Protein AF-A0A5C5GBJ8-F1 (afdb_monomer)

Solvent-accessible surface area (backbone atoms only — not comparable to full-atom values): 43135 Å² total; per-residue (Å²): 110,48,82,48,74,50,81,70,46,85,74,58,91,94,58,69,38,31,27,35,38,38,58,43,51,66,42,59,86,35,39,66,58,29,47,62,39,46,41,76,53,36,25,31,40,40,38,38,42,44,70,79,54,89,59,98,73,74,57,47,41,65,56,45,45,56,48,51,50,54,40,53,79,69,61,34,42,27,38,40,51,58,49,42,57,38,46,48,29,58,62,46,46,80,43,39,69,74,65,59,34,92,92,51,78,43,34,32,24,29,36,44,36,46,16,56,44,78,56,28,25,41,45,43,58,69,43,55,65,36,65,45,77,31,38,38,66,57,51,95,58,54,39,59,28,88,44,59,55,90,44,60,75,62,40,47,84,70,81,61,55,75,41,77,68,88,46,47,32,38,34,50,60,45,36,44,72,64,31,21,48,50,52,27,31,53,49,23,60,76,35,72,84,32,76,68,36,61,53,42,43,64,68,63,63,60,61,91,67,72,37,77,41,72,63,51,79,91,58,41,49,50,69,72,70,75,90,80,88,71,63,65,55,80,56,71,86,77,49,62,90,46,66,77,66,52,62,46,18,52,26,42,39,57,67,73,46,45,42,54,82,15,27,68,59,34,37,53,51,17,51,55,37,28,53,54,17,65,74,69,63,36,79,57,28,37,51,34,17,18,41,32,19,43,72,35,67,40,51,66,63,17,47,55,37,40,71,73,35,74,93,48,34,40,50,24,44,47,46,14,54,53,32,42,70,72,66,40,47,69,63,13,31,52,25,18,48,52,15,20,72,59,30,72,85,40,64,65,38,52,52,49,30,47,68,56,67,60,52,89,77,47,64,75,44,91,80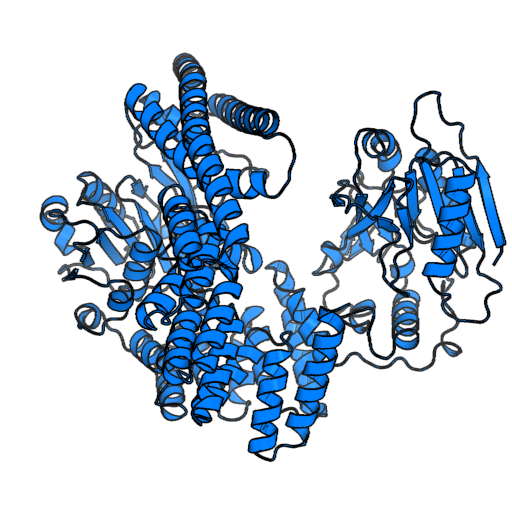,23,68,31,50,80,69,56,92,71,68,67,51,76,45,78,23,92,59,47,40,83,84,24,65,29,28,38,31,34,45,35,62,42,36,46,73,47,38,36,51,23,52,51,31,51,74,69,35,88,42,76,48,19,37,28,36,32,31,18,42,39,70,56,48,62,70,51,34,46,85,54,41,35,45,18,36,39,35,43,25,52,57,76,67,30,63,20,29,45,50,46,28,34,56,51,62,52,82,34,55,28,41,31,63,41,49,24,61,26,32,45,41,80,43,35,55,50,52,45,58,64,45,54,76,80,24,62,24,38,20,31,15,42,45,44,64,48,70,85,40,55,31,13,38,38,44,36,42,72,75,36,48,45,21,33,61,86,50,57,78,95,58,53,52,81,38,71,48,28,33,39,48,65,49,40,70,52,62,16,58,47,28,51,59,22,82,66,63,25,64,58,59,45,48,52,62,42,60,49,43,37,62,66,44,69,39,55,73,24,34,30,30,37,66,54,41,77,38,64,70,52,34,26,51,52,36,17,56,48,20,32,54,49,27,49,64,53,46,57,61,52,64,75,65,82,59,80,64,65,66,54,51,53,49,52,50,48,51,54,49,50,51,34,51,59,49,52,76,68,48,78,98,56,56,70,69,57,39,51,52,28,56,55,49,48,56,54,34,52,48,27,23,49,53,14,26,54,63,28,48,55,40,53,50,54,20,50,52,29,40,53,53,15,66,77,32,38,92,84,37,30,70,60,16,36,57,31,16,50,49,18,19,68,64,37,76,83,33,45,69,40,39,45,49,33,36,57,35,46,71,62,31,86,75,69,62,59,64,68,60,51,52,52,41,31,52,48,28,24,27,55,38,78,89,50,61,64,47,50,53,54,47,37,52,53,27,44,77,70,72,35,25,71,59,24,22,55,53,17,46,53,48,21,66,44,31,45,64,45,36,64,26,25,44,42,20,18,51,21,21,51,75,73,65,39,55,51,52,16,49,29,22,28,50,47,14,34,37,67,36,60,54,41,28,66,34,26,48,52,43,16,55,52,24,54,71,73,67,38,59,66,45,15,50,55,22,45,51,34,16,48,65,38,45,64,53,73,79,107

Structure (mmCIF, N/CA/C/O backbone):
data_AF-A0A5C5GBJ8-F1
#
_entry.id   AF-A0A5C5GBJ8-F1
#
loop_
_atom_site.group_PDB
_atom_site.id
_atom_site.type_symbol
_atom_site.label_atom_id
_atom_site.label_alt_id
_atom_site.label_comp_id
_atom_site.label_asym_id
_atom_site.label_entity_id
_atom_site.label_seq_id
_atom_site.pdbx_PDB_ins_code
_atom_site.Cartn_x
_atom_site.Cartn_y
_atom_site.Cartn_z
_atom_site.occupancy
_atom_site.B_iso_or_equiv
_atom_site.auth_seq_id
_atom_site.auth_comp_id
_atom_site.auth_asym_id
_atom_site.auth_atom_id
_atom_site.pdbx_PDB_model_num
ATOM 1 N N . MET A 1 1 ? 35.674 -2.356 -31.340 1.00 81.00 1 MET A N 1
ATOM 2 C CA . MET A 1 1 ? 34.236 -2.118 -31.560 1.00 81.00 1 MET A CA 1
ATOM 3 C C . MET A 1 1 ? 34.052 -1.397 -32.882 1.00 81.00 1 MET A C 1
ATOM 5 O O . MET A 1 1 ? 34.655 -0.337 -33.044 1.00 81.00 1 MET A O 1
ATOM 9 N N . GLU A 1 2 ? 33.264 -1.953 -33.795 1.00 90.12 2 GLU A N 1
ATOM 10 C CA . GLU A 1 2 ? 33.052 -1.432 -35.156 1.00 90.12 2 GLU A CA 1
ATOM 11 C C . GLU A 1 2 ? 31.565 -1.112 -35.383 1.00 90.12 2 GLU A C 1
ATOM 13 O O . GLU A 1 2 ? 30.703 -1.880 -34.962 1.00 90.12 2 GLU A O 1
ATOM 18 N N . LEU A 1 3 ? 31.255 0.038 -35.994 1.00 93.62 3 LEU A N 1
ATOM 19 C CA . LEU A 1 3 ? 29.877 0.424 -36.323 1.00 93.62 3 LEU A CA 1
ATOM 20 C C . LEU A 1 3 ? 29.486 -0.134 -37.690 1.00 93.62 3 LEU A C 1
ATOM 22 O O . LEU A 1 3 ? 30.199 0.055 -38.670 1.00 93.62 3 LEU A O 1
ATOM 26 N N . GLN A 1 4 ? 28.315 -0.754 -37.753 1.00 95.62 4 GLN A N 1
ATOM 27 C CA . GLN A 1 4 ? 27.710 -1.287 -38.967 1.00 95.62 4 GLN A CA 1
ATOM 28 C C . GLN A 1 4 ? 26.316 -0.683 -39.142 1.00 95.62 4 GLN A C 1
ATOM 30 O O . GLN A 1 4 ? 25.659 -0.318 -38.167 1.00 95.62 4 GLN A O 1
ATOM 35 N N . HIS A 1 5 ? 25.849 -0.556 -40.381 1.00 95.88 5 HIS A N 1
ATOM 36 C CA . HIS A 1 5 ? 24.510 -0.045 -40.660 1.00 95.88 5 HIS A CA 1
ATOM 37 C C . HIS A 1 5 ? 23.944 -0.622 -41.955 1.00 95.88 5 HIS A C 1
ATOM 39 O O . HIS A 1 5 ? 24.688 -0.973 -42.872 1.00 95.88 5 HIS A O 1
ATOM 45 N N . GLY A 1 6 ? 22.621 -0.616 -42.084 1.00 95.38 6 GLY A N 1
ATOM 46 C CA . GLY A 1 6 ? 21.938 -1.033 -43.305 1.00 95.38 6 GLY A CA 1
ATOM 47 C C . GLY A 1 6 ? 20.578 -0.370 -43.470 1.00 95.38 6 GLY A C 1
ATOM 48 O O . GLY A 1 6 ? 19.926 0.009 -42.497 1.00 95.38 6 GLY A O 1
ATOM 49 N N . ILE A 1 7 ? 20.160 -0.216 -44.726 1.00 95.31 7 ILE A N 1
ATOM 50 C CA . ILE A 1 7 ? 18.844 0.313 -45.097 1.00 95.31 7 ILE A CA 1
ATOM 51 C C . ILE A 1 7 ? 17.925 -0.874 -45.379 1.00 95.31 7 ILE A C 1
ATOM 53 O O . ILE A 1 7 ? 18.306 -1.790 -46.103 1.00 95.31 7 ILE A O 1
ATOM 57 N N . LEU A 1 8 ? 16.727 -0.856 -44.797 1.00 93.31 8 LEU A N 1
ATOM 58 C CA . LEU A 1 8 ? 15.715 -1.904 -44.958 1.00 93.31 8 LEU A CA 1
ATOM 59 C C . LEU A 1 8 ? 14.565 -1.435 -45.850 1.00 93.31 8 LEU A C 1
ATOM 61 O O . LEU A 1 8 ? 14.055 -2.204 -46.659 1.00 93.31 8 LEU A O 1
ATOM 65 N N . ARG A 1 9 ? 14.167 -0.165 -45.714 1.00 88.31 9 ARG A N 1
ATOM 66 C CA . ARG A 1 9 ? 13.181 0.502 -46.573 1.00 88.31 9 ARG A CA 1
ATOM 67 C C . ARG A 1 9 ? 13.352 2.016 -46.520 1.00 88.31 9 ARG A C 1
ATOM 69 O O . ARG A 1 9 ? 13.814 2.559 -45.517 1.00 88.31 9 ARG A O 1
ATOM 76 N N . GLU A 1 10 ? 12.927 2.699 -47.573 1.00 84.00 10 GLU A N 1
ATOM 77 C CA . GLU A 1 10 ? 12.910 4.161 -47.596 1.00 84.00 10 GLU A CA 1
ATOM 78 C C . GLU A 1 10 ? 11.783 4.720 -46.717 1.00 84.00 10 GLU A C 1
ATOM 80 O O . GLU A 1 10 ? 10.717 4.115 -46.577 1.00 84.00 10 GLU A O 1
ATOM 85 N N . ALA A 1 11 ? 12.028 5.876 -46.098 1.00 78.38 11 ALA A N 1
ATOM 86 C CA . ALA A 1 11 ? 11.001 6.605 -45.365 1.00 78.38 11 ALA A CA 1
ATOM 87 C C . ALA A 1 11 ? 10.141 7.404 -46.352 1.00 78.38 11 ALA A C 1
ATOM 89 O O . ALA A 1 11 ? 10.665 8.196 -47.137 1.00 78.38 11 ALA A O 1
ATOM 90 N N . GLU A 1 12 ? 8.820 7.224 -46.302 1.00 80.56 12 GLU A N 1
ATOM 91 C CA . GLU A 1 12 ? 7.910 8.025 -47.119 1.00 80.56 12 GLU A CA 1
ATOM 92 C C . GLU A 1 12 ? 7.974 9.507 -46.697 1.00 80.56 12 GLU A C 1
ATOM 94 O O . GLU A 1 12 ? 8.060 9.800 -45.495 1.00 80.56 12 GLU A O 1
ATOM 99 N N . PRO A 1 13 ? 7.886 10.462 -47.642 1.00 75.62 13 PRO A N 1
ATOM 100 C CA . PRO A 1 13 ? 7.884 11.885 -47.321 1.00 75.62 13 PRO A CA 1
ATOM 101 C C . PRO A 1 13 ? 6.818 12.245 -46.275 1.00 75.62 13 PRO A C 1
ATOM 103 O O . PRO A 1 13 ? 5.633 11.967 -46.448 1.00 75.62 13 PRO A O 1
ATOM 106 N N . GLY A 1 14 ? 7.238 12.884 -45.179 1.00 75.44 14 GLY A N 1
ATOM 107 C CA . GLY A 1 14 ? 6.349 13.283 -44.080 1.00 75.44 14 GLY A CA 1
ATOM 108 C C . GLY A 1 14 ? 6.096 12.204 -43.018 1.00 75.44 14 GLY A C 1
ATOM 109 O O . GLY A 1 14 ? 5.360 12.462 -42.064 1.00 75.44 14 GLY A O 1
ATOM 110 N N . THR A 1 15 ? 6.710 11.023 -43.139 1.00 83.06 15 THR A N 1
ATOM 111 C CA . THR A 1 15 ? 6.737 10.013 -42.070 1.00 83.06 15 THR A CA 1
ATOM 112 C C . THR A 1 15 ? 7.966 10.176 -41.176 1.00 83.06 15 THR A C 1
ATOM 114 O O . THR A 1 15 ? 8.962 10.779 -41.564 1.00 83.06 15 THR A O 1
ATOM 117 N N . GLN A 1 16 ? 7.873 9.682 -39.941 1.00 92.19 16 GLN A N 1
ATOM 118 C CA . GLN A 1 16 ? 8.961 9.751 -38.966 1.00 92.19 16 GLN A CA 1
ATOM 119 C C . GLN A 1 16 ? 9.951 8.608 -39.198 1.00 92.19 16 GLN A C 1
ATOM 121 O O . GLN A 1 16 ? 9.558 7.438 -39.233 1.00 92.19 16 GLN A O 1
ATOM 126 N N . LYS A 1 17 ? 11.239 8.933 -39.312 1.00 95.19 17 LYS A N 1
ATOM 127 C CA . LYS A 1 17 ? 12.316 7.973 -39.529 1.00 95.19 17 LYS A CA 1
ATOM 128 C C . LYS A 1 17 ? 12.659 7.244 -38.232 1.00 95.19 17 LYS A C 1
ATOM 130 O O . LYS A 1 17 ? 13.286 7.779 -37.325 1.00 95.19 17 LYS A O 1
ATOM 135 N N . ILE A 1 18 ? 12.255 5.983 -38.167 1.00 96.88 18 ILE A N 1
ATOM 136 C CA . ILE A 1 18 ? 12.584 5.054 -37.079 1.00 96.88 18 ILE A CA 1
ATOM 137 C C . ILE A 1 18 ? 13.814 4.222 -37.460 1.00 96.88 18 ILE A C 1
ATOM 139 O O . ILE A 1 18 ? 13.777 3.536 -38.488 1.00 96.88 18 ILE A O 1
ATOM 143 N N . ILE A 1 19 ? 14.856 4.251 -36.627 1.00 97.88 19 ILE A N 1
ATOM 144 C CA . ILE A 1 19 ? 16.065 3.426 -36.763 1.00 97.88 19 ILE A CA 1
ATOM 145 C C . ILE A 1 19 ? 16.121 2.387 -35.637 1.00 97.88 19 ILE A C 1
ATOM 147 O O . ILE A 1 19 ? 15.882 2.703 -34.472 1.00 97.88 19 ILE A O 1
ATOM 151 N N . LEU A 1 20 ? 16.430 1.140 -35.989 1.00 98.19 20 LEU A N 1
ATOM 152 C CA . LEU A 1 20 ? 16.738 0.070 -35.040 1.00 98.19 20 LEU A CA 1
ATOM 153 C C . LEU A 1 20 ? 18.189 0.203 -34.563 1.00 98.19 20 LEU A C 1
ATOM 155 O O . LEU A 1 20 ? 19.097 0.229 -35.389 1.00 98.19 20 LEU A O 1
ATOM 159 N N . ALA A 1 21 ? 18.415 0.265 -33.254 1.00 97.81 21 ALA A N 1
ATOM 160 C CA . ALA A 1 21 ? 19.748 0.353 -32.666 1.00 97.81 21 ALA A CA 1
ATOM 161 C C . ALA A 1 21 ? 20.016 -0.845 -31.752 1.00 97.81 21 ALA A C 1
ATOM 163 O O . ALA A 1 21 ? 19.222 -1.118 -30.851 1.00 97.81 21 ALA A O 1
ATOM 164 N N . PHE A 1 22 ? 21.140 -1.528 -31.964 1.00 96.56 22 PHE A N 1
ATOM 165 C CA . PHE A 1 22 ? 21.531 -2.699 -31.177 1.00 96.56 22 PHE A CA 1
ATOM 166 C C . PHE A 1 22 ? 23.051 -2.876 -31.126 1.00 96.56 22 PHE A C 1
ATOM 168 O O . PHE A 1 22 ? 23.806 -2.264 -31.878 1.00 96.56 22 PHE A O 1
ATOM 175 N N . SER A 1 23 ? 23.528 -3.726 -30.227 1.00 94.50 23 SER A N 1
ATOM 176 C CA . SER A 1 23 ? 24.924 -4.174 -30.200 1.00 94.50 23 SER A CA 1
ATOM 177 C C . SER A 1 23 ? 24.947 -5.683 -30.067 1.00 94.50 23 SER A C 1
ATOM 179 O O . SER A 1 23 ? 24.020 -6.235 -29.485 1.00 94.50 23 SER A O 1
ATOM 181 N N . PHE A 1 24 ? 25.990 -6.331 -30.564 1.00 93.31 24 PHE A N 1
ATOM 182 C CA . PHE A 1 24 ? 26.074 -7.787 -30.540 1.00 93.31 24 PHE A CA 1
ATOM 183 C C . PHE A 1 24 ? 27.493 -8.257 -30.247 1.00 93.31 24 PHE A C 1
ATOM 185 O O . PHE A 1 24 ? 28.477 -7.556 -30.509 1.00 93.31 24 PHE A O 1
ATOM 192 N N . ARG A 1 25 ? 27.588 -9.476 -29.717 1.00 90.38 25 ARG A N 1
ATOM 193 C CA . ARG A 1 25 ? 28.861 -10.149 -29.461 1.00 90.38 25 ARG A CA 1
ATOM 194 C C . ARG A 1 25 ? 28.738 -11.658 -29.588 1.00 90.38 25 ARG A C 1
ATOM 196 O O . ARG A 1 25 ? 29.204 -12.229 -30.570 1.00 90.38 25 ARG A O 1
ATOM 203 N N . TYR A 1 26 ? 28.114 -12.288 -28.596 1.00 90.12 26 TYR A N 1
ATOM 204 C CA . TYR A 1 26 ? 27.966 -13.746 -28.508 1.00 90.12 26 TYR A CA 1
ATOM 205 C C . TYR A 1 26 ? 26.749 -14.267 -29.293 1.00 90.12 26 TYR A C 1
ATOM 207 O O . TYR A 1 26 ? 26.573 -15.469 -29.446 1.00 90.12 26 TYR A O 1
ATOM 215 N N . ASP A 1 27 ? 25.936 -13.349 -29.802 1.00 92.62 27 ASP A N 1
ATOM 216 C CA . ASP A 1 27 ? 24.602 -13.497 -30.384 1.00 92.62 27 ASP A CA 1
ATOM 217 C C . ASP A 1 27 ? 24.542 -13.006 -31.845 1.00 92.62 27 ASP A C 1
ATOM 219 O O . ASP A 1 27 ? 23.472 -12.821 -32.418 1.00 92.62 27 ASP A O 1
ATOM 223 N N . ALA A 1 28 ? 25.701 -12.816 -32.491 1.00 94.06 28 ALA A N 1
ATOM 224 C CA . ALA A 1 28 ? 25.796 -12.301 -33.862 1.00 94.06 28 ALA A CA 1
ATOM 225 C C . ALA A 1 28 ? 25.023 -13.146 -34.898 1.00 94.06 28 ALA A C 1
ATOM 227 O O . ALA A 1 28 ? 24.507 -12.620 -35.882 1.00 94.06 28 ALA A O 1
ATOM 228 N N . HIS A 1 29 ? 24.928 -14.458 -34.675 1.00 94.19 29 HIS A N 1
ATOM 229 C CA . HIS A 1 29 ? 24.197 -15.393 -35.537 1.00 94.19 29 HIS A CA 1
ATOM 230 C C . HIS A 1 29 ? 22.671 -15.202 -35.469 1.00 94.19 29 HIS A C 1
ATOM 232 O O . HIS A 1 29 ? 21.972 -15.644 -36.376 1.00 94.19 29 HIS A O 1
ATOM 238 N N . LEU A 1 30 ? 22.150 -14.496 -34.456 1.00 95.88 30 LEU A N 1
ATOM 239 C CA . LEU A 1 30 ? 20.722 -14.192 -34.316 1.00 95.88 30 LEU A CA 1
ATOM 240 C C . LEU A 1 30 ? 20.289 -12.948 -35.101 1.00 95.88 30 LEU A C 1
ATOM 242 O O . LEU A 1 30 ? 19.091 -12.697 -35.225 1.00 95.88 30 LEU A O 1
ATOM 246 N N . ILE A 1 31 ? 21.234 -12.178 -35.653 1.00 96.81 31 ILE A N 1
ATOM 247 C CA . ILE A 1 31 ? 20.944 -10.924 -36.364 1.00 96.81 31 ILE A CA 1
ATOM 248 C C . ILE A 1 31 ? 20.044 -11.137 -37.593 1.00 96.81 31 ILE A C 1
ATOM 250 O O . ILE A 1 31 ? 19.099 -10.364 -37.743 1.00 96.81 31 ILE A O 1
ATOM 254 N N . PRO A 1 32 ? 20.258 -12.140 -38.472 1.00 96.62 32 PRO A N 1
ATOM 255 C CA . PRO A 1 32 ? 19.381 -12.328 -39.628 1.00 96.62 32 PRO A CA 1
ATOM 256 C C . PRO A 1 32 ? 17.894 -12.537 -39.264 1.00 96.62 32 PRO A C 1
ATOM 258 O O . PRO A 1 32 ? 17.082 -11.724 -39.711 1.00 96.62 32 PRO A O 1
ATOM 261 N N . PRO A 1 33 ? 17.503 -13.512 -38.410 1.00 96.81 33 PRO A N 1
ATOM 262 C CA . PRO A 1 33 ? 16.099 -13.663 -38.005 1.00 96.81 33 PRO A CA 1
ATOM 263 C C . PRO A 1 33 ? 15.577 -12.482 -37.166 1.00 96.81 33 PRO A C 1
ATOM 265 O O . PRO A 1 33 ? 14.389 -12.164 -37.207 1.00 96.81 33 PRO A O 1
ATOM 268 N N . PHE A 1 34 ? 16.446 -11.788 -36.426 1.00 97.50 34 PHE A N 1
ATOM 269 C CA . PHE A 1 34 ? 16.098 -10.550 -35.720 1.00 97.50 34 PHE A CA 1
ATOM 270 C C . PHE A 1 34 ? 15.707 -9.412 -36.680 1.00 97.50 34 PHE A C 1
ATOM 272 O O . PHE A 1 34 ? 14.689 -8.743 -36.481 1.00 97.50 34 PHE A O 1
ATOM 279 N N . LEU A 1 35 ? 16.479 -9.213 -37.754 1.00 97.62 35 LEU A N 1
ATOM 280 C CA . LEU A 1 35 ? 16.183 -8.217 -38.786 1.00 97.62 35 LEU A CA 1
ATOM 281 C C . LEU A 1 35 ? 14.964 -8.603 -39.631 1.00 97.62 35 LEU A C 1
ATOM 283 O O . LEU A 1 35 ? 14.232 -7.710 -40.052 1.00 97.62 35 LEU A O 1
ATOM 287 N N . GLU A 1 36 ? 14.702 -9.894 -39.840 1.00 97.44 36 GLU A N 1
ATOM 288 C CA . GLU A 1 36 ? 13.462 -10.361 -40.473 1.00 97.44 36 GLU A CA 1
ATOM 289 C C . GLU A 1 36 ? 12.223 -9.963 -39.648 1.00 97.44 36 GLU A C 1
ATOM 291 O O . GLU A 1 36 ? 11.260 -9.424 -40.197 1.00 97.44 36 GLU A O 1
ATOM 296 N N . ASN A 1 37 ? 12.280 -10.130 -38.322 1.00 97.50 37 ASN A N 1
ATOM 297 C CA . ASN A 1 37 ? 11.192 -9.770 -37.411 1.00 97.50 37 ASN A CA 1
ATOM 298 C C . ASN A 1 37 ? 10.936 -8.252 -37.344 1.00 97.50 37 ASN A C 1
ATOM 300 O O . ASN A 1 37 ? 9.794 -7.788 -37.438 1.00 97.50 37 ASN A O 1
ATOM 304 N N . LEU A 1 38 ? 11.995 -7.452 -37.184 1.00 97.38 38 LEU A N 1
ATOM 305 C CA . LEU A 1 38 ? 11.866 -6.007 -36.969 1.00 97.38 38 LEU A CA 1
ATOM 306 C C . LEU A 1 38 ? 11.887 -5.173 -38.246 1.00 97.38 38 LEU A C 1
ATOM 308 O O . LEU A 1 38 ? 11.378 -4.047 -38.235 1.00 97.38 38 LEU A O 1
ATOM 312 N N . GLY A 1 39 ? 12.413 -5.707 -39.346 1.00 95.75 39 GLY A N 1
ATOM 313 C CA . GLY A 1 39 ? 12.548 -5.009 -40.622 1.00 95.75 39 GLY A CA 1
ATOM 314 C C . GLY A 1 39 ? 11.262 -4.338 -41.117 1.00 95.75 39 GLY A C 1
ATOM 315 O O . GLY A 1 39 ? 11.299 -3.156 -41.462 1.00 95.75 39 GLY A O 1
ATOM 316 N N . PRO A 1 40 ? 10.090 -4.999 -41.047 1.00 95.31 40 PRO A N 1
ATOM 317 C CA . PRO A 1 40 ? 8.807 -4.389 -41.406 1.00 95.31 40 PRO A CA 1
ATOM 318 C C . PRO A 1 40 ? 8.389 -3.180 -40.548 1.00 95.31 40 PRO A C 1
ATOM 320 O O . PRO A 1 40 ? 7.457 -2.457 -40.917 1.00 95.31 40 PRO A O 1
ATOM 323 N N . SER A 1 41 ? 9.032 -2.956 -39.399 1.00 95.56 41 SER A N 1
ATOM 324 C CA . SER A 1 41 ? 8.686 -1.911 -38.427 1.00 95.56 41 SER A CA 1
ATOM 325 C C . SER A 1 41 ? 9.636 -0.708 -38.444 1.00 95.56 41 SER A C 1
ATOM 327 O O . SER A 1 41 ? 9.273 0.351 -37.932 1.00 95.56 41 SER A O 1
ATOM 329 N N . VAL A 1 42 ? 10.818 -0.817 -39.054 1.00 96.38 42 VAL A N 1
ATOM 330 C CA . VAL A 1 42 ? 11.868 0.223 -39.039 1.00 96.38 42 VAL A CA 1
ATOM 331 C C . VAL A 1 42 ? 12.321 0.584 -40.457 1.00 96.38 42 VAL A C 1
ATOM 333 O O . VAL A 1 42 ? 11.896 -0.050 -41.415 1.00 96.38 42 VAL A O 1
ATOM 336 N N . HIS A 1 43 ? 13.113 1.643 -40.625 1.00 96.88 43 HIS A N 1
ATOM 337 C CA . HIS A 1 43 ? 13.609 2.071 -41.948 1.00 96.88 43 HIS A CA 1
ATOM 338 C C . HIS A 1 43 ? 15.057 1.647 -42.174 1.00 96.88 43 HIS A C 1
ATOM 340 O O . HIS A 1 43 ? 15.430 1.181 -43.248 1.00 96.88 43 HIS A O 1
ATOM 346 N N . GLU A 1 44 ? 15.867 1.777 -41.130 1.00 97.12 44 GLU A N 1
ATOM 347 C CA . GLU A 1 44 ? 17.285 1.448 -41.135 1.00 97.12 44 GLU A CA 1
ATOM 348 C C . GLU A 1 44 ? 17.657 0.782 -39.817 1.00 97.12 44 GLU A C 1
ATOM 350 O O . GLU A 1 44 ? 16.910 0.853 -38.834 1.00 97.12 44 GLU A O 1
ATOM 355 N N . TRP A 1 45 ? 18.836 0.177 -39.789 1.00 97.94 45 TRP A N 1
ATOM 356 C CA . TRP A 1 45 ? 19.448 -0.312 -38.568 1.00 97.94 45 TRP A CA 1
ATOM 357 C C . TRP A 1 45 ? 20.879 0.197 -38.423 1.00 97.94 45 TRP A C 1
ATOM 359 O O . TRP A 1 45 ? 21.584 0.425 -39.409 1.00 97.94 45 TRP A O 1
ATOM 369 N N . VAL A 1 46 ? 21.294 0.360 -37.172 1.00 97.81 46 VAL A N 1
ATOM 370 C CA . VAL A 1 46 ? 22.657 0.673 -36.753 1.00 97.81 46 VAL A CA 1
ATOM 371 C C . VAL A 1 46 ? 23.048 -0.339 -35.683 1.00 97.81 46 VAL A C 1
ATOM 373 O O . VAL A 1 46 ? 22.345 -0.501 -34.684 1.00 97.81 46 VAL A O 1
ATOM 376 N N . ALA A 1 47 ? 24.171 -1.014 -35.894 1.00 97.25 47 ALA A N 1
ATOM 377 C CA . ALA A 1 47 ? 24.691 -2.031 -35.000 1.00 97.25 47 ALA A CA 1
ATOM 378 C C . ALA A 1 47 ? 26.120 -1.708 -34.564 1.00 97.25 47 ALA A C 1
ATOM 380 O O . ALA A 1 47 ? 26.902 -1.137 -35.325 1.00 97.25 47 ALA A O 1
ATOM 381 N N . LEU A 1 48 ? 26.474 -2.106 -33.347 1.00 95.06 48 LEU A N 1
ATOM 382 C CA . LEU A 1 48 ? 27.842 -2.032 -32.844 1.00 95.06 48 LEU A CA 1
ATOM 383 C C . LEU A 1 48 ? 28.380 -3.445 -32.593 1.00 95.06 48 LEU A C 1
ATOM 385 O O . LEU A 1 48 ? 27.878 -4.148 -31.715 1.00 95.06 48 LEU A O 1
ATOM 389 N N . ASP A 1 49 ? 29.403 -3.832 -33.355 1.00 93.94 49 ASP A N 1
ATOM 390 C CA . ASP A 1 49 ? 30.106 -5.109 -33.218 1.00 93.94 49 ASP A CA 1
ATOM 391 C C . ASP A 1 49 ? 31.114 -5.031 -32.066 1.00 93.94 49 ASP A C 1
ATOM 393 O O . ASP A 1 49 ? 32.099 -4.281 -32.125 1.00 93.94 49 ASP A O 1
ATOM 397 N N . ASP A 1 50 ? 30.855 -5.798 -31.009 1.00 90.88 50 ASP A N 1
ATOM 398 C CA . ASP A 1 50 ? 31.648 -5.834 -29.781 1.00 90.88 50 ASP A CA 1
ATOM 399 C C . ASP A 1 50 ? 32.490 -7.119 -29.634 1.00 90.88 50 ASP A C 1
ATOM 401 O O . ASP A 1 50 ? 33.038 -7.412 -28.572 1.00 90.88 50 ASP A O 1
ATOM 405 N N . ARG A 1 51 ? 32.649 -7.913 -30.703 1.00 89.94 51 ARG A N 1
ATOM 406 C CA . ARG A 1 51 ? 33.366 -9.206 -30.644 1.00 89.94 51 ARG A CA 1
ATOM 407 C C . ARG A 1 51 ? 34.845 -9.104 -30.280 1.00 89.94 51 ARG A C 1
ATOM 409 O O . ARG A 1 51 ? 35.402 -10.059 -29.752 1.00 89.94 51 ARG A O 1
ATOM 416 N N . VAL A 1 52 ? 35.464 -7.953 -30.530 1.00 85.00 52 VAL A N 1
ATOM 417 C CA . VAL A 1 52 ? 36.894 -7.701 -30.270 1.00 85.00 52 VAL A CA 1
ATOM 418 C C . VAL A 1 52 ? 37.186 -7.130 -28.876 1.00 85.00 52 VAL A C 1
ATOM 420 O O . VAL A 1 52 ? 38.326 -6.764 -28.602 1.00 85.00 52 VAL A O 1
ATOM 423 N N . ALA A 1 53 ? 36.183 -6.973 -28.008 1.00 82.31 53 ALA A N 1
ATOM 424 C CA . ALA A 1 53 ? 36.408 -6.473 -26.654 1.00 82.31 53 ALA A CA 1
ATOM 425 C C . ALA A 1 53 ? 37.122 -7.506 -25.765 1.00 82.31 53 ALA A C 1
ATOM 427 O O . ALA A 1 53 ? 36.827 -8.698 -25.816 1.00 82.31 53 ALA A O 1
ATOM 428 N N . ASN A 1 54 ? 38.033 -7.033 -24.909 1.00 76.38 54 ASN A N 1
ATOM 429 C CA . ASN A 1 54 ? 38.782 -7.885 -23.976 1.00 76.38 54 ASN A CA 1
ATOM 430 C C . ASN A 1 54 ? 37.996 -8.196 -22.689 1.00 76.38 54 ASN A C 1
ATOM 432 O O . ASN A 1 54 ? 38.181 -9.249 -22.091 1.00 76.38 54 ASN A O 1
ATOM 436 N N . GLU A 1 55 ? 37.116 -7.291 -22.259 1.00 79.62 55 GLU A N 1
ATOM 437 C CA . GLU A 1 55 ? 36.258 -7.473 -21.080 1.00 79.62 55 GLU A CA 1
ATOM 438 C C . GLU A 1 55 ? 35.118 -8.455 -21.383 1.00 79.62 55 GLU A C 1
ATOM 440 O O . GLU A 1 55 ? 34.707 -8.569 -22.535 1.00 79.62 55 GLU A O 1
ATOM 445 N N . HIS A 1 56 ? 34.555 -9.142 -20.382 1.00 78.19 56 HIS A N 1
ATOM 446 C CA . HIS A 1 56 ? 33.396 -10.030 -20.589 1.00 78.19 56 HIS A CA 1
ATOM 447 C C . HIS A 1 56 ? 32.088 -9.270 -20.841 1.00 78.19 56 HIS A C 1
ATOM 449 O O . HIS A 1 56 ? 31.217 -9.775 -21.554 1.00 78.19 56 HIS A O 1
ATOM 455 N N . LEU A 1 57 ? 31.974 -8.061 -20.282 1.00 79.31 57 LEU A N 1
ATOM 456 C CA . LEU A 1 57 ? 30.842 -7.158 -20.441 1.00 79.31 57 LEU A CA 1
ATOM 457 C C . LEU A 1 57 ? 31.361 -5.728 -20.606 1.00 79.31 57 LEU A C 1
ATOM 459 O O . LEU A 1 57 ? 31.894 -5.154 -19.664 1.00 79.31 57 LEU A O 1
ATOM 463 N N . THR A 1 58 ? 31.189 -5.160 -21.795 1.00 82.19 58 THR A N 1
ATOM 464 C CA . THR A 1 58 ? 31.602 -3.783 -22.079 1.00 82.19 58 THR A CA 1
ATOM 465 C C . THR A 1 58 ? 30.546 -2.783 -21.616 1.00 82.19 58 THR A C 1
ATOM 467 O O . THR A 1 58 ? 29.341 -2.997 -21.816 1.00 82.19 58 THR A O 1
ATOM 470 N N . ASP A 1 59 ? 31.019 -1.671 -21.045 1.00 83.62 59 ASP A N 1
ATOM 471 C CA . ASP A 1 59 ? 30.214 -0.560 -20.527 1.00 83.62 59 ASP A CA 1
ATOM 472 C C . ASP A 1 59 ? 29.077 -0.173 -21.492 1.00 83.62 59 ASP A C 1
ATOM 474 O O . ASP A 1 59 ? 29.298 0.211 -22.651 1.00 83.62 59 ASP A O 1
ATOM 478 N N . GLU A 1 60 ? 27.834 -0.278 -21.010 1.00 86.06 60 GLU A N 1
ATOM 479 C CA . GLU A 1 60 ? 26.634 -0.006 -21.804 1.00 86.06 60 GLU A CA 1
ATOM 480 C C . GLU A 1 60 ? 26.611 1.438 -22.323 1.00 86.06 60 GLU A C 1
ATOM 482 O O . GLU A 1 60 ? 26.086 1.697 -23.409 1.00 86.06 60 GLU A O 1
ATOM 487 N N . ARG A 1 61 ? 27.225 2.378 -21.596 1.00 88.12 61 ARG A N 1
ATOM 488 C CA . ARG A 1 61 ? 27.246 3.808 -21.931 1.00 88.12 61 ARG A CA 1
ATOM 489 C C . ARG A 1 61 ? 28.087 4.082 -23.162 1.00 88.12 61 ARG A C 1
ATOM 491 O O . ARG A 1 61 ? 27.683 4.875 -24.013 1.00 88.12 61 ARG A O 1
ATOM 498 N N . ILE A 1 62 ? 29.221 3.391 -23.294 1.00 87.38 62 ILE A N 1
ATOM 499 C CA . ILE A 1 62 ? 30.100 3.498 -24.466 1.00 87.38 62 ILE A CA 1
ATOM 500 C C . ILE A 1 62 ? 29.350 2.994 -25.700 1.00 87.38 62 ILE A C 1
ATOM 502 O O . ILE A 1 62 ? 29.333 3.664 -26.737 1.00 87.38 62 ILE A O 1
ATOM 506 N N . ARG A 1 63 ? 28.675 1.844 -25.569 1.00 89.56 63 ARG A N 1
ATOM 507 C CA . ARG A 1 63 ? 27.899 1.236 -26.657 1.00 89.56 63 ARG A CA 1
ATOM 508 C C . ARG A 1 63 ? 26.755 2.138 -27.104 1.00 89.56 63 ARG A C 1
ATOM 510 O O . ARG A 1 63 ? 26.674 2.511 -28.275 1.00 89.56 63 ARG A O 1
ATOM 517 N N . ARG A 1 64 ? 25.914 2.553 -26.157 1.00 92.88 64 ARG A N 1
ATOM 518 C CA . ARG A 1 64 ? 24.740 3.399 -26.409 1.00 92.88 64 ARG A CA 1
ATOM 519 C C . ARG A 1 64 ? 25.119 4.775 -26.952 1.00 92.88 64 ARG A C 1
ATOM 521 O O . ARG A 1 64 ? 24.421 5.269 -27.829 1.00 92.88 64 ARG A O 1
ATOM 528 N N . SER A 1 65 ? 26.230 5.367 -26.505 1.00 91.88 65 SER A N 1
ATOM 529 C CA . SER A 1 65 ? 26.671 6.692 -26.983 1.00 91.88 65 SER A CA 1
ATOM 530 C C . SER A 1 65 ? 27.031 6.662 -28.461 1.00 91.88 65 SER A C 1
ATOM 532 O O . SER A 1 65 ? 26.614 7.534 -29.222 1.00 91.88 65 SER A O 1
ATOM 534 N N . ARG A 1 66 ? 27.747 5.617 -28.890 1.00 93.62 66 ARG A N 1
ATOM 535 C CA . ARG A 1 66 ? 28.093 5.421 -30.302 1.00 93.62 66 ARG A CA 1
ATOM 536 C C . ARG A 1 66 ? 26.859 5.156 -31.160 1.00 93.62 66 ARG A C 1
ATOM 538 O O . ARG A 1 66 ? 26.745 5.727 -32.240 1.00 93.62 66 ARG A O 1
ATOM 545 N N . LEU A 1 67 ? 25.925 4.339 -30.668 1.00 95.25 67 LEU A N 1
ATOM 546 C CA . LEU A 1 67 ? 24.664 4.063 -31.361 1.00 95.25 67 LEU A CA 1
ATOM 547 C C . LEU A 1 67 ? 23.797 5.322 -31.499 1.00 95.25 67 LEU A C 1
ATOM 549 O O . LEU A 1 67 ? 23.278 5.581 -32.582 1.00 95.25 67 LEU A O 1
ATOM 553 N N . LEU A 1 68 ? 23.674 6.128 -30.439 1.00 95.06 68 LEU A N 1
ATOM 554 C CA . LEU A 1 68 ? 22.905 7.374 -30.459 1.00 95.06 68 LEU A CA 1
ATOM 555 C C . LEU A 1 68 ? 23.489 8.383 -31.454 1.00 95.06 68 LEU A C 1
ATOM 557 O O . LEU A 1 68 ? 22.737 8.947 -32.248 1.00 95.06 68 LEU A O 1
ATOM 561 N N . ALA A 1 69 ? 24.810 8.587 -31.435 1.00 94.69 69 ALA A N 1
ATOM 562 C CA . ALA A 1 69 ? 25.491 9.475 -32.377 1.00 94.69 69 ALA A CA 1
ATOM 563 C C . ALA A 1 69 ? 25.262 9.025 -33.828 1.00 94.69 69 ALA A C 1
ATOM 565 O O . ALA A 1 69 ? 24.781 9.802 -34.647 1.00 94.69 69 ALA A O 1
ATOM 566 N N . ALA A 1 70 ? 25.468 7.738 -34.113 1.00 96.19 70 ALA A N 1
ATOM 567 C CA . ALA A 1 70 ? 25.243 7.190 -35.446 1.00 96.19 70 ALA A CA 1
ATOM 568 C C . ALA A 1 70 ? 23.772 7.290 -35.896 1.00 96.19 70 ALA A C 1
ATOM 570 O O . ALA A 1 70 ? 23.503 7.574 -37.059 1.00 96.19 70 ALA A O 1
ATOM 571 N N . CYS A 1 71 ? 22.797 7.108 -34.999 1.00 96.25 71 CYS A N 1
ATOM 572 C CA . CYS A 1 71 ? 21.384 7.307 -35.339 1.00 96.25 71 CYS A CA 1
ATOM 573 C C . CYS A 1 71 ? 21.062 8.780 -35.645 1.00 96.25 71 CYS A C 1
ATOM 575 O O . CYS A 1 71 ? 20.288 9.054 -36.565 1.00 96.25 71 CYS A O 1
ATOM 577 N N . ARG A 1 72 ? 21.667 9.727 -34.910 1.00 95.12 72 ARG A N 1
ATOM 578 C CA . ARG A 1 72 ? 21.527 11.174 -35.152 1.00 95.12 72 ARG A CA 1
ATOM 579 C C . ARG A 1 72 ? 22.103 11.586 -36.498 1.00 95.12 72 ARG A C 1
ATOM 581 O O . ARG A 1 72 ? 21.410 12.253 -37.261 1.00 95.12 72 ARG A O 1
ATOM 588 N N . ASP A 1 73 ? 23.310 11.131 -36.816 1.00 95.19 73 ASP A N 1
ATOM 589 C CA . ASP A 1 73 ? 23.978 11.432 -38.089 1.00 95.19 73 ASP A CA 1
ATOM 590 C C . ASP A 1 73 ? 23.174 10.921 -39.291 1.00 95.19 73 ASP A C 1
ATOM 592 O O . ASP A 1 73 ? 23.206 11.493 -40.380 1.00 95.19 73 ASP A O 1
ATOM 596 N N . ARG A 1 74 ? 22.390 9.858 -39.080 1.00 94.38 74 ARG A N 1
ATOM 597 C CA . ARG A 1 74 ? 21.490 9.275 -40.081 1.00 94.38 74 ARG A CA 1
ATOM 598 C C . ARG A 1 74 ? 20.086 9.881 -40.069 1.00 94.38 74 ARG A C 1
ATOM 600 O O . ARG A 1 74 ? 19.224 9.406 -40.810 1.00 94.38 74 ARG A O 1
ATOM 607 N N . GLY A 1 75 ? 19.841 10.915 -39.268 1.00 93.88 75 GLY A N 1
ATOM 608 C CA . GLY A 1 75 ? 18.579 11.653 -39.234 1.00 93.88 75 GLY A CA 1
ATOM 609 C C . GLY A 1 75 ? 17.403 10.864 -38.659 1.00 93.88 75 GLY A C 1
ATOM 610 O O . GLY A 1 75 ? 16.287 11.003 -39.150 1.00 93.88 75 GLY A O 1
ATOM 611 N N . ALA A 1 76 ? 17.634 9.992 -37.675 1.00 95.00 76 ALA A N 1
ATOM 612 C CA . ALA A 1 76 ? 16.545 9.303 -36.988 1.00 95.00 76 ALA A CA 1
ATOM 613 C C . ALA A 1 76 ? 15.681 10.279 -36.173 1.00 95.00 76 ALA A C 1
ATOM 615 O O . ALA A 1 76 ? 16.196 11.053 -35.369 1.00 95.00 76 ALA A O 1
ATOM 616 N N . ASP A 1 77 ? 14.363 10.172 -36.320 1.00 95.19 77 ASP A N 1
ATOM 617 C CA . ASP A 1 77 ? 13.388 10.807 -35.429 1.00 95.19 77 ASP A CA 1
ATOM 618 C C . ASP A 1 77 ? 13.133 9.939 -34.184 1.00 95.19 77 ASP A C 1
ATOM 620 O O . ASP A 1 77 ? 12.828 10.439 -33.101 1.00 95.19 77 ASP A O 1
ATOM 624 N N . TRP A 1 78 ? 13.246 8.614 -34.335 1.00 96.44 78 TRP A N 1
ATOM 625 C CA . TRP A 1 78 ? 12.987 7.630 -33.284 1.00 96.44 78 TRP A CA 1
ATOM 626 C C . TRP A 1 78 ? 14.012 6.496 -33.308 1.00 96.44 78 TRP A C 1
ATOM 628 O O . TR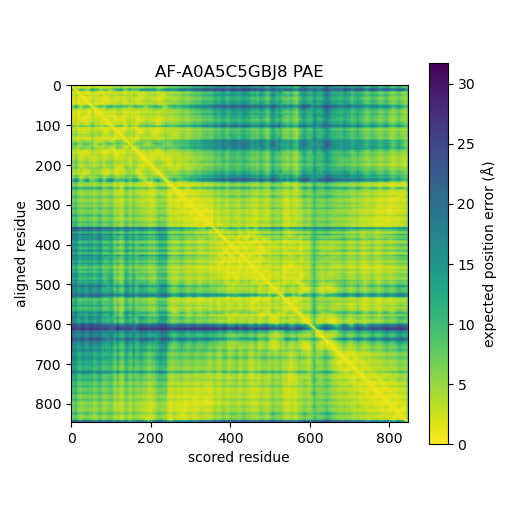P A 1 78 ? 14.411 6.032 -34.376 1.00 96.44 78 TRP A O 1
ATOM 638 N N . ILE A 1 79 ? 14.365 5.992 -32.125 1.00 97.06 79 ILE A N 1
ATOM 639 C CA . ILE A 1 79 ? 15.176 4.784 -31.946 1.00 97.06 79 ILE A CA 1
ATOM 640 C C . ILE A 1 79 ? 14.305 3.670 -31.379 1.00 97.06 79 ILE A C 1
ATOM 642 O O . ILE A 1 79 ? 13.696 3.837 -30.320 1.00 97.06 79 ILE A O 1
ATOM 646 N N . LEU A 1 80 ? 14.289 2.524 -32.060 1.00 97.62 80 LEU A N 1
ATOM 647 C CA . LEU A 1 80 ? 13.870 1.251 -31.483 1.00 97.62 80 LEU A CA 1
ATOM 648 C C . LEU A 1 80 ? 15.119 0.534 -30.952 1.00 97.62 80 LEU A C 1
ATOM 650 O O . LEU A 1 80 ? 15.964 0.112 -31.731 1.00 97.62 80 LEU A O 1
ATOM 654 N N . ALA A 1 81 ? 15.242 0.435 -29.633 1.00 96.19 81 ALA A N 1
ATOM 655 C CA . ALA A 1 81 ? 16.308 -0.264 -28.929 1.00 96.19 81 ALA A CA 1
ATOM 656 C C . ALA A 1 81 ? 15.886 -1.707 -28.618 1.00 96.19 81 ALA A C 1
ATOM 658 O O . ALA A 1 81 ? 14.892 -1.931 -27.910 1.00 96.19 81 ALA A O 1
ATOM 659 N N . ALA A 1 82 ? 16.647 -2.661 -29.142 1.00 95.88 82 ALA A N 1
ATOM 660 C CA . ALA A 1 82 ? 16.420 -4.093 -28.989 1.00 95.88 82 ALA A CA 1
ATOM 661 C C . ALA A 1 82 ? 17.746 -4.858 -29.081 1.00 95.88 82 ALA A C 1
ATOM 663 O O . ALA A 1 82 ? 18.721 -4.327 -29.609 1.00 95.88 82 ALA A O 1
ATOM 664 N N . ASP A 1 83 ? 17.767 -6.087 -28.583 1.00 95.19 83 ASP A N 1
ATOM 665 C CA . ASP A 1 83 ? 18.935 -6.966 -28.588 1.00 95.19 83 ASP A CA 1
ATOM 666 C C . ASP A 1 83 ? 18.725 -8.140 -29.579 1.00 95.19 83 ASP A C 1
ATOM 668 O O . ASP A 1 83 ? 17.579 -8.526 -29.833 1.00 95.19 83 ASP A O 1
ATOM 672 N N . PRO A 1 84 ? 19.788 -8.703 -30.195 1.00 96.56 84 PRO A N 1
ATOM 673 C CA . PRO A 1 84 ? 19.657 -9.759 -31.212 1.00 96.56 84 PRO A CA 1
ATOM 674 C C . PRO A 1 84 ? 18.905 -11.017 -30.753 1.00 96.56 84 PRO A C 1
ATOM 676 O O . PRO A 1 84 ? 18.294 -11.714 -31.569 1.00 96.56 84 PRO A O 1
ATOM 679 N N . ASP A 1 85 ? 18.924 -11.307 -29.454 1.00 96.44 85 ASP A N 1
ATOM 680 C CA . ASP A 1 85 ? 18.211 -12.411 -28.812 1.00 96.44 85 ASP A CA 1
ATOM 681 C C . ASP A 1 85 ? 16.746 -12.086 -28.473 1.00 96.44 85 ASP A C 1
ATOM 683 O O . ASP A 1 85 ? 16.103 -12.811 -27.712 1.00 96.44 85 ASP A O 1
ATOM 687 N N . GLU A 1 86 ? 16.180 -11.028 -29.056 1.00 97.69 86 GLU A N 1
ATOM 688 C CA . GLU A 1 86 ? 14.804 -10.606 -28.807 1.00 97.69 86 GLU A CA 1
ATOM 689 C C . GLU A 1 86 ? 13.928 -10.646 -30.055 1.00 97.69 86 GLU A C 1
ATOM 691 O O . GLU A 1 86 ? 14.377 -10.412 -31.177 1.00 97.69 86 GLU A O 1
ATOM 696 N N . ARG A 1 87 ? 12.635 -10.914 -29.872 1.00 97.94 87 ARG A N 1
ATOM 697 C CA . ARG A 1 87 ? 11.633 -10.897 -30.948 1.00 97.94 87 ARG A CA 1
ATOM 698 C C . ARG A 1 87 ? 10.419 -10.096 -30.527 1.00 97.94 87 ARG A C 1
ATOM 700 O O . ARG A 1 87 ? 9.913 -10.274 -29.430 1.00 97.94 87 ARG A O 1
ATOM 707 N N . PHE A 1 88 ? 9.935 -9.209 -31.378 1.00 98.25 88 PHE A N 1
ATOM 708 C CA . PHE A 1 88 ? 8.743 -8.410 -31.119 1.00 98.25 88 PHE A CA 1
ATOM 709 C C . PHE A 1 88 ? 7.530 -9.048 -31.787 1.00 98.25 88 PHE A C 1
ATOM 711 O O . PHE A 1 88 ? 7.647 -9.703 -32.821 1.00 98.25 88 PHE A O 1
ATOM 718 N N . GLU A 1 89 ? 6.353 -8.823 -31.205 1.00 98.31 89 GLU A N 1
ATOM 719 C CA . GLU A 1 89 ? 5.090 -9.261 -31.802 1.00 98.31 89 GLU A CA 1
ATOM 720 C C . GLU A 1 89 ? 4.947 -8.746 -33.246 1.00 98.31 89 GLU A C 1
ATOM 722 O O . GLU A 1 89 ? 5.158 -7.557 -33.518 1.00 98.31 89 GLU A O 1
ATOM 727 N N . ASP A 1 90 ? 4.466 -9.593 -34.157 1.00 97.88 90 ASP A N 1
ATOM 728 C CA . ASP A 1 90 ? 4.345 -9.275 -35.589 1.00 97.88 90 ASP A CA 1
ATOM 729 C C . ASP A 1 90 ? 3.451 -8.059 -35.860 1.00 97.88 90 ASP A C 1
ATOM 731 O O . ASP A 1 90 ? 3.607 -7.331 -36.848 1.00 97.88 90 ASP A O 1
ATOM 735 N N . ARG A 1 91 ? 2.502 -7.793 -34.957 1.00 96.88 91 ARG A N 1
ATOM 736 C CA . ARG A 1 91 ? 1.606 -6.634 -35.034 1.00 96.88 91 ARG A CA 1
ATOM 737 C C . ARG A 1 91 ? 2.311 -5.299 -34.780 1.00 96.88 91 ARG A C 1
ATOM 739 O O . ARG A 1 91 ? 1.701 -4.258 -35.050 1.00 96.88 91 ARG A O 1
ATOM 746 N N . LEU A 1 92 ? 3.570 -5.281 -34.323 1.00 97.38 92 LEU A N 1
ATOM 747 C CA . LEU A 1 92 ? 4.360 -4.054 -34.169 1.00 97.38 92 LEU A CA 1
ATOM 748 C C . LEU A 1 92 ? 4.379 -3.234 -35.463 1.00 97.38 92 LEU A C 1
ATOM 750 O O . LEU A 1 92 ? 4.138 -2.026 -35.408 1.00 97.38 92 LEU A O 1
ATOM 754 N N . LYS A 1 93 ? 4.533 -3.889 -36.622 1.00 94.94 93 LYS A N 1
ATOM 755 C CA . LYS A 1 93 ? 4.576 -3.228 -37.938 1.00 94.94 93 LYS A CA 1
ATOM 756 C C . LYS A 1 93 ? 3.353 -2.349 -38.209 1.00 94.94 93 LYS A C 1
ATOM 758 O O . LYS A 1 93 ? 3.470 -1.272 -38.780 1.00 94.94 93 LYS A O 1
ATOM 763 N N . SER A 1 94 ? 2.178 -2.773 -37.736 1.00 93.19 94 SER A N 1
ATOM 764 C CA . SER A 1 94 ? 0.915 -2.038 -37.902 1.00 93.19 94 SER A CA 1
ATOM 765 C C . SER A 1 94 ? 0.720 -0.914 -36.875 1.00 93.19 94 SER A C 1
ATOM 767 O O . SER A 1 94 ? -0.085 -0.002 -37.069 1.00 93.19 94 SER A O 1
ATOM 769 N N . HIS A 1 95 ? 1.461 -0.954 -35.766 1.00 94.31 95 HIS A N 1
ATOM 770 C CA . HIS A 1 95 ? 1.326 -0.009 -34.663 1.00 94.31 95 HIS A CA 1
ATOM 771 C C . HIS A 1 95 ? 2.420 1.054 -34.625 1.00 94.31 95 HIS A C 1
ATOM 773 O O . HIS A 1 95 ? 2.158 2.148 -34.116 1.00 94.31 95 HIS A O 1
ATOM 779 N N . ILE A 1 96 ? 3.610 0.764 -35.150 1.00 94.06 96 ILE A N 1
ATOM 780 C CA . ILE A 1 96 ? 4.807 1.585 -34.960 1.00 94.06 96 ILE A CA 1
ATOM 781 C C . ILE A 1 96 ? 4.609 3.030 -35.441 1.00 94.06 96 ILE A C 1
ATOM 783 O O . ILE A 1 96 ? 4.865 3.957 -34.677 1.00 94.06 96 ILE A O 1
ATOM 787 N N . THR A 1 97 ? 3.990 3.250 -36.605 1.00 90.19 97 THR A N 1
ATOM 788 C CA . THR A 1 97 ? 3.694 4.593 -37.143 1.00 90.19 97 THR A CA 1
ATOM 789 C C . THR A 1 97 ? 2.750 5.395 -36.243 1.00 90.19 97 THR A C 1
ATOM 791 O O . THR A 1 97 ? 2.836 6.616 -36.137 1.00 90.19 97 THR A O 1
ATOM 794 N N . ARG A 1 98 ? 1.822 4.724 -35.545 1.00 91.06 98 ARG A N 1
ATOM 795 C CA . ARG A 1 98 ? 0.935 5.371 -34.564 1.00 91.06 98 ARG A CA 1
ATOM 796 C C . ARG A 1 98 ? 1.679 5.695 -33.269 1.00 91.06 98 ARG A C 1
ATOM 798 O O . ARG A 1 98 ? 1.299 6.657 -32.592 1.00 91.06 98 ARG A O 1
ATOM 805 N N . LEU A 1 99 ? 2.646 4.871 -32.868 1.00 93.31 99 LEU A N 1
ATOM 806 C CA . LEU A 1 99 ? 3.454 5.089 -31.667 1.00 93.31 99 LEU A CA 1
ATOM 807 C C . LEU A 1 99 ? 4.433 6.252 -31.878 1.00 93.31 99 LEU A C 1
ATOM 809 O O . LEU A 1 99 ? 4.458 7.152 -31.040 1.00 93.31 99 LEU A O 1
ATOM 813 N N . ALA A 1 100 ? 5.117 6.277 -33.021 1.00 92.56 100 ALA A N 1
ATOM 814 C CA . ALA A 1 100 ? 6.147 7.240 -33.406 1.00 92.56 100 ALA A CA 1
ATOM 815 C C . ALA A 1 100 ? 5.587 8.471 -34.151 1.00 92.56 100 ALA A C 1
ATOM 817 O O . ALA A 1 100 ? 6.116 8.878 -35.177 1.00 92.56 100 ALA A O 1
ATOM 818 N N . ARG A 1 101 ? 4.468 9.046 -33.690 1.00 88.81 101 ARG A N 1
ATOM 819 C CA . ARG A 1 101 ? 3.918 10.273 -34.303 1.00 88.81 101 ARG A CA 1
ATOM 820 C C . ARG A 1 101 ? 4.648 11.525 -33.796 1.00 88.81 101 ARG A C 1
ATOM 822 O O . ARG A 1 101 ? 4.946 11.556 -32.602 1.00 88.81 101 ARG A O 1
ATOM 829 N N . PRO A 1 102 ? 4.804 12.583 -34.616 1.00 81.62 102 PRO A N 1
ATOM 830 C CA . PRO A 1 102 ? 5.508 13.804 -34.212 1.00 81.62 102 PRO A CA 1
ATOM 831 C C . PRO A 1 102 ? 4.940 14.475 -32.953 1.00 81.62 102 PRO A C 1
ATOM 833 O O . PRO A 1 102 ? 5.682 15.018 -32.144 1.00 81.62 102 PRO A O 1
ATOM 836 N N . GLU A 1 103 ? 3.619 14.424 -32.730 1.00 77.69 103 GLU A N 1
ATOM 837 C CA . GLU A 1 103 ? 2.998 15.087 -31.571 1.00 77.69 103 GLU A CA 1
ATOM 838 C C . GLU A 1 103 ? 3.193 14.318 -30.254 1.00 77.69 103 GLU A C 1
ATOM 840 O O . GLU A 1 103 ? 2.732 14.755 -29.192 1.00 77.69 103 GLU A O 1
ATOM 845 N N . LYS A 1 104 ? 3.805 13.131 -30.310 1.00 76.19 104 LYS A N 1
ATOM 846 C CA . LYS A 1 104 ? 3.965 12.243 -29.165 1.00 76.19 104 LYS A CA 1
ATOM 847 C C . LYS A 1 104 ? 5.381 12.305 -28.624 1.00 76.19 104 LYS A C 1
ATOM 849 O O . LYS A 1 104 ? 6.209 11.461 -28.924 1.00 76.19 104 LYS A O 1
ATOM 854 N N . ASP A 1 105 ? 5.594 13.239 -27.715 1.00 83.19 105 ASP A N 1
ATOM 855 C CA . ASP A 1 105 ? 6.832 13.318 -26.949 1.00 83.19 105 ASP A CA 1
ATOM 856 C C . ASP A 1 105 ? 6.791 12.360 -25.740 1.00 83.19 105 ASP A C 1
ATOM 858 O O . ASP A 1 105 ? 6.501 12.757 -24.609 1.00 83.19 105 ASP A O 1
ATOM 862 N N . VAL A 1 106 ? 6.917 11.053 -26.002 1.00 90.62 106 VAL A N 1
ATOM 863 C CA . VAL A 1 106 ? 6.735 9.971 -25.014 1.00 90.62 106 VAL A CA 1
ATOM 864 C C . VAL A 1 106 ? 7.776 8.869 -25.212 1.00 90.62 106 VAL A C 1
ATOM 866 O O . VAL A 1 106 ? 8.146 8.567 -26.340 1.00 90.62 106 VAL A O 1
ATOM 869 N N . ILE A 1 107 ? 8.164 8.198 -24.130 1.00 94.00 107 ILE A N 1
ATOM 870 C CA . ILE A 1 107 ? 8.943 6.952 -24.193 1.00 94.00 107 ILE A CA 1
ATOM 871 C C . ILE A 1 107 ? 7.962 5.776 -24.172 1.00 94.00 107 ILE A C 1
ATOM 873 O O . ILE A 1 107 ? 7.051 5.748 -23.340 1.00 94.00 107 ILE A O 1
ATOM 877 N N . TRP A 1 108 ? 8.122 4.795 -25.059 1.00 95.88 108 TRP A N 1
ATOM 878 C CA . TRP A 1 108 ? 7.237 3.629 -25.117 1.00 95.88 108 TRP A CA 1
ATOM 879 C C . TRP A 1 108 ? 7.878 2.383 -24.501 1.00 95.88 108 TRP A C 1
ATOM 881 O O . TRP A 1 108 ? 8.932 1.916 -24.938 1.00 95.88 108 TRP A O 1
ATOM 891 N N . SER A 1 109 ? 7.183 1.816 -23.515 1.00 96.25 109 SER A N 1
ATOM 892 C CA . SER A 1 109 ? 7.530 0.564 -22.845 1.00 96.25 109 SER A CA 1
ATOM 893 C C . SER A 1 109 ? 6.714 -0.607 -23.357 1.00 96.25 109 SER A C 1
ATOM 895 O O . SER A 1 109 ? 5.498 -0.501 -23.537 1.00 96.25 109 SER A O 1
ATOM 897 N N . PHE A 1 110 ? 7.395 -1.733 -23.522 1.00 97.38 110 PHE A N 1
ATOM 898 C CA . PHE A 1 110 ? 6.859 -3.007 -23.977 1.00 97.38 110 PHE A CA 1
ATOM 899 C C . PHE A 1 110 ? 6.871 -4.011 -22.828 1.00 97.38 110 PHE A C 1
ATOM 901 O O . PHE A 1 110 ? 7.666 -3.884 -21.894 1.00 97.38 110 PHE A O 1
ATOM 908 N N . HIS A 1 111 ? 5.981 -4.997 -22.883 1.00 97.44 111 HIS A N 1
ATOM 909 C CA . HIS A 1 111 ? 6.063 -6.156 -22.002 1.00 97.44 111 HIS A CA 1
ATOM 910 C C . HIS A 1 111 ? 7.281 -7.000 -22.379 1.00 97.44 111 HIS A C 1
ATOM 912 O O . HIS A 1 111 ? 7.428 -7.372 -23.536 1.00 97.44 111 HIS A O 1
ATOM 918 N N . LEU A 1 112 ? 8.138 -7.291 -21.404 1.00 97.25 112 LEU A N 1
ATOM 919 C CA . LEU A 1 112 ? 9.257 -8.214 -21.572 1.00 97.25 112 LEU A CA 1
ATOM 920 C C . LEU A 1 112 ? 8.770 -9.608 -21.171 1.00 97.25 112 LEU A C 1
ATOM 922 O O . LEU A 1 112 ? 8.342 -9.809 -20.032 1.00 97.25 112 LEU A O 1
ATOM 926 N N . ARG A 1 113 ? 8.803 -10.547 -22.114 1.00 97.81 113 ARG A N 1
ATOM 927 C CA . ARG A 1 113 ? 8.394 -11.941 -21.933 1.00 97.81 113 ARG A CA 1
ATOM 928 C C . ARG A 1 113 ? 9.629 -12.819 -22.008 1.00 97.81 113 ARG A C 1
ATOM 930 O O . ARG A 1 113 ? 10.279 -12.911 -23.040 1.00 97.81 113 ARG A O 1
ATOM 937 N N . GLU A 1 114 ? 9.992 -13.398 -20.876 1.00 97.38 114 GLU A N 1
ATOM 938 C CA . GLU A 1 114 ? 11.205 -14.203 -20.749 1.00 97.38 114 GLU A CA 1
ATOM 939 C C . GLU A 1 114 ? 10.834 -15.635 -21.142 1.00 97.38 114 GLU A C 1
ATOM 941 O O . GLU A 1 114 ? 10.013 -16.269 -20.472 1.00 97.38 114 GLU A O 1
ATOM 946 N N . MET A 1 115 ? 11.356 -16.085 -22.282 1.00 97.19 115 MET A N 1
ATOM 947 C CA . MET A 1 115 ? 10.933 -17.325 -22.936 1.00 97.19 115 MET A CA 1
ATOM 948 C C . MET A 1 115 ? 11.549 -18.547 -22.258 1.00 97.19 115 MET A C 1
ATOM 950 O O . MET A 1 115 ? 12.689 -18.486 -21.822 1.00 97.19 115 MET A O 1
ATOM 954 N N . TYR A 1 116 ? 10.801 -19.647 -22.175 1.00 96.06 116 TYR A N 1
ATOM 955 C CA . TYR A 1 116 ? 11.267 -20.956 -21.678 1.00 96.06 116 TYR A CA 1
ATOM 956 C C . TYR A 1 116 ? 11.071 -22.070 -22.720 1.00 96.06 116 TYR A C 1
ATOM 958 O O . TYR A 1 116 ? 11.608 -23.162 -22.579 1.00 96.06 116 TYR A O 1
ATOM 966 N N . SER A 1 117 ? 10.338 -21.776 -23.791 1.00 95.31 117 SER A N 1
ATOM 967 C CA . SER A 1 117 ? 10.330 -22.505 -25.059 1.00 95.31 117 SER A CA 1
ATOM 968 C C . SER A 1 117 ? 10.189 -21.480 -26.196 1.00 95.31 117 SER A C 1
ATOM 970 O O . SER A 1 117 ? 10.015 -20.296 -25.911 1.00 95.31 117 SER A O 1
ATOM 972 N N . PRO A 1 118 ? 10.222 -21.867 -27.480 1.00 95.62 118 PRO A N 1
ATOM 973 C CA . PRO A 1 118 ? 9.927 -20.933 -28.570 1.00 95.62 118 PRO A CA 1
ATOM 974 C C . PRO A 1 118 ? 8.507 -20.337 -28.527 1.00 95.62 118 PRO A C 1
ATOM 976 O O . PRO A 1 118 ? 8.266 -19.291 -29.121 1.00 95.62 118 PRO A O 1
ATOM 979 N N . THR A 1 119 ? 7.558 -20.968 -27.826 1.00 96.44 119 THR A N 1
ATOM 980 C CA . THR A 1 119 ? 6.148 -20.536 -27.790 1.00 96.44 119 THR A CA 1
ATOM 981 C C . THR A 1 119 ? 5.630 -20.207 -26.396 1.00 96.44 119 THR A C 1
ATOM 983 O O . THR A 1 119 ? 4.571 -19.600 -26.287 1.00 96.44 119 THR A O 1
ATOM 986 N N . ALA A 1 120 ? 6.372 -20.531 -25.335 1.00 97.44 120 ALA A N 1
ATOM 987 C CA . ALA A 1 120 ? 5.942 -20.347 -23.956 1.00 97.44 120 ALA A CA 1
ATOM 988 C C . ALA A 1 120 ? 6.912 -19.478 -23.152 1.00 97.44 120 ALA A C 1
ATOM 990 O O . ALA A 1 120 ? 8.138 -19.573 -23.274 1.00 97.44 120 ALA A O 1
ATOM 991 N N . TRP A 1 121 ? 6.355 -18.647 -22.279 1.00 97.25 121 TRP A N 1
ATOM 992 C CA . TRP A 1 121 ? 7.090 -17.674 -21.478 1.00 97.25 121 TRP A CA 1
ATOM 993 C C . TRP A 1 121 ? 6.707 -17.767 -20.001 1.00 97.25 121 TRP A C 1
ATOM 995 O O . TRP A 1 121 ? 5.624 -18.235 -19.654 1.00 97.25 121 TRP A O 1
ATOM 1005 N N . ARG A 1 122 ? 7.601 -17.314 -19.118 1.00 96.12 122 ARG A N 1
ATOM 1006 C CA . ARG A 1 122 ? 7.396 -17.386 -17.667 1.00 96.12 122 ARG A CA 1
ATOM 1007 C C . ARG A 1 122 ? 6.498 -16.268 -17.144 1.00 96.12 122 ARG A C 1
ATOM 1009 O O . ARG A 1 122 ? 6.887 -15.097 -17.193 1.00 96.12 122 ARG A O 1
ATOM 1016 N N . SER A 1 123 ? 5.343 -16.621 -16.582 1.00 93.06 123 SER A N 1
ATOM 1017 C CA . SER A 1 123 ? 4.313 -15.660 -16.172 1.00 93.06 123 SER A CA 1
ATOM 1018 C C . SER A 1 123 ? 4.196 -15.416 -14.666 1.00 93.06 123 SER A C 1
ATOM 1020 O O . SER A 1 123 ? 3.591 -14.417 -14.266 1.00 93.06 123 SER A O 1
ATOM 1022 N N . ASP A 1 124 ? 4.825 -16.230 -13.814 1.00 90.56 124 ASP A N 1
ATOM 1023 C CA . ASP A 1 124 ? 4.723 -16.075 -12.361 1.00 90.56 124 ASP A CA 1
ATOM 1024 C C . ASP A 1 124 ? 5.386 -14.792 -11.833 1.00 90.56 124 ASP A C 1
ATOM 1026 O O . ASP A 1 124 ? 6.422 -14.319 -12.313 1.00 90.56 124 ASP A O 1
ATOM 1030 N N . GLY A 1 125 ? 4.787 -14.220 -10.788 1.00 86.69 125 GLY A N 1
ATOM 1031 C CA . GLY A 1 125 ? 5.407 -13.178 -9.980 1.00 86.69 125 GLY A CA 1
ATOM 1032 C C . GLY A 1 125 ? 5.915 -11.964 -10.772 1.00 86.69 125 GLY A C 1
ATOM 1033 O O . GLY A 1 125 ? 5.177 -11.309 -11.512 1.00 86.69 125 GLY A O 1
ATOM 1034 N N . LEU A 1 126 ? 7.195 -11.610 -10.590 1.00 88.31 126 LEU A N 1
ATOM 1035 C CA . LEU A 1 126 ? 7.795 -10.454 -11.265 1.00 88.31 126 LEU A CA 1
ATOM 1036 C C . LEU A 1 126 ? 7.934 -10.664 -12.778 1.00 88.31 126 LEU A C 1
ATOM 1038 O O . LEU A 1 126 ? 7.940 -9.675 -13.511 1.00 88.31 126 LEU A O 1
ATOM 1042 N N . TRP A 1 127 ? 8.011 -11.916 -13.240 1.00 91.44 127 TRP A N 1
ATOM 1043 C CA . TRP A 1 127 ? 8.247 -12.278 -14.640 1.00 91.44 127 TRP A CA 1
ATOM 1044 C C . TRP A 1 127 ? 7.056 -11.892 -15.518 1.00 91.44 127 TRP A C 1
ATOM 1046 O O . TRP A 1 127 ? 7.227 -11.176 -16.506 1.00 91.44 127 TRP A O 1
ATOM 1056 N N . GLY A 1 128 ? 5.837 -12.181 -15.045 1.00 90.00 128 GLY A N 1
ATOM 1057 C CA . GLY A 1 128 ? 4.562 -11.717 -15.608 1.00 90.00 128 GLY A CA 1
ATOM 1058 C C . GLY A 1 128 ? 4.458 -10.209 -15.837 1.00 90.00 128 GLY A C 1
ATOM 1059 O O . GLY A 1 128 ? 3.722 -9.736 -16.712 1.00 90.00 128 GLY A O 1
ATOM 1060 N N . ARG A 1 129 ? 5.202 -9.427 -15.052 1.00 89.75 129 ARG A N 1
ATOM 1061 C CA . ARG A 1 129 ? 5.036 -7.974 -14.928 1.00 89.75 129 ARG A CA 1
ATOM 1062 C C . ARG A 1 129 ? 6.195 -7.171 -15.508 1.00 89.75 129 ARG A C 1
ATOM 1064 O O . ARG A 1 129 ? 6.106 -5.940 -15.509 1.00 89.75 129 ARG A O 1
ATOM 1071 N N . LYS A 1 130 ? 7.257 -7.824 -15.999 1.00 92.38 130 LYS A N 1
ATOM 1072 C CA . LYS A 1 130 ? 8.422 -7.124 -16.549 1.00 92.38 130 LYS A CA 1
ATOM 1073 C C . LYS A 1 130 ? 8.018 -6.246 -17.733 1.00 92.38 130 LYS A C 1
ATOM 1075 O O . LYS A 1 130 ? 7.260 -6.643 -18.621 1.00 92.38 130 LYS A O 1
ATOM 1080 N N . GLN A 1 131 ? 8.541 -5.026 -17.734 1.00 93.56 131 GLN A N 1
ATOM 1081 C CA . GLN A 1 131 ? 8.407 -4.084 -18.836 1.00 93.56 131 GLN A CA 1
ATOM 1082 C C . GLN A 1 131 ? 9.746 -3.408 -19.080 1.00 93.56 131 GLN A C 1
ATOM 1084 O O . GLN A 1 131 ? 10.439 -3.060 -18.124 1.00 93.56 131 GLN A O 1
ATOM 1089 N N . ARG A 1 132 ? 10.071 -3.171 -20.351 1.00 94.12 132 ARG A N 1
ATOM 1090 C CA . ARG A 1 132 ? 11.270 -2.432 -20.750 1.00 94.12 132 ARG A CA 1
ATOM 1091 C C . ARG A 1 132 ? 10.895 -1.307 -21.718 1.00 94.12 132 ARG A C 1
ATOM 1093 O O . ARG A 1 132 ? 10.154 -1.556 -22.673 1.00 94.12 132 ARG A O 1
ATOM 1100 N N . PRO A 1 133 ? 11.340 -0.063 -21.478 1.00 94.62 133 PRO A N 1
ATOM 1101 C CA . PRO A 1 133 ? 11.294 0.981 -22.492 1.00 94.62 133 PRO A CA 1
ATOM 1102 C C . PRO A 1 133 ? 12.195 0.598 -23.672 1.00 94.62 133 PRO A C 1
ATOM 1104 O O . PRO A 1 133 ? 13.348 0.240 -23.464 1.00 94.62 133 PRO A O 1
ATOM 1107 N N . SER A 1 134 ? 11.650 0.636 -24.888 1.00 95.75 134 SER A N 1
ATOM 1108 C CA . SER A 1 134 ? 12.369 0.201 -26.098 1.00 95.75 134 SER A CA 1
ATOM 1109 C C . SER A 1 134 ? 12.185 1.136 -27.287 1.00 95.75 134 SER A C 1
ATOM 1111 O O . SER A 1 134 ? 12.959 1.049 -28.224 1.00 95.75 134 SER A O 1
ATOM 1113 N N . LEU A 1 135 ? 11.212 2.050 -27.284 1.00 96.81 135 LEU A N 1
ATOM 1114 C CA . LEU A 1 135 ? 11.043 3.014 -28.374 1.00 96.81 135 LEU A CA 1
ATOM 1115 C C . LEU A 1 135 ? 11.119 4.440 -27.827 1.00 96.81 135 LEU A C 1
ATOM 1117 O O . LEU A 1 135 ? 10.327 4.832 -26.963 1.00 96.81 135 LEU A O 1
ATOM 1121 N N . TYR A 1 136 ? 12.080 5.194 -28.350 1.00 96.12 136 TYR A N 1
ATOM 1122 C CA . TYR A 1 136 ? 12.525 6.472 -27.813 1.00 96.12 136 TYR A CA 1
ATOM 1123 C C . TYR A 1 136 ? 12.511 7.558 -28.891 1.00 96.12 136 TYR A C 1
ATOM 1125 O O . TYR A 1 136 ? 13.004 7.304 -29.992 1.00 96.12 136 TYR A O 1
ATOM 1133 N N . PRO A 1 137 ? 11.998 8.763 -28.599 1.00 94.81 137 PRO A N 1
ATOM 1134 C CA . PRO A 1 137 ? 12.151 9.896 -29.499 1.00 94.81 137 PRO A CA 1
ATOM 1135 C C . PRO A 1 137 ? 13.596 10.402 -29.441 1.00 94.81 137 PRO A C 1
ATOM 1137 O O . PRO A 1 137 ? 14.179 10.496 -28.352 1.00 94.81 137 PRO A O 1
ATOM 1140 N N . ILE A 1 138 ? 14.160 10.757 -30.595 1.00 92.56 138 ILE A N 1
ATOM 1141 C CA . ILE A 1 138 ? 15.399 11.529 -30.655 1.00 92.56 138 ILE A CA 1
ATOM 1142 C C . ILE A 1 138 ? 15.032 13.006 -30.629 1.00 92.56 138 ILE A C 1
ATOM 1144 O O . ILE A 1 138 ? 14.486 13.558 -31.579 1.00 92.56 138 ILE A O 1
ATOM 1148 N N . THR A 1 139 ? 15.388 13.662 -29.534 1.00 88.56 139 THR A N 1
ATOM 1149 C CA . THR A 1 139 ? 15.338 15.116 -29.407 1.00 88.56 139 THR A CA 1
ATOM 1150 C C . THR A 1 139 ? 16.753 15.669 -29.196 1.00 88.56 139 THR A C 1
ATOM 1152 O O . THR A 1 139 ? 17.676 14.903 -28.882 1.00 88.56 139 THR A O 1
ATOM 1155 N N . PRO A 1 140 ? 16.981 16.981 -29.403 1.00 85.06 140 PRO A N 1
ATOM 1156 C CA . PRO A 1 140 ? 18.300 17.583 -29.194 1.00 85.06 140 PRO A CA 1
ATOM 1157 C C . PRO A 1 140 ? 18.865 17.355 -27.783 1.00 85.06 140 PRO A C 1
ATOM 1159 O O . PRO A 1 140 ? 20.067 17.178 -27.642 1.00 85.06 140 PRO A O 1
ATOM 1162 N N . ASP A 1 141 ? 17.994 17.271 -26.775 1.00 87.06 141 ASP A N 1
ATOM 1163 C CA . ASP A 1 141 ? 18.308 17.025 -25.359 1.00 87.06 141 ASP A CA 1
ATOM 1164 C C . ASP A 1 141 ? 18.410 15.534 -24.978 1.00 87.06 141 ASP A C 1
ATOM 1166 O O . ASP A 1 141 ? 18.509 15.206 -23.800 1.00 87.06 141 ASP A O 1
ATOM 1170 N N . ALA A 1 142 ? 18.328 14.605 -25.940 1.00 89.19 142 ALA A N 1
ATOM 1171 C CA . ALA A 1 142 ? 18.479 13.178 -25.657 1.00 89.19 142 ALA A CA 1
ATOM 1172 C C . ALA A 1 142 ? 19.952 12.825 -25.380 1.00 89.19 142 ALA A C 1
ATOM 1174 O O . ALA A 1 142 ? 20.820 13.033 -26.230 1.00 89.19 142 ALA A O 1
ATOM 1175 N N . GLU A 1 143 ? 20.240 12.230 -24.232 1.00 90.31 143 GLU A N 1
ATOM 1176 C CA . GLU A 1 143 ? 21.585 11.781 -23.860 1.00 90.31 143 GLU A CA 1
ATOM 1177 C C . GLU A 1 143 ? 21.558 10.338 -23.368 1.00 90.31 143 GLU A C 1
ATOM 1179 O O . GLU A 1 143 ? 20.500 9.799 -23.064 1.00 90.31 143 GLU A O 1
ATOM 1184 N N . VAL A 1 144 ? 22.712 9.678 -23.308 1.00 88.94 144 VAL A N 1
ATOM 1185 C CA . VAL A 1 144 ? 22.805 8.323 -22.751 1.00 88.94 144 VAL A CA 1
ATOM 1186 C C . VAL A 1 144 ? 22.780 8.389 -21.231 1.00 88.94 144 VAL A C 1
ATOM 1188 O O . VAL A 1 144 ? 23.422 9.248 -20.634 1.00 88.94 144 VAL A O 1
ATOM 1191 N N . SER A 1 145 ? 22.060 7.457 -20.602 1.00 83.25 145 SER A N 1
ATOM 1192 C CA . SER A 1 145 ? 22.016 7.367 -19.140 1.00 83.25 145 SER A CA 1
ATOM 1193 C C . SER A 1 145 ? 23.416 7.202 -18.540 1.00 83.25 145 SER A C 1
ATOM 1195 O O . SER A 1 145 ? 24.269 6.498 -19.080 1.00 83.25 145 SER A O 1
ATOM 1197 N N . THR A 1 146 ? 23.640 7.823 -17.385 1.00 80.62 146 THR A N 1
ATOM 1198 C CA . THR A 1 146 ? 24.922 7.800 -16.673 1.00 80.62 146 THR A CA 1
ATOM 1199 C C . THR A 1 146 ? 25.212 6.475 -15.964 1.00 80.62 146 THR A C 1
ATOM 1201 O O . THR A 1 146 ? 26.360 6.243 -15.574 1.00 80.62 146 THR A O 1
ATOM 1204 N N . THR A 1 147 ? 24.213 5.597 -15.822 1.00 78.31 147 THR A N 1
ATOM 1205 C CA . THR A 1 147 ? 24.337 4.289 -15.168 1.00 78.31 147 THR A CA 1
ATOM 1206 C C . THR A 1 147 ? 25.087 3.293 -16.058 1.00 78.31 147 THR A C 1
ATOM 1208 O O . THR A 1 147 ? 24.704 3.055 -17.202 1.00 78.31 147 THR A O 1
ATOM 1211 N N . THR A 1 148 ? 26.145 2.685 -15.519 1.00 79.25 148 THR A N 1
ATOM 1212 C CA . THR A 1 148 ? 27.052 1.774 -16.244 1.00 79.25 148 THR A CA 1
ATOM 1213 C C . THR A 1 148 ? 26.402 0.449 -16.663 1.00 79.25 148 THR A C 1
ATOM 1215 O O . THR A 1 148 ? 26.745 -0.098 -17.710 1.00 79.25 148 THR A O 1
ATOM 1218 N N . LEU A 1 149 ? 25.465 -0.066 -15.859 1.00 81.44 149 LEU A N 1
ATOM 1219 C CA . LEU A 1 149 ? 24.770 -1.336 -16.083 1.00 81.44 149 LEU A CA 1
ATOM 1220 C C . LEU A 1 149 ? 23.295 -1.218 -15.681 1.00 81.44 149 LEU A C 1
ATOM 1222 O O . LEU A 1 149 ? 22.980 -0.561 -14.693 1.00 81.44 149 LEU A O 1
ATOM 1226 N N . HIS A 1 150 ? 22.392 -1.846 -16.441 1.00 80.44 150 HIS A N 1
ATOM 1227 C CA . HIS A 1 150 ? 20.937 -1.838 -16.199 1.00 80.44 150 HIS A CA 1
ATOM 1228 C C . HIS A 1 150 ? 20.280 -0.445 -16.219 1.00 80.44 150 HIS A C 1
ATOM 1230 O O . HIS A 1 150 ? 19.117 -0.292 -15.840 1.00 80.44 150 HIS A O 1
ATOM 1236 N N . GLY A 1 151 ? 20.995 0.566 -16.718 1.00 77.25 151 GLY A N 1
ATOM 1237 C CA . GLY A 1 151 ? 20.462 1.908 -16.923 1.00 77.25 151 GLY A CA 1
ATOM 1238 C C . GLY A 1 151 ? 19.422 1.962 -18.038 1.00 77.25 151 GLY A C 1
ATOM 1239 O O . GLY A 1 151 ? 19.389 1.118 -18.937 1.00 77.25 151 GLY A O 1
ATOM 1240 N N . HIS A 1 152 ? 18.604 3.014 -18.033 1.00 82.56 152 HIS A N 1
ATOM 1241 C CA . HIS A 1 152 ? 17.807 3.362 -19.207 1.00 82.56 152 HIS A CA 1
ATOM 1242 C C . HIS A 1 152 ? 18.717 3.626 -20.415 1.00 82.56 152 HIS A C 1
ATOM 1244 O O . HIS A 1 152 ? 19.863 4.040 -20.259 1.00 82.56 152 HIS A O 1
ATOM 1250 N N . TRP A 1 153 ? 18.221 3.418 -21.638 1.00 86.75 153 TRP A N 1
ATOM 1251 C CA . TRP A 1 153 ? 19.027 3.747 -22.816 1.00 86.75 153 TRP A CA 1
ATOM 1252 C C . TRP A 1 153 ? 19.338 5.244 -22.891 1.00 86.75 153 TRP A C 1
ATOM 1254 O O . TRP A 1 153 ? 20.499 5.605 -23.082 1.00 86.75 153 TRP A O 1
ATOM 1264 N N . PHE A 1 154 ? 18.325 6.092 -22.666 1.00 87.69 154 PHE A N 1
ATOM 1265 C CA . PHE A 1 154 ? 18.450 7.548 -22.749 1.00 87.69 154 PHE A CA 1
ATOM 1266 C C . PHE A 1 154 ? 17.852 8.290 -21.546 1.00 87.69 154 PHE A C 1
ATOM 1268 O O . PHE A 1 154 ? 16.868 7.842 -20.949 1.00 87.69 154 PHE A O 1
ATOM 1275 N N . SER A 1 155 ? 18.433 9.448 -21.244 1.00 85.00 155 SER A N 1
ATOM 1276 C CA . SER A 1 155 ? 17.938 10.513 -20.370 1.00 85.00 155 SER A CA 1
ATOM 1277 C C . SER A 1 155 ? 17.629 11.772 -21.188 1.00 85.00 155 SER A C 1
ATOM 1279 O O . SER A 1 155 ? 18.078 11.910 -22.323 1.00 85.00 155 SER A O 1
ATOM 1281 N N . TYR A 1 156 ? 16.834 12.674 -20.614 1.00 85.88 156 TYR A N 1
ATOM 1282 C CA . TYR A 1 156 ? 16.393 13.907 -21.266 1.00 85.88 156 TYR A CA 1
ATOM 1283 C C . TYR A 1 156 ? 16.400 15.052 -20.255 1.00 85.88 156 TYR A C 1
ATOM 1285 O O . TYR A 1 156 ? 15.945 14.844 -19.125 1.00 85.88 156 TYR A O 1
ATOM 1293 N N . ASP A 1 157 ? 16.831 16.246 -20.669 1.00 82.44 157 ASP A N 1
ATOM 1294 C CA . ASP A 1 157 ? 16.796 17.454 -19.828 1.00 82.44 157 ASP A CA 1
ATOM 1295 C C . ASP A 1 157 ? 15.382 17.739 -19.324 1.00 82.44 157 ASP A C 1
ATOM 1297 O O . ASP A 1 157 ? 15.158 18.054 -18.154 1.00 82.44 157 ASP A O 1
ATOM 1301 N N . THR A 1 158 ? 14.400 17.601 -20.222 1.00 79.69 158 THR A N 1
ATOM 1302 C CA . THR A 1 158 ? 12.985 17.635 -19.855 1.00 79.69 158 THR A CA 1
ATOM 1303 C C . THR A 1 158 ? 12.454 16.204 -19.757 1.00 79.69 158 THR A C 1
ATOM 1305 O O . THR A 1 158 ? 12.299 15.547 -20.790 1.00 79.69 158 THR A O 1
ATOM 1308 N N . PRO A 1 159 ? 12.101 15.710 -18.551 1.00 81.56 159 PRO A N 1
ATOM 1309 C CA . PRO A 1 159 ? 11.629 14.343 -18.376 1.00 81.56 159 PRO A CA 1
ATOM 1310 C C . PRO A 1 159 ? 10.430 14.024 -19.270 1.00 81.56 159 PRO A C 1
ATOM 1312 O O . PRO A 1 159 ? 9.367 14.649 -19.176 1.00 81.56 159 PRO A O 1
ATOM 1315 N N . LYS A 1 160 ? 10.589 13.011 -20.124 1.00 82.75 160 LYS A N 1
ATOM 1316 C CA . LYS A 1 160 ? 9.529 12.555 -21.024 1.00 82.75 160 LYS A CA 1
ATOM 1317 C C . LYS A 1 160 ? 8.649 11.506 -20.336 1.00 82.75 160 LYS A C 1
ATOM 1319 O O . LYS A 1 160 ? 9.158 10.610 -19.662 1.00 82.75 160 LYS A O 1
ATOM 1324 N N . PRO A 1 161 ? 7.316 11.562 -20.498 1.00 86.12 161 PRO A N 1
ATOM 1325 C CA . PRO A 1 161 ? 6.422 10.562 -19.925 1.00 86.12 161 PRO A CA 1
ATOM 1326 C C . PRO A 1 161 ? 6.611 9.186 -20.584 1.00 86.12 161 PRO A C 1
ATOM 1328 O O . PRO A 1 161 ? 6.464 9.046 -21.799 1.00 86.12 161 PRO A O 1
ATOM 1331 N N . ALA A 1 162 ? 6.835 8.153 -19.769 1.00 87.44 162 ALA A N 1
ATOM 1332 C CA . ALA A 1 162 ? 6.821 6.761 -20.212 1.00 87.44 162 ALA A CA 1
ATOM 1333 C C . ALA A 1 162 ? 5.384 6.216 -20.315 1.00 87.44 162 ALA A C 1
ATOM 1335 O O . ALA A 1 162 ? 4.543 6.456 -19.441 1.00 87.44 162 ALA A O 1
ATOM 1336 N N . ARG A 1 163 ? 5.072 5.477 -21.384 1.00 92.31 163 ARG A N 1
ATOM 1337 C CA . ARG A 1 163 ? 3.749 4.886 -21.638 1.00 92.31 163 ARG A CA 1
ATOM 1338 C C . ARG A 1 163 ? 3.861 3.442 -22.102 1.00 92.31 163 ARG A C 1
ATOM 1340 O O . ARG A 1 163 ? 4.769 3.085 -22.838 1.00 92.31 163 ARG A O 1
ATOM 1347 N N . ARG A 1 164 ? 2.878 2.622 -21.732 1.00 93.88 164 ARG A N 1
ATOM 1348 C CA . ARG A 1 164 ? 2.762 1.239 -22.215 1.00 93.88 164 ARG A CA 1
ATOM 1349 C C . ARG A 1 164 ? 2.306 1.228 -23.672 1.00 93.88 164 ARG A C 1
ATOM 1351 O O . ARG A 1 164 ? 1.289 1.848 -23.988 1.00 93.88 164 ARG A O 1
ATOM 1358 N N . SER A 1 165 ? 3.032 0.520 -24.533 1.00 94.88 165 SER A N 1
ATOM 1359 C CA . SER A 1 165 ? 2.672 0.321 -25.943 1.00 94.88 165 SER A CA 1
ATOM 1360 C C . SER A 1 165 ? 1.451 -0.594 -26.103 1.00 94.88 165 SER A C 1
ATOM 1362 O O . SER A 1 165 ? 0.696 -0.443 -27.064 1.00 94.88 165 SER A O 1
ATOM 1364 N N . GLY A 1 166 ? 1.242 -1.498 -25.137 1.00 94.62 166 GLY A N 1
ATOM 1365 C CA . GLY A 1 166 ? 0.283 -2.603 -25.227 1.00 94.62 166 GLY A CA 1
ATOM 1366 C C . GLY A 1 166 ? 0.819 -3.805 -26.009 1.00 94.62 166 GLY A C 1
ATOM 1367 O O . GLY A 1 166 ? 0.044 -4.699 -26.311 1.00 94.62 166 GLY A O 1
ATOM 1368 N N . LEU A 1 167 ? 2.114 -3.804 -26.340 1.00 97.25 167 LEU A N 1
ATOM 1369 C CA . LEU A 1 167 ? 2.810 -4.847 -27.091 1.00 97.25 167 LEU A CA 1
ATOM 1370 C C . LEU A 1 167 ? 3.892 -5.490 -26.226 1.00 97.25 167 LEU A C 1
ATOM 1372 O O . LEU A 1 167 ? 4.393 -4.861 -25.283 1.00 97.25 167 LEU A O 1
ATOM 1376 N N . ALA A 1 168 ? 4.274 -6.710 -26.578 1.00 97.88 168 ALA A N 1
ATOM 1377 C CA . ALA A 1 168 ? 5.373 -7.446 -25.981 1.00 97.88 168 ALA A CA 1
ATOM 1378 C C . ALA A 1 168 ? 6.583 -7.595 -26.916 1.00 97.88 168 ALA A C 1
ATOM 1380 O O . ALA A 1 168 ? 6.500 -7.401 -28.132 1.00 97.88 168 ALA A O 1
ATOM 1381 N N . PHE A 1 169 ? 7.707 -7.958 -26.309 1.00 97.75 169 PHE A N 1
ATOM 1382 C CA . PHE A 1 169 ? 8.799 -8.654 -26.967 1.00 97.75 169 PHE A CA 1
ATOM 1383 C C . PHE A 1 169 ? 9.241 -9.842 -26.105 1.00 97.75 169 PHE A C 1
ATOM 1385 O O . PHE A 1 169 ? 9.020 -9.879 -24.890 1.00 97.75 169 PHE A O 1
ATOM 1392 N N . TYR A 1 170 ? 9.851 -10.809 -26.769 1.00 98.19 170 TYR A N 1
ATOM 1393 C CA . TYR A 1 170 ? 10.178 -12.142 -26.305 1.00 98.19 170 TYR A CA 1
ATOM 1394 C C . TYR A 1 170 ? 11.693 -12.270 -26.251 1.00 98.19 170 TYR A C 1
ATOM 1396 O O . TYR A 1 170 ? 12.353 -12.107 -27.272 1.00 98.19 170 TYR A O 1
ATOM 1404 N N . HIS A 1 171 ? 12.243 -12.510 -25.066 1.00 97.31 171 HIS A N 1
ATOM 1405 C CA . HIS A 1 171 ? 13.682 -12.622 -24.846 1.00 97.31 171 HIS A CA 1
ATOM 1406 C C . HIS A 1 171 ? 14.083 -14.102 -24.826 1.00 97.31 171 HIS A C 1
ATOM 1408 O O . HIS A 1 171 ? 13.714 -14.852 -23.916 1.00 97.31 171 HIS A O 1
ATOM 1414 N N . LEU A 1 172 ? 14.801 -14.512 -25.874 1.00 97.06 172 LEU A N 1
ATOM 1415 C CA . LEU A 1 172 ? 15.050 -15.903 -26.258 1.00 97.06 172 LEU A CA 1
ATOM 1416 C C . LEU A 1 172 ? 16.168 -16.557 -25.451 1.00 97.06 172 LEU A C 1
ATOM 1418 O O . LEU A 1 172 ? 16.158 -17.768 -25.249 1.00 97.06 172 LEU A O 1
ATOM 1422 N N . ARG A 1 173 ? 17.115 -15.771 -24.928 1.00 94.62 173 ARG A N 1
ATOM 1423 C CA . ARG A 1 173 ? 18.249 -16.303 -24.158 1.00 94.62 173 ARG A CA 1
ATOM 1424 C C . ARG A 1 173 ? 17.815 -17.071 -22.916 1.00 94.62 173 ARG A C 1
ATOM 1426 O O . ARG A 1 173 ? 18.568 -17.896 -22.413 1.00 94.62 173 ARG A O 1
ATOM 1433 N N . MET A 1 174 ? 16.607 -16.812 -22.425 1.00 94.88 174 MET A N 1
ATOM 1434 C CA . MET A 1 174 ? 16.060 -17.533 -21.287 1.00 94.88 174 MET A CA 1
ATOM 1435 C C . MET A 1 174 ? 15.525 -18.918 -21.627 1.00 94.88 174 MET A C 1
ATOM 1437 O O . MET A 1 174 ? 15.171 -19.595 -20.678 1.00 94.88 174 MET A O 1
ATOM 1441 N N . ILE A 1 175 ? 15.460 -19.357 -22.891 1.00 95.69 175 ILE A N 1
ATOM 1442 C CA . ILE A 1 175 ? 14.899 -20.672 -23.256 1.00 95.69 175 ILE A CA 1
ATOM 1443 C C . ILE A 1 175 ? 15.733 -21.810 -22.659 1.00 95.69 175 ILE A C 1
ATOM 1445 O O . ILE A 1 175 ? 15.193 -22.737 -22.053 1.00 95.69 175 ILE A O 1
ATOM 1449 N N . ASP A 1 176 ? 17.054 -21.699 -22.763 1.00 94.56 176 ASP A N 1
ATOM 1450 C CA . ASP A 1 176 ? 17.980 -22.745 -22.350 1.00 94.56 176 ASP A CA 1
ATOM 1451 C C . ASP A 1 176 ? 18.428 -22.582 -20.873 1.00 94.56 176 ASP A C 1
ATOM 1453 O O . ASP A 1 176 ? 18.865 -21.495 -20.473 1.00 94.56 176 ASP A O 1
ATOM 1457 N N . PRO A 1 177 ? 18.355 -23.641 -20.040 1.00 93.56 177 PRO A N 1
ATOM 1458 C CA . PRO A 1 177 ? 18.753 -23.578 -18.631 1.00 93.56 177 PRO A CA 1
ATOM 1459 C C . PRO A 1 177 ? 20.228 -23.223 -18.387 1.00 93.56 177 PRO A C 1
ATOM 1461 O O . PRO A 1 177 ? 20.567 -22.603 -17.377 1.00 93.56 177 PRO A O 1
ATOM 1464 N N . GLU A 1 178 ? 21.144 -23.626 -19.265 1.00 92.12 178 GLU A N 1
ATOM 1465 C CA . GLU A 1 178 ? 22.559 -23.268 -19.169 1.00 92.12 178 GLU A CA 1
ATOM 1466 C C . GLU A 1 178 ? 22.780 -21.788 -19.483 1.00 92.12 178 GLU A C 1
ATOM 1468 O O . GLU A 1 178 ? 23.472 -21.103 -18.725 1.00 92.12 178 GLU A O 1
ATOM 1473 N N . ARG A 1 179 ? 22.091 -21.243 -20.492 1.00 93.56 179 ARG A N 1
ATOM 1474 C CA . ARG A 1 179 ? 22.103 -19.795 -20.768 1.00 93.56 179 ARG A CA 1
ATOM 1475 C C . ARG A 1 179 ? 21.582 -18.974 -19.587 1.00 93.56 179 ARG A C 1
ATOM 1477 O O . ARG A 1 179 ? 22.158 -17.925 -19.285 1.00 93.56 179 ARG A O 1
ATOM 1484 N N . ARG A 1 180 ? 20.539 -19.443 -18.885 1.00 93.50 180 ARG A N 1
ATOM 1485 C CA . ARG A 1 180 ? 20.022 -18.801 -17.656 1.00 93.50 180 ARG A CA 1
ATOM 1486 C C . ARG A 1 180 ? 21.091 -18.746 -16.558 1.00 93.50 180 ARG A C 1
ATOM 1488 O O . ARG A 1 180 ? 21.364 -17.667 -16.025 1.00 93.50 180 ARG A O 1
ATOM 1495 N N . ARG A 1 181 ? 21.755 -19.876 -16.285 1.00 92.44 181 ARG A N 1
ATOM 1496 C CA . ARG A 1 181 ? 22.858 -19.974 -15.308 1.00 92.44 181 ARG A CA 1
ATOM 1497 C C . ARG A 1 181 ? 24.035 -19.067 -15.672 1.00 92.44 181 ARG A C 1
ATOM 1499 O O . ARG A 1 181 ? 24.534 -18.339 -14.816 1.00 92.44 181 ARG A O 1
ATOM 1506 N N . LEU A 1 182 ? 24.438 -19.037 -16.943 1.00 92.25 182 LEU A N 1
ATOM 1507 C CA . LEU A 1 182 ? 25.528 -18.172 -17.409 1.00 92.25 182 LEU A CA 1
ATOM 1508 C C . LEU A 1 182 ? 25.159 -16.691 -17.372 1.00 92.25 182 LEU A C 1
ATOM 1510 O O . LEU A 1 182 ? 26.006 -15.861 -17.057 1.00 92.25 182 LEU A O 1
ATOM 1514 N N . ARG A 1 183 ? 23.896 -16.340 -17.639 1.00 92.31 183 ARG A N 1
ATOM 1515 C CA . ARG A 1 183 ? 23.398 -14.966 -17.492 1.00 92.31 183 ARG A CA 1
ATOM 1516 C C . ARG A 1 183 ? 23.466 -14.508 -16.035 1.00 92.31 183 ARG A C 1
ATOM 1518 O O . ARG A 1 183 ? 23.934 -13.400 -15.781 1.00 92.31 183 ARG A O 1
ATOM 1525 N N . ARG A 1 184 ? 23.049 -15.356 -15.086 1.00 93.19 184 ARG A N 1
ATOM 1526 C CA . ARG A 1 184 ? 23.222 -15.094 -13.648 1.00 93.19 184 ARG A CA 1
ATOM 1527 C C . ARG A 1 184 ? 24.693 -14.899 -13.299 1.00 93.19 184 ARG A C 1
ATOM 1529 O O . ARG A 1 184 ? 25.023 -13.890 -12.685 1.00 93.19 184 ARG A O 1
ATOM 1536 N N . ALA A 1 185 ? 25.557 -15.835 -13.694 1.00 92.06 185 ALA A N 1
ATOM 1537 C CA . ALA A 1 185 ? 26.983 -15.780 -13.386 1.00 92.06 185 ALA A CA 1
ATOM 1538 C C . ALA A 1 185 ? 27.634 -14.509 -13.950 1.00 92.06 185 ALA A C 1
ATOM 1540 O O . ALA A 1 185 ? 28.271 -13.771 -13.208 1.00 92.06 185 ALA A O 1
ATOM 1541 N N . LEU A 1 186 ? 27.382 -14.194 -15.225 1.00 91.44 186 LEU A N 1
ATOM 1542 C CA . LEU A 1 186 ? 27.892 -12.998 -15.894 1.00 91.44 186 LEU A CA 1
ATOM 1543 C C . LEU A 1 186 ? 27.562 -11.718 -15.120 1.00 91.44 186 LEU A C 1
ATOM 1545 O O . LEU A 1 186 ? 28.460 -10.920 -14.853 1.00 91.44 186 LEU A O 1
ATOM 1549 N N . TYR A 1 187 ? 26.296 -11.520 -14.744 1.00 91.94 187 TYR A N 1
ATOM 1550 C CA . TYR A 1 187 ? 25.909 -10.316 -14.013 1.00 91.94 187 TYR A CA 1
ATOM 1551 C C . TYR A 1 187 ? 26.405 -10.316 -12.567 1.00 91.94 187 TYR A C 1
ATOM 1553 O O . TYR A 1 187 ? 26.883 -9.289 -12.099 1.00 91.94 187 TYR A O 1
ATOM 1561 N N . ALA A 1 188 ? 26.358 -11.452 -11.870 1.00 91.31 188 ALA A N 1
ATOM 1562 C CA . ALA A 1 188 ? 26.857 -11.548 -10.501 1.00 91.31 188 ALA A CA 1
ATOM 1563 C C . ALA A 1 188 ? 28.375 -11.307 -10.403 1.00 91.31 188 ALA A C 1
ATOM 1565 O O . ALA A 1 188 ? 28.834 -10.777 -9.394 1.00 91.31 188 ALA A O 1
ATOM 1566 N N . THR A 1 189 ? 29.142 -11.655 -11.440 1.00 90.12 189 THR A N 1
ATOM 1567 C CA . THR A 1 189 ? 30.578 -11.355 -11.540 1.00 90.12 189 THR A CA 1
ATOM 1568 C C . THR A 1 189 ? 30.838 -9.902 -11.945 1.00 90.12 189 THR A C 1
ATOM 1570 O O . THR A 1 189 ? 31.761 -9.289 -11.417 1.00 90.12 189 THR A O 1
ATOM 1573 N N . ALA A 1 190 ? 30.037 -9.335 -12.856 1.00 88.69 190 ALA A N 1
ATOM 1574 C CA . ALA A 1 190 ? 30.169 -7.936 -13.280 1.00 88.69 190 ALA A CA 1
ATOM 1575 C C . ALA A 1 190 ? 29.710 -6.930 -12.206 1.00 88.69 190 ALA A C 1
ATOM 1577 O O . ALA A 1 190 ? 30.152 -5.784 -12.197 1.00 88.69 190 ALA A O 1
ATOM 1578 N N . ASP A 1 191 ? 28.828 -7.361 -11.307 1.00 89.56 191 ASP A N 1
ATOM 1579 C CA . ASP A 1 191 ? 28.253 -6.566 -10.227 1.00 89.56 191 ASP A CA 1
ATOM 1580 C C . ASP A 1 191 ? 28.301 -7.357 -8.898 1.00 89.56 191 ASP A C 1
ATOM 1582 O O . ASP A 1 191 ? 27.268 -7.821 -8.390 1.00 89.56 191 ASP A O 1
ATOM 1586 N N . PRO A 1 192 ? 29.509 -7.564 -8.329 1.00 87.88 192 PRO A N 1
ATOM 1587 C CA . PRO A 1 192 ? 29.710 -8.410 -7.148 1.00 87.88 192 PRO A CA 1
ATOM 1588 C C . PRO A 1 192 ? 28.994 -7.874 -5.902 1.00 87.88 192 PRO A C 1
ATOM 1590 O O . PRO A 1 192 ? 28.518 -8.669 -5.091 1.00 87.88 192 PRO A O 1
ATOM 1593 N N . ASP A 1 193 ? 28.847 -6.549 -5.803 1.00 85.56 193 ASP A N 1
ATOM 1594 C CA . ASP A 1 193 ? 28.192 -5.846 -4.692 1.00 85.56 193 ASP A CA 1
ATOM 1595 C C . ASP A 1 193 ? 26.704 -5.543 -4.955 1.00 85.56 193 ASP A C 1
ATOM 1597 O O . ASP A 1 193 ? 26.001 -4.983 -4.106 1.00 85.56 193 ASP A O 1
ATOM 1601 N N . ARG A 1 194 ? 26.182 -5.951 -6.121 1.00 89.81 194 ARG A N 1
ATOM 1602 C CA . ARG A 1 194 ? 24.776 -5.781 -6.523 1.00 89.81 194 ARG A CA 1
ATOM 1603 C C . ARG A 1 194 ? 24.330 -4.319 -6.597 1.00 89.81 194 ARG A C 1
ATOM 1605 O O . ARG A 1 194 ? 23.165 -4.025 -6.316 1.00 89.81 194 ARG A O 1
ATOM 1612 N N . VAL A 1 195 ? 25.235 -3.405 -6.929 1.00 85.88 195 VAL A N 1
ATOM 1613 C CA . VAL A 1 195 ? 24.989 -1.961 -7.025 1.00 85.88 195 VAL A CA 1
ATOM 1614 C C . VAL A 1 195 ? 23.921 -1.655 -8.074 1.00 85.88 195 VAL A C 1
ATOM 1616 O O . VAL A 1 195 ? 23.092 -0.777 -7.856 1.00 85.88 195 VAL A O 1
ATOM 1619 N N . PHE A 1 196 ? 23.883 -2.415 -9.172 1.00 86.25 196 PHE A N 1
ATOM 1620 C CA . PHE A 1 196 ? 22.993 -2.148 -10.307 1.00 86.25 196 PHE A CA 1
ATOM 1621 C C . PHE A 1 196 ? 21.705 -2.980 -10.292 1.00 86.25 196 PHE A C 1
ATOM 1623 O O . PHE A 1 196 ? 20.771 -2.693 -11.041 1.00 86.25 196 PHE A O 1
ATOM 1630 N N . GLN A 1 197 ? 21.625 -4.002 -9.435 1.00 89.38 197 GLN A N 1
ATOM 1631 C CA . GLN A 1 197 ? 20.440 -4.843 -9.281 1.00 89.38 197 GLN A CA 1
ATOM 1632 C C . GLN A 1 197 ? 20.107 -5.052 -7.802 1.00 89.38 197 GLN A C 1
ATOM 1634 O O . GLN A 1 197 ? 20.636 -5.926 -7.113 1.00 89.38 197 GLN A O 1
ATOM 1639 N N . GLU A 1 198 ? 19.163 -4.255 -7.306 1.00 89.25 198 GLU A N 1
ATOM 1640 C CA . GLU A 1 198 ? 18.770 -4.244 -5.895 1.00 89.25 198 GLU A CA 1
ATOM 1641 C C . GLU A 1 198 ? 18.350 -5.619 -5.370 1.00 89.25 198 GLU A C 1
ATOM 1643 O O . GLU A 1 198 ? 18.836 -6.054 -4.324 1.00 89.25 198 GLU A O 1
ATOM 1648 N N . ILE A 1 199 ? 17.521 -6.324 -6.139 1.00 91.38 199 ILE A N 1
ATOM 1649 C CA . ILE A 1 199 ? 16.999 -7.651 -5.793 1.00 91.38 199 ILE A CA 1
ATOM 1650 C C . ILE A 1 199 ? 18.020 -8.783 -5.977 1.00 91.38 199 ILE A C 1
ATOM 1652 O O . ILE A 1 199 ? 17.692 -9.921 -5.668 1.00 91.38 199 ILE A O 1
ATOM 1656 N N . GLY A 1 200 ? 19.235 -8.473 -6.446 1.00 92.81 200 GLY A N 1
ATOM 1657 C CA . GLY A 1 200 ? 20.270 -9.461 -6.749 1.00 92.81 200 GLY A CA 1
ATOM 1658 C C . GLY A 1 200 ? 20.039 -10.208 -8.070 1.00 92.81 200 GLY A C 1
ATOM 1659 O O . GLY A 1 200 ? 19.189 -9.807 -8.862 1.00 92.81 200 GLY A O 1
ATOM 1660 N N . TYR A 1 201 ? 20.812 -11.264 -8.332 1.00 94.31 201 TYR A N 1
ATOM 1661 C CA . TYR A 1 201 ? 20.777 -12.034 -9.588 1.00 94.31 201 TYR A CA 1
ATOM 1662 C C . TYR A 1 201 ? 20.379 -13.505 -9.415 1.00 94.31 201 TYR A C 1
ATOM 1664 O O . TYR A 1 201 ? 20.102 -14.165 -10.415 1.00 94.31 201 TYR A O 1
ATOM 1672 N N . ASP A 1 202 ? 20.293 -14.016 -8.185 1.00 92.94 202 ASP A N 1
ATOM 1673 C CA . ASP A 1 202 ? 19.971 -15.418 -7.890 1.00 92.94 202 ASP A CA 1
ATOM 1674 C C . ASP A 1 202 ? 18.573 -15.807 -8.372 1.00 92.94 202 ASP A C 1
ATOM 1676 O O . ASP A 1 202 ? 18.314 -16.965 -8.670 1.00 92.94 202 ASP A O 1
ATOM 1680 N N . TYR A 1 203 ? 17.672 -14.835 -8.516 1.00 91.75 203 TYR A N 1
ATOM 1681 C CA . TYR A 1 203 ? 16.339 -15.089 -9.048 1.00 91.75 203 TYR A CA 1
ATOM 1682 C C . TYR A 1 203 ? 16.343 -15.508 -10.529 1.00 91.75 203 TYR A C 1
ATOM 1684 O O . TYR A 1 203 ? 15.345 -16.055 -10.988 1.00 91.75 203 TYR A O 1
ATOM 1692 N N . LEU A 1 204 ? 17.408 -15.219 -11.294 1.00 92.50 204 LEU A N 1
ATOM 1693 C CA . LEU A 1 204 ? 17.436 -15.415 -12.750 1.00 92.50 204 LEU A CA 1
ATOM 1694 C C . LEU A 1 204 ? 17.361 -16.887 -13.173 1.00 92.50 204 LEU A C 1
ATOM 1696 O O . LEU A 1 204 ? 16.842 -17.168 -14.252 1.00 92.50 204 LEU A O 1
ATOM 1700 N N . ASP A 1 205 ? 17.855 -17.801 -12.343 1.00 90.75 205 ASP A N 1
ATOM 1701 C CA . ASP A 1 205 ? 17.827 -19.250 -12.564 1.00 90.75 205 ASP A CA 1
ATOM 1702 C C . ASP A 1 205 ? 17.011 -20.000 -11.491 1.00 90.75 205 ASP A C 1
ATOM 1704 O O . ASP A 1 205 ? 17.076 -21.224 -11.402 1.00 90.75 205 ASP A O 1
ATOM 1708 N N . ASP A 1 206 ? 16.204 -19.285 -10.697 1.00 91.62 206 ASP A N 1
ATOM 1709 C CA . ASP A 1 206 ? 15.285 -19.886 -9.726 1.00 91.62 206 ASP A CA 1
ATOM 1710 C C . ASP A 1 206 ? 13.972 -20.317 -10.391 1.00 91.62 206 ASP A C 1
ATOM 1712 O O . ASP A 1 206 ? 13.114 -19.491 -10.717 1.00 91.62 206 ASP A O 1
ATOM 1716 N N . GLU A 1 207 ? 13.787 -21.623 -10.553 1.00 93.00 207 GLU A N 1
ATOM 1717 C CA . GLU A 1 207 ? 12.632 -22.230 -11.225 1.00 93.00 207 GLU A CA 1
ATOM 1718 C C . GLU A 1 207 ? 11.585 -22.806 -10.258 1.00 93.00 207 GLU A C 1
ATOM 1720 O O . GLU A 1 207 ? 10.600 -23.396 -10.699 1.00 93.00 207 GLU A O 1
ATOM 1725 N N . ARG A 1 208 ? 11.730 -22.610 -8.939 1.00 92.75 208 ARG A N 1
ATOM 1726 C CA . ARG A 1 208 ? 10.850 -23.240 -7.932 1.00 92.75 208 ARG A CA 1
ATOM 1727 C C . ARG A 1 208 ? 9.369 -22.852 -8.059 1.00 92.75 208 ARG A C 1
ATOM 1729 O O . ARG A 1 208 ? 8.508 -23.612 -7.630 1.00 92.75 208 ARG A O 1
ATOM 1736 N N . THR A 1 209 ? 9.068 -21.685 -8.635 1.00 89.94 209 THR A N 1
ATOM 1737 C CA . THR A 1 209 ? 7.696 -21.187 -8.877 1.00 89.94 209 THR A CA 1
ATOM 1738 C C . THR A 1 209 ? 7.326 -21.094 -10.353 1.00 89.94 209 THR A C 1
ATOM 1740 O O . THR A 1 209 ? 6.338 -20.439 -10.689 1.00 89.94 209 THR A O 1
ATOM 1743 N N . LEU A 1 210 ? 8.128 -21.701 -11.231 1.00 93.06 210 LEU A N 1
ATOM 1744 C CA . LEU A 1 210 ? 8.004 -21.573 -12.677 1.00 93.06 210 LEU A CA 1
ATOM 1745 C C . LEU A 1 210 ? 6.581 -21.896 -13.145 1.00 93.06 210 LEU A C 1
ATOM 1747 O O . LEU A 1 210 ? 6.127 -23.034 -13.059 1.00 93.06 210 LEU A O 1
ATOM 1751 N N . THR A 1 211 ? 5.897 -20.883 -13.674 1.00 94.19 211 THR A N 1
ATOM 1752 C CA . THR A 1 211 ? 4.621 -21.047 -14.377 1.00 94.19 211 THR A CA 1
ATOM 1753 C C . THR A 1 211 ? 4.783 -20.548 -15.803 1.00 94.19 211 THR A C 1
ATOM 1755 O O . THR A 1 211 ? 5.308 -19.453 -16.015 1.00 94.19 211 THR A O 1
ATOM 1758 N N . LEU A 1 212 ? 4.359 -21.357 -16.774 1.00 96.88 212 LEU A N 1
ATOM 1759 C CA . LEU A 1 212 ? 4.482 -21.052 -18.196 1.00 96.88 212 LEU A CA 1
ATOM 1760 C C . LEU A 1 212 ? 3.120 -20.736 -18.811 1.00 96.88 212 LEU A C 1
ATOM 1762 O O . LEU A 1 212 ? 2.138 -21.429 -18.554 1.00 96.88 212 LEU A O 1
ATOM 1766 N N . GLU A 1 213 ? 3.092 -19.715 -19.661 1.00 97.25 213 GLU A N 1
ATOM 1767 C CA . GLU A 1 213 ? 1.957 -19.374 -20.515 1.00 97.25 213 GLU A CA 1
ATOM 1768 C C . GLU A 1 213 ? 2.369 -19.451 -21.985 1.00 97.25 213 GLU A C 1
ATOM 1770 O O . GLU A 1 213 ? 3.438 -18.968 -22.364 1.00 97.25 213 GLU A O 1
ATOM 1775 N N . GLU A 1 214 ? 1.505 -20.025 -22.821 1.00 97.88 214 GLU A N 1
ATOM 1776 C CA . GLU A 1 214 ? 1.684 -20.030 -24.275 1.00 97.88 214 GLU A CA 1
ATOM 1777 C C . GLU A 1 214 ? 1.413 -18.640 -24.866 1.00 97.88 214 GLU A C 1
ATOM 1779 O O . GLU A 1 214 ? 0.546 -17.886 -24.408 1.00 97.88 214 GLU A O 1
ATOM 1784 N N . ILE A 1 215 ? 2.145 -18.294 -25.922 1.00 97.00 215 ILE A N 1
ATOM 1785 C CA . ILE A 1 215 ? 1.900 -17.084 -26.699 1.00 97.00 215 ILE A CA 1
ATOM 1786 C C . ILE A 1 215 ? 0.580 -17.249 -27.452 1.00 97.00 215 ILE A C 1
ATOM 1788 O O . ILE A 1 215 ? 0.430 -18.114 -28.314 1.00 97.00 215 ILE A O 1
ATOM 1792 N N . ALA A 1 216 ? -0.379 -16.373 -27.154 1.00 95.56 216 ALA A N 1
ATOM 1793 C CA . ALA A 1 216 ? -1.624 -16.318 -27.907 1.00 95.56 216 ALA A CA 1
ATOM 1794 C C . ALA A 1 216 ? -1.352 -15.968 -29.390 1.00 95.56 216 ALA A C 1
ATOM 1796 O O . ALA A 1 216 ? -0.499 -15.112 -29.650 1.00 95.56 216 ALA A O 1
ATOM 1797 N N . PRO A 1 217 ? -2.075 -16.559 -30.362 1.00 95.06 217 PRO A N 1
ATOM 1798 C CA . PRO A 1 217 ? -1.814 -16.368 -31.793 1.00 95.06 217 PRO A CA 1
ATOM 1799 C C . PRO A 1 217 ? -1.757 -14.901 -32.248 1.00 95.06 217 PRO A C 1
ATOM 1801 O O . PRO A 1 217 ? -0.944 -14.535 -33.092 1.00 95.06 217 PRO A O 1
ATOM 1804 N N . GLU A 1 218 ? -2.580 -14.027 -31.669 1.00 93.81 218 GLU A N 1
ATOM 1805 C CA . GLU A 1 218 ? -2.608 -12.590 -31.961 1.00 93.81 218 GLU A CA 1
ATOM 1806 C C . GLU A 1 218 ? -1.379 -11.810 -31.459 1.00 93.81 218 GLU A C 1
ATOM 1808 O O . GLU A 1 218 ? -1.196 -10.643 -31.822 1.00 93.81 218 GLU A O 1
ATOM 1813 N N . ASN A 1 219 ? -0.555 -12.444 -30.623 1.00 96.00 219 ASN A N 1
ATOM 1814 C CA . ASN A 1 219 ? 0.697 -11.919 -30.089 1.00 96.00 219 ASN A CA 1
ATOM 1815 C C . ASN A 1 219 ? 1.915 -12.688 -30.646 1.00 96.00 219 ASN A C 1
ATOM 1817 O O . ASN A 1 219 ? 3.019 -12.512 -30.151 1.00 96.00 219 ASN A O 1
ATOM 1821 N N . ALA A 1 220 ? 1.754 -13.539 -31.662 1.00 96.75 220 ALA A N 1
ATOM 1822 C CA . ALA A 1 220 ? 2.872 -14.288 -32.234 1.00 96.75 220 ALA A CA 1
ATOM 1823 C C . ALA A 1 220 ? 3.996 -13.380 -32.781 1.00 96.75 220 ALA A C 1
ATOM 1825 O O . ALA A 1 220 ? 3.786 -12.200 -33.095 1.00 96.75 220 ALA A O 1
ATOM 1826 N N . TYR A 1 221 ? 5.192 -13.957 -32.898 1.00 97.44 221 TYR A N 1
ATOM 1827 C CA . TYR A 1 221 ? 6.349 -13.355 -33.553 1.00 97.44 221 TYR A CA 1
ATOM 1828 C C . TYR A 1 221 ? 6.883 -14.290 -34.644 1.00 97.44 221 TYR A C 1
ATOM 1830 O O . TYR A 1 221 ? 6.850 -15.512 -34.495 1.00 97.44 221 TYR A O 1
ATOM 1838 N N . THR A 1 222 ? 7.406 -13.704 -35.717 1.00 96.50 222 THR A N 1
ATOM 1839 C CA . THR A 1 222 ? 7.981 -14.416 -36.862 1.00 96.50 222 THR A CA 1
ATOM 1840 C C . THR A 1 222 ? 9.373 -13.853 -37.190 1.00 96.50 222 THR A C 1
ATOM 1842 O O . THR A 1 222 ? 9.529 -12.626 -37.167 1.00 96.50 222 THR A O 1
ATOM 1845 N N . PRO A 1 223 ? 10.375 -14.696 -37.516 1.00 96.75 223 PRO A N 1
ATOM 1846 C CA . PRO A 1 223 ? 10.337 -16.164 -37.499 1.00 96.75 223 PRO A CA 1
ATOM 1847 C C . PRO A 1 223 ? 10.377 -16.738 -36.074 1.00 96.75 223 PRO A C 1
ATOM 1849 O O . PRO A 1 223 ? 10.877 -16.092 -35.148 1.00 96.75 223 PRO A O 1
ATOM 1852 N N . LEU A 1 224 ? 9.850 -17.958 -35.907 1.00 95.00 224 LEU A N 1
ATOM 1853 C CA . LEU A 1 224 ? 9.952 -18.700 -34.649 1.00 95.00 224 LEU A CA 1
ATOM 1854 C C . LEU A 1 224 ? 11.427 -19.006 -34.348 1.00 95.00 224 LEU A C 1
ATOM 1856 O O . LEU A 1 224 ? 12.230 -19.177 -35.263 1.00 95.00 224 LEU A O 1
ATOM 1860 N N . HIS A 1 225 ? 11.787 -19.054 -33.065 1.00 95.06 225 HIS A N 1
ATOM 1861 C CA . HIS A 1 225 ? 13.158 -19.379 -32.669 1.00 95.06 225 HIS A CA 1
ATOM 1862 C C . HIS A 1 225 ? 13.451 -20.863 -32.899 1.00 95.06 225 HIS A C 1
ATOM 1864 O O . HIS A 1 225 ? 12.711 -21.721 -32.415 1.00 95.06 225 HIS A O 1
ATOM 1870 N N . GLU A 1 226 ? 14.546 -21.140 -33.601 1.00 92.75 226 GLU A N 1
ATOM 1871 C CA . GLU A 1 226 ? 15.110 -22.476 -33.768 1.00 92.75 226 GLU A CA 1
ATOM 1872 C C . GLU A 1 226 ? 16.363 -22.588 -32.905 1.00 92.75 226 GLU A C 1
ATOM 1874 O O . GLU A 1 226 ? 17.226 -21.711 -32.916 1.00 92.75 226 GLU A O 1
ATOM 1879 N N . GLU A 1 227 ? 16.442 -23.659 -32.123 1.00 91.75 227 GLU A N 1
ATOM 1880 C CA . GLU A 1 227 ? 17.505 -23.816 -31.143 1.00 91.75 227 GLU A CA 1
ATOM 1881 C C . GLU A 1 227 ? 18.839 -24.173 -31.816 1.00 91.75 227 GLU A C 1
ATOM 1883 O O . GLU A 1 227 ? 18.916 -25.130 -32.585 1.00 91.75 227 GLU A O 1
ATOM 1888 N N . ASP A 1 228 ? 19.890 -23.406 -31.517 1.00 89.81 228 ASP A N 1
ATOM 1889 C CA . ASP A 1 228 ? 21.211 -23.526 -32.155 1.00 89.81 228 ASP A CA 1
ATOM 1890 C C . ASP A 1 228 ? 22.256 -24.255 -31.290 1.00 89.81 228 ASP A C 1
ATOM 1892 O O . ASP A 1 228 ? 23.348 -24.568 -31.767 1.00 89.81 228 ASP A O 1
ATOM 1896 N N . GLY A 1 229 ? 21.933 -24.529 -30.020 1.00 88.44 229 GLY A N 1
ATOM 1897 C CA . GLY A 1 229 ? 22.823 -25.182 -29.055 1.00 88.44 229 GLY A CA 1
ATOM 1898 C C . GLY A 1 229 ? 23.993 -24.322 -28.548 1.00 88.44 229 GLY A C 1
ATOM 1899 O O . GLY A 1 229 ? 24.852 -24.827 -27.829 1.00 88.44 229 GLY A O 1
ATOM 1900 N N . GLY A 1 230 ? 24.066 -23.038 -28.908 1.00 89.81 230 GLY A N 1
ATOM 1901 C CA . GLY A 1 230 ? 25.110 -22.105 -28.474 1.00 89.81 230 GLY A CA 1
ATOM 1902 C C . GLY A 1 230 ? 24.818 -21.453 -27.117 1.00 89.81 230 GLY A C 1
ATOM 1903 O O . GLY A 1 230 ? 23.674 -21.294 -26.725 1.00 89.81 230 GLY A O 1
ATOM 1904 N N . LEU A 1 231 ? 25.837 -20.998 -26.381 1.00 89.44 231 LEU A N 1
ATOM 1905 C CA . LEU A 1 231 ? 25.645 -20.461 -25.016 1.00 89.44 231 LEU A CA 1
ATOM 1906 C C . LEU A 1 231 ? 25.306 -18.960 -24.942 1.00 89.44 231 LEU A C 1
ATOM 1908 O O . LEU A 1 231 ? 24.847 -18.474 -23.908 1.00 89.44 231 LEU A O 1
ATOM 1912 N N . TRP A 1 232 ? 25.567 -18.205 -26.013 1.00 90.38 232 TRP A N 1
ATOM 1913 C CA . TRP A 1 232 ? 25.318 -16.753 -26.116 1.00 90.38 232 TRP A CA 1
ATOM 1914 C C . TRP A 1 232 ? 25.895 -15.939 -24.934 1.00 90.38 232 TRP A C 1
ATOM 1916 O O . TRP A 1 232 ? 25.355 -14.916 -24.505 1.00 90.38 232 TRP A O 1
ATOM 1926 N N . ALA A 1 233 ? 26.998 -16.420 -24.366 1.00 87.75 233 ALA A N 1
ATOM 1927 C CA . ALA A 1 233 ? 27.671 -15.883 -23.191 1.00 87.75 233 ALA A CA 1
ATOM 1928 C C . ALA A 1 233 ? 29.169 -16.245 -23.252 1.00 87.75 233 ALA A C 1
ATOM 1930 O O . ALA A 1 233 ? 29.543 -17.119 -24.041 1.00 87.75 233 ALA A O 1
ATOM 1931 N N . PRO A 1 234 ? 30.031 -15.627 -22.420 1.00 85.25 234 PRO A N 1
ATOM 1932 C CA . PRO A 1 234 ? 31.372 -16.160 -22.176 1.00 85.25 234 PRO A CA 1
ATOM 1933 C C . PRO A 1 234 ? 31.311 -17.614 -21.678 1.00 85.25 234 PRO A C 1
ATOM 1935 O O . PRO A 1 234 ? 30.299 -18.025 -21.105 1.00 85.25 234 PRO A O 1
ATOM 1938 N N . SER A 1 235 ? 32.392 -18.379 -21.871 1.00 81.12 235 SER A N 1
ATOM 1939 C CA . SER A 1 235 ? 32.431 -19.772 -21.409 1.00 81.12 235 SER A CA 1
ATOM 1940 C C . SER A 1 235 ? 32.314 -19.861 -19.877 1.00 81.12 235 SER A C 1
ATOM 1942 O O . SER A 1 235 ? 32.743 -18.932 -19.179 1.00 81.12 235 SER A O 1
ATOM 1944 N N . PRO A 1 236 ? 31.757 -20.961 -19.334 1.00 79.81 236 PRO A N 1
ATOM 1945 C CA . PRO A 1 236 ? 31.630 -21.144 -17.890 1.00 79.81 236 PRO A CA 1
ATOM 1946 C C . PRO A 1 236 ? 32.961 -21.007 -17.140 1.00 79.81 236 PRO A C 1
ATOM 1948 O O . PRO A 1 236 ? 32.992 -20.441 -16.057 1.00 79.81 236 PRO A O 1
ATOM 1951 N N . GLU A 1 237 ? 34.075 -21.463 -17.719 1.00 79.62 237 GLU A N 1
ATOM 1952 C CA . GLU A 1 237 ? 35.407 -21.390 -17.101 1.00 79.62 237 GLU A CA 1
ATOM 1953 C C . GLU A 1 237 ? 35.937 -19.954 -17.009 1.00 79.62 237 GLU A C 1
ATOM 1955 O O . GLU A 1 237 ? 36.731 -19.642 -16.123 1.00 79.62 237 GLU A O 1
ATOM 1960 N N . ALA A 1 238 ? 35.503 -19.077 -17.919 1.00 78.38 238 ALA A N 1
ATOM 1961 C CA . ALA A 1 238 ? 35.871 -17.665 -17.914 1.00 78.38 238 ALA A CA 1
ATOM 1962 C C . ALA A 1 238 ? 35.098 -16.869 -16.845 1.00 78.38 238 ALA A C 1
ATOM 1964 O O . ALA A 1 238 ? 35.569 -15.839 -16.366 1.00 78.38 238 ALA A O 1
ATOM 1965 N N . LEU A 1 239 ? 33.916 -17.351 -16.455 1.00 75.38 239 LEU A N 1
ATOM 1966 C CA . LEU A 1 239 ? 33.067 -16.762 -15.428 1.00 75.38 239 LEU A CA 1
ATOM 1967 C C . LEU A 1 239 ? 33.339 -17.483 -14.104 1.00 75.38 239 LEU A C 1
ATOM 1969 O O . LEU A 1 239 ? 32.761 -18.527 -13.824 1.00 75.38 239 LEU A O 1
ATOM 1973 N N . GLY A 1 240 ? 34.251 -16.945 -13.287 1.00 72.56 240 GLY A N 1
ATOM 1974 C CA . GLY A 1 240 ? 34.538 -17.490 -11.952 1.00 72.56 240 GLY A CA 1
ATOM 1975 C C . GLY A 1 240 ? 33.273 -17.682 -11.093 1.00 72.56 240 GLY A C 1
ATOM 1976 O O . GLY A 1 240 ? 32.189 -17.220 -11.439 1.00 72.56 240 GLY A O 1
ATOM 1977 N N . THR A 1 241 ? 33.385 -18.349 -9.940 1.00 78.69 241 THR A N 1
ATOM 1978 C CA . THR A 1 241 ? 32.206 -18.662 -9.114 1.00 78.69 241 THR A CA 1
ATOM 1979 C C . THR A 1 241 ? 31.474 -17.388 -8.663 1.00 78.69 241 THR A C 1
ATOM 1981 O O . THR A 1 241 ? 32.058 -16.590 -7.923 1.00 78.69 241 THR A O 1
ATOM 1984 N N . PRO A 1 242 ? 30.205 -17.180 -9.065 1.00 80.38 242 PRO A N 1
ATOM 1985 C CA . PRO A 1 242 ? 29.479 -15.971 -8.711 1.00 80.38 242 PRO A CA 1
ATOM 1986 C C . PRO A 1 242 ? 29.186 -15.936 -7.209 1.00 80.38 242 PRO A C 1
ATOM 1988 O O . PRO A 1 242 ? 28.837 -16.952 -6.600 1.00 80.38 242 PRO A O 1
ATOM 1991 N N . THR A 1 243 ? 29.294 -14.751 -6.605 1.00 83.25 243 THR A N 1
ATOM 1992 C CA . THR A 1 243 ? 28.828 -14.531 -5.231 1.00 83.25 243 THR A CA 1
ATOM 1993 C C . THR A 1 243 ? 27.323 -14.775 -5.164 1.00 83.25 243 THR A C 1
ATOM 1995 O O . THR A 1 243 ? 26.606 -14.452 -6.110 1.00 83.25 243 THR A O 1
ATOM 1998 N N . ARG A 1 244 ? 26.825 -15.352 -4.065 1.00 88.62 244 ARG A N 1
ATOM 1999 C CA . ARG A 1 244 ? 25.378 -15.485 -3.836 1.00 88.62 244 ARG A CA 1
ATOM 2000 C C . ARG A 1 244 ? 24.788 -14.172 -3.348 1.00 88.62 244 ARG A C 1
ATOM 2002 O O . ARG A 1 244 ? 25.479 -13.372 -2.716 1.00 88.62 244 ARG A O 1
ATOM 2009 N N . ASP A 1 245 ? 23.506 -13.982 -3.622 1.00 92.69 245 ASP A N 1
ATOM 2010 C CA . ASP A 1 245 ? 22.764 -12.863 -3.066 1.00 92.69 245 ASP A CA 1
ATOM 2011 C C . ASP A 1 245 ? 22.621 -13.011 -1.553 1.00 92.69 245 ASP A C 1
ATOM 2013 O O . ASP A 1 245 ? 22.460 -14.115 -1.025 1.00 92.69 245 ASP A O 1
ATOM 2017 N N . ARG A 1 246 ? 22.656 -11.871 -0.869 1.00 93.00 246 ARG A N 1
ATOM 2018 C CA . ARG A 1 246 ? 22.551 -11.782 0.586 1.00 93.00 246 ARG A CA 1
ATOM 2019 C C . ARG A 1 246 ? 21.129 -11.452 1.007 1.00 93.00 246 ARG A C 1
ATOM 2021 O O . ARG A 1 246 ? 20.291 -11.023 0.208 1.00 93.00 246 ARG A O 1
ATOM 2028 N N . ASN A 1 247 ? 20.851 -11.559 2.296 1.00 94.19 247 ASN A N 1
ATOM 2029 C CA . ASN A 1 247 ? 19.524 -11.330 2.842 1.00 94.19 247 ASN A CA 1
ATOM 2030 C C . ASN A 1 247 ? 18.981 -9.923 2.571 1.00 94.19 247 ASN A C 1
ATOM 2032 O O . ASN A 1 247 ? 17.782 -9.780 2.348 1.00 94.19 247 ASN A O 1
ATOM 2036 N N . TRP A 1 248 ? 19.820 -8.888 2.466 1.00 92.94 248 TRP A N 1
ATOM 2037 C CA . TRP A 1 248 ? 19.335 -7.562 2.063 1.00 92.94 248 TRP A CA 1
ATOM 2038 C C . TRP A 1 248 ? 18.813 -7.512 0.619 1.00 92.94 248 TRP A C 1
ATOM 2040 O O . TRP A 1 248 ? 17.837 -6.805 0.359 1.00 92.94 248 TRP A O 1
ATOM 2050 N N . ASN A 1 249 ? 19.369 -8.307 -0.304 1.00 93.88 249 ASN A N 1
ATOM 2051 C CA . ASN A 1 249 ? 18.801 -8.479 -1.644 1.00 93.88 249 ASN A CA 1
ATOM 2052 C C . ASN A 1 249 ? 17.431 -9.168 -1.564 1.00 93.88 249 ASN A C 1
ATOM 2054 O O . ASN A 1 249 ? 16.469 -8.709 -2.181 1.00 93.88 249 ASN A O 1
ATOM 2058 N N . ARG A 1 250 ? 17.305 -10.211 -0.730 1.00 94.31 250 ARG A N 1
ATOM 2059 C CA . ARG A 1 250 ? 16.028 -10.906 -0.485 1.00 94.31 250 ARG A CA 1
ATOM 2060 C C . ARG A 1 250 ? 14.986 -9.997 0.163 1.00 94.31 250 ARG A C 1
ATOM 2062 O O . ARG A 1 250 ? 13.810 -10.047 -0.192 1.00 94.31 250 ARG A O 1
ATOM 2069 N N . PHE A 1 251 ? 15.392 -9.097 1.054 1.00 94.81 251 PHE A N 1
ATOM 2070 C CA . PHE A 1 251 ? 14.501 -8.093 1.630 1.00 94.81 251 PHE A CA 1
ATOM 2071 C C . PHE A 1 251 ? 13.980 -7.127 0.561 1.00 94.81 251 PHE A C 1
ATOM 2073 O O . PHE A 1 251 ? 12.772 -6.884 0.492 1.00 94.81 251 PHE A O 1
ATOM 2080 N N . ALA A 1 252 ? 14.854 -6.625 -0.315 1.00 92.94 252 ALA A N 1
ATOM 2081 C CA . ALA A 1 252 ? 14.449 -5.814 -1.461 1.00 92.94 252 ALA A CA 1
ATOM 2082 C C . ALA A 1 252 ? 13.528 -6.585 -2.424 1.00 92.94 252 ALA A C 1
ATOM 2084 O O . ALA A 1 252 ? 12.542 -6.040 -2.925 1.00 92.94 252 ALA A O 1
ATOM 2085 N N . MET A 1 253 ? 13.784 -7.876 -2.635 1.00 91.38 253 MET A N 1
ATOM 2086 C CA . MET A 1 253 ? 12.933 -8.763 -3.427 1.00 91.38 253 MET A CA 1
ATOM 2087 C C . MET A 1 253 ? 11.541 -8.926 -2.790 1.00 91.38 253 MET A C 1
ATOM 2089 O O . MET A 1 253 ? 10.527 -8.797 -3.479 1.00 91.38 253 MET A O 1
ATOM 2093 N N . ALA A 1 254 ? 11.451 -9.062 -1.462 1.00 91.38 254 ALA A N 1
ATOM 2094 C CA . ALA A 1 254 ? 10.183 -9.158 -0.730 1.00 91.38 254 ALA A CA 1
ATOM 2095 C C . ALA A 1 254 ? 9.290 -7.913 -0.905 1.00 91.38 254 ALA A C 1
ATOM 2097 O O . ALA A 1 254 ? 8.058 -8.022 -0.835 1.00 91.38 254 ALA A O 1
ATOM 2098 N N . ARG A 1 255 ? 9.891 -6.741 -1.169 1.00 90.38 255 ARG A N 1
ATOM 2099 C CA . ARG A 1 255 ? 9.184 -5.494 -1.517 1.00 90.38 255 ARG A CA 1
ATOM 2100 C C . ARG A 1 255 ? 8.463 -5.597 -2.863 1.00 90.38 255 ARG A C 1
ATOM 2102 O O . ARG A 1 255 ? 7.396 -5.008 -3.026 1.00 90.38 255 ARG A O 1
ATOM 2109 N N . ARG A 1 256 ? 9.036 -6.329 -3.827 1.00 87.94 256 ARG A N 1
ATOM 2110 C CA . ARG A 1 256 ? 8.497 -6.493 -5.191 1.00 87.94 256 ARG A CA 1
ATOM 2111 C C . ARG A 1 256 ? 7.344 -7.500 -5.255 1.00 87.94 256 ARG A C 1
ATOM 2113 O O . ARG A 1 256 ? 6.469 -7.338 -6.100 1.00 87.94 256 ARG A O 1
ATOM 2120 N N . TYR A 1 257 ? 7.315 -8.478 -4.349 1.00 87.25 257 TYR A N 1
ATOM 2121 C CA . TYR A 1 257 ? 6.347 -9.587 -4.340 1.00 87.25 257 TYR A CA 1
ATOM 2122 C C . TYR A 1 257 ? 5.083 -9.339 -3.515 1.00 87.25 257 TYR A C 1
ATOM 2124 O O . TYR A 1 257 ? 4.638 -10.193 -2.751 1.00 87.25 257 TYR A O 1
ATOM 2132 N N . ASN A 1 258 ? 4.545 -8.124 -3.551 1.00 78.50 258 ASN A N 1
ATOM 2133 C CA . ASN A 1 258 ? 3.467 -7.706 -2.653 1.00 78.50 258 ASN A CA 1
ATOM 2134 C C . ASN A 1 258 ? 2.056 -7.882 -3.233 1.00 78.50 258 ASN A C 1
ATOM 2136 O O . ASN A 1 258 ? 1.135 -7.415 -2.583 1.00 78.50 258 ASN A O 1
ATOM 2140 N N . GLN A 1 259 ? 1.886 -8.509 -4.403 1.00 80.69 259 GLN A N 1
ATOM 2141 C CA . GLN A 1 259 ? 0.589 -8.690 -5.073 1.00 80.69 259 GLN A CA 1
ATOM 2142 C C . GLN A 1 259 ? -0.077 -10.034 -4.713 1.00 80.69 259 GLN A C 1
ATOM 2144 O O . GLN A 1 259 ? 0.623 -10.947 -4.276 1.00 80.69 259 GLN A O 1
ATOM 2149 N N . PRO A 1 260 ? -1.400 -10.193 -4.932 1.00 76.12 260 PRO A N 1
ATOM 2150 C CA . PRO A 1 260 ? -2.134 -11.414 -4.567 1.00 76.12 260 PRO A CA 1
ATOM 2151 C C . PRO A 1 260 ? -1.528 -12.708 -5.136 1.00 76.12 260 PRO A C 1
ATOM 2153 O O . PRO A 1 260 ? -1.370 -13.689 -4.414 1.00 76.12 260 PRO A O 1
ATOM 2156 N N . GLY A 1 261 ? -1.086 -12.686 -6.399 1.00 82.94 261 GLY A N 1
ATOM 2157 C CA . GLY A 1 261 ? -0.471 -13.839 -7.071 1.00 82.94 261 GLY A CA 1
ATOM 2158 C C . GLY A 1 261 ? 0.961 -14.184 -6.633 1.00 82.94 261 GLY A C 1
ATOM 2159 O O . GLY A 1 261 ? 1.551 -15.114 -7.171 1.00 82.94 261 GLY A O 1
ATOM 2160 N N . ASP A 1 262 ? 1.547 -13.456 -5.680 1.00 88.62 262 ASP A N 1
ATOM 2161 C CA . ASP A 1 262 ? 2.952 -13.627 -5.285 1.00 88.62 262 ASP A CA 1
ATOM 2162 C C . ASP A 1 262 ? 3.149 -14.565 -4.075 1.00 88.62 262 ASP A C 1
ATOM 2164 O O . ASP A 1 262 ? 4.274 -14.724 -3.593 1.00 88.62 262 ASP A O 1
ATOM 2168 N N . ALA A 1 263 ? 2.075 -15.172 -3.555 1.00 88.81 263 ALA A N 1
ATOM 2169 C CA . ALA A 1 263 ? 2.086 -15.940 -2.306 1.00 88.81 263 ALA A CA 1
ATOM 2170 C C . ALA A 1 263 ? 3.143 -17.060 -2.285 1.00 88.81 263 ALA A C 1
ATOM 2172 O O . ALA A 1 263 ? 3.943 -17.132 -1.351 1.00 88.81 263 ALA A O 1
ATOM 2173 N N . ALA A 1 264 ? 3.206 -17.883 -3.336 1.00 90.50 264 ALA A N 1
ATOM 2174 C CA . ALA A 1 264 ? 4.166 -18.985 -3.429 1.00 90.50 264 ALA A CA 1
ATOM 2175 C C . ALA A 1 264 ? 5.622 -18.490 -3.400 1.00 90.50 264 ALA A C 1
ATOM 2177 O O . ALA A 1 264 ? 6.429 -18.969 -2.603 1.00 90.50 264 ALA A O 1
ATOM 2178 N N . VAL A 1 265 ? 5.940 -17.465 -4.201 1.00 90.94 265 VAL A N 1
ATOM 2179 C CA . VAL A 1 265 ? 7.290 -16.878 -4.257 1.00 90.94 265 VAL A CA 1
ATOM 2180 C C . VAL A 1 265 ? 7.677 -16.277 -2.911 1.00 90.94 265 VAL A C 1
ATOM 2182 O O . VAL A 1 265 ? 8.790 -16.471 -2.431 1.00 90.94 265 VAL A O 1
ATOM 2185 N N . ARG A 1 266 ? 6.748 -15.569 -2.259 1.00 91.81 266 ARG A N 1
ATOM 2186 C CA . ARG A 1 266 ? 6.979 -14.988 -0.934 1.00 91.81 266 ARG A CA 1
ATOM 2187 C C . ARG A 1 266 ? 7.230 -16.060 0.126 1.00 91.81 266 ARG A C 1
ATOM 2189 O O . ARG A 1 266 ? 8.038 -15.828 1.022 1.00 91.81 266 ARG A O 1
ATOM 2196 N N . SER A 1 267 ? 6.546 -17.199 0.030 1.00 93.50 267 SER A N 1
ATOM 2197 C CA . SER A 1 267 ? 6.739 -18.322 0.944 1.00 93.50 267 SER A CA 1
ATOM 2198 C C . SER A 1 267 ? 8.152 -18.897 0.831 1.00 93.50 267 SER A C 1
ATOM 2200 O O . SER A 1 267 ? 8.821 -19.033 1.850 1.00 93.50 267 SER A O 1
ATOM 2202 N N . LEU A 1 268 ? 8.640 -19.139 -0.388 1.00 93.94 268 LEU A N 1
ATOM 2203 C CA . LEU A 1 268 ? 10.005 -19.630 -0.621 1.00 93.94 268 LEU A CA 1
ATOM 2204 C C . LEU A 1 268 ? 11.070 -18.601 -0.236 1.00 93.94 268 LEU A C 1
ATOM 2206 O O . LEU A 1 268 ? 12.071 -18.939 0.384 1.00 93.94 268 LEU A O 1
ATOM 2210 N N . LEU A 1 269 ? 10.823 -17.323 -0.527 1.00 93.88 269 LEU A N 1
ATOM 2211 C CA . LEU A 1 269 ? 11.716 -16.239 -0.125 1.00 93.88 269 LEU A CA 1
ATOM 2212 C C . LEU A 1 269 ? 11.876 -16.160 1.402 1.00 93.88 269 LEU A C 1
ATOM 2214 O O . LEU A 1 269 ? 12.939 -15.791 1.892 1.00 93.88 269 LEU A O 1
ATOM 2218 N N . ALA A 1 270 ? 10.827 -16.494 2.159 1.00 96.31 270 ALA A N 1
ATOM 2219 C CA . ALA A 1 270 ? 10.902 -16.579 3.613 1.00 96.31 270 ALA A CA 1
ATOM 2220 C C . ALA A 1 270 ? 11.834 -17.711 4.072 1.00 96.31 270 ALA A C 1
ATOM 2222 O O . ALA A 1 270 ? 12.607 -17.509 5.007 1.00 96.31 270 ALA A O 1
ATOM 2223 N N . ASP A 1 271 ? 11.791 -18.861 3.394 1.00 96.62 271 ASP A N 1
ATOM 2224 C CA . ASP A 1 271 ? 12.675 -19.995 3.675 1.00 96.62 271 ASP A CA 1
ATOM 2225 C C . ASP A 1 271 ? 14.133 -19.647 3.353 1.00 96.62 271 ASP A C 1
ATOM 2227 O O . ASP A 1 271 ? 15.020 -19.924 4.155 1.00 96.62 271 ASP A O 1
ATOM 2231 N N . ASP A 1 272 ? 14.379 -18.946 2.241 1.00 95.81 272 ASP A N 1
ATOM 2232 C CA . ASP A 1 272 ? 15.723 -18.490 1.870 1.00 95.81 272 ASP A CA 1
ATOM 2233 C C . ASP A 1 272 ? 16.289 -17.470 2.874 1.00 95.81 272 ASP A C 1
ATOM 2235 O O . ASP A 1 272 ? 17.467 -17.533 3.229 1.00 95.81 272 ASP A O 1
ATOM 2239 N N . ILE A 1 273 ? 15.450 -16.540 3.357 1.00 96.81 273 ILE A N 1
ATOM 2240 C CA . ILE A 1 273 ? 15.830 -15.580 4.408 1.00 96.81 273 ILE A CA 1
ATOM 2241 C C . ILE A 1 273 ? 16.246 -16.316 5.682 1.00 96.81 273 ILE A C 1
ATOM 2243 O O . ILE A 1 273 ? 17.256 -15.967 6.297 1.00 96.81 273 ILE A O 1
ATOM 2247 N N . LEU A 1 274 ? 15.457 -17.318 6.080 1.00 97.31 274 LEU A N 1
ATOM 2248 C CA . LEU A 1 274 ? 15.721 -18.106 7.276 1.00 97.31 274 LEU A CA 1
ATOM 2249 C C . LEU A 1 274 ? 16.991 -18.945 7.129 1.00 97.31 274 LEU A C 1
ATOM 2251 O O . LEU A 1 274 ? 17.802 -18.956 8.045 1.00 97.31 274 LEU A O 1
ATOM 2255 N N . ALA A 1 275 ? 17.190 -19.597 5.983 1.00 96.56 275 ALA A N 1
ATOM 2256 C CA . ALA A 1 275 ? 18.344 -20.454 5.740 1.00 96.56 275 ALA A CA 1
ATOM 2257 C C . ALA A 1 275 ? 19.674 -19.685 5.819 1.00 96.56 275 ALA A C 1
ATOM 2259 O O . ALA A 1 275 ? 20.606 -20.147 6.475 1.00 96.56 275 ALA A O 1
ATOM 2260 N N . GLU A 1 276 ? 19.767 -18.503 5.196 1.00 95.00 276 GLU A N 1
ATOM 2261 C CA . GLU A 1 276 ? 20.960 -17.655 5.344 1.00 95.00 276 GLU A CA 1
ATOM 2262 C C . GLU A 1 276 ? 21.087 -17.116 6.771 1.00 95.00 276 GLU A C 1
ATOM 2264 O O . GLU A 1 276 ? 22.180 -17.115 7.330 1.00 95.00 276 GLU A O 1
ATOM 2269 N N . GLY A 1 277 ? 19.971 -16.724 7.392 1.00 94.25 277 GLY A N 1
ATOM 2270 C CA . GLY A 1 277 ? 19.976 -16.241 8.769 1.00 94.25 277 GLY A CA 1
ATOM 2271 C C . GLY A 1 277 ? 20.495 -17.278 9.766 1.00 94.25 277 GLY A C 1
ATOM 2272 O O . GLY A 1 277 ? 21.349 -16.960 10.586 1.00 94.25 277 GLY A O 1
ATOM 2273 N N . ASP A 1 278 ? 20.041 -18.526 9.671 1.00 94.69 278 ASP A N 1
ATOM 2274 C CA . ASP A 1 278 ? 20.505 -19.622 10.526 1.00 94.69 278 ASP A CA 1
ATOM 2275 C C . ASP A 1 278 ? 21.994 -19.931 10.276 1.00 94.69 278 ASP A C 1
ATOM 2277 O O . ASP A 1 278 ? 22.735 -20.188 11.225 1.00 94.69 278 ASP A O 1
ATOM 2281 N N . ALA A 1 279 ? 22.458 -19.845 9.023 1.00 94.12 279 ALA A N 1
ATOM 2282 C CA . ALA A 1 279 ? 23.869 -20.030 8.680 1.00 94.12 279 ALA A CA 1
ATOM 2283 C C . ALA A 1 279 ? 24.776 -18.911 9.230 1.00 94.12 279 ALA A C 1
ATOM 2285 O O . ALA A 1 279 ? 25.922 -19.173 9.596 1.00 94.12 279 ALA A O 1
ATOM 2286 N N . GLU A 1 280 ? 24.275 -17.675 9.299 1.00 92.94 280 GLU A N 1
ATOM 2287 C CA . GLU A 1 280 ? 25.010 -16.503 9.794 1.00 92.94 280 GLU A CA 1
ATOM 2288 C C . GLU A 1 280 ? 24.809 -16.239 11.299 1.00 92.94 280 GLU A C 1
ATOM 2290 O O . GLU A 1 280 ? 25.463 -15.361 11.864 1.00 92.94 280 GLU A O 1
ATOM 2295 N N . GLY A 1 281 ? 23.933 -17.001 11.965 1.00 92.94 281 GLY A N 1
ATOM 2296 C CA . GLY A 1 281 ? 23.586 -16.797 13.373 1.00 92.94 281 GLY A CA 1
ATOM 2297 C C . GLY A 1 281 ? 22.750 -15.536 13.620 1.00 92.94 281 GLY A C 1
ATOM 2298 O O . GLY A 1 281 ? 22.899 -14.893 14.656 1.00 92.94 281 GLY A O 1
ATOM 2299 N N . ASP A 1 282 ? 21.892 -15.160 12.672 1.00 95.12 282 ASP A N 1
ATOM 2300 C CA . ASP A 1 282 ? 21.047 -13.968 12.710 1.00 95.12 282 ASP A CA 1
ATOM 2301 C C . ASP A 1 282 ? 19.789 -14.165 13.587 1.00 95.12 282 ASP A C 1
ATOM 2303 O O . ASP A 1 282 ? 18.847 -14.864 13.188 1.00 95.12 282 ASP A O 1
ATOM 2307 N N . PRO A 1 283 ? 19.685 -13.498 14.753 1.00 91.88 283 PRO A N 1
ATOM 2308 C CA . PRO A 1 283 ? 18.561 -13.684 15.667 1.00 91.88 283 PRO A CA 1
ATOM 2309 C C . PRO A 1 283 ? 17.248 -13.039 15.191 1.00 91.88 283 PRO A C 1
ATOM 2311 O O . PRO A 1 283 ? 16.197 -13.295 15.793 1.00 91.88 283 PRO A O 1
ATOM 2314 N N . ASP A 1 284 ? 17.263 -12.192 14.154 1.00 95.81 284 ASP A N 1
ATOM 2315 C CA . ASP A 1 284 ? 16.056 -11.522 13.646 1.00 95.81 284 ASP A CA 1
ATOM 2316 C C . ASP A 1 284 ? 15.475 -12.200 12.399 1.00 95.81 284 ASP A C 1
ATOM 2318 O O . ASP A 1 284 ? 14.274 -12.057 12.138 1.00 95.81 284 ASP A O 1
ATOM 2322 N N . ALA A 1 285 ? 16.289 -12.957 11.650 1.00 96.75 285 ALA A N 1
ATOM 2323 C CA . ALA A 1 285 ? 15.899 -13.578 10.382 1.00 96.75 285 ALA A CA 1
ATOM 2324 C C . ALA A 1 285 ? 14.615 -14.405 10.507 1.00 96.75 285 ALA A C 1
ATOM 2326 O O . ALA A 1 285 ? 13.704 -14.264 9.692 1.00 96.75 285 ALA A O 1
ATOM 2327 N N . ARG A 1 286 ? 14.481 -15.184 11.586 1.00 97.56 286 ARG A N 1
ATOM 2328 C CA . ARG A 1 286 ? 13.297 -16.016 11.842 1.00 97.56 286 ARG A CA 1
ATOM 2329 C C . ARG A 1 286 ? 12.011 -15.210 12.018 1.00 97.56 286 ARG A C 1
ATOM 2331 O O . ARG A 1 286 ? 10.977 -15.589 11.474 1.00 97.56 286 ARG A O 1
ATOM 2338 N N . ARG A 1 287 ? 12.058 -14.061 12.707 1.00 97.62 287 ARG A N 1
ATOM 2339 C CA . ARG A 1 287 ? 10.884 -13.173 12.841 1.00 97.62 287 ARG A CA 1
ATOM 2340 C C . ARG A 1 287 ? 10.534 -12.520 11.501 1.00 97.62 287 ARG A C 1
ATOM 2342 O O . ARG A 1 287 ? 9.356 -12.407 11.165 1.00 97.62 287 ARG A O 1
ATOM 2349 N N . ILE A 1 288 ? 11.543 -12.114 10.727 1.00 97.50 288 ILE A N 1
ATOM 2350 C CA . ILE A 1 288 ? 11.353 -11.527 9.391 1.00 97.50 288 ILE A CA 1
ATOM 2351 C C . ILE A 1 288 ? 10.722 -12.551 8.436 1.00 97.50 288 ILE A C 1
ATOM 2353 O O . ILE A 1 288 ? 9.737 -12.223 7.766 1.00 97.50 288 ILE A O 1
ATOM 2357 N N . ALA A 1 289 ? 11.248 -13.779 8.409 1.00 97.88 289 ALA A N 1
ATOM 2358 C CA . ALA A 1 289 ? 10.746 -14.896 7.614 1.00 97.88 289 ALA A CA 1
ATOM 2359 C C . ALA A 1 289 ? 9.304 -15.259 7.996 1.00 97.88 289 ALA A C 1
ATOM 2361 O O . ALA A 1 289 ? 8.433 -15.298 7.126 1.00 97.88 289 ALA A O 1
ATOM 2362 N N . ALA A 1 290 ? 9.006 -15.391 9.293 1.00 97.88 290 ALA A N 1
ATOM 2363 C CA . ALA A 1 290 ? 7.650 -15.662 9.767 1.00 97.88 290 ALA A CA 1
ATOM 2364 C C . ALA A 1 290 ? 6.639 -14.600 9.302 1.00 97.88 290 ALA A C 1
ATOM 2366 O O . ALA A 1 290 ? 5.537 -14.922 8.857 1.00 97.88 290 ALA A O 1
ATOM 2367 N N . ALA A 1 291 ? 7.021 -13.318 9.334 1.00 95.38 291 ALA A N 1
ATOM 2368 C CA . ALA A 1 291 ? 6.174 -12.246 8.821 1.00 95.38 291 ALA A CA 1
ATOM 2369 C C . ALA A 1 291 ? 5.937 -12.358 7.301 1.00 95.38 291 ALA A C 1
ATOM 2371 O O . ALA A 1 291 ? 4.852 -12.009 6.825 1.00 95.38 291 ALA A O 1
ATOM 2372 N N . GLN A 1 292 ? 6.912 -12.863 6.534 1.00 95.25 292 GLN A N 1
ATOM 2373 C CA . GLN A 1 292 ? 6.734 -13.135 5.105 1.00 95.25 292 GLN A CA 1
ATOM 2374 C C . GLN A 1 292 ? 5.827 -14.351 4.856 1.00 95.25 292 GLN A C 1
ATOM 2376 O O . GLN A 1 292 ? 4.940 -14.244 4.008 1.00 95.25 292 GLN A O 1
ATOM 2381 N N . LYS A 1 293 ? 5.955 -15.442 5.629 1.00 95.62 293 LYS A N 1
ATOM 2382 C CA . LYS A 1 293 ? 5.039 -16.604 5.582 1.00 95.62 293 LYS A CA 1
ATOM 2383 C C . LYS A 1 293 ? 3.594 -16.203 5.876 1.00 95.62 293 LYS A C 1
ATOM 2385 O O . LYS A 1 293 ? 2.700 -16.473 5.078 1.00 95.62 293 LYS A O 1
ATOM 2390 N N . ALA A 1 294 ? 3.372 -15.424 6.936 1.00 93.94 294 ALA A N 1
ATOM 2391 C CA . ALA A 1 294 ? 2.039 -14.938 7.290 1.00 93.94 294 ALA A CA 1
ATOM 2392 C C . ALA A 1 294 ? 1.404 -14.082 6.178 1.00 93.94 294 ALA A C 1
ATOM 2394 O O . ALA A 1 294 ? 0.193 -14.133 5.950 1.00 93.94 294 ALA A O 1
ATOM 2395 N N . ARG A 1 295 ? 2.217 -13.290 5.467 1.00 90.19 295 ARG A N 1
ATOM 2396 C CA . ARG A 1 295 ? 1.785 -12.497 4.302 1.00 90.19 295 ARG A CA 1
ATOM 2397 C C . ARG A 1 295 ? 1.499 -13.345 3.070 1.00 90.19 295 ARG A C 1
ATOM 2399 O O . ARG A 1 295 ? 0.640 -12.959 2.289 1.00 90.19 295 ARG A O 1
ATOM 2406 N N . ALA A 1 296 ? 2.194 -14.468 2.911 1.00 91.00 296 ALA A N 1
ATOM 2407 C CA . ALA A 1 296 ? 1.897 -15.469 1.891 1.00 91.00 296 ALA A CA 1
ATOM 2408 C C . ALA A 1 296 ? 0.620 -16.277 2.201 1.00 91.00 296 ALA A C 1
ATOM 2410 O O . ALA A 1 296 ? 0.176 -17.047 1.360 1.00 91.00 296 ALA A O 1
ATOM 2411 N N . GLY A 1 297 ? 0.018 -16.096 3.384 1.00 90.75 297 GLY A N 1
ATOM 2412 C CA . GLY A 1 297 ? -1.182 -16.819 3.814 1.00 90.75 297 GLY A CA 1
ATOM 2413 C C . GLY A 1 297 ? -0.895 -18.090 4.615 1.00 90.75 297 GLY A C 1
ATOM 2414 O O . GLY A 1 297 ? -1.831 -18.677 5.149 1.00 90.75 297 GLY A O 1
ATOM 2415 N N . ASP A 1 298 ? 0.374 -18.471 4.774 1.00 94.12 298 ASP A N 1
ATOM 2416 C CA . ASP A 1 298 ? 0.789 -19.638 5.553 1.00 94.12 298 ASP A CA 1
ATOM 2417 C C . ASP A 1 298 ? 0.931 -19.269 7.038 1.00 94.12 298 ASP A C 1
ATOM 2419 O O . ASP A 1 298 ? 2.002 -18.904 7.534 1.00 94.12 298 ASP A O 1
ATOM 2423 N N . LEU A 1 299 ? -0.208 -19.262 7.738 1.00 95.62 299 LEU A N 1
ATOM 2424 C CA . LEU A 1 299 ? -0.275 -18.879 9.151 1.00 95.62 299 LEU A CA 1
ATOM 2425 C C . LEU A 1 299 ? 0.368 -19.925 10.059 1.00 95.62 299 LEU A C 1
ATOM 2427 O O . LEU A 1 299 ? 0.996 -19.548 11.045 1.00 95.62 299 LEU A O 1
ATOM 2431 N N . THR A 1 300 ? 0.232 -21.205 9.716 1.00 97.19 300 THR A N 1
ATOM 2432 C CA . THR A 1 300 ? 0.777 -22.318 10.496 1.00 97.19 300 THR A CA 1
ATOM 2433 C C . THR A 1 300 ? 2.299 -22.255 10.515 1.00 97.19 300 THR A C 1
ATOM 2435 O O . THR A 1 300 ? 2.877 -22.133 11.595 1.00 97.19 300 THR A O 1
ATOM 2438 N N . ALA A 1 301 ? 2.950 -22.188 9.346 1.00 97.50 301 ALA A N 1
ATOM 2439 C CA . ALA A 1 301 ? 4.408 -22.077 9.286 1.00 97.50 301 ALA A CA 1
ATOM 2440 C C . ALA A 1 301 ? 4.912 -20.789 9.956 1.00 97.50 301 ALA A C 1
ATOM 2442 O O . ALA A 1 301 ? 5.943 -20.784 10.627 1.00 97.50 301 ALA A O 1
ATOM 2443 N N . ALA A 1 302 ? 4.174 -19.680 9.825 1.00 98.06 302 ALA A N 1
ATOM 2444 C CA . ALA A 1 302 ? 4.524 -18.435 10.503 1.00 98.06 302 ALA A CA 1
ATOM 2445 C C . ALA A 1 302 ? 4.480 -18.559 12.038 1.00 98.06 302 ALA A C 1
ATOM 2447 O O . ALA A 1 302 ? 5.357 -18.018 12.715 1.00 98.06 302 ALA A O 1
ATOM 2448 N N . ILE A 1 303 ? 3.478 -19.251 12.592 1.00 98.44 303 ILE A N 1
ATOM 2449 C CA . ILE A 1 303 ? 3.369 -19.507 14.034 1.00 98.44 303 ILE A CA 1
ATOM 2450 C C . ILE A 1 303 ? 4.520 -20.401 14.500 1.00 98.44 303 ILE A C 1
ATOM 2452 O O . ILE A 1 303 ? 5.210 -20.021 15.443 1.00 98.44 303 ILE A O 1
ATOM 2456 N N . GLU A 1 304 ? 4.792 -21.507 13.806 1.00 97.94 304 GLU A N 1
ATOM 2457 C CA . GLU A 1 304 ? 5.894 -22.425 14.135 1.00 97.94 304 GLU A CA 1
ATOM 2458 C C . GLU A 1 304 ? 7.254 -21.705 14.148 1.00 97.94 304 GLU A C 1
ATOM 2460 O O . GLU A 1 304 ? 8.030 -21.822 15.102 1.00 97.94 304 GLU A O 1
ATOM 2465 N N . MET A 1 305 ? 7.526 -20.880 13.130 1.00 98.00 305 MET A N 1
ATOM 2466 C CA . MET A 1 305 ? 8.742 -20.064 13.075 1.00 98.00 305 MET A CA 1
ATOM 2467 C C . MET A 1 305 ? 8.825 -19.076 14.247 1.00 98.00 305 MET A C 1
ATOM 2469 O O . MET A 1 305 ? 9.893 -18.902 14.837 1.00 98.00 305 MET A O 1
ATOM 2473 N N . LEU A 1 306 ? 7.718 -18.419 14.610 1.00 98.06 306 LEU A N 1
ATOM 2474 C CA . LEU A 1 306 ? 7.695 -17.495 15.746 1.00 98.06 306 LEU A CA 1
ATOM 2475 C C . LEU A 1 306 ? 7.893 -18.216 17.076 1.00 98.06 306 LEU A C 1
ATOM 2477 O O . LEU A 1 306 ? 8.615 -17.700 17.926 1.00 98.06 306 LEU A O 1
ATOM 2481 N N . GLU A 1 307 ? 7.295 -19.389 17.273 1.00 97.31 307 GLU A N 1
ATOM 2482 C CA . GLU A 1 307 ? 7.459 -20.196 18.486 1.00 97.31 307 GLU A CA 1
ATOM 2483 C C . GLU A 1 307 ? 8.927 -20.553 18.730 1.00 97.31 307 GLU A C 1
ATOM 2485 O O . GLU A 1 307 ? 9.398 -20.414 19.862 1.00 97.31 307 GLU A O 1
ATOM 2490 N N . GLN A 1 308 ? 9.662 -20.866 17.660 1.00 96.31 308 GLN A N 1
ATOM 2491 C CA . GLN A 1 308 ? 11.098 -21.158 17.678 1.00 96.31 308 GLN A CA 1
ATOM 2492 C C . GLN A 1 308 ? 11.994 -19.907 17.775 1.00 96.31 308 GLN A C 1
ATOM 2494 O O . GLN A 1 308 ? 13.173 -20.019 18.103 1.00 96.31 308 GLN A O 1
ATOM 2499 N N . ALA A 1 309 ? 11.478 -18.705 17.496 1.00 95.62 309 ALA A N 1
ATOM 2500 C CA . ALA A 1 309 ? 12.250 -17.469 17.628 1.00 95.62 309 ALA A CA 1
ATOM 2501 C C . ALA A 1 309 ? 12.480 -17.091 19.103 1.00 95.62 309 ALA A C 1
ATOM 2503 O O . ALA A 1 309 ? 11.650 -17.375 19.969 1.00 95.62 309 ALA A O 1
ATOM 2504 N N . GLY A 1 310 ? 13.574 -16.379 19.396 1.00 93.44 310 GLY A N 1
ATOM 2505 C CA . GLY A 1 310 ? 13.859 -15.892 20.752 1.00 93.44 310 GLY A CA 1
ATOM 2506 C C . GLY A 1 310 ? 12.741 -15.003 21.317 1.00 93.44 310 GLY A C 1
ATOM 2507 O O . GLY A 1 310 ? 12.084 -14.269 20.570 1.00 93.44 310 GLY A O 1
ATOM 2508 N N . GLU A 1 311 ? 12.528 -15.055 22.634 1.00 95.88 311 GLU A N 1
ATOM 2509 C CA . GLU A 1 311 ? 11.449 -14.324 23.314 1.00 95.88 311 GLU A CA 1
ATOM 2510 C C . GLU A 1 311 ? 11.576 -12.803 23.117 1.00 95.88 311 GLU A C 1
ATOM 2512 O O . GLU A 1 311 ? 12.638 -12.212 23.331 1.00 95.88 311 GLU A O 1
ATOM 2517 N N . SER A 1 312 ? 10.480 -12.165 22.701 1.00 96.94 312 SER A N 1
ATOM 2518 C CA . SER A 1 312 ? 10.370 -10.710 22.587 1.00 96.94 312 SER A CA 1
ATOM 2519 C C . SER A 1 312 ? 8.906 -10.260 22.577 1.00 96.94 312 SER A C 1
ATOM 2521 O O . SER A 1 312 ? 8.000 -11.036 22.252 1.00 96.94 312 SER A O 1
ATOM 2523 N N . ALA A 1 313 ? 8.665 -8.984 22.896 1.00 98.31 313 ALA A N 1
ATOM 2524 C CA . ALA A 1 313 ? 7.326 -8.402 22.838 1.00 98.31 313 ALA A CA 1
ATOM 2525 C C . ALA A 1 313 ? 6.745 -8.445 21.410 1.00 98.31 313 ALA A C 1
ATOM 2527 O O . ALA A 1 313 ? 5.558 -8.725 21.242 1.00 98.31 313 ALA A O 1
ATOM 2528 N N . ALA A 1 314 ? 7.569 -8.242 20.371 1.00 97.81 314 ALA A N 1
ATOM 2529 C CA . ALA A 1 314 ? 7.102 -8.290 18.985 1.00 97.81 314 ALA A CA 1
ATOM 2530 C C . ALA A 1 314 ? 6.713 -9.711 18.550 1.00 97.81 314 ALA A C 1
ATOM 2532 O O . ALA A 1 314 ? 5.677 -9.868 17.903 1.00 97.81 314 ALA A O 1
ATOM 2533 N N . LYS A 1 315 ? 7.478 -10.743 18.954 1.00 97.62 315 LYS A N 1
ATOM 2534 C CA . LYS A 1 315 ? 7.115 -12.159 18.740 1.00 97.62 315 LYS A CA 1
ATOM 2535 C C . LYS A 1 315 ? 5.715 -12.438 19.285 1.00 97.62 315 LYS A C 1
ATOM 2537 O O . LYS A 1 315 ? 4.848 -12.912 18.555 1.00 97.62 315 LYS A O 1
ATOM 2542 N N . ARG A 1 316 ? 5.491 -12.108 20.559 1.00 98.56 316 ARG A N 1
ATOM 2543 C CA . ARG A 1 316 ? 4.220 -12.350 21.256 1.00 98.56 316 ARG A CA 1
ATOM 2544 C C . ARG A 1 316 ? 3.072 -11.546 20.652 1.00 98.56 316 ARG A C 1
ATOM 2546 O O . ARG A 1 316 ? 2.002 -12.088 20.396 1.00 98.56 316 ARG A O 1
ATOM 2553 N N . PHE A 1 317 ? 3.307 -10.282 20.313 1.00 98.00 317 PHE A N 1
ATOM 2554 C CA . PHE A 1 317 ? 2.309 -9.458 19.632 1.00 98.00 317 PHE A CA 1
ATOM 2555 C C . PHE A 1 317 ? 1.887 -10.037 18.271 1.00 98.00 317 PHE A C 1
ATOM 2557 O O . PHE A 1 317 ? 0.703 -10.020 17.929 1.00 98.00 317 PHE A O 1
ATOM 2564 N N . TRP A 1 318 ? 2.831 -10.572 17.493 1.00 96.75 318 TRP A N 1
ATOM 2565 C CA . TRP A 1 318 ? 2.516 -11.217 16.220 1.00 96.75 318 TRP A CA 1
ATOM 2566 C C . TRP A 1 318 ? 1.795 -12.553 16.396 1.00 96.75 318 TRP A C 1
ATOM 2568 O O . TRP A 1 318 ? 0.772 -12.746 15.742 1.00 96.75 318 TRP A O 1
ATOM 2578 N N . LEU A 1 319 ? 2.246 -13.424 17.306 1.00 98.31 319 LEU A N 1
ATOM 2579 C CA . LEU A 1 319 ? 1.537 -14.668 17.642 1.00 98.31 319 LEU A CA 1
ATOM 2580 C C . LEU A 1 319 ? 0.087 -14.392 18.048 1.00 98.31 319 LEU A C 1
ATOM 2582 O O . LEU A 1 319 ? -0.828 -15.001 17.496 1.00 98.31 319 LEU A O 1
ATOM 2586 N N . SER A 1 320 ? -0.130 -13.382 18.898 1.00 98.06 320 SER A N 1
ATOM 2587 C CA . SER A 1 320 ? -1.465 -12.919 19.281 1.00 98.06 320 SER A CA 1
ATOM 2588 C C . SER A 1 320 ? -2.345 -12.609 18.065 1.00 98.06 320 SER A C 1
ATOM 2590 O O . SER A 1 320 ? -3.493 -13.042 17.983 1.00 98.06 320 SER A O 1
ATOM 2592 N N . ARG A 1 321 ? -1.811 -11.892 17.071 1.00 95.75 321 ARG A N 1
ATOM 2593 C CA . ARG A 1 321 ? -2.560 -11.536 15.858 1.00 95.75 321 ARG A CA 1
ATOM 2594 C C . ARG A 1 321 ? -2.845 -12.731 14.954 1.00 95.75 321 ARG A C 1
ATOM 2596 O O . ARG A 1 321 ? -3.950 -12.820 14.421 1.00 95.75 321 ARG A O 1
ATOM 2603 N N . LEU A 1 322 ? -1.875 -13.625 14.771 1.00 96.88 322 LEU A N 1
ATOM 2604 C CA . LEU A 1 322 ? -2.030 -14.807 13.918 1.00 96.88 322 LEU A CA 1
ATOM 2605 C C . LEU A 1 322 ? -3.021 -15.803 14.529 1.00 96.88 322 LEU A C 1
ATOM 2607 O O . LEU A 1 322 ? -3.955 -16.224 13.852 1.00 96.88 322 LEU A O 1
ATOM 2611 N N . ARG A 1 323 ? -2.898 -16.091 15.828 1.00 97.00 323 ARG A N 1
ATOM 2612 C CA . ARG A 1 323 ? -3.823 -16.969 16.557 1.00 97.00 323 ARG A CA 1
ATOM 2613 C C . ARG A 1 323 ? -5.235 -16.388 16.612 1.00 97.00 323 ARG A C 1
ATOM 2615 O O . ARG A 1 323 ? -6.197 -17.116 16.390 1.00 97.00 323 ARG A O 1
ATOM 2622 N N . ALA A 1 324 ? -5.378 -15.068 16.778 1.00 94.00 324 ALA A N 1
ATOM 2623 C CA . ALA A 1 324 ? -6.682 -14.408 16.684 1.00 94.00 324 ALA A CA 1
ATOM 2624 C C . ALA A 1 324 ? -7.309 -14.563 15.289 1.00 94.00 324 ALA A C 1
ATOM 2626 O O . ALA A 1 324 ? -8.510 -14.800 15.184 1.00 94.00 324 ALA A O 1
ATOM 2627 N N . ARG A 1 325 ? -6.502 -14.464 14.222 1.00 92.88 325 ARG A N 1
ATOM 2628 C CA . ARG A 1 325 ? -6.952 -14.696 12.841 1.00 92.88 325 ARG A CA 1
ATOM 2629 C C . ARG A 1 325 ? -7.397 -16.145 12.611 1.00 92.88 325 ARG A C 1
ATOM 2631 O O . ARG A 1 325 ? -8.325 -16.356 11.843 1.00 92.88 325 ARG A O 1
ATOM 2638 N N . MET A 1 326 ? -6.783 -17.112 13.290 1.00 92.75 326 MET A N 1
ATOM 2639 C CA . MET A 1 326 ? -7.171 -18.530 13.249 1.00 92.75 326 MET A CA 1
ATOM 2640 C C . MET A 1 326 ? -8.336 -18.886 14.191 1.00 92.75 326 MET A C 1
ATOM 2642 O O . MET A 1 326 ? -8.713 -20.049 14.282 1.00 92.75 326 MET A O 1
ATOM 2646 N N . GLY A 1 327 ? -8.907 -17.915 14.913 1.00 91.00 327 GLY A N 1
ATOM 2647 C CA . GLY A 1 327 ? -10.001 -18.151 15.862 1.00 91.00 327 GLY A CA 1
ATOM 2648 C C . GLY A 1 327 ? -9.566 -18.651 17.247 1.00 91.00 327 GLY A C 1
ATOM 2649 O O . GLY A 1 327 ? -10.411 -18.804 18.128 1.00 91.00 327 GLY A O 1
ATOM 2650 N N . ALA A 1 328 ? -8.265 -18.824 17.502 1.00 94.44 328 ALA A N 1
ATOM 2651 C CA . ALA A 1 328 ? -7.708 -19.239 18.793 1.00 94.44 328 ALA A CA 1
ATOM 2652 C C . ALA A 1 328 ? -7.627 -18.057 19.785 1.00 94.44 328 ALA A C 1
ATOM 2654 O O . ALA A 1 328 ? -6.549 -17.601 20.176 1.00 94.44 328 ALA A O 1
ATOM 2655 N N . ARG A 1 329 ? -8.788 -17.508 20.175 1.00 92.06 329 ARG A N 1
ATOM 2656 C CA . ARG A 1 329 ? -8.891 -16.256 20.958 1.00 92.06 329 ARG A CA 1
ATOM 2657 C C . ARG A 1 329 ? -8.195 -16.326 22.322 1.00 92.06 329 ARG A C 1
ATOM 2659 O O . ARG A 1 329 ? -7.552 -15.354 22.707 1.00 92.06 329 ARG A O 1
ATOM 2666 N N . SER A 1 330 ? -8.309 -17.443 23.039 1.00 95.50 330 SER A N 1
ATOM 2667 C CA . SER A 1 330 ? -7.713 -17.600 24.376 1.00 95.50 330 SER A CA 1
ATOM 2668 C C . SER A 1 330 ? -6.184 -17.579 24.329 1.00 95.50 330 SER A C 1
ATOM 2670 O O . SER A 1 330 ? -5.554 -16.852 25.093 1.00 95.50 330 SER A O 1
ATOM 2672 N N . GLU A 1 331 ? -5.584 -18.305 23.383 1.00 97.81 331 GLU A N 1
ATOM 2673 C CA . GLU A 1 331 ? -4.133 -18.290 23.166 1.00 97.81 331 GLU A CA 1
ATOM 2674 C C . GLU A 1 331 ? -3.662 -16.916 22.683 1.00 97.81 331 GLU A C 1
ATOM 2676 O O . GLU A 1 331 ? -2.661 -16.387 23.163 1.00 97.81 331 GLU A O 1
ATOM 2681 N N . ALA A 1 332 ? -4.432 -16.291 21.787 1.00 97.31 332 ALA A N 1
ATOM 2682 C CA . ALA A 1 332 ? -4.142 -14.948 21.312 1.00 97.31 332 ALA A CA 1
ATOM 2683 C C . ALA A 1 332 ? -4.121 -13.908 22.441 1.00 97.31 332 ALA A C 1
ATOM 2685 O O . ALA A 1 332 ? -3.293 -12.991 22.420 1.00 97.31 332 ALA A O 1
ATOM 2686 N N . LEU A 1 333 ? -5.040 -14.023 23.407 1.00 97.88 333 LEU A N 1
ATOM 2687 C CA . LEU A 1 333 ? -5.094 -13.154 24.581 1.00 97.88 333 LEU A CA 1
ATOM 2688 C C . LEU A 1 333 ? -3.892 -13.397 25.499 1.00 97.88 333 LEU A C 1
ATOM 2690 O O . LEU A 1 333 ? -3.270 -12.426 25.925 1.00 97.88 333 LEU A O 1
ATOM 2694 N N . ALA A 1 334 ? -3.529 -14.659 25.741 1.00 98.38 334 ALA A N 1
ATOM 2695 C CA . ALA A 1 334 ? -2.357 -15.010 26.540 1.00 98.38 334 ALA A CA 1
ATOM 2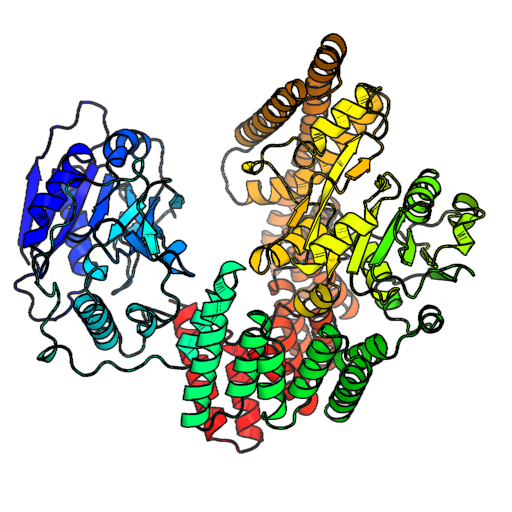696 C C . ALA A 1 334 ? -1.064 -14.428 25.941 1.00 98.38 334 ALA A C 1
ATOM 2698 O O . ALA A 1 334 ? -0.266 -13.817 26.653 1.00 98.38 334 ALA A O 1
ATOM 2699 N N . ASP A 1 335 ? -0.879 -14.518 24.620 1.00 98.62 335 ASP A N 1
ATOM 2700 C CA . ASP A 1 335 ? 0.262 -13.881 23.958 1.00 98.62 335 ASP A CA 1
ATOM 2701 C C . ASP A 1 335 ? 0.214 -12.350 24.033 1.00 98.62 335 ASP A C 1
ATOM 2703 O O . ASP A 1 335 ? 1.251 -11.717 24.212 1.00 98.62 335 ASP A O 1
ATOM 2707 N N . ALA A 1 336 ? -0.965 -11.727 23.917 1.00 98.38 336 ALA A N 1
ATOM 2708 C CA . ALA A 1 336 ? -1.088 -10.274 24.051 1.00 98.38 336 ALA A CA 1
ATOM 2709 C C . ALA A 1 336 ? -0.712 -9.799 25.461 1.00 98.38 336 ALA A C 1
ATOM 2711 O O . ALA A 1 336 ? -0.006 -8.801 25.606 1.00 98.38 336 ALA A O 1
ATOM 2712 N N . GLN A 1 337 ? -1.160 -10.523 26.490 1.00 98.62 337 GLN A N 1
ATOM 2713 C CA . GLN A 1 337 ? -0.806 -10.259 27.884 1.00 98.62 337 GLN A CA 1
ATOM 2714 C C . GLN A 1 337 ? 0.698 -10.421 28.088 1.00 98.62 337 GLN A C 1
ATOM 2716 O O . GLN A 1 337 ? 1.344 -9.515 28.612 1.00 98.62 337 GLN A O 1
ATOM 2721 N N . ARG A 1 338 ? 1.281 -11.503 27.562 1.00 98.56 338 ARG A N 1
ATOM 2722 C CA . ARG A 1 338 ? 2.723 -11.730 27.641 1.00 98.56 338 ARG A CA 1
ATOM 2723 C C . ARG A 1 338 ? 3.534 -10.660 26.907 1.00 98.56 338 ARG A C 1
ATOM 2725 O O . ARG A 1 338 ? 4.576 -10.236 27.395 1.00 98.56 338 ARG A O 1
ATOM 2732 N N . ALA A 1 339 ? 3.066 -10.193 25.749 1.00 98.62 339 ALA A N 1
ATOM 2733 C CA . ALA A 1 339 ? 3.692 -9.075 25.049 1.00 98.62 339 ALA A CA 1
ATOM 2734 C C . ALA A 1 339 ? 3.689 -7.814 25.924 1.00 98.62 339 ALA A C 1
ATOM 2736 O O . ALA A 1 339 ? 4.718 -7.150 26.035 1.00 98.62 339 ALA A O 1
ATOM 2737 N N . LEU A 1 340 ? 2.549 -7.500 26.551 1.00 98.50 340 LEU A N 1
ATOM 2738 C CA . LEU A 1 340 ? 2.408 -6.343 27.431 1.00 98.50 340 LEU A CA 1
ATOM 2739 C C . LEU A 1 340 ? 3.313 -6.457 28.666 1.00 98.50 340 LEU A C 1
ATOM 2741 O O . LEU A 1 340 ? 3.922 -5.470 29.042 1.00 98.50 340 LEU A O 1
ATOM 2745 N N . GLU A 1 341 ? 3.481 -7.639 29.257 1.00 98.38 341 GLU A N 1
ATOM 2746 C CA . GLU A 1 341 ? 4.441 -7.848 30.354 1.00 98.38 341 GLU A CA 1
ATOM 2747 C C . GLU A 1 341 ? 5.887 -7.524 29.950 1.00 98.38 341 GLU A C 1
ATOM 2749 O O . GLU A 1 341 ? 6.645 -6.977 30.748 1.00 98.38 341 GLU A O 1
ATOM 2754 N N . LEU A 1 342 ? 6.272 -7.847 28.711 1.00 98.25 342 LEU A N 1
ATOM 2755 C CA . LEU A 1 342 ? 7.616 -7.591 28.181 1.00 98.25 342 LEU A CA 1
ATOM 2756 C C . LEU A 1 342 ? 7.856 -6.115 27.817 1.00 98.25 342 LEU A C 1
ATOM 2758 O O . LEU A 1 342 ? 9.011 -5.712 27.694 1.00 98.25 342 LEU A O 1
ATOM 2762 N N . ALA A 1 343 ? 6.794 -5.334 27.609 1.00 97.69 343 ALA A N 1
ATOM 2763 C CA . ALA A 1 343 ? 6.851 -3.921 27.231 1.00 97.69 343 ALA A CA 1
ATOM 2764 C C . ALA A 1 343 ? 5.626 -3.153 27.798 1.00 97.69 343 ALA A C 1
ATOM 2766 O O . ALA A 1 343 ? 4.736 -2.734 27.044 1.00 97.69 343 ALA A O 1
ATOM 2767 N N . PRO A 1 344 ? 5.547 -2.973 29.134 1.00 96.94 344 PRO A N 1
ATOM 2768 C CA . PRO A 1 344 ? 4.322 -2.590 29.864 1.00 96.94 344 PRO A CA 1
ATOM 2769 C C . PRO A 1 344 ? 3.800 -1.186 29.557 1.00 96.94 344 PRO A C 1
ATOM 2771 O O . PRO A 1 344 ? 2.611 -0.893 29.737 1.00 96.94 344 PRO A O 1
ATOM 2774 N N . SER A 1 345 ? 4.680 -0.318 29.069 1.00 95.31 345 SER A N 1
ATOM 2775 C CA . SER A 1 345 ? 4.351 1.063 28.726 1.00 95.31 345 SER A CA 1
ATOM 2776 C C . SER A 1 345 ? 3.758 1.217 27.323 1.00 95.31 345 SER A C 1
ATOM 2778 O O . SER A 1 345 ? 3.318 2.313 26.994 1.00 95.31 345 SER A O 1
ATOM 2780 N N . SER A 1 346 ? 3.706 0.159 26.499 1.00 96.31 346 SER A N 1
ATOM 2781 C CA . SER A 1 346 ? 3.175 0.273 25.136 1.00 96.31 346 SER A CA 1
ATOM 2782 C C . SER A 1 346 ? 1.649 0.365 25.122 1.00 96.31 346 SER A C 1
ATOM 2784 O O . SER A 1 346 ? 0.936 -0.578 25.490 1.00 96.31 346 SER A O 1
ATOM 2786 N N . ASP A 1 347 ? 1.133 1.474 24.594 1.00 93.75 347 ASP A N 1
ATOM 2787 C CA . ASP A 1 347 ? -0.303 1.652 24.356 1.00 93.75 347 ASP A CA 1
ATOM 2788 C C . ASP A 1 347 ? -0.831 0.658 23.305 1.00 93.75 347 ASP A C 1
ATOM 2790 O O . ASP A 1 347 ? -1.932 0.117 23.432 1.00 93.75 347 ASP A O 1
ATOM 2794 N N . THR A 1 348 ? -0.015 0.336 22.296 1.00 95.00 348 THR A N 1
ATOM 2795 C CA . THR A 1 348 ? -0.372 -0.628 21.242 1.00 95.00 348 THR A CA 1
ATOM 2796 C C . THR A 1 348 ? -0.644 -2.020 21.807 1.00 95.00 348 THR A C 1
ATOM 2798 O O . THR A 1 348 ? -1.636 -2.655 21.436 1.00 95.00 348 THR A O 1
ATOM 2801 N N . LEU A 1 349 ? 0.207 -2.494 22.720 1.00 97.25 349 LEU A N 1
ATOM 2802 C CA . LEU A 1 349 ? 0.039 -3.806 23.348 1.00 97.25 349 LEU A CA 1
ATOM 2803 C C . LEU A 1 349 ? -1.164 -3.821 24.292 1.00 97.25 349 LEU A C 1
ATOM 2805 O O . LEU A 1 349 ? -1.970 -4.751 24.247 1.00 97.25 349 LEU A O 1
ATOM 2809 N N . ARG A 1 350 ? -1.354 -2.749 25.070 1.00 95.62 350 ARG A N 1
ATOM 2810 C CA . ARG A 1 350 ? -2.521 -2.589 25.946 1.00 95.62 350 ARG A CA 1
ATOM 2811 C C . ARG A 1 350 ? -3.828 -2.665 25.162 1.00 95.62 350 ARG A C 1
ATOM 2813 O O . ARG A 1 350 ? -4.730 -3.410 25.535 1.00 95.62 350 ARG A O 1
ATOM 2820 N N . LYS A 1 351 ? -3.918 -1.959 24.035 1.00 93.25 351 LYS A N 1
ATOM 2821 C CA . LYS A 1 351 ? -5.097 -1.994 23.157 1.00 93.25 351 LYS A CA 1
ATOM 2822 C C . LYS A 1 351 ? -5.316 -3.353 22.503 1.00 93.25 351 LYS A C 1
ATOM 2824 O O . LYS A 1 351 ? -6.461 -3.726 22.263 1.00 93.25 351 LYS A O 1
ATOM 2829 N N . GLN A 1 352 ? -4.251 -4.102 22.221 1.00 94.62 352 GLN A N 1
ATOM 2830 C CA . GLN A 1 352 ? -4.379 -5.466 21.711 1.00 94.62 352 GLN A CA 1
ATOM 2831 C C . GLN A 1 352 ? -4.974 -6.411 22.760 1.00 94.62 352 GLN A C 1
ATOM 2833 O O . GLN A 1 352 ? -5.862 -7.189 22.414 1.00 94.62 352 GLN A O 1
ATOM 2838 N N . VAL A 1 353 ? -4.559 -6.295 24.027 1.00 95.69 353 VAL A N 1
ATOM 2839 C CA . VAL A 1 353 ? -5.190 -7.018 25.145 1.00 95.69 353 VAL A CA 1
ATOM 2840 C C . VAL A 1 353 ? -6.668 -6.647 25.241 1.00 95.69 353 VAL A C 1
ATOM 2842 O O . VAL A 1 353 ? -7.505 -7.542 25.188 1.00 95.69 353 VAL A O 1
ATOM 2845 N N . VAL A 1 354 ? -6.997 -5.347 25.267 1.00 92.50 354 VAL A N 1
ATOM 2846 C CA . VAL A 1 354 ? -8.393 -4.872 25.325 1.00 92.50 354 VAL A CA 1
ATOM 2847 C C . VAL A 1 354 ? -9.219 -5.462 24.182 1.00 92.50 354 VAL A C 1
ATOM 2849 O O . VAL A 1 354 ? -10.275 -6.038 24.419 1.00 92.50 354 VAL A O 1
ATOM 2852 N N . ARG A 1 355 ? -8.728 -5.410 22.938 1.00 90.69 355 ARG A N 1
ATOM 2853 C CA . ARG A 1 355 ? -9.441 -5.941 21.761 1.00 90.69 355 ARG A CA 1
ATOM 2854 C C . ARG A 1 355 ? -9.775 -7.436 21.889 1.00 90.69 355 ARG A C 1
ATOM 2856 O O . ARG A 1 355 ? -10.806 -7.887 21.385 1.00 90.69 355 ARG A O 1
ATOM 2863 N N . LEU A 1 356 ? -8.909 -8.204 22.546 1.00 91.50 356 LEU A N 1
ATOM 2864 C CA . LEU A 1 356 ? -9.070 -9.646 22.743 1.00 91.50 356 LEU A CA 1
ATOM 2865 C C . LEU A 1 356 ? -9.822 -10.011 24.028 1.00 91.50 356 LEU A C 1
ATOM 2867 O O . LEU A 1 356 ? -10.396 -11.095 24.095 1.00 91.50 356 LEU A O 1
ATOM 2871 N N . SER A 1 357 ? -9.875 -9.118 25.016 1.00 88.94 357 SER A N 1
ATOM 2872 C CA . SER A 1 357 ? -10.675 -9.304 26.228 1.00 88.94 357 SER A CA 1
ATOM 2873 C C . SER A 1 357 ? -12.114 -8.807 26.079 1.00 88.94 357 SER A C 1
ATOM 2875 O O . SER A 1 357 ? -12.977 -9.303 26.789 1.00 88.94 357 SER A O 1
ATOM 2877 N N . THR A 1 358 ? -12.371 -7.872 25.152 1.00 80.12 358 THR A N 1
ATOM 2878 C CA . THR A 1 358 ? -13.669 -7.186 24.994 1.00 80.12 358 THR A CA 1
ATOM 2879 C C . THR A 1 358 ? -14.817 -8.185 24.812 1.00 80.12 358 THR A C 1
ATOM 2881 O O . THR A 1 358 ? -14.840 -8.926 23.820 1.00 80.12 358 THR A O 1
ATOM 2884 N N . GLY A 1 359 ? -15.772 -8.169 25.741 1.00 75.50 359 GLY A N 1
ATOM 2885 C CA . GLY A 1 359 ? -17.118 -8.724 25.604 1.00 75.50 359 GLY A CA 1
ATOM 2886 C C . GLY A 1 359 ? -18.164 -7.641 25.281 1.00 75.50 359 GLY A C 1
ATOM 2887 O O . GLY A 1 359 ? -17.858 -6.450 25.333 1.00 75.50 359 GLY A O 1
ATOM 2888 N N . PRO A 1 360 ? -19.419 -8.012 24.958 1.00 64.88 360 PRO A N 1
ATOM 2889 C CA . PRO A 1 360 ? -20.455 -7.050 24.559 1.00 64.88 360 PRO A CA 1
ATOM 2890 C C . PRO A 1 360 ? -20.748 -5.928 25.570 1.00 64.88 360 PRO A C 1
ATOM 2892 O O . PRO A 1 360 ? -21.106 -4.822 25.176 1.00 64.88 360 PRO A O 1
ATOM 2895 N N . THR A 1 361 ? -20.576 -6.183 26.869 1.00 69.94 361 THR A N 1
ATOM 2896 C CA . THR A 1 361 ? -20.784 -5.193 27.941 1.00 69.94 361 THR A CA 1
ATOM 2897 C C . THR A 1 361 ? -19.690 -4.129 28.010 1.00 69.94 361 THR A C 1
ATOM 2899 O O . THR A 1 361 ? -19.926 -3.039 28.527 1.00 69.94 361 THR A O 1
ATOM 2902 N N . ASP A 1 362 ? -18.513 -4.408 27.452 1.00 83.44 362 ASP A N 1
ATOM 2903 C CA . ASP A 1 362 ? -17.324 -3.564 27.607 1.00 83.44 362 ASP A CA 1
ATOM 2904 C C . ASP A 1 362 ? -17.353 -2.350 26.670 1.00 83.44 362 ASP A C 1
ATOM 2906 O O . ASP A 1 362 ? -16.598 -1.395 26.846 1.00 83.44 362 ASP A O 1
ATOM 2910 N N . PHE A 1 363 ? -18.256 -2.333 25.684 1.00 88.12 363 PHE A N 1
ATOM 2911 C CA . PHE A 1 363 ? -18.417 -1.190 24.786 1.00 88.12 363 PHE A CA 1
ATOM 2912 C C . PHE A 1 363 ? -18.981 0.052 25.488 1.00 88.12 363 PHE A C 1
ATOM 2914 O O . PHE A 1 363 ? -18.842 1.152 24.955 1.00 88.12 363 PHE A O 1
ATOM 2921 N N . ALA A 1 364 ? -19.607 -0.100 26.657 1.00 85.75 364 ALA A N 1
ATOM 2922 C CA . ALA A 1 364 ? -20.102 1.023 27.447 1.00 85.75 364 ALA A CA 1
ATOM 2923 C C . ALA A 1 364 ? -19.024 1.689 28.321 1.00 85.75 364 ALA A C 1
ATOM 2925 O O . ALA A 1 364 ? -19.273 2.777 28.835 1.00 85.75 364 ALA A O 1
ATOM 2926 N N . ASP A 1 365 ? -17.845 1.072 28.467 1.00 86.56 365 ASP A N 1
ATOM 2927 C CA . ASP A 1 365 ? -16.740 1.617 29.258 1.00 86.56 365 ASP A CA 1
ATOM 2928 C C . ASP A 1 365 ? -16.214 2.934 28.654 1.00 86.56 365 ASP A C 1
ATOM 2930 O O . ASP A 1 365 ? -16.111 3.093 27.432 1.00 86.56 365 ASP A O 1
ATOM 2934 N N . ASP A 1 366 ? -15.833 3.887 29.505 1.00 82.00 366 ASP A N 1
ATOM 2935 C CA . ASP A 1 366 ? -15.264 5.170 29.074 1.00 82.00 366 ASP A CA 1
ATOM 2936 C C . ASP A 1 366 ? -13.939 5.009 28.305 1.00 82.00 366 ASP A C 1
ATOM 2938 O O . ASP A 1 366 ? -13.563 5.869 27.505 1.00 82.00 366 ASP A O 1
ATOM 2942 N N . ARG A 1 367 ? -13.236 3.892 28.512 1.00 83.56 367 ARG A N 1
ATOM 2943 C CA . ARG A 1 367 ? -11.995 3.497 27.836 1.00 83.56 367 ARG A CA 1
ATOM 2944 C C . ARG A 1 367 ? -12.228 2.535 26.670 1.00 83.56 367 ARG A C 1
ATOM 2946 O O . ARG A 1 367 ? -11.252 2.023 26.115 1.00 83.56 367 ARG A O 1
ATOM 2953 N N . ALA A 1 368 ? -13.480 2.281 26.280 1.00 90.81 368 ALA A N 1
ATOM 2954 C CA . ALA A 1 368 ? -13.791 1.440 25.131 1.00 90.81 368 ALA A CA 1
ATOM 2955 C C . ALA A 1 368 ? -13.077 1.954 23.870 1.00 90.81 368 ALA A C 1
ATOM 2957 O O . ALA A 1 368 ? -13.034 3.156 23.603 1.00 90.81 368 ALA A O 1
ATOM 2958 N N . LEU A 1 369 ? -12.532 1.039 23.060 1.00 92.38 369 LEU A N 1
ATOM 2959 C CA . LEU A 1 369 ? -11.654 1.396 21.937 1.00 92.38 369 LEU A CA 1
ATOM 2960 C C . LEU A 1 369 ? -12.298 2.389 20.963 1.00 92.38 369 LEU A C 1
ATOM 2962 O O . LEU A 1 369 ? -11.621 3.291 20.479 1.00 92.38 369 LEU A O 1
ATOM 2966 N N . TRP A 1 370 ? -13.608 2.287 20.724 1.00 94.06 370 TRP A N 1
ATOM 2967 C CA . TRP A 1 370 ? -14.318 3.171 19.798 1.00 94.06 370 TRP A CA 1
ATOM 2968 C C . TRP A 1 370 ? -14.303 4.650 20.223 1.00 94.06 370 TRP A C 1
ATOM 2970 O O . TRP A 1 370 ? -14.410 5.526 19.360 1.00 94.06 370 TRP A O 1
ATOM 2980 N N . ARG A 1 371 ? -14.111 4.955 21.517 1.00 92.94 371 ARG A N 1
ATOM 2981 C CA . ARG A 1 371 ? -13.999 6.332 22.032 1.00 92.94 371 ARG A CA 1
ATOM 2982 C C . ARG A 1 371 ? -12.785 7.069 21.470 1.00 92.94 371 ARG A C 1
ATOM 2984 O O . ARG A 1 371 ? -12.829 8.288 21.355 1.00 92.94 371 ARG A O 1
ATOM 2991 N N . GLN A 1 372 ? -11.738 6.363 21.029 1.00 91.38 372 GLN A N 1
ATOM 2992 C CA . GLN A 1 372 ? -10.520 6.986 20.484 1.00 91.38 372 GLN A CA 1
ATOM 2993 C C . GLN A 1 372 ? -10.747 7.809 19.202 1.00 91.38 372 GLN A C 1
ATOM 2995 O O . GLN A 1 372 ? -9.875 8.578 18.785 1.00 91.38 372 GLN A O 1
ATOM 3000 N N . TRP A 1 373 ? -11.902 7.621 18.559 1.00 93.25 373 TRP A N 1
ATOM 3001 C CA . TRP A 1 373 ? -12.308 8.302 17.331 1.00 93.25 373 TRP A CA 1
ATOM 3002 C C . TRP A 1 373 ? -13.139 9.562 17.577 1.00 93.25 373 TRP A C 1
ATOM 3004 O O . TRP A 1 373 ? -13.571 10.196 16.612 1.00 93.25 373 TRP A O 1
ATOM 3014 N N . ILE A 1 374 ? -13.400 9.902 18.840 1.00 91.88 374 ILE A N 1
ATOM 3015 C CA . ILE A 1 374 ? -14.333 10.954 19.232 1.00 91.88 374 ILE A CA 1
ATOM 3016 C C . ILE A 1 374 ? -13.646 11.884 20.232 1.00 91.88 374 ILE A C 1
ATOM 3018 O O . ILE A 1 374 ? -13.035 11.436 21.196 1.00 91.88 374 ILE A O 1
ATOM 3022 N N . SER A 1 375 ? -13.764 13.188 19.996 1.00 83.81 375 SER A N 1
ATOM 3023 C CA . SER A 1 375 ? -13.320 14.247 20.910 1.00 83.81 375 SER A CA 1
ATOM 3024 C C . SER A 1 375 ? -14.424 14.733 21.851 1.00 83.81 375 SER A C 1
ATOM 3026 O O . SER A 1 375 ? -14.129 15.186 22.952 1.00 83.81 375 SER A O 1
ATOM 3028 N N . GLY A 1 376 ? -15.684 14.670 21.410 1.00 84.25 376 GLY A N 1
ATOM 3029 C CA . GLY A 1 376 ? -16.837 15.222 22.120 1.00 84.25 376 GLY A CA 1
ATOM 3030 C C . GLY A 1 376 ? -17.716 14.195 22.840 1.00 84.25 376 GLY A C 1
ATOM 3031 O O . GLY A 1 376 ? -17.380 13.020 23.003 1.00 84.25 376 GLY A O 1
ATOM 3032 N N . ALA A 1 377 ? -18.897 14.654 23.257 1.00 89.56 377 ALA A N 1
ATOM 3033 C CA . ALA A 1 377 ? -19.891 13.813 23.908 1.00 89.56 377 ALA A CA 1
ATOM 3034 C C . ALA A 1 377 ? -20.443 12.742 22.952 1.00 89.56 377 ALA A C 1
ATOM 3036 O O . ALA A 1 377 ? -20.812 13.019 21.804 1.00 89.56 377 ALA A O 1
ATOM 3037 N N . ALA A 1 378 ? -20.539 11.519 23.466 1.00 93.56 378 ALA A N 1
ATOM 3038 C CA . ALA A 1 378 ? -21.165 10.399 22.786 1.00 93.56 378 ALA A CA 1
ATOM 3039 C C . ALA A 1 378 ? -21.891 9.503 23.787 1.00 93.56 378 ALA A C 1
ATOM 3041 O O . ALA A 1 378 ? -21.423 9.309 24.916 1.00 93.56 378 ALA A O 1
ATOM 3042 N N . THR A 1 379 ? -23.015 8.950 23.349 1.00 94.25 379 THR A N 1
ATOM 3043 C CA . THR A 1 379 ? -23.804 7.969 24.091 1.00 94.25 379 THR A CA 1
ATOM 3044 C C . THR A 1 379 ? -23.803 6.643 23.350 1.00 94.25 379 THR A C 1
ATOM 3046 O O . THR A 1 379 ? -23.694 6.592 22.123 1.00 94.25 379 THR A O 1
ATOM 3049 N N . ILE A 1 380 ? -23.928 5.566 24.114 1.00 94.56 380 ILE A N 1
ATOM 3050 C CA . ILE A 1 380 ? -24.102 4.216 23.599 1.00 94.56 380 ILE A CA 1
ATOM 3051 C C . ILE A 1 380 ? -25.344 3.609 24.242 1.00 94.56 380 ILE A C 1
ATOM 3053 O O . ILE A 1 380 ? -25.584 3.778 25.437 1.00 94.56 380 ILE A O 1
ATOM 3057 N N . ARG A 1 381 ? -26.149 2.927 23.433 1.00 94.38 381 ARG A N 1
ATOM 3058 C CA . ARG A 1 381 ? -27.298 2.142 23.871 1.00 94.38 381 ARG A CA 1
ATOM 3059 C C . ARG A 1 381 ? -27.203 0.757 23.252 1.00 94.38 381 ARG A C 1
ATOM 3061 O O . ARG A 1 381 ? -27.237 0.628 22.030 1.00 94.38 381 ARG A O 1
ATOM 3068 N N . GLU A 1 382 ? -27.119 -0.251 24.107 1.00 94.12 382 GLU A N 1
ATOM 3069 C CA . GLU A 1 382 ? -27.196 -1.653 23.707 1.00 94.12 382 GLU A CA 1
ATOM 3070 C C . GLU A 1 382 ? -28.668 -2.082 23.670 1.00 94.12 382 GLU A C 1
ATOM 3072 O O . GLU A 1 382 ? -29.386 -1.952 24.665 1.00 94.12 382 GLU A O 1
ATOM 3077 N N . GLY A 1 383 ? -29.139 -2.550 22.515 1.00 94.50 383 GLY A N 1
ATOM 3078 C CA . GLY A 1 383 ? -30.459 -3.159 22.392 1.00 94.50 383 GLY A CA 1
ATOM 3079 C C . GLY A 1 383 ? -30.517 -4.544 23.048 1.00 94.50 383 GLY A C 1
ATOM 3080 O O . GLY A 1 383 ? -29.543 -5.291 23.040 1.00 94.50 383 GLY A O 1
ATOM 3081 N N . SER A 1 384 ? -31.676 -4.928 23.587 1.00 93.81 384 SER A N 1
ATOM 3082 C CA . SER A 1 384 ? -31.856 -6.225 24.267 1.00 93.81 384 SER A CA 1
ATOM 3083 C C . SER A 1 384 ? -31.804 -7.448 23.339 1.00 93.81 384 SER A C 1
ATOM 3085 O O . SER A 1 384 ? -31.718 -8.577 23.816 1.00 93.81 384 SER A O 1
ATOM 3087 N N . ARG A 1 385 ? -31.871 -7.242 22.020 1.00 94.38 385 ARG A N 1
ATOM 3088 C CA . ARG A 1 385 ? -31.916 -8.273 20.969 1.00 94.38 385 ARG A CA 1
ATOM 3089 C C . ARG A 1 385 ? -30.758 -8.153 19.970 1.00 94.38 385 ARG A C 1
ATOM 3091 O O . ARG A 1 385 ? -30.882 -8.608 18.834 1.00 94.38 385 ARG A O 1
ATOM 3098 N N . VAL A 1 386 ? -29.643 -7.529 20.357 1.00 93.00 386 VAL A N 1
ATOM 3099 C CA . VAL A 1 386 ? -28.433 -7.464 19.518 1.00 93.00 386 VAL A CA 1
ATOM 3100 C C . VAL A 1 386 ? -27.839 -8.867 19.340 1.00 93.00 386 VAL A C 1
ATOM 3102 O O . VAL A 1 386 ? -27.653 -9.606 20.304 1.00 93.00 386 VAL A O 1
ATOM 3105 N N . ARG A 1 387 ? -27.520 -9.233 18.094 1.00 92.44 387 ARG A N 1
ATOM 3106 C CA . ARG A 1 387 ? -26.925 -10.527 17.716 1.00 92.44 387 ARG A CA 1
ATOM 3107 C C . ARG A 1 387 ? -25.398 -10.485 17.793 1.00 92.44 387 ARG A C 1
ATOM 3109 O O . ARG A 1 387 ? -24.725 -10.359 16.777 1.00 92.44 387 ARG A O 1
ATOM 3116 N N . THR A 1 388 ? -24.850 -10.534 19.002 1.00 88.75 388 THR A N 1
ATOM 3117 C CA . THR A 1 388 ? -23.400 -10.400 19.265 1.00 88.75 388 THR A CA 1
ATOM 3118 C C . THR A 1 388 ? -22.568 -11.620 18.850 1.00 88.75 388 THR A C 1
ATOM 3120 O O . THR A 1 388 ? -21.345 -11.534 18.782 1.00 88.75 388 THR A O 1
ATOM 3123 N N . ASP A 1 389 ? -23.226 -12.741 18.560 1.00 89.69 389 ASP A N 1
ATOM 3124 C CA . ASP A 1 389 ? -22.656 -14.010 18.103 1.00 89.69 389 ASP A CA 1
ATOM 3125 C C . ASP A 1 389 ? -22.550 -14.123 16.572 1.00 89.69 389 ASP A C 1
ATOM 3127 O O . ASP A 1 389 ? -22.014 -15.104 16.056 1.00 89.69 389 ASP A O 1
ATOM 3131 N N . ALA A 1 390 ? -23.059 -13.134 15.831 1.00 93.94 390 ALA A N 1
ATOM 3132 C CA . ALA A 1 390 ? -23.086 -13.176 14.377 1.00 93.94 390 ALA A CA 1
ATOM 3133 C C . ALA A 1 390 ? -21.665 -13.162 13.764 1.00 93.94 390 ALA A C 1
ATOM 3135 O O . ALA A 1 390 ? -20.801 -12.393 14.199 1.00 93.94 390 ALA A O 1
ATOM 3136 N N . PRO A 1 391 ? -21.416 -13.934 12.686 1.00 94.50 391 PRO A N 1
ATOM 3137 C CA . PRO A 1 391 ? -20.108 -13.986 12.021 1.00 94.50 391 PRO A CA 1
ATOM 3138 C C . PRO A 1 391 ? -19.759 -12.690 11.267 1.00 94.50 391 PRO A C 1
ATOM 3140 O O . PRO A 1 391 ? -18.618 -12.485 10.844 1.00 94.50 391 PRO A O 1
ATOM 3143 N N . ILE A 1 392 ? -20.737 -11.799 11.105 1.00 97.56 392 ILE A N 1
ATOM 3144 C CA . ILE A 1 392 ? -20.615 -10.529 10.402 1.00 97.56 392 ILE A CA 1
ATOM 3145 C C . ILE A 1 392 ? -21.313 -9.411 11.168 1.00 97.56 392 ILE A C 1
ATOM 3147 O O . ILE A 1 392 ? -22.409 -9.581 11.701 1.00 97.56 392 ILE A O 1
ATOM 3151 N N . THR A 1 393 ? -20.677 -8.244 11.171 1.00 98.19 393 THR A N 1
ATOM 3152 C CA . THR A 1 393 ? -21.249 -7.000 11.679 1.00 98.19 393 THR A CA 1
ATOM 3153 C C . THR A 1 393 ? -21.512 -6.033 10.529 1.00 98.19 393 THR A C 1
ATOM 3155 O O . THR A 1 393 ? -20.675 -5.857 9.638 1.00 98.19 393 THR A O 1
ATOM 3158 N N . ALA A 1 394 ? -22.680 -5.402 10.529 1.00 98.44 394 ALA A N 1
ATOM 3159 C CA . ALA A 1 394 ? -23.074 -4.365 9.592 1.00 98.44 394 ALA A CA 1
ATOM 3160 C C . ALA A 1 394 ? -23.097 -3.010 10.310 1.00 98.44 394 ALA A C 1
ATOM 3162 O O . ALA A 1 394 ? -23.975 -2.716 11.124 1.00 98.44 394 ALA A O 1
ATOM 3163 N N . VAL A 1 395 ? -22.129 -2.159 9.975 1.00 98.62 395 VAL A N 1
ATOM 3164 C CA . VAL A 1 395 ? -22.025 -0.798 10.504 1.00 98.62 395 VAL A CA 1
ATOM 3165 C C . VAL A 1 395 ? -22.890 0.139 9.661 1.00 98.62 395 VAL A C 1
ATOM 3167 O O . VAL A 1 395 ? -22.581 0.422 8.497 1.00 98.62 395 VAL A O 1
ATOM 3170 N N . VAL A 1 396 ? -23.973 0.639 10.255 1.00 98.62 396 VAL A N 1
ATOM 3171 C CA . VAL A 1 396 ? -24.918 1.566 9.623 1.00 98.62 396 VAL A CA 1
ATOM 3172 C C . VAL A 1 396 ? -24.550 3.007 9.963 1.00 98.62 396 VAL A C 1
ATOM 3174 O O . VAL A 1 396 ? -24.498 3.388 11.131 1.00 98.62 396 VAL A O 1
ATOM 3177 N N . ILE A 1 397 ? -24.319 3.832 8.940 1.00 98.12 397 ILE A N 1
ATOM 3178 C CA . ILE A 1 397 ? -23.795 5.195 9.109 1.00 98.12 397 ILE A CA 1
ATOM 3179 C C . ILE A 1 397 ? -24.912 6.237 8.946 1.00 98.12 397 ILE A C 1
ATOM 3181 O O . ILE A 1 397 ? -25.496 6.395 7.865 1.00 98.12 397 ILE A O 1
ATOM 3185 N N . GLY A 1 398 ? -25.177 6.987 10.019 1.00 96.94 398 GLY A N 1
ATOM 3186 C CA . GLY A 1 398 ? -26.184 8.048 10.099 1.00 96.94 398 GLY A CA 1
ATOM 3187 C C . GLY A 1 398 ? -25.593 9.452 10.286 1.00 96.94 398 GLY A C 1
ATOM 3188 O O . GLY A 1 398 ? -24.559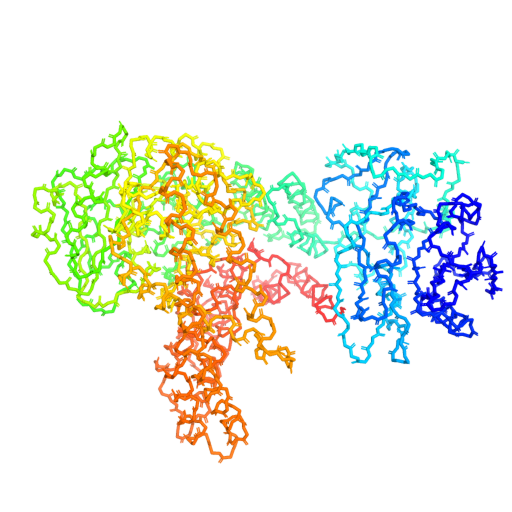 9.642 10.932 1.00 96.94 398 GLY A O 1
ATOM 3189 N N . TYR A 1 399 ? -26.275 10.462 9.738 1.00 96.81 399 TYR A N 1
ATOM 3190 C CA . TYR A 1 399 ? -25.978 11.875 9.994 1.00 96.81 399 TYR A CA 1
ATOM 3191 C C . TYR A 1 399 ? -27.264 12.652 10.273 1.00 96.81 399 TYR A C 1
ATOM 3193 O O . TYR A 1 399 ? -28.109 12.759 9.384 1.00 96.81 399 TYR A O 1
ATOM 3201 N N . ARG A 1 400 ? -27.382 13.234 11.474 1.00 97.00 400 ARG A N 1
ATOM 3202 C CA . ARG A 1 400 ? -28.578 13.952 11.955 1.00 97.00 400 ARG A CA 1
ATOM 3203 C C . ARG A 1 400 ? -29.848 13.097 12.007 1.00 97.00 400 ARG A C 1
ATOM 3205 O O . ARG A 1 400 ? -30.936 13.633 11.817 1.00 97.00 400 ARG A O 1
ATOM 3212 N N . ALA A 1 401 ? -29.714 11.790 12.239 1.00 94.50 401 ALA A N 1
ATOM 3213 C CA . ALA A 1 401 ? -30.828 10.845 12.333 1.00 94.50 401 ALA A CA 1
ATOM 3214 C C . ALA A 1 401 ? -31.828 10.968 11.159 1.00 94.50 401 ALA A C 1
ATOM 3216 O O . ALA A 1 401 ? -32.982 11.350 11.360 1.00 94.50 401 ALA A O 1
ATOM 3217 N N . PRO A 1 402 ? -31.406 10.694 9.909 1.00 94.44 402 PRO A N 1
ATOM 3218 C CA . PRO A 1 402 ? -32.306 10.805 8.769 1.00 94.44 402 PRO A CA 1
ATOM 3219 C C . PRO A 1 402 ? -33.403 9.731 8.868 1.00 94.44 402 PRO A C 1
ATOM 3221 O O . PRO A 1 402 ? -33.097 8.616 9.288 1.00 94.44 402 PRO A O 1
ATOM 3224 N N . PRO A 1 403 ? -34.648 9.994 8.424 1.00 92.75 403 PRO A N 1
ATOM 3225 C CA . PRO A 1 403 ? -35.727 8.999 8.473 1.00 92.75 403 PRO A CA 1
ATOM 3226 C C . PRO A 1 403 ? -35.383 7.675 7.774 1.00 92.75 403 PRO A C 1
ATOM 3228 O O . PRO A 1 403 ? -35.819 6.605 8.194 1.00 92.75 403 PRO A O 1
ATOM 3231 N N . ASP A 1 404 ? -34.553 7.738 6.728 1.00 95.12 404 ASP A N 1
ATOM 3232 C CA . ASP A 1 404 ? -34.093 6.569 5.974 1.00 95.12 404 ASP A CA 1
ATOM 3233 C C . ASP A 1 404 ? -33.255 5.591 6.821 1.00 95.12 404 ASP A C 1
ATOM 3235 O O . ASP A 1 404 ? -33.206 4.403 6.504 1.00 95.12 404 ASP A O 1
ATOM 3239 N N . LEU A 1 405 ? -32.691 6.038 7.953 1.00 97.19 405 LEU A N 1
ATOM 3240 C CA . LEU A 1 405 ? -31.923 5.199 8.879 1.00 97.19 405 LEU A CA 1
ATOM 3241 C C . LEU A 1 405 ? -32.708 3.955 9.325 1.00 97.19 405 LEU A C 1
ATOM 3243 O O . LEU A 1 405 ? -32.157 2.856 9.356 1.00 97.19 405 LEU A O 1
ATOM 3247 N N . ALA A 1 406 ? -34.005 4.107 9.605 1.00 97.56 406 ALA A N 1
ATOM 3248 C CA . ALA A 1 406 ? -34.868 2.989 9.979 1.00 97.56 406 ALA A CA 1
ATOM 3249 C C . ALA A 1 406 ? -35.074 1.991 8.830 1.00 97.56 406 ALA A C 1
ATOM 3251 O O . ALA A 1 406 ? -35.234 0.798 9.072 1.00 97.56 406 ALA A O 1
ATOM 3252 N N . THR A 1 407 ? -35.056 2.461 7.577 1.00 96.94 407 THR A N 1
ATOM 3253 C CA . THR A 1 407 ? -35.143 1.579 6.402 1.00 96.94 407 THR A CA 1
ATOM 3254 C C . THR A 1 407 ? -33.873 0.743 6.278 1.00 96.94 407 THR A C 1
ATOM 3256 O O . THR A 1 407 ? -33.966 -0.474 6.127 1.00 96.94 407 THR A O 1
ATOM 3259 N N . ALA A 1 408 ? -32.701 1.374 6.401 1.00 98.00 408 ALA A N 1
ATOM 3260 C CA . ALA A 1 408 ? -31.413 0.688 6.336 1.00 98.00 408 ALA A CA 1
ATOM 3261 C C . ALA A 1 408 ? -31.312 -0.415 7.404 1.00 98.00 408 ALA A C 1
ATOM 3263 O O . ALA A 1 408 ? -31.030 -1.567 7.080 1.00 98.00 408 ALA A O 1
ATOM 3264 N N . VAL A 1 409 ? -31.642 -0.099 8.662 1.00 98.38 409 VAL A N 1
ATOM 3265 C CA . VAL A 1 409 ? -31.625 -1.083 9.759 1.00 98.38 409 VAL A CA 1
ATOM 3266 C C . VAL A 1 409 ? -32.635 -2.207 9.529 1.00 98.38 409 VAL A C 1
ATOM 3268 O O . VAL A 1 409 ? -32.283 -3.376 9.658 1.00 98.38 409 VAL A O 1
ATOM 3271 N N . ARG A 1 410 ? -33.871 -1.892 9.122 1.00 98.06 410 ARG A N 1
ATOM 3272 C CA . ARG A 1 410 ? -34.895 -2.914 8.848 1.00 98.06 410 ARG A CA 1
ATOM 3273 C C . ARG A 1 410 ? -34.467 -3.885 7.746 1.00 98.06 410 ARG A C 1
ATOM 3275 O O . ARG A 1 410 ? -34.740 -5.076 7.853 1.00 98.06 410 ARG A O 1
ATOM 3282 N N . SER A 1 411 ? -33.779 -3.389 6.717 1.00 98.19 411 SER A N 1
ATOM 3283 C CA . SER A 1 411 ? -33.270 -4.228 5.626 1.00 98.19 411 SER A CA 1
ATOM 3284 C C . SER A 1 411 ? -32.201 -5.229 6.076 1.00 98.19 411 SER A C 1
ATOM 3286 O O . SER A 1 411 ? -32.090 -6.291 5.482 1.00 98.19 411 SER A O 1
ATOM 3288 N N . LEU A 1 412 ? -31.460 -4.923 7.148 1.00 98.25 412 LEU A N 1
ATOM 3289 C CA . LEU A 1 412 ? -30.473 -5.826 7.750 1.00 98.25 412 LEU A CA 1
ATOM 3290 C C . LEU A 1 412 ? -31.115 -6.809 8.735 1.00 98.25 412 LEU A C 1
ATOM 3292 O O . LEU A 1 412 ? -30.756 -7.977 8.755 1.00 98.25 412 LEU A O 1
ATOM 3296 N N . VAL A 1 413 ? -32.101 -6.354 9.514 1.00 97.38 413 VAL A N 1
ATOM 3297 C CA . VAL A 1 413 ? -32.865 -7.202 10.449 1.00 97.38 413 VAL A CA 1
ATOM 3298 C C . VAL A 1 413 ? -33.618 -8.331 9.734 1.00 97.38 413 VAL A C 1
ATOM 3300 O O . VAL A 1 413 ? -33.845 -9.387 10.310 1.00 97.38 413 VAL A O 1
ATOM 3303 N N . THR A 1 414 ? -34.030 -8.099 8.487 1.00 96.12 414 THR A N 1
ATOM 3304 C CA . THR A 1 414 ? -34.851 -9.031 7.693 1.00 96.12 414 THR A CA 1
ATOM 3305 C C . THR A 1 414 ? -34.032 -9.952 6.785 1.00 96.12 414 THR A C 1
ATOM 3307 O O . THR A 1 414 ? -34.603 -10.609 5.916 1.00 96.12 414 THR A O 1
ATOM 3310 N N . GLN A 1 415 ? -32.708 -9.986 6.958 1.00 97.44 415 GLN A N 1
ATOM 3311 C CA . GLN A 1 415 ? -31.824 -10.858 6.187 1.00 97.44 415 GLN A CA 1
ATOM 3312 C C . GLN A 1 415 ? -32.028 -12.330 6.560 1.00 97.44 415 GLN A C 1
ATOM 3314 O O . GLN A 1 415 ? -32.510 -12.662 7.641 1.00 97.44 415 GLN A O 1
ATOM 3319 N N . ASP A 1 416 ? -31.662 -13.198 5.626 1.00 94.06 416 ASP A N 1
ATOM 3320 C CA . ASP A 1 416 ? -31.704 -14.654 5.747 1.00 94.06 416 ASP A CA 1
ATOM 3321 C C . ASP A 1 416 ? -30.711 -15.191 6.786 1.00 94.06 416 ASP A C 1
ATOM 3323 O O . ASP A 1 416 ? -31.016 -16.149 7.490 1.00 94.06 416 ASP A O 1
ATOM 3327 N N . GLU A 1 417 ? -29.565 -14.526 6.927 1.00 95.44 417 GLU A N 1
ATOM 3328 C CA . GLU A 1 417 ? -28.562 -14.796 7.958 1.00 95.44 417 GLU A CA 1
ATOM 3329 C C . GLU A 1 417 ? -28.460 -13.619 8.944 1.00 95.44 417 GLU A C 1
ATOM 3331 O O . GLU A 1 417 ? -28.537 -12.453 8.529 1.00 95.44 417 GLU A O 1
ATOM 3336 N N . PRO A 1 418 ? -28.267 -13.873 10.254 1.00 94.38 418 PRO A N 1
ATOM 3337 C CA . PRO A 1 418 ? -28.178 -12.811 11.242 1.00 94.38 418 PRO A CA 1
ATOM 3338 C C . PRO A 1 418 ? -26.867 -12.030 11.110 1.00 94.38 418 PRO A C 1
ATOM 3340 O O . PRO A 1 418 ? -25.788 -12.595 10.934 1.00 94.38 418 PRO A O 1
ATOM 3343 N N . ALA A 1 419 ? -26.962 -10.714 11.284 1.00 96.81 419 ALA A N 1
ATOM 3344 C CA . ALA A 1 419 ? -25.818 -9.823 11.414 1.00 96.81 419 ALA A CA 1
ATOM 3345 C C . ALA A 1 419 ? -25.876 -9.081 12.753 1.00 96.81 419 ALA A C 1
ATOM 3347 O O . ALA A 1 419 ? -26.950 -8.687 13.215 1.00 96.81 419 ALA A O 1
ATOM 3348 N N . GLU A 1 420 ? -24.713 -8.832 13.350 1.00 97.56 420 GLU A N 1
ATOM 3349 C CA . GLU A 1 420 ? -24.588 -7.819 14.392 1.00 97.56 420 GLU A CA 1
ATOM 3350 C C . GLU A 1 420 ? -24.810 -6.449 13.733 1.00 97.56 420 GLU A C 1
ATOM 3352 O O . GLU A 1 420 ? -24.225 -6.163 12.691 1.00 97.56 420 GLU A O 1
ATOM 3357 N N . ILE A 1 421 ? -25.656 -5.587 14.297 1.00 98.38 421 ILE A N 1
ATOM 3358 C CA . ILE A 1 421 ? -25.938 -4.272 13.707 1.00 98.38 421 ILE A CA 1
ATOM 3359 C C . ILE A 1 421 ? -25.445 -3.184 14.653 1.00 98.38 421 ILE A C 1
ATOM 3361 O O . ILE A 1 421 ? -25.970 -3.013 15.755 1.00 98.38 421 ILE A O 1
ATOM 3365 N N . VAL A 1 422 ? -24.470 -2.407 14.184 1.00 98.31 422 VAL A N 1
ATOM 3366 C CA . VAL A 1 422 ? -23.943 -1.243 14.903 1.00 98.31 422 VAL A CA 1
ATOM 3367 C C . VAL A 1 422 ? -24.351 0.017 14.155 1.00 98.31 422 VAL A C 1
ATOM 3369 O O . VAL A 1 422 ? -23.911 0.263 13.034 1.00 98.31 422 VAL A O 1
ATOM 3372 N N . VAL A 1 423 ? -25.197 0.838 14.767 1.00 98.62 423 VAL A N 1
ATOM 3373 C CA . VAL A 1 423 ? -25.624 2.122 14.209 1.00 98.62 423 VAL A CA 1
ATOM 3374 C C . VAL A 1 423 ? -24.742 3.224 14.775 1.00 98.62 423 VAL A C 1
ATOM 3376 O O . VAL A 1 423 ? -24.774 3.490 15.972 1.00 98.62 423 VAL A O 1
ATOM 3379 N N . VAL A 1 424 ? -24.002 3.915 13.910 1.00 98.38 424 VAL A N 1
ATOM 3380 C CA . VAL A 1 424 ? -23.203 5.089 14.280 1.00 98.38 424 VAL A CA 1
ATOM 3381 C C . VAL A 1 424 ? -23.854 6.333 13.685 1.00 98.38 424 VAL A C 1
ATOM 3383 O O . VAL A 1 424 ? -23.754 6.589 12.482 1.00 98.38 424 VAL A O 1
ATOM 3386 N N . ASN A 1 425 ? -24.537 7.116 14.521 1.00 98.06 425 ASN A N 1
ATOM 3387 C CA . ASN A 1 425 ? -25.173 8.371 14.124 1.00 98.06 425 ASN A CA 1
ATOM 3388 C C . ASN A 1 425 ? -24.375 9.572 14.641 1.00 98.06 425 ASN A C 1
ATOM 3390 O O . ASN A 1 425 ? -24.140 9.688 15.838 1.00 98.06 425 ASN A O 1
ATOM 3394 N N . SER A 1 426 ? -24.013 10.497 13.751 1.00 97.00 426 SER A N 1
ATOM 3395 C CA . SER A 1 426 ? -23.274 11.718 14.110 1.00 97.00 426 SER A CA 1
ATOM 3396 C C . SER A 1 426 ? -24.053 13.002 13.811 1.00 97.00 426 SER A C 1
ATOM 3398 O O . SER A 1 426 ? -24.944 13.018 12.957 1.00 97.00 426 SER A O 1
ATOM 3400 N N . GLY A 1 427 ? -23.676 14.110 14.450 1.00 95.50 427 GLY A N 1
ATOM 3401 C CA . GLY A 1 427 ? -24.265 15.430 14.216 1.00 95.50 427 GLY A CA 1
ATOM 3402 C C . GLY A 1 427 ? -25.604 15.667 14.921 1.00 95.50 427 GLY A C 1
ATOM 3403 O O . GLY A 1 427 ? -26.383 16.482 14.418 1.00 95.50 427 GLY A O 1
ATOM 3404 N N . GLY A 1 428 ? -25.882 14.934 16.001 1.00 92.38 428 GLY A N 1
ATOM 3405 C CA . GLY A 1 428 ? -27.107 15.045 16.797 1.00 92.38 428 GLY A CA 1
ATOM 3406 C C . GLY A 1 428 ? -28.345 14.398 16.155 1.00 92.38 428 GLY A C 1
ATOM 3407 O O . GLY A 1 428 ? -28.250 13.472 15.337 1.00 92.38 428 GLY A O 1
ATOM 3408 N N . GLY A 1 429 ? -29.526 14.901 16.528 1.00 93.62 429 GLY A N 1
ATOM 3409 C CA . GLY A 1 429 ? -30.837 14.348 16.160 1.00 93.62 429 GLY A CA 1
ATOM 3410 C C . GLY A 1 429 ? -31.389 13.374 17.209 1.00 93.62 429 GLY A C 1
ATOM 3411 O O . GLY A 1 429 ? -30.874 13.293 18.318 1.00 93.62 429 GLY A O 1
ATOM 3412 N N . SER A 1 430 ? -32.444 12.632 16.862 1.00 95.25 430 SER A N 1
ATOM 3413 C CA . SER A 1 430 ? -33.049 11.611 17.741 1.00 95.25 430 SER A CA 1
ATOM 3414 C C . SER A 1 430 ? -33.076 10.247 17.041 1.00 95.25 430 SER A C 1
ATOM 3416 O O . SER A 1 430 ? -34.142 9.807 16.597 1.00 95.25 430 SER A O 1
ATOM 3418 N N . PRO A 1 431 ? -31.908 9.599 16.844 1.00 96.25 431 PRO A N 1
ATOM 3419 C CA . PRO A 1 431 ? -31.824 8.321 16.134 1.00 96.25 431 PRO A CA 1
ATOM 3420 C C . PRO A 1 431 ? -32.630 7.214 16.821 1.00 96.25 431 PRO A C 1
ATOM 3422 O O . PRO A 1 431 ? -33.230 6.396 16.137 1.00 96.25 431 PRO A O 1
ATOM 3425 N N . ASP A 1 432 ? -32.724 7.236 18.147 1.00 95.88 432 ASP A N 1
ATOM 3426 C CA . ASP A 1 432 ? -33.592 6.383 18.961 1.00 95.88 432 ASP A CA 1
ATOM 3427 C C . ASP A 1 432 ? -35.068 6.478 18.534 1.00 95.88 432 ASP A C 1
ATOM 3429 O O . ASP A 1 432 ? -35.699 5.458 18.257 1.00 95.88 432 ASP A O 1
ATOM 3433 N N . ARG A 1 433 ? -35.601 7.698 18.373 1.00 96.31 433 ARG A N 1
ATOM 3434 C CA . ARG A 1 433 ? -36.977 7.918 17.894 1.00 96.31 433 ARG A CA 1
ATOM 3435 C C . ARG A 1 433 ? -37.173 7.469 16.453 1.00 96.31 433 ARG A C 1
ATOM 3437 O O . ARG A 1 433 ? -38.226 6.935 16.125 1.00 96.31 433 ARG A O 1
ATOM 3444 N N . VAL A 1 434 ? -36.180 7.699 15.592 1.00 97.38 434 VAL A N 1
ATOM 3445 C CA . VAL A 1 434 ? -36.237 7.280 14.183 1.00 97.38 434 VAL A CA 1
ATOM 3446 C C . VAL A 1 434 ? -36.249 5.758 14.066 1.00 97.38 434 VAL A C 1
ATOM 3448 O O . VAL A 1 434 ? -37.003 5.218 13.262 1.00 97.38 434 VAL A O 1
ATOM 3451 N N . LEU A 1 435 ? -35.438 5.066 14.867 1.00 97.81 435 LEU A N 1
ATOM 3452 C CA . LEU A 1 435 ? -35.373 3.607 14.880 1.00 97.81 435 LEU A CA 1
ATOM 3453 C C . LEU A 1 435 ? -36.629 2.975 15.497 1.00 97.81 435 LEU A C 1
ATOM 3455 O O . LEU A 1 435 ? -37.044 1.905 15.047 1.00 97.81 435 LEU A O 1
ATOM 3459 N N . GLY A 1 436 ? -37.249 3.623 16.488 1.00 96.62 436 GLY A N 1
ATOM 3460 C CA . GLY A 1 436 ? -38.422 3.088 17.179 1.00 96.62 436 GLY A CA 1
ATOM 3461 C C . GLY A 1 436 ? -38.120 1.710 17.772 1.00 96.62 436 GLY A C 1
ATOM 3462 O O . GLY A 1 436 ? -37.089 1.521 18.409 1.00 96.62 436 GLY A O 1
ATOM 3463 N N . GLU A 1 437 ? -38.968 0.719 17.500 1.00 95.69 437 GLU A N 1
ATOM 3464 C CA . GLU A 1 437 ? -38.797 -0.670 17.966 1.00 95.69 437 GLU A CA 1
ATOM 3465 C C . GLU A 1 437 ? -37.519 -1.360 17.452 1.00 95.69 437 GLU A C 1
ATOM 3467 O O . GLU A 1 437 ? -37.078 -2.364 18.015 1.00 95.69 437 GLU A O 1
ATOM 3472 N N . LEU A 1 438 ? -36.898 -0.841 16.383 1.00 97.19 438 LEU A N 1
ATOM 3473 C CA . LEU A 1 438 ? -35.634 -1.376 15.869 1.00 97.19 438 LEU A CA 1
ATOM 3474 C C . LEU A 1 438 ? -34.455 -1.070 16.800 1.00 97.19 438 LEU A C 1
ATOM 3476 O O . LEU A 1 438 ? -33.425 -1.727 16.682 1.00 97.19 438 LEU A O 1
ATOM 3480 N N . VAL A 1 439 ? -34.588 -0.104 17.720 1.00 97.00 439 VAL A N 1
ATOM 3481 C CA . VAL A 1 439 ? -33.507 0.261 18.651 1.00 97.00 439 VAL A CA 1
ATOM 3482 C C . VAL A 1 439 ? -33.082 -0.918 19.529 1.00 97.00 439 VAL A C 1
ATOM 3484 O O . VAL A 1 439 ? -31.915 -1.024 19.882 1.00 97.00 439 VAL A O 1
ATOM 3487 N N . ASP A 1 440 ? -33.999 -1.843 19.822 1.00 96.56 440 ASP A N 1
ATOM 3488 C CA . ASP A 1 440 ? -33.699 -3.026 20.629 1.00 96.56 440 ASP A CA 1
ATOM 3489 C C . ASP A 1 440 ? -32.883 -4.077 19.868 1.00 96.56 440 ASP A C 1
ATOM 3491 O O . ASP A 1 440 ? -32.386 -5.010 20.482 1.00 96.56 440 ASP A O 1
ATOM 3495 N N . GLN A 1 441 ? -32.735 -3.951 18.549 1.00 97.06 441 GLN A N 1
ATOM 3496 C CA . GLN A 1 441 ? -32.011 -4.910 17.704 1.00 97.06 441 GLN A CA 1
ATOM 3497 C C . GLN A 1 441 ? -30.614 -4.424 17.307 1.00 97.06 441 GLN A C 1
ATOM 3499 O O . GLN A 1 441 ? -29.915 -5.103 16.557 1.00 97.06 441 GLN A O 1
ATOM 3504 N N . VAL A 1 442 ? -30.209 -3.239 17.770 1.00 97.12 442 VAL A N 1
ATOM 3505 C CA . VAL A 1 442 ? -28.955 -2.605 17.355 1.00 97.12 442 VAL A CA 1
ATOM 3506 C C . VAL A 1 442 ? -28.162 -2.100 18.550 1.00 97.12 442 VAL A C 1
ATOM 3508 O O . VAL A 1 442 ? -28.722 -1.725 19.580 1.00 97.12 442 VAL A O 1
ATOM 3511 N N . ARG A 1 443 ? -26.846 -2.012 18.376 1.00 97.12 443 ARG A N 1
ATOM 3512 C CA . ARG A 1 443 ? -25.990 -1.167 19.207 1.00 97.12 443 ARG A CA 1
ATOM 3513 C C . ARG A 1 443 ? -25.988 0.234 18.616 1.00 97.12 443 ARG A C 1
ATOM 3515 O O . ARG A 1 443 ? -25.459 0.442 17.526 1.00 97.12 443 ARG A O 1
ATOM 3522 N N . LEU A 1 444 ? -26.602 1.193 19.299 1.00 97.81 444 LEU A N 1
ATOM 3523 C CA . LEU A 1 444 ? -26.688 2.578 18.843 1.00 97.81 444 LEU A CA 1
ATOM 3524 C C . LEU A 1 444 ? -25.617 3.427 19.525 1.00 97.81 444 LEU A C 1
ATOM 3526 O O . LEU A 1 444 ? -25.670 3.631 20.733 1.00 97.81 444 LEU A O 1
ATOM 3530 N N . ILE A 1 445 ? -24.699 3.978 18.737 1.00 97.50 445 ILE A N 1
ATOM 3531 C CA . ILE A 1 445 ? -23.734 4.990 19.164 1.00 97.50 445 ILE A CA 1
ATOM 3532 C C . ILE A 1 445 ? -24.148 6.328 18.553 1.00 97.50 445 ILE A C 1
ATOM 3534 O O . ILE A 1 445 ? -24.174 6.486 17.328 1.00 97.50 445 ILE A O 1
ATOM 3538 N N . ALA A 1 446 ? -24.477 7.297 19.405 1.00 97.19 446 ALA A N 1
ATOM 3539 C CA . ALA A 1 446 ? -24.846 8.645 18.995 1.00 97.19 446 ALA A CA 1
ATOM 3540 C C . ALA A 1 446 ? -23.763 9.643 19.411 1.00 97.19 446 ALA A C 1
ATOM 3542 O O . ALA A 1 446 ? -23.386 9.722 20.578 1.00 97.19 446 ALA A O 1
ATOM 3543 N N . VAL A 1 447 ? -23.273 10.413 18.442 1.00 96.69 447 VAL A N 1
ATOM 3544 C CA . VAL A 1 447 ? -22.241 11.438 18.619 1.00 96.69 447 VAL A CA 1
ATOM 3545 C C . VAL A 1 447 ? -22.843 12.796 18.282 1.00 96.69 447 VAL A C 1
ATOM 3547 O O . VAL A 1 447 ? -23.424 12.974 17.206 1.00 96.69 447 VAL A O 1
ATOM 3550 N N . GLU A 1 448 ? -22.712 13.760 19.192 1.00 94.62 448 GLU A N 1
ATOM 3551 C CA . GLU A 1 448 ? -23.302 15.091 18.995 1.00 94.62 448 GLU A CA 1
ATOM 3552 C C . GLU A 1 448 ? -22.598 15.846 17.859 1.00 94.62 448 GLU A C 1
ATOM 3554 O O . GLU A 1 448 ? -23.221 16.458 16.990 1.00 94.62 448 GLU A O 1
ATOM 3559 N N . GLU A 1 449 ? -21.276 15.727 17.800 1.00 94.50 449 GLU A N 1
ATOM 3560 C CA . GLU A 1 449 ? -20.459 16.356 16.773 1.00 94.50 449 GLU A CA 1
ATOM 3561 C C . GLU A 1 449 ? -20.587 15.656 15.417 1.00 94.50 449 GLU A C 1
ATOM 3563 O O . GLU A 1 449 ? -20.891 14.466 15.291 1.00 94.50 449 GLU A O 1
ATOM 3568 N N . ARG A 1 450 ? -20.327 16.413 14.349 1.00 94.00 450 ARG A N 1
ATOM 3569 C CA . ARG A 1 450 ? -20.293 15.864 12.994 1.00 94.00 450 ARG A CA 1
ATOM 3570 C C . ARG A 1 450 ? -19.021 15.045 12.790 1.00 94.00 450 ARG A C 1
ATOM 3572 O O . ARG A 1 450 ? -17.929 15.602 12.813 1.00 94.00 450 ARG A O 1
ATOM 3579 N N . LEU A 1 451 ? -19.188 13.791 12.380 1.00 95.00 451 LEU A N 1
ATOM 3580 C CA . LEU A 1 451 ? -18.089 12.944 11.924 1.00 95.00 451 LEU A CA 1
ATOM 3581 C C . LEU A 1 451 ? -17.991 12.910 10.393 1.00 95.00 451 LEU A C 1
ATOM 3583 O O . LEU A 1 451 ? -18.965 13.138 9.664 1.00 95.00 451 LEU A O 1
ATOM 3587 N N . PHE A 1 452 ? -16.794 12.614 9.889 1.00 94.38 452 PHE A N 1
ATOM 3588 C CA . PHE A 1 452 ? -16.630 12.102 8.530 1.00 94.38 452 PHE A CA 1
ATOM 3589 C C . PHE A 1 452 ? -16.814 10.584 8.505 1.00 94.38 452 PHE A C 1
ATOM 3591 O O . PHE A 1 452 ? -16.712 9.909 9.529 1.00 94.38 452 PHE A O 1
ATOM 3598 N N . VAL A 1 453 ? -17.110 10.052 7.317 1.00 94.62 453 VAL A N 1
ATOM 3599 C CA . VAL A 1 453 ? -17.530 8.653 7.138 1.00 94.62 453 VAL A CA 1
ATOM 3600 C C . VAL A 1 453 ? -16.465 7.679 7.644 1.00 94.62 453 VAL A C 1
ATOM 3602 O O . VAL A 1 453 ? -16.817 6.698 8.287 1.00 94.62 453 VAL A O 1
ATOM 3605 N N . GLY A 1 454 ? -15.177 7.973 7.433 1.00 96.06 454 GLY A N 1
ATOM 3606 C CA . GLY A 1 454 ? -14.084 7.129 7.923 1.00 96.06 454 GLY A CA 1
ATOM 3607 C C . GLY A 1 454 ? -14.085 6.970 9.444 1.00 96.06 454 GLY A C 1
ATOM 3608 O O . GLY A 1 454 ? -14.007 5.848 9.930 1.00 96.06 454 GLY A O 1
ATOM 3609 N N . ALA A 1 455 ? -14.286 8.060 10.192 1.00 96.50 455 ALA A N 1
ATOM 3610 C CA . ALA A 1 455 ? -14.392 8.002 11.652 1.00 96.50 455 ALA A CA 1
ATOM 3611 C C . ALA A 1 455 ? -15.611 7.178 12.100 1.00 96.50 455 ALA A C 1
ATOM 3613 O O . ALA A 1 455 ? -15.483 6.321 12.968 1.00 96.50 455 ALA A O 1
ATOM 3614 N N . ALA A 1 456 ? -16.771 7.370 11.460 1.00 97.31 456 ALA A N 1
ATOM 3615 C CA . ALA A 1 456 ? -17.973 6.594 11.770 1.00 97.31 456 ALA A CA 1
ATOM 3616 C C . ALA A 1 456 ? -17.791 5.087 11.506 1.00 97.31 456 ALA A C 1
ATOM 3618 O O . ALA A 1 456 ? -18.239 4.264 12.302 1.00 97.31 456 ALA A O 1
ATOM 3619 N N . ARG A 1 457 ? -17.085 4.715 10.427 1.00 98.12 457 ARG A N 1
ATOM 3620 C CA . ARG A 1 457 ? -16.717 3.315 10.162 1.00 98.12 457 ARG A CA 1
ATOM 3621 C C . ARG A 1 457 ? -15.820 2.749 11.250 1.00 98.12 457 ARG A C 1
ATOM 3623 O O . ARG A 1 457 ? -16.084 1.652 11.728 1.00 98.12 457 ARG A O 1
ATOM 3630 N N . ASN A 1 458 ? -14.787 3.490 11.641 1.00 97.88 458 ASN A N 1
ATOM 3631 C CA . ASN A 1 458 ? -13.828 3.023 12.636 1.00 97.88 458 ASN A CA 1
ATOM 3632 C C . ASN A 1 458 ? -14.461 2.843 14.022 1.00 97.88 458 ASN A C 1
ATOM 3634 O O . ASN A 1 458 ? -14.158 1.861 14.691 1.00 97.88 458 ASN A O 1
ATOM 3638 N N . ILE A 1 459 ? -15.393 3.724 14.409 1.00 97.62 459 ILE A N 1
ATOM 3639 C CA . ILE A 1 459 ? -16.213 3.552 15.619 1.00 97.62 459 ILE A CA 1
ATOM 3640 C C . ILE A 1 459 ? -16.953 2.215 15.566 1.00 97.62 459 ILE A C 1
ATOM 3642 O O . ILE A 1 459 ? -16.861 1.441 16.508 1.00 97.62 459 ILE A O 1
ATOM 3646 N N . GLY A 1 460 ? -17.639 1.913 14.458 1.00 97.06 460 GLY A N 1
ATOM 3647 C CA . GLY A 1 460 ? -18.355 0.644 14.308 1.00 97.06 460 GLY A CA 1
ATOM 3648 C C . GLY A 1 460 ? -17.437 -0.585 14.291 1.00 97.06 460 GLY A C 1
ATOM 3649 O O . GLY A 1 460 ? -17.778 -1.611 14.872 1.00 97.06 460 GLY A O 1
ATOM 3650 N N . ILE A 1 461 ? -16.250 -0.478 13.681 1.00 96.62 461 ILE A N 1
ATOM 3651 C CA . ILE A 1 461 ? -15.227 -1.539 13.702 1.00 96.62 461 ILE A CA 1
ATOM 3652 C C . ILE A 1 461 ? -14.792 -1.848 15.135 1.00 96.62 461 ILE A C 1
ATOM 3654 O O . ILE A 1 461 ? -14.696 -3.022 15.485 1.00 96.62 461 ILE A O 1
ATOM 3658 N N . ASP A 1 462 ? -14.511 -0.820 15.937 1.00 95.38 462 ASP A N 1
ATOM 3659 C CA . ASP A 1 462 ? -14.039 -0.984 17.316 1.00 95.38 462 ASP A CA 1
ATOM 3660 C C . ASP A 1 462 ? -15.171 -1.300 18.302 1.00 95.38 462 ASP A C 1
ATOM 3662 O O . ASP A 1 462 ? -14.915 -1.848 19.369 1.00 95.38 462 ASP A O 1
ATOM 3666 N N . ALA A 1 463 ? -16.415 -0.985 17.943 1.00 95.69 463 ALA A N 1
ATOM 3667 C CA . ALA A 1 463 ? -17.620 -1.332 18.686 1.00 95.69 463 ALA A CA 1
ATOM 3668 C C . ALA A 1 463 ? -18.259 -2.639 18.186 1.00 95.69 463 ALA A C 1
ATOM 3670 O O . ALA A 1 463 ? -19.480 -2.760 18.196 1.00 95.69 463 ALA A O 1
ATOM 3671 N N . SER A 1 464 ? -17.460 -3.587 17.690 1.00 93.75 464 SER A N 1
ATOM 3672 C CA . SER A 1 464 ? -17.896 -4.917 17.244 1.00 93.75 464 SER A CA 1
ATOM 3673 C C . SER A 1 464 ? -16.760 -5.931 17.362 1.00 93.75 464 SER A C 1
ATOM 3675 O O . SER A 1 464 ? -15.580 -5.579 17.278 1.00 93.75 464 SER A O 1
ATOM 3677 N N . THR A 1 465 ? -17.101 -7.210 17.510 1.00 90.75 465 THR A N 1
ATOM 3678 C CA . THR A 1 465 ? -16.119 -8.312 17.556 1.00 90.75 465 THR A CA 1
ATOM 3679 C C . THR A 1 465 ? -16.225 -9.270 16.372 1.00 90.75 465 THR A C 1
ATOM 3681 O O . THR A 1 465 ? -15.291 -10.042 16.156 1.00 90.75 465 THR A O 1
ATOM 3684 N N . ALA A 1 466 ? -17.292 -9.185 15.566 1.00 93.25 466 ALA A N 1
ATOM 3685 C CA . ALA A 1 466 ? -17.560 -10.108 14.461 1.00 93.25 466 ALA A CA 1
ATOM 3686 C C . ALA A 1 466 ? -16.369 -10.242 13.486 1.00 93.25 466 ALA A C 1
ATOM 3688 O O . ALA A 1 466 ? -15.778 -9.216 13.136 1.00 93.25 466 ALA A O 1
ATOM 3689 N N . PRO A 1 467 ? -16.003 -11.449 13.019 1.00 94.12 467 PRO A N 1
ATOM 3690 C CA . PRO A 1 467 ? -14.871 -11.656 12.109 1.00 94.12 467 PRO A CA 1
ATOM 3691 C C . PRO A 1 467 ? -14.953 -10.872 10.795 1.00 94.12 467 PRO A C 1
ATOM 3693 O O . PRO A 1 467 ? -13.923 -10.398 10.318 1.00 94.12 467 PRO A O 1
ATOM 3696 N N . VAL A 1 468 ? -16.154 -10.684 10.244 1.00 97.38 468 VAL A N 1
ATOM 3697 C CA . VAL A 1 468 ? -16.386 -9.904 9.021 1.00 97.38 468 VAL A CA 1
ATOM 3698 C C . VAL A 1 468 ? -17.048 -8.567 9.357 1.00 97.38 468 VAL A C 1
ATOM 3700 O O . VAL A 1 468 ? -17.994 -8.508 10.139 1.00 97.38 468 VAL A O 1
ATOM 3703 N N . VAL A 1 469 ? -16.590 -7.478 8.734 1.00 98.31 469 VAL A N 1
ATOM 3704 C CA . VAL A 1 469 ? -17.154 -6.128 8.889 1.00 98.31 469 VAL A CA 1
ATOM 3705 C C . VAL A 1 469 ? -17.679 -5.609 7.559 1.00 98.31 469 VAL A C 1
ATOM 3707 O O . VAL A 1 469 ? -16.933 -5.494 6.588 1.00 98.31 469 VAL A O 1
ATOM 3710 N N . ALA A 1 470 ? -18.952 -5.234 7.518 1.00 98.19 470 ALA A N 1
ATOM 3711 C CA . ALA A 1 470 ? -19.608 -4.626 6.371 1.00 98.19 470 ALA A CA 1
ATOM 3712 C C . ALA A 1 470 ? -20.186 -3.247 6.720 1.00 98.19 470 ALA A C 1
ATOM 3714 O O . ALA A 1 470 ? -20.380 -2.910 7.886 1.00 98.19 470 ALA A O 1
ATOM 3715 N N . PHE A 1 471 ? -20.466 -2.434 5.700 1.00 98.25 471 PHE A N 1
ATOM 3716 C CA . PHE A 1 471 ? -20.929 -1.056 5.878 1.00 98.25 471 PHE A CA 1
ATOM 3717 C C . PHE A 1 471 ? -22.177 -0.777 5.049 1.00 98.25 471 PHE A C 1
ATOM 3719 O O . PHE A 1 471 ? -22.226 -1.116 3.864 1.00 98.25 471 PHE A O 1
ATOM 3726 N N . LEU A 1 472 ? -23.143 -0.077 5.643 1.00 98.00 472 LEU A N 1
ATOM 3727 C CA . LEU A 1 472 ? -24.347 0.386 4.961 1.00 98.00 472 LEU A CA 1
ATOM 3728 C C . LEU A 1 472 ? -24.595 1.865 5.283 1.00 98.00 472 LEU A C 1
ATOM 3730 O O . LEU A 1 472 ? -24.561 2.291 6.435 1.00 98.00 472 LEU A O 1
ATOM 3734 N N . ALA A 1 473 ? -24.821 2.681 4.257 1.00 96.88 473 ALA A N 1
ATOM 3735 C CA . ALA A 1 473 ? -25.221 4.069 4.464 1.00 96.88 473 ALA A CA 1
ATOM 3736 C C . ALA A 1 473 ? -26.718 4.144 4.797 1.00 96.88 473 ALA A C 1
ATOM 3738 O O . ALA A 1 473 ? -27.501 3.321 4.332 1.00 96.88 473 ALA A O 1
ATOM 3739 N N . SER A 1 474 ? -27.126 5.148 5.573 1.00 96.38 474 SER A N 1
ATOM 3740 C CA . SER A 1 474 ? -28.539 5.347 5.938 1.00 96.38 474 SER A CA 1
ATOM 3741 C C . SER A 1 474 ? -29.477 5.592 4.749 1.00 96.38 474 SER A C 1
ATOM 3743 O O . SER A 1 474 ? -30.670 5.360 4.880 1.00 96.38 474 SER A O 1
ATOM 3745 N N . ASP A 1 475 ? -28.968 6.021 3.591 1.00 95.69 475 ASP A N 1
ATOM 3746 C CA . ASP A 1 475 ? -29.719 6.168 2.335 1.00 95.69 475 ASP A CA 1
ATOM 3747 C C . ASP A 1 475 ? -29.660 4.918 1.434 1.00 95.69 475 ASP A C 1
ATOM 3749 O O . ASP A 1 475 ? -30.049 4.970 0.261 1.00 95.69 475 ASP A O 1
ATOM 3753 N N . CYS A 1 476 ? -29.195 3.791 1.975 1.00 97.00 476 CYS A N 1
ATOM 3754 C CA . CYS A 1 476 ? -29.129 2.500 1.305 1.00 97.00 476 CYS A CA 1
ATOM 3755 C C . CYS A 1 476 ? -29.950 1.429 2.041 1.00 97.00 476 CYS A C 1
ATOM 3757 O O . CYS A 1 476 ? -30.233 1.553 3.230 1.00 97.00 476 CYS A O 1
ATOM 3759 N N . ALA A 1 477 ? -30.298 0.355 1.336 1.00 97.44 477 ALA A N 1
ATOM 3760 C CA . ALA A 1 477 ? -30.877 -0.855 1.909 1.00 97.44 477 ALA A CA 1
ATOM 3761 C C . ALA A 1 477 ? -30.162 -2.103 1.365 1.00 97.44 477 ALA A C 1
ATOM 3763 O O . ALA A 1 477 ? -29.672 -2.115 0.231 1.00 97.44 477 ALA A O 1
ATOM 3764 N N . ALA A 1 478 ? -30.054 -3.126 2.207 1.00 97.94 478 ALA A N 1
ATOM 3765 C CA . ALA A 1 478 ? -29.553 -4.443 1.844 1.00 97.94 478 ALA A CA 1
ATOM 3766 C C . ALA A 1 478 ? -30.697 -5.263 1.228 1.00 97.94 478 ALA A C 1
ATOM 3768 O O . ALA A 1 478 ? -31.740 -5.429 1.859 1.00 97.94 478 ALA A O 1
ATOM 3769 N N . GLU A 1 479 ? -30.524 -5.750 -0.001 1.00 97.25 479 GLU A N 1
ATOM 3770 C CA . GLU A 1 479 ? -31.486 -6.681 -0.607 1.00 97.25 479 GLU A CA 1
ATOM 3771 C C . GLU A 1 479 ? -31.385 -8.073 0.050 1.00 97.25 479 GLU A C 1
ATOM 3773 O O . GLU A 1 479 ? -30.401 -8.343 0.747 1.00 97.25 479 GLU A O 1
ATOM 3778 N N . PRO A 1 480 ? -32.375 -8.967 -0.120 1.00 97.06 480 PRO A N 1
ATOM 3779 C CA . PRO A 1 480 ? -32.275 -10.345 0.365 1.00 97.06 480 PRO A CA 1
ATOM 3780 C C . PRO A 1 480 ? -30.999 -11.049 -0.126 1.00 97.06 480 PRO A C 1
ATOM 3782 O O . PRO A 1 480 ? -30.606 -10.879 -1.280 1.00 97.06 480 PRO A O 1
ATOM 3785 N N . GLY A 1 481 ? -30.353 -11.832 0.744 1.00 97.06 481 GLY A N 1
ATOM 3786 C CA . GLY A 1 481 ? -29.095 -12.531 0.447 1.00 97.06 481 GLY A CA 1
ATOM 3787 C C . GLY A 1 481 ? -27.833 -11.663 0.553 1.00 97.06 481 GLY A C 1
ATOM 3788 O O . GLY A 1 481 ? -26.735 -12.110 0.217 1.00 97.06 481 GLY A O 1
ATOM 3789 N N . TRP A 1 482 ? -27.944 -10.412 1.018 1.00 97.75 482 TRP A N 1
ATOM 3790 C CA . TRP A 1 482 ? -26.793 -9.515 1.159 1.00 97.75 482 TRP A CA 1
ATOM 3791 C C . TRP A 1 482 ? -25.810 -9.988 2.233 1.00 97.75 482 TRP A C 1
ATOM 3793 O O . TRP A 1 482 ? -24.603 -9.798 2.074 1.00 97.75 482 TRP A O 1
ATOM 3803 N N . VAL A 1 483 ? -26.307 -10.588 3.320 1.00 97.75 483 VAL A N 1
ATOM 3804 C CA . VAL A 1 483 ? -25.473 -11.127 4.407 1.00 97.75 483 VAL A CA 1
ATOM 3805 C C . VAL A 1 483 ? -24.880 -12.479 4.014 1.00 97.75 483 VAL A C 1
ATOM 3807 O O . VAL A 1 483 ? -23.654 -12.606 3.965 1.00 97.75 483 VAL A O 1
ATOM 3810 N N . SER A 1 484 ? -25.720 -13.458 3.671 1.00 97.12 484 SER A N 1
ATOM 3811 C CA . SER A 1 484 ? -25.282 -14.807 3.288 1.00 97.12 484 SER A CA 1
ATOM 3812 C C . SER A 1 484 ? -24.317 -14.785 2.100 1.00 97.12 484 SER A C 1
ATOM 3814 O O . SER A 1 484 ? -23.244 -15.388 2.155 1.00 97.12 484 SER A O 1
ATOM 3816 N N . GLY A 1 485 ? -24.616 -13.989 1.068 1.00 96.62 485 GLY A N 1
ATOM 3817 C CA . GLY A 1 485 ? -23.769 -13.854 -0.114 1.00 96.62 485 GLY A CA 1
ATOM 3818 C C . GLY A 1 485 ? -22.363 -13.332 0.192 1.00 96.62 485 GLY A C 1
ATOM 3819 O O . GLY A 1 485 ? -21.415 -13.732 -0.489 1.00 96.62 485 GLY A O 1
ATOM 3820 N N . ARG A 1 486 ? -22.204 -12.474 1.212 1.00 97.06 486 ARG A N 1
ATOM 3821 C CA . ARG A 1 486 ? -20.889 -12.006 1.687 1.00 97.06 486 ARG A CA 1
ATOM 3822 C C . ARG A 1 486 ? -20.160 -13.082 2.475 1.00 97.06 486 ARG A C 1
ATOM 3824 O O . ARG A 1 486 ? -18.974 -13.276 2.239 1.00 97.06 486 ARG A O 1
ATOM 3831 N N . LEU A 1 487 ? -20.847 -13.769 3.388 1.00 96.12 487 LEU A N 1
ATOM 3832 C CA . LEU A 1 487 ? -20.249 -14.830 4.205 1.00 96.12 487 LEU A CA 1
ATOM 3833 C C . LEU A 1 487 ? -19.668 -15.950 3.337 1.00 96.12 487 LEU A C 1
ATOM 3835 O O . LEU A 1 487 ? -18.534 -16.362 3.560 1.00 96.12 487 LEU A O 1
ATOM 3839 N N . VAL A 1 488 ? -20.397 -16.366 2.296 1.00 95.69 488 VAL A N 1
ATOM 3840 C CA . VAL A 1 488 ? -19.926 -17.373 1.330 1.00 95.69 488 VAL A CA 1
ATOM 3841 C C . VAL A 1 488 ? -18.617 -16.948 0.659 1.00 95.69 488 VAL A C 1
ATOM 3843 O O . VAL A 1 488 ? -17.720 -17.764 0.486 1.00 95.69 488 VAL A O 1
ATOM 3846 N N . ARG A 1 489 ? -18.474 -15.669 0.304 1.00 94.88 489 ARG A N 1
ATOM 3847 C CA . ARG A 1 489 ? -17.308 -15.155 -0.438 1.00 94.88 489 ARG A CA 1
ATOM 3848 C C . ARG A 1 489 ? -16.098 -14.880 0.443 1.00 94.88 489 ARG A C 1
ATOM 3850 O O . ARG A 1 489 ? -14.964 -15.076 0.009 1.00 94.88 489 ARG A O 1
ATOM 3857 N N . HIS A 1 490 ? -16.326 -14.530 1.709 1.00 94.50 490 HIS A N 1
ATOM 3858 C CA . HIS A 1 490 ? -15.254 -14.440 2.706 1.00 94.50 490 HIS A CA 1
ATOM 3859 C C . HIS A 1 490 ? -14.604 -15.786 3.034 1.00 94.50 490 HIS A C 1
ATOM 3861 O O . HIS A 1 490 ? -13.517 -15.808 3.601 1.00 94.50 490 HIS A O 1
ATOM 3867 N N . ALA A 1 491 ? -15.192 -16.909 2.607 1.00 89.25 491 ALA A N 1
ATOM 3868 C CA . ALA A 1 491 ? -14.509 -18.199 2.659 1.00 89.25 491 ALA A CA 1
ATOM 3869 C C . ALA A 1 491 ? -13.258 -18.253 1.756 1.00 89.25 491 ALA A C 1
ATOM 3871 O O . ALA A 1 491 ? -12.357 -19.046 2.018 1.00 89.25 491 ALA A O 1
ATOM 3872 N N . THR A 1 492 ? -13.190 -17.426 0.704 1.00 87.69 492 THR A N 1
ATOM 3873 C CA . THR A 1 492 ? -12.109 -17.463 -0.298 1.00 87.69 492 THR A CA 1
ATOM 3874 C C . THR A 1 492 ? -11.404 -16.126 -0.521 1.00 87.69 492 THR A C 1
ATOM 3876 O O . THR A 1 492 ? -10.309 -16.117 -1.078 1.00 87.69 492 THR A O 1
ATOM 3879 N N . ALA A 1 493 ? -11.988 -14.998 -0.106 1.00 91.06 493 ALA A N 1
ATOM 3880 C CA . ALA A 1 493 ? -11.400 -13.672 -0.298 1.00 91.06 493 ALA A CA 1
ATOM 3881 C C . ALA A 1 493 ? -11.574 -12.783 0.943 1.00 91.06 493 ALA A C 1
ATOM 3883 O O . ALA A 1 493 ? -12.684 -12.662 1.446 1.00 91.06 493 ALA A O 1
ATOM 3884 N N . PRO A 1 494 ? -10.537 -12.055 1.397 1.00 93.62 494 PRO A N 1
ATOM 3885 C CA . PRO A 1 494 ? -10.617 -11.252 2.621 1.00 93.62 494 PRO A CA 1
ATOM 3886 C C . PRO A 1 494 ? -11.411 -9.947 2.450 1.00 93.62 494 PRO A C 1
ATOM 3888 O O . PRO A 1 494 ? -11.599 -9.183 3.401 1.00 93.62 494 PRO A O 1
ATOM 3891 N N . ALA A 1 495 ? -11.835 -9.627 1.226 1.00 95.50 495 ALA A N 1
ATOM 3892 C CA . ALA A 1 495 ? -12.691 -8.492 0.932 1.00 95.50 495 ALA A CA 1
ATOM 3893 C C . ALA A 1 495 ? -13.655 -8.833 -0.207 1.00 95.50 495 ALA A C 1
ATOM 3895 O O . ALA A 1 495 ? -13.250 -9.391 -1.222 1.00 95.50 495 ALA A O 1
ATOM 3896 N N . THR A 1 496 ? -14.919 -8.440 -0.044 1.00 94.56 496 THR A N 1
ATOM 3897 C CA . THR A 1 496 ? -15.999 -8.744 -0.997 1.00 94.56 496 THR A CA 1
ATOM 3898 C C . THR A 1 496 ? -16.843 -7.508 -1.279 1.00 94.56 496 THR A C 1
ATOM 3900 O O . THR A 1 496 ? -17.341 -6.872 -0.344 1.00 94.56 496 THR A O 1
ATOM 3903 N N . GLY A 1 497 ? -17.031 -7.165 -2.553 1.00 92.44 497 GLY A N 1
ATOM 3904 C CA . GLY A 1 497 ? -17.835 -6.033 -3.016 1.00 92.44 497 GLY A CA 1
ATOM 3905 C C . GLY A 1 497 ? -19.289 -6.354 -3.321 1.00 92.44 497 GLY A C 1
ATOM 3906 O O . GLY A 1 497 ? -19.692 -7.511 -3.364 1.00 92.44 497 GLY A O 1
ATOM 3907 N N . SER A 1 498 ? -20.082 -5.299 -3.524 1.00 91.81 498 SER A N 1
ATOM 3908 C CA . SER A 1 498 ? -21.504 -5.423 -3.847 1.00 91.81 498 SER A CA 1
ATOM 3909 C C . SER A 1 498 ? -21.918 -4.587 -5.047 1.00 91.81 498 SER A C 1
ATOM 3911 O O . SER A 1 498 ? -21.395 -3.488 -5.306 1.00 91.81 498 SER A O 1
ATOM 3913 N N . ALA A 1 499 ? -22.923 -5.095 -5.749 1.00 93.12 499 ALA A N 1
ATOM 3914 C CA . ALA A 1 499 ? -23.656 -4.336 -6.733 1.00 93.12 499 ALA A CA 1
ATOM 3915 C C . ALA A 1 499 ? -24.512 -3.242 -6.067 1.00 93.12 499 ALA A C 1
ATOM 3917 O O . ALA A 1 499 ? -24.943 -3.356 -4.918 1.00 93.12 499 ALA A O 1
ATOM 3918 N N . VAL A 1 500 ? -24.764 -2.155 -6.798 1.00 92.88 500 VAL A N 1
ATOM 3919 C CA . VAL A 1 500 ? -25.640 -1.056 -6.385 1.00 92.88 500 VAL A CA 1
ATOM 3920 C C . VAL A 1 500 ? -26.651 -0.738 -7.466 1.00 92.88 500 VAL A C 1
ATOM 3922 O O . VAL A 1 500 ? -26.281 -0.446 -8.602 1.00 92.88 500 VAL A O 1
ATOM 3925 N N . ILE A 1 501 ? -27.923 -0.694 -7.084 1.00 91.31 501 ILE A N 1
ATOM 3926 C CA . ILE A 1 501 ? -29.032 -0.324 -7.967 1.00 91.31 501 ILE A CA 1
ATOM 3927 C C . ILE A 1 501 ? -29.882 0.799 -7.358 1.00 91.31 501 ILE A C 1
ATOM 3929 O O . ILE A 1 501 ? -29.732 1.173 -6.195 1.00 91.31 501 ILE A O 1
ATOM 3933 N N . ALA A 1 502 ? -30.771 1.384 -8.160 1.00 91.94 502 ALA A N 1
ATOM 3934 C CA . ALA A 1 502 ? -31.715 2.389 -7.680 1.00 91.94 502 ALA A CA 1
ATOM 3935 C C . ALA A 1 502 ? -32.853 1.751 -6.878 1.00 91.94 502 ALA A C 1
ATOM 3937 O O . ALA A 1 502 ? -33.524 0.862 -7.388 1.00 91.94 502 ALA A O 1
ATOM 3938 N N . HIS A 1 503 ? -33.129 2.275 -5.679 1.00 89.56 503 HIS A N 1
ATOM 3939 C CA . HIS A 1 503 ? -34.277 1.854 -4.860 1.00 89.56 503 HIS A CA 1
ATOM 3940 C C . HIS A 1 503 ? -35.628 2.100 -5.558 1.00 89.56 503 HIS A C 1
ATOM 3942 O O . HIS A 1 503 ? -36.570 1.334 -5.409 1.00 89.56 503 HIS A O 1
ATOM 3948 N N . ASP A 1 504 ? -35.751 3.195 -6.316 1.00 88.06 504 ASP A N 1
ATOM 3949 C CA . ASP A 1 504 ? -36.922 3.474 -7.157 1.00 88.06 504 ASP A CA 1
ATOM 3950 C C . ASP A 1 504 ? -36.478 3.473 -8.629 1.00 88.06 504 ASP A C 1
ATOM 3952 O O . ASP A 1 504 ? -36.106 4.532 -9.153 1.00 88.06 504 ASP A O 1
ATOM 3956 N N . PRO A 1 505 ? -36.458 2.305 -9.301 1.00 82.75 505 PRO A N 1
ATOM 3957 C CA . PRO A 1 505 ? -36.097 2.205 -10.713 1.00 82.75 505 PRO A CA 1
ATOM 3958 C C . PRO A 1 505 ? -37.229 2.689 -11.635 1.00 82.75 505 PRO A C 1
ATOM 3960 O O . PRO A 1 505 ? -37.044 2.831 -12.845 1.00 82.75 505 PRO A O 1
ATOM 3963 N N . HIS A 1 506 ? -38.418 2.977 -11.095 1.00 86.81 506 HIS A N 1
ATOM 3964 C CA . HIS A 1 506 ? -39.541 3.469 -11.884 1.00 86.81 506 HIS A CA 1
ATOM 3965 C C . HIS A 1 506 ? -39.422 4.970 -12.158 1.00 86.81 506 HIS A C 1
ATOM 3967 O O . HIS A 1 506 ? -39.842 5.418 -13.232 1.00 86.81 506 HIS A O 1
ATOM 3973 N N . ASN A 1 507 ? -38.796 5.721 -11.250 1.00 91.44 507 ASN A N 1
ATOM 3974 C CA . ASN A 1 507 ? -38.570 7.156 -11.366 1.00 91.44 507 ASN A CA 1
ATOM 3975 C C . ASN A 1 507 ? -37.339 7.502 -12.250 1.00 91.44 507 ASN A C 1
ATOM 3977 O O . ASN A 1 507 ? -36.208 7.136 -11.917 1.00 91.44 507 ASN A O 1
ATOM 3981 N N . PRO A 1 508 ? -37.502 8.271 -13.350 1.00 91.88 508 PRO A N 1
ATOM 3982 C CA . PRO A 1 508 ? -36.391 8.625 -14.243 1.00 91.88 508 PRO A CA 1
ATOM 3983 C C . PRO A 1 508 ? -35.266 9.452 -13.594 1.00 91.88 508 PRO A C 1
ATOM 3985 O O . PRO A 1 508 ? -34.106 9.300 -13.979 1.00 91.88 508 PRO A O 1
ATOM 3988 N N . ALA A 1 509 ? -35.584 10.315 -12.620 1.00 92.94 509 ALA A N 1
ATOM 3989 C CA . ALA A 1 509 ? -34.587 11.122 -11.910 1.00 92.94 509 ALA A CA 1
ATOM 3990 C C . ALA A 1 509 ? -33.715 10.258 -10.977 1.00 92.94 509 ALA A C 1
ATOM 3992 O O . ALA A 1 509 ? -32.507 10.471 -10.863 1.00 92.94 509 ALA A O 1
ATOM 3993 N N . SER A 1 510 ? -34.314 9.227 -10.381 1.00 92.38 510 SER A N 1
ATOM 3994 C CA . SER A 1 510 ? -33.598 8.218 -9.604 1.00 92.38 510 SER A CA 1
ATOM 3995 C C . SER A 1 510 ? -32.674 7.374 -10.494 1.00 92.38 510 SER A C 1
ATOM 3997 O O . SER A 1 510 ? -31.478 7.253 -10.217 1.00 92.38 510 SER A O 1
ATOM 3999 N N . LEU A 1 511 ? -33.180 6.900 -11.641 1.00 91.44 511 LEU A N 1
ATOM 4000 C CA . LEU A 1 511 ? -32.382 6.154 -12.622 1.00 91.44 511 LEU A CA 1
ATOM 4001 C C . LEU A 1 511 ? -31.182 6.951 -13.149 1.00 91.44 511 LEU A C 1
ATOM 4003 O O . LEU A 1 511 ? -30.079 6.410 -13.214 1.00 91.44 511 LEU A O 1
ATOM 4007 N N . VAL A 1 512 ? -31.352 8.232 -13.509 1.00 93.19 512 VAL A N 1
ATOM 4008 C CA . VAL A 1 512 ? -30.213 9.044 -13.978 1.00 93.19 512 VAL A CA 1
ATOM 4009 C C . VAL A 1 512 ? -29.166 9.240 -12.881 1.00 93.19 512 VAL A C 1
ATOM 4011 O O . VAL A 1 512 ? -27.975 9.251 -13.188 1.00 93.19 512 VAL A O 1
ATOM 4014 N N . GLY A 1 513 ? -29.581 9.336 -11.613 1.00 92.12 513 GLY A N 1
ATOM 4015 C CA . GLY A 1 513 ? -28.670 9.353 -10.470 1.00 92.12 513 GLY A CA 1
ATOM 4016 C C . GLY A 1 513 ? -27.826 8.082 -10.391 1.00 92.12 513 GLY A C 1
ATOM 4017 O O . GLY A 1 513 ? -26.596 8.165 -10.356 1.00 92.12 513 GLY A O 1
ATOM 4018 N N . SER A 1 514 ? -28.477 6.919 -10.462 1.00 91.38 514 SER A N 1
ATOM 4019 C CA . SER A 1 514 ? -27.807 5.614 -10.468 1.00 91.38 514 SER A CA 1
ATOM 4020 C C . SER A 1 514 ? -26.838 5.460 -11.645 1.00 91.38 514 SER A C 1
ATOM 4022 O O . SER A 1 514 ? -25.662 5.172 -11.437 1.00 91.38 514 SER A O 1
ATOM 4024 N N . VAL A 1 515 ? -27.275 5.764 -12.873 1.00 89.88 515 VAL A N 1
ATOM 4025 C CA . VAL A 1 515 ? -26.430 5.694 -14.081 1.00 89.88 515 VAL A CA 1
ATOM 4026 C C . VAL A 1 515 ? -25.234 6.645 -13.994 1.00 89.88 515 VAL A C 1
ATOM 4028 O O . VAL A 1 515 ? -24.129 6.315 -14.422 1.00 89.88 515 VAL A O 1
ATOM 4031 N N . TRP A 1 516 ? -25.430 7.859 -13.475 1.00 90.69 516 TRP A N 1
ATOM 4032 C CA . TRP A 1 516 ? -24.363 8.858 -13.424 1.00 90.69 516 TRP A CA 1
ATOM 4033 C C . TRP A 1 516 ? -23.292 8.531 -12.378 1.00 90.69 516 TRP A C 1
ATOM 4035 O O . TRP A 1 516 ? -22.122 8.890 -12.559 1.00 90.69 516 TRP A O 1
ATOM 4045 N N . MET A 1 517 ? -23.688 7.899 -11.270 1.00 88.19 517 MET A N 1
ATOM 4046 C CA . MET A 1 517 ? -22.828 7.706 -10.100 1.00 88.19 517 MET A CA 1
ATOM 4047 C C . MET A 1 517 ? -22.337 6.270 -9.909 1.00 88.19 517 MET A C 1
ATOM 4049 O O . MET A 1 517 ? -21.203 6.104 -9.476 1.00 88.19 517 MET A O 1
ATOM 4053 N N . HIS A 1 518 ? -23.142 5.258 -10.237 1.00 89.75 518 HIS A N 1
ATOM 4054 C CA . HIS A 1 518 ? -22.915 3.874 -9.804 1.00 89.75 518 HIS A CA 1
ATOM 4055 C C . HIS A 1 518 ? -23.019 2.838 -10.924 1.00 89.75 518 HIS A C 1
ATOM 4057 O O . HIS A 1 518 ? -23.053 1.648 -10.638 1.00 89.75 518 HIS A O 1
ATOM 4063 N N . TRP A 1 519 ? -23.021 3.247 -12.195 1.00 86.38 519 TRP A N 1
ATOM 4064 C CA . TRP A 1 519 ? -23.107 2.288 -13.299 1.00 86.38 519 TRP A CA 1
ATOM 4065 C C . TRP A 1 519 ? -21.996 1.225 -13.291 1.00 86.38 519 TRP A C 1
ATOM 4067 O O . TRP A 1 519 ? -22.245 0.087 -13.666 1.00 86.38 519 TRP A O 1
ATOM 4077 N N . ARG A 1 520 ? -20.792 1.563 -12.805 1.00 86.75 520 ARG A N 1
ATOM 4078 C CA . ARG A 1 520 ? -19.661 0.624 -12.641 1.00 86.75 520 ARG A CA 1
ATOM 4079 C C . ARG A 1 520 ? -19.883 -0.430 -11.547 1.00 86.75 520 ARG A C 1
ATOM 4081 O O . ARG A 1 520 ? -19.025 -1.268 -11.318 1.00 86.75 520 ARG A O 1
ATOM 4088 N N . ARG A 1 521 ? -21.014 -0.357 -10.845 1.00 89.06 521 ARG A N 1
ATOM 4089 C CA . ARG A 1 521 ? -21.422 -1.256 -9.762 1.00 89.06 521 ARG A CA 1
ATOM 4090 C C . ARG A 1 521 ? -22.757 -1.932 -10.068 1.00 89.06 521 ARG A C 1
ATOM 4092 O O . ARG A 1 521 ? -23.390 -2.445 -9.160 1.00 89.06 521 ARG A O 1
ATOM 4099 N N . TRP A 1 522 ? -23.260 -1.863 -11.295 1.00 87.38 522 TRP A N 1
ATOM 4100 C CA . TRP A 1 522 ? -24.499 -2.557 -11.645 1.00 87.38 522 TRP A CA 1
ATOM 4101 C C . TRP A 1 522 ? -24.244 -4.055 -11.838 1.00 87.38 522 TRP A C 1
ATOM 4103 O O . TRP A 1 522 ? -23.176 -4.390 -12.336 1.00 87.38 522 TRP A O 1
ATOM 4113 N N . PRO A 1 523 ? -25.223 -4.934 -11.546 1.00 83.88 523 PRO A N 1
ATOM 4114 C CA . PRO A 1 523 ? -25.063 -6.381 -11.725 1.00 83.88 523 PRO A CA 1
ATOM 4115 C C . PRO A 1 523 ? -24.670 -6.807 -13.150 1.00 83.88 523 PRO A C 1
ATOM 4117 O O . PRO A 1 523 ? -23.977 -7.796 -13.328 1.00 83.88 523 PRO A O 1
ATOM 4120 N N . ASN A 1 524 ? -25.094 -6.043 -14.166 1.00 79.62 524 ASN A N 1
ATOM 4121 C CA . ASN A 1 524 ? -24.920 -6.383 -15.586 1.00 79.62 524 ASN A CA 1
ATOM 4122 C C . ASN A 1 524 ? -23.827 -5.548 -16.280 1.00 79.62 524 ASN A C 1
ATOM 4124 O O . ASN A 1 524 ? -23.891 -5.324 -17.494 1.00 79.62 524 ASN A O 1
ATOM 4128 N N . THR A 1 525 ? -22.902 -4.960 -15.523 1.00 76.12 525 THR A N 1
ATOM 4129 C CA . THR A 1 525 ? -21.758 -4.257 -16.116 1.00 76.12 525 THR A CA 1
ATOM 4130 C C . THR A 1 525 ? -20.731 -5.282 -16.615 1.00 76.12 525 THR A C 1
ATOM 4132 O O . THR A 1 525 ? -20.749 -6.431 -16.206 1.00 76.12 525 THR A O 1
ATOM 4135 N N . GLU A 1 526 ? -19.910 -4.917 -17.599 1.00 69.50 526 GLU A N 1
ATOM 4136 C CA . GLU A 1 526 ? -18.839 -5.797 -18.094 1.00 69.50 526 GLU A CA 1
ATOM 4137 C C . GLU A 1 526 ? -17.693 -5.832 -17.070 1.00 69.50 526 GLU A C 1
ATOM 4139 O O . GLU A 1 526 ? -17.362 -4.786 -16.505 1.00 69.50 526 GLU A O 1
ATOM 4144 N N . ASP A 1 527 ? -17.061 -6.993 -16.876 1.00 66.94 527 ASP A N 1
ATOM 4145 C CA . ASP A 1 527 ? -15.987 -7.227 -15.893 1.00 66.94 527 ASP A CA 1
ATOM 4146 C C . ASP A 1 527 ? -14.889 -6.161 -15.905 1.00 66.94 527 ASP A C 1
ATOM 4148 O O . ASP A 1 527 ? -14.588 -5.563 -14.872 1.00 66.94 527 ASP A O 1
ATOM 4152 N N . GLU A 1 528 ? -14.395 -5.799 -17.089 1.00 61.00 528 GLU A N 1
ATOM 4153 C CA . GLU A 1 528 ? -13.359 -4.773 -17.277 1.00 61.00 528 GLU A CA 1
ATOM 4154 C C . GLU A 1 528 ? -13.751 -3.372 -16.767 1.00 61.00 528 GLU A C 1
ATOM 4156 O O . GLU A 1 528 ? -12.896 -2.519 -16.508 1.00 61.00 528 GLU A O 1
ATOM 4161 N N . ALA A 1 529 ? -15.051 -3.092 -16.649 1.00 60.56 529 ALA A N 1
ATOM 4162 C CA . ALA A 1 529 ? -15.572 -1.799 -16.231 1.00 60.56 529 ALA A CA 1
ATOM 4163 C C . ALA A 1 529 ? -15.956 -1.747 -14.744 1.00 60.56 529 ALA A C 1
ATOM 4165 O O . ALA A 1 529 ? -16.228 -0.641 -14.255 1.00 60.56 529 ALA A O 1
ATOM 4166 N N . HIS A 1 530 ? -15.969 -2.872 -14.023 1.00 77.25 530 HIS A N 1
ATOM 4167 C CA . HIS A 1 530 ? -16.392 -2.906 -12.625 1.00 77.25 530 HIS A CA 1
ATOM 4168 C C . HIS A 1 530 ? -15.462 -2.119 -11.697 1.00 77.25 530 HIS A C 1
ATOM 4170 O O . HIS A 1 530 ? -14.257 -1.993 -11.912 1.00 77.25 530 HIS A O 1
ATOM 4176 N N . GLU A 1 531 ? -16.052 -1.552 -10.646 1.00 76.62 531 GLU A N 1
ATOM 4177 C CA . GLU A 1 531 ? -15.314 -1.039 -9.493 1.00 76.62 531 GLU A CA 1
ATOM 4178 C C . GLU A 1 531 ? -15.860 -1.700 -8.224 1.00 76.62 531 GLU A C 1
ATOM 4180 O O . GLU A 1 531 ? -16.990 -1.392 -7.820 1.00 76.62 531 GLU A O 1
ATOM 4185 N N . PRO A 1 532 ? -15.085 -2.580 -7.569 1.00 79.50 532 PRO A N 1
ATOM 4186 C CA . PRO A 1 532 ? -15.526 -3.247 -6.356 1.00 79.50 532 PRO A CA 1
ATOM 4187 C C . PRO A 1 532 ? -15.543 -2.245 -5.189 1.00 79.50 532 PRO A C 1
ATOM 4189 O O . PRO A 1 532 ? -14.539 -1.932 -4.551 1.00 79.50 532 PRO A O 1
ATOM 4192 N N . TYR A 1 533 ? -16.731 -1.702 -4.931 1.00 89.44 533 TYR A N 1
ATOM 4193 C CA . TYR A 1 533 ? -17.055 -0.811 -3.815 1.00 89.44 533 TYR A CA 1
ATOM 4194 C C . TYR A 1 533 ? -18.195 -1.404 -2.980 1.00 89.44 533 TYR A C 1
ATOM 4196 O O . TYR A 1 533 ? -18.818 -2.393 -3.363 1.00 89.44 533 TYR A O 1
ATOM 4204 N N . GLY A 1 534 ? -18.511 -0.770 -1.843 1.00 90.56 534 GLY A N 1
ATOM 4205 C CA . GLY A 1 534 ? -19.467 -1.337 -0.882 1.00 90.56 534 GLY A CA 1
ATOM 4206 C C . GLY A 1 534 ? -18.918 -2.619 -0.272 1.00 90.56 534 GLY A C 1
ATOM 4207 O O . GLY A 1 534 ? -19.639 -3.607 -0.142 1.00 90.56 534 GLY A O 1
ATOM 4208 N N . LEU A 1 535 ? -17.613 -2.609 0.004 1.00 95.25 535 LEU A N 1
ATOM 4209 C CA . LEU A 1 535 ? -16.908 -3.790 0.447 1.00 95.25 535 LEU A CA 1
ATOM 4210 C C . LEU A 1 535 ? -17.273 -4.139 1.891 1.00 95.25 535 LEU A C 1
ATOM 4212 O O . LEU A 1 535 ? -17.468 -3.263 2.737 1.00 95.25 535 LEU A O 1
ATOM 4216 N N . SER A 1 536 ? -17.305 -5.437 2.144 1.00 97.62 536 SER A N 1
ATOM 4217 C CA . SER A 1 536 ? -17.096 -6.032 3.460 1.00 97.62 536 SER A CA 1
ATOM 4218 C C . SER A 1 536 ? -15.671 -6.562 3.543 1.00 97.62 536 SER A C 1
ATOM 4220 O O . SER A 1 536 ? -15.132 -6.970 2.515 1.00 97.62 536 SER A O 1
ATOM 4222 N N . TYR A 1 537 ? -15.097 -6.593 4.740 1.00 97.94 537 TYR A N 1
ATOM 4223 C CA . TYR A 1 537 ? -13.698 -6.938 4.983 1.00 97.94 537 TYR A CA 1
ATOM 4224 C C . TYR A 1 537 ? -13.583 -7.931 6.130 1.00 97.94 537 TYR A C 1
ATOM 4226 O O . TYR A 1 537 ? -14.281 -7.789 7.136 1.00 97.94 537 TYR A O 1
ATOM 4234 N N . ASP A 1 538 ? -12.627 -8.839 6.027 1.00 96.75 538 ASP A N 1
ATOM 4235 C CA . ASP A 1 538 ? -12.104 -9.540 7.185 1.00 96.75 538 ASP A CA 1
ATOM 4236 C C . ASP A 1 538 ? -11.526 -8.545 8.196 1.00 96.75 538 ASP A C 1
ATOM 4238 O O . ASP A 1 538 ? -10.722 -7.666 7.865 1.00 96.75 538 ASP A O 1
ATOM 4242 N N . ARG A 1 539 ? -11.865 -8.719 9.473 1.00 95.44 539 ARG A N 1
ATOM 4243 C CA . ARG A 1 539 ? -11.428 -7.837 10.561 1.00 95.44 539 ARG A CA 1
ATOM 4244 C C . ARG A 1 539 ? -9.913 -7.744 10.686 1.00 95.44 539 ARG A C 1
ATOM 4246 O O . ARG A 1 539 ? -9.388 -6.678 11.016 1.00 95.44 539 ARG A O 1
ATOM 4253 N N . TRP A 1 540 ? -9.201 -8.844 10.446 1.00 93.88 540 TRP A N 1
ATOM 4254 C CA . TRP A 1 540 ? -7.746 -8.876 10.595 1.00 93.88 540 TRP A CA 1
ATOM 4255 C C . TRP A 1 540 ? -7.051 -7.879 9.647 1.00 93.88 540 TRP A C 1
ATOM 4257 O O . TRP A 1 540 ? -5.980 -7.370 9.992 1.00 93.88 540 TRP A O 1
ATOM 4267 N N . LEU A 1 541 ? -7.686 -7.499 8.525 1.00 95.44 541 LEU A N 1
ATOM 4268 C CA . LEU A 1 541 ? -7.161 -6.489 7.601 1.00 95.44 541 LEU A CA 1
ATOM 4269 C C . LEU A 1 541 ? -6.940 -5.132 8.274 1.00 95.44 541 LEU A C 1
ATOM 4271 O O . LEU A 1 541 ? -5.958 -4.470 7.951 1.00 95.44 541 LEU A O 1
ATOM 4275 N N . PHE A 1 542 ? -7.775 -4.715 9.232 1.00 94.88 542 PHE A N 1
ATOM 4276 C CA . PHE A 1 542 ? -7.570 -3.444 9.945 1.00 94.88 542 PHE A CA 1
ATOM 4277 C C . PHE A 1 542 ? -6.326 -3.487 10.837 1.00 94.88 542 PHE A C 1
ATOM 4279 O O . PHE A 1 542 ? -5.604 -2.499 10.961 1.00 94.88 542 PHE A O 1
ATOM 4286 N N . GLY A 1 543 ? -6.015 -4.660 11.398 1.00 91.25 543 GLY A N 1
ATOM 4287 C CA . GLY A 1 543 ? -4.781 -4.883 12.142 1.00 91.25 543 GLY A CA 1
ATOM 4288 C C . GLY A 1 543 ? -3.532 -4.837 11.256 1.00 91.25 543 GLY A C 1
ATOM 4289 O O . GLY A 1 543 ? -2.487 -4.373 11.707 1.00 91.25 543 GLY A O 1
ATOM 4290 N N . SER A 1 544 ? -3.621 -5.282 10.003 1.00 90.19 544 SER A N 1
ATOM 4291 C CA . SER A 1 544 ? -2.470 -5.360 9.090 1.00 90.19 544 SER A CA 1
ATOM 4292 C C . SER A 1 544 ? -2.292 -4.120 8.208 1.00 90.19 544 SER A C 1
ATOM 4294 O O . SER A 1 544 ? -1.167 -3.698 7.957 1.00 90.19 544 SER A O 1
ATOM 4296 N N . LEU A 1 545 ? -3.387 -3.531 7.727 1.00 91.81 545 LEU A N 1
ATOM 4297 C CA . LEU A 1 545 ? -3.412 -2.435 6.749 1.00 91.81 545 LEU A CA 1
ATOM 4298 C C . LEU A 1 545 ? -3.887 -1.105 7.341 1.00 91.81 545 LEU A C 1
ATOM 4300 O O . LEU A 1 545 ? -3.798 -0.077 6.666 1.00 91.81 545 LEU A O 1
ATOM 4304 N N . GLY A 1 546 ? -4.351 -1.097 8.590 1.00 93.31 546 GLY A N 1
ATOM 4305 C CA . GLY A 1 546 ? -4.833 0.099 9.273 1.00 93.31 546 GLY A CA 1
ATOM 4306 C C . GLY A 1 546 ? -6.298 0.420 9.007 1.00 93.31 546 GLY A C 1
ATOM 4307 O O . GLY A 1 546 ? -7.007 -0.314 8.325 1.00 93.31 546 GLY A O 1
ATOM 4308 N N . TYR A 1 547 ? -6.745 1.548 9.545 1.00 95.44 547 TYR A N 1
ATOM 4309 C CA . TYR A 1 547 ? -8.145 1.976 9.542 1.00 95.44 547 TYR A CA 1
ATOM 4310 C C . TYR A 1 547 ? -8.464 2.953 8.398 1.00 95.44 547 TYR A C 1
ATOM 4312 O O . TYR A 1 547 ? -7.583 3.396 7.648 1.00 95.44 547 TYR A O 1
ATOM 4320 N N . PHE A 1 548 ? -9.742 3.315 8.248 1.00 96.31 548 PHE A N 1
ATOM 4321 C CA . PHE A 1 548 ? -10.138 4.399 7.350 1.00 96.31 548 PHE A CA 1
ATOM 4322 C C . PHE A 1 548 ? -9.622 5.735 7.894 1.00 96.31 548 PHE A C 1
ATOM 4324 O O . PHE A 1 548 ? -9.636 5.966 9.102 1.00 96.31 548 PHE A O 1
ATOM 4331 N N . SER A 1 549 ? -9.200 6.651 7.021 1.00 93.81 549 SER A N 1
ATOM 4332 C CA . SER A 1 549 ? -8.837 7.993 7.489 1.00 93.81 549 SER A CA 1
ATOM 4333 C C . SER A 1 549 ? -10.067 8.731 8.020 1.00 93.81 549 SER A C 1
ATOM 4335 O O . SER A 1 549 ? -11.063 8.879 7.310 1.00 93.81 549 SER A O 1
ATOM 4337 N N . SER A 1 550 ? -9.975 9.248 9.245 1.00 93.94 550 SER A N 1
ATOM 4338 C CA . SER A 1 550 ? -10.989 10.103 9.876 1.00 93.94 550 SER A CA 1
ATOM 4339 C C . SER A 1 550 ? -11.005 11.534 9.324 1.00 93.94 550 SER A C 1
ATOM 4341 O O . SER A 1 550 ? -11.990 12.247 9.509 1.00 93.94 550 SER A O 1
ATOM 4343 N N . HIS A 1 551 ? -9.947 11.959 8.626 1.00 92.31 551 HIS A N 1
ATOM 4344 C CA . HIS A 1 551 ? -9.777 13.338 8.147 1.00 92.31 551 HIS A CA 1
ATOM 4345 C C . HIS A 1 551 ? -10.213 13.540 6.687 1.00 92.31 551 HIS A C 1
ATOM 4347 O O . HIS A 1 551 ? -10.408 14.680 6.245 1.00 92.31 551 HIS A O 1
ATOM 4353 N N . LEU A 1 552 ? -10.412 12.445 5.944 1.00 91.50 552 LEU A N 1
ATOM 4354 C CA . LEU A 1 552 ? -10.966 12.472 4.594 1.00 91.50 552 LEU A CA 1
ATOM 4355 C C . LEU A 1 552 ? -12.488 12.620 4.638 1.00 91.50 552 LEU A C 1
ATOM 4357 O O . LEU A 1 552 ? -13.210 11.813 5.220 1.00 91.50 552 LEU A O 1
ATOM 4361 N N . ARG A 1 553 ? -12.996 13.653 3.966 1.00 89.50 553 ARG A N 1
ATOM 4362 C CA . AR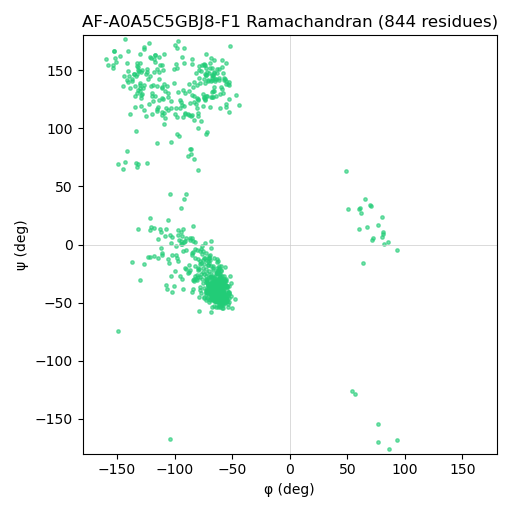G A 1 553 ? -14.435 13.885 3.807 1.00 89.50 553 ARG A CA 1
ATOM 4363 C C . ARG A 1 553 ? -15.085 12.881 2.849 1.00 89.50 553 ARG A C 1
ATOM 4365 O O . ARG A 1 553 ? -16.281 12.620 2.978 1.00 89.50 553 ARG A O 1
ATOM 4372 N N . VAL A 1 554 ? -14.339 12.445 1.836 1.00 85.62 554 VAL A N 1
ATOM 4373 C CA . VAL A 1 554 ? -14.727 11.476 0.801 1.00 85.62 554 VAL A CA 1
ATOM 4374 C C . VAL A 1 554 ? -13.494 10.671 0.383 1.00 85.62 554 VAL A C 1
ATOM 4376 O O . VAL A 1 554 ? -12.374 11.139 0.580 1.00 85.62 554 VAL A O 1
ATOM 4379 N N . ALA A 1 555 ? -13.709 9.522 -0.266 1.00 88.00 555 ALA A N 1
ATOM 4380 C CA . ALA A 1 555 ? -12.666 8.648 -0.818 1.00 88.00 555 ALA A CA 1
ATOM 4381 C C . ALA A 1 555 ? -11.763 7.974 0.234 1.00 88.00 555 ALA A C 1
ATOM 4383 O O . ALA A 1 555 ? -10.729 7.395 -0.102 1.00 88.00 555 ALA A O 1
ATOM 4384 N N . GLU A 1 556 ? -12.174 7.989 1.498 1.00 92.56 556 GLU A N 1
ATOM 4385 C CA . GLU A 1 556 ? -11.557 7.221 2.575 1.00 92.56 556 GLU A CA 1
ATOM 4386 C C . GLU A 1 556 ? -11.589 5.711 2.297 1.00 92.56 556 GLU A C 1
ATOM 4388 O O . GLU A 1 556 ? -10.608 5.017 2.559 1.00 92.56 556 GLU A O 1
ATOM 4393 N N . ASP A 1 557 ? -12.680 5.214 1.704 1.00 93.19 557 ASP A N 1
ATOM 4394 C CA . ASP A 1 557 ? -12.810 3.828 1.253 1.00 93.19 557 ASP A CA 1
ATOM 4395 C C . ASP A 1 557 ? -11.886 3.528 0.075 1.00 93.19 557 ASP A C 1
ATOM 4397 O O . ASP A 1 557 ? -11.218 2.508 0.050 1.00 93.19 557 ASP A O 1
ATOM 4401 N N . THR A 1 558 ? -11.764 4.457 -0.865 1.00 90.88 558 THR A N 1
ATOM 4402 C CA . THR A 1 558 ? -10.883 4.347 -2.027 1.00 90.88 558 THR A CA 1
ATOM 4403 C C . THR A 1 558 ? -9.420 4.274 -1.591 1.00 90.88 558 THR A C 1
ATOM 4405 O O . THR A 1 558 ? -8.643 3.496 -2.147 1.00 90.88 558 THR A O 1
ATOM 4408 N N . ALA A 1 559 ? -9.034 5.060 -0.581 1.00 90.19 559 ALA A N 1
ATOM 4409 C CA . ALA A 1 559 ? -7.697 5.015 -0.006 1.00 90.19 559 ALA A CA 1
ATOM 4410 C C . ALA A 1 559 ? -7.405 3.664 0.667 1.00 90.19 559 ALA A C 1
ATOM 4412 O O . ALA A 1 559 ? -6.324 3.114 0.453 1.00 90.19 559 ALA A O 1
ATOM 4413 N N . PHE A 1 560 ? -8.365 3.114 1.423 1.00 93.69 560 PHE A N 1
ATOM 4414 C CA . PHE A 1 560 ? -8.232 1.799 2.057 1.00 93.69 560 PHE A CA 1
ATOM 4415 C C . PHE A 1 560 ? -8.243 0.654 1.035 1.00 93.69 560 PHE A C 1
ATOM 4417 O O . PHE A 1 560 ? -7.336 -0.174 1.038 1.00 93.69 560 PHE A O 1
ATOM 4424 N N . ASN A 1 561 ? -9.186 0.654 0.091 1.00 92.75 561 ASN A N 1
ATOM 4425 C CA . ASN A 1 561 ? -9.315 -0.363 -0.957 1.00 92.75 561 ASN A CA 1
ATOM 4426 C C . ASN A 1 561 ? -8.062 -0.450 -1.817 1.00 92.75 561 ASN A C 1
ATOM 4428 O O . ASN A 1 561 ? -7.666 -1.542 -2.200 1.00 92.75 561 ASN A O 1
ATOM 4432 N N . ARG A 1 562 ? -7.383 0.676 -2.074 1.00 89.12 562 ARG A N 1
ATOM 4433 C CA . ARG A 1 562 ? -6.083 0.662 -2.754 1.00 89.12 562 ARG A CA 1
ATOM 4434 C C . ARG A 1 562 ? -5.053 -0.175 -1.993 1.00 89.12 562 ARG A C 1
ATOM 4436 O O . ARG A 1 562 ? -4.301 -0.905 -2.626 1.00 89.12 562 ARG A O 1
ATOM 4443 N N . ARG A 1 563 ? -5.017 -0.089 -0.658 1.00 90.38 563 ARG A N 1
ATOM 4444 C CA . ARG A 1 563 ? -4.098 -0.888 0.170 1.00 90.38 563 ARG A CA 1
ATOM 4445 C C . ARG A 1 563 ? -4.439 -2.374 0.144 1.00 90.38 563 ARG A C 1
ATOM 4447 O O . ARG A 1 563 ? -3.509 -3.179 0.183 1.00 90.38 563 ARG A O 1
ATOM 4454 N N . VAL A 1 564 ? -5.734 -2.703 0.097 1.00 91.88 564 VAL A N 1
ATOM 4455 C CA . VAL A 1 564 ? -6.238 -4.081 -0.008 1.00 91.88 564 VAL A CA 1
ATOM 4456 C C . VAL A 1 564 ? -5.900 -4.652 -1.382 1.00 91.88 564 VAL A C 1
ATOM 4458 O O . VAL A 1 564 ? -5.129 -5.595 -1.442 1.00 91.88 564 VAL A O 1
ATOM 4461 N N . HIS A 1 565 ? -6.342 -4.017 -2.472 1.00 87.81 565 HIS A N 1
ATOM 4462 C CA . HIS A 1 565 ? -6.083 -4.450 -3.854 1.00 87.81 565 HIS A CA 1
ATOM 4463 C C . HIS A 1 565 ? -4.604 -4.614 -4.198 1.00 87.81 565 HIS A C 1
ATOM 4465 O O . HIS A 1 565 ? -4.246 -5.396 -5.070 1.00 87.81 565 HIS A O 1
ATOM 4471 N N . GLN A 1 566 ? -3.727 -3.847 -3.549 1.00 84.69 566 GLN A N 1
ATOM 4472 C CA . GLN A 1 566 ? -2.289 -3.996 -3.744 1.00 84.69 566 GLN A CA 1
ATOM 4473 C C . GLN A 1 566 ? -1.744 -5.330 -3.228 1.00 84.69 566 GLN A C 1
ATOM 4475 O O . GLN A 1 566 ? -0.631 -5.649 -3.620 1.00 84.69 566 GLN A O 1
ATOM 4480 N N . ARG A 1 567 ? -2.471 -6.037 -2.347 1.00 85.06 567 ARG A N 1
ATOM 4481 C CA . ARG A 1 567 ? -2.006 -7.200 -1.567 1.00 85.06 567 ARG A CA 1
ATOM 4482 C C . ARG A 1 567 ? -2.920 -8.417 -1.626 1.00 85.06 567 ARG A C 1
ATOM 4484 O O . ARG A 1 567 ? -2.433 -9.530 -1.494 1.00 85.06 567 ARG A O 1
ATOM 4491 N N . PHE A 1 568 ? -4.217 -8.201 -1.789 1.00 87.50 568 PHE A N 1
ATOM 4492 C CA . PHE A 1 568 ? -5.240 -9.237 -1.781 1.00 87.50 568 PHE A CA 1
ATOM 4493 C C . PHE A 1 568 ? -6.219 -9.011 -2.923 1.00 87.50 568 PHE A C 1
ATOM 4495 O O . PHE A 1 568 ? -6.518 -7.863 -3.277 1.00 87.50 568 PHE A O 1
ATOM 4502 N N . ASP A 1 569 ? -6.725 -10.109 -3.470 1.00 84.38 569 ASP A N 1
ATOM 4503 C CA . ASP A 1 569 ? -7.838 -10.051 -4.400 1.00 84.38 569 ASP A CA 1
ATOM 4504 C C . ASP A 1 569 ? -9.094 -9.601 -3.660 1.00 84.38 569 ASP A C 1
ATOM 4506 O O . ASP A 1 569 ? -9.326 -9.935 -2.494 1.00 84.38 569 ASP A O 1
ATOM 4510 N N . ILE A 1 570 ? -9.878 -8.775 -4.344 1.00 88.75 570 ILE A N 1
ATOM 4511 C CA . ILE A 1 570 ? -11.180 -8.341 -3.859 1.00 88.75 570 ILE A CA 1
ATOM 4512 C C . ILE A 1 570 ? -12.200 -9.032 -4.733 1.00 88.75 570 ILE A C 1
ATOM 4514 O O . ILE A 1 570 ? -12.295 -8.723 -5.923 1.00 88.75 570 ILE A O 1
ATOM 4518 N N . ASP A 1 571 ? -12.953 -9.939 -4.128 1.00 89.19 571 ASP A N 1
ATOM 4519 C CA . ASP A 1 571 ? -14.047 -10.589 -4.820 1.00 89.19 571 ASP A CA 1
ATOM 4520 C C . ASP A 1 571 ? -15.178 -9.582 -5.058 1.00 89.19 571 ASP A C 1
ATOM 4522 O O . ASP A 1 571 ? -15.413 -8.651 -4.275 1.00 89.19 571 ASP A O 1
ATOM 4526 N N . TRP A 1 572 ? -15.892 -9.741 -6.161 1.00 88.38 572 TRP A N 1
ATOM 4527 C CA . TRP A 1 572 ? -17.056 -8.933 -6.479 1.00 88.38 572 TRP A CA 1
ATOM 4528 C C . TRP A 1 572 ? -18.172 -9.833 -6.963 1.00 88.38 572 TRP A C 1
ATOM 4530 O O . TRP A 1 572 ? -17.960 -10.700 -7.804 1.00 88.38 572 TRP A O 1
ATOM 4540 N N . SER A 1 573 ? -19.384 -9.574 -6.473 1.00 86.00 573 SER A N 1
ATOM 4541 C CA . SER A 1 573 ? -20.550 -10.320 -6.915 1.00 86.00 573 SER A CA 1
ATOM 4542 C C . SER A 1 573 ? -21.727 -9.447 -7.319 1.00 86.00 573 SER A C 1
ATOM 4544 O O . SER A 1 573 ? -22.109 -8.540 -6.567 1.00 86.00 573 SER A O 1
ATOM 4546 N N . PRO A 1 574 ? -22.361 -9.775 -8.463 1.00 88.06 574 PRO A N 1
ATOM 4547 C CA . PRO A 1 574 ? -23.596 -9.141 -8.895 1.00 88.06 574 PRO A CA 1
ATOM 4548 C C . PRO A 1 574 ? -24.808 -9.542 -8.038 1.00 88.06 574 PRO A C 1
ATOM 4550 O O . PRO A 1 574 ? -25.818 -8.842 -8.072 1.00 88.06 574 PRO A O 1
ATOM 4553 N N . GLU A 1 575 ? -24.719 -10.638 -7.278 1.00 89.94 575 GLU A N 1
ATOM 4554 C CA . GLU A 1 575 ? -25.806 -11.190 -6.453 1.00 89.94 575 GLU A CA 1
ATOM 4555 C C . GLU A 1 575 ? -25.924 -10.487 -5.098 1.00 89.94 575 GLU A C 1
ATOM 4557 O O . GLU A 1 575 ? -27.011 -10.398 -4.533 1.00 89.94 575 GLU A O 1
ATOM 4562 N N . ILE A 1 576 ? -24.821 -9.935 -4.580 1.00 94.88 576 ILE A N 1
ATOM 4563 C CA . ILE A 1 576 ? -24.859 -9.103 -3.376 1.00 94.88 576 ILE A CA 1
ATOM 4564 C C . ILE A 1 576 ? -25.329 -7.711 -3.796 1.00 94.88 576 ILE A C 1
ATOM 4566 O O . ILE A 1 576 ? -24.539 -6.902 -4.288 1.00 94.88 576 ILE A O 1
ATOM 4570 N N . VAL A 1 577 ? -26.609 -7.405 -3.585 1.00 95.50 577 VAL A N 1
ATOM 4571 C CA . VAL A 1 577 ? -27.217 -6.160 -4.077 1.00 95.50 577 VAL A CA 1
ATOM 4572 C C . VAL A 1 577 ? -27.510 -5.176 -2.946 1.00 95.50 577 VAL A C 1
ATOM 4574 O O . VAL A 1 577 ? -28.103 -5.495 -1.920 1.00 95.50 577 VAL A O 1
ATOM 4577 N N . THR A 1 578 ? -27.104 -3.925 -3.143 1.00 96.56 578 THR A N 1
ATOM 4578 C CA . THR A 1 578 ? -27.475 -2.791 -2.293 1.00 96.56 578 THR A CA 1
ATOM 4579 C C . THR A 1 578 ? -28.346 -1.820 -3.084 1.00 96.56 578 THR A C 1
ATOM 4581 O O . THR A 1 578 ? -27.932 -1.309 -4.126 1.00 96.56 578 THR A O 1
ATOM 4584 N N . THR A 1 579 ? -29.542 -1.503 -2.600 1.00 95.81 579 THR A N 1
ATOM 4585 C CA . THR A 1 579 ? -30.346 -0.419 -3.175 1.00 95.81 579 THR A CA 1
ATOM 4586 C C . THR A 1 579 ? -29.922 0.922 -2.588 1.00 95.81 579 THR A C 1
ATOM 4588 O O . THR A 1 579 ? -29.728 1.055 -1.387 1.00 95.81 579 THR A O 1
ATOM 4591 N N . HIS A 1 580 ? -29.784 1.943 -3.434 1.00 95.81 580 HIS A N 1
ATOM 4592 C CA . HIS A 1 580 ? -29.458 3.314 -3.031 1.00 95.81 580 HIS A CA 1
ATOM 4593 C C . HIS A 1 580 ? -30.621 4.251 -3.369 1.00 95.81 580 HIS A C 1
ATOM 4595 O O . HIS A 1 580 ? -31.194 4.201 -4.466 1.00 95.81 580 HIS A O 1
ATOM 4601 N N . ARG A 1 581 ? -30.969 5.145 -2.440 1.00 94.56 581 ARG A N 1
ATOM 4602 C CA . ARG A 1 581 ? -32.002 6.169 -2.639 1.00 94.56 581 ARG A CA 1
ATOM 4603 C C . ARG A 1 581 ? -31.423 7.401 -3.323 1.00 94.56 581 ARG A C 1
ATOM 4605 O O . ARG A 1 581 ? -30.411 7.950 -2.905 1.00 94.56 581 ARG A O 1
ATOM 4612 N N . TYR A 1 582 ? -32.066 7.849 -4.392 1.00 93.75 582 TYR A N 1
ATOM 4613 C CA . TYR A 1 582 ? -31.668 9.046 -5.131 1.00 93.75 582 TYR A CA 1
ATOM 4614 C C . TYR A 1 582 ? -32.763 10.107 -5.061 1.00 93.75 582 TYR A C 1
ATOM 4616 O O . TYR A 1 582 ? -33.925 9.816 -4.772 1.00 93.75 582 TYR A O 1
ATOM 4624 N N . ALA A 1 583 ? -32.404 11.352 -5.380 1.00 93.25 583 ALA A N 1
ATOM 4625 C CA . ALA A 1 583 ? -33.392 12.407 -5.546 1.00 93.25 583 ALA A CA 1
ATOM 4626 C C . ALA A 1 583 ? -34.416 12.018 -6.629 1.00 93.25 583 ALA A C 1
ATOM 4628 O O . ALA A 1 583 ? -34.057 11.645 -7.745 1.00 93.25 583 ALA A O 1
ATOM 4629 N N . ARG A 1 5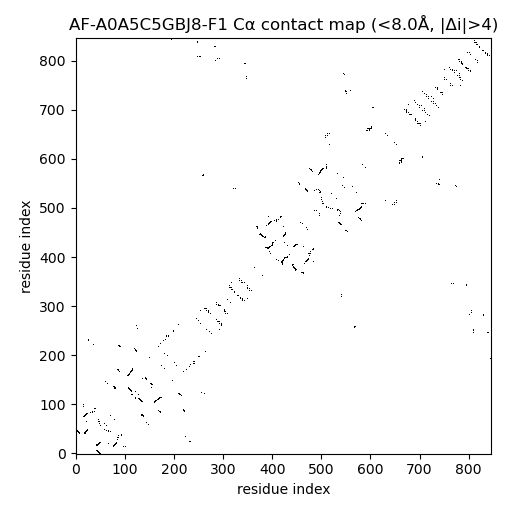84 ? -35.704 12.149 -6.300 1.00 93.88 584 ARG A N 1
ATOM 4630 C CA . ARG A 1 584 ? -36.827 11.739 -7.162 1.00 93.88 584 ARG A CA 1
ATOM 4631 C C . ARG A 1 584 ? -37.267 12.820 -8.158 1.00 93.88 584 ARG A C 1
ATOM 4633 O O . ARG A 1 584 ? -38.240 12.626 -8.883 1.00 93.88 584 ARG A O 1
ATOM 4640 N N . SER A 1 585 ? -36.562 13.954 -8.200 1.00 95.38 585 SER A N 1
ATOM 4641 C CA . SER A 1 585 ? -36.829 15.084 -9.096 1.00 95.38 585 SER A CA 1
ATOM 4642 C C . SER A 1 585 ? -35.567 15.512 -9.848 1.00 95.38 585 SER A C 1
ATOM 4644 O O . SER A 1 585 ? -34.452 15.420 -9.326 1.00 95.38 585 SER A O 1
ATOM 4646 N N . LEU A 1 586 ? -35.735 16.010 -11.079 1.00 94.31 586 LEU A N 1
ATOM 4647 C CA . LEU A 1 586 ? -34.618 16.481 -11.904 1.00 94.31 586 LEU A CA 1
ATOM 4648 C C . LEU A 1 586 ? -33.832 17.640 -11.249 1.00 94.31 586 LEU A C 1
ATOM 4650 O O . LEU A 1 586 ? -32.601 17.566 -11.234 1.00 94.31 586 LEU A O 1
ATOM 4654 N N . PRO A 1 587 ? -34.474 18.671 -10.657 1.00 96.44 587 PRO A N 1
ATOM 4655 C CA . PRO A 1 587 ? -33.743 19.714 -9.937 1.00 96.44 587 PRO A CA 1
ATOM 4656 C C . PRO A 1 587 ? -32.953 19.155 -8.749 1.00 96.44 587 PRO A C 1
ATOM 4658 O O . PRO A 1 587 ? -31.802 19.536 -8.538 1.00 96.44 587 PRO A O 1
ATOM 4661 N N . GLY A 1 588 ? -33.537 18.203 -8.012 1.00 95.88 588 GLY A N 1
ATOM 4662 C CA . GLY A 1 588 ? -32.890 17.566 -6.868 1.00 95.88 588 GLY A CA 1
ATOM 4663 C C . GLY A 1 588 ? -31.628 16.798 -7.261 1.00 95.88 588 GLY A C 1
ATOM 4664 O O . GLY A 1 588 ? -30.572 17.005 -6.660 1.00 95.88 588 GLY A O 1
ATOM 4665 N N . ILE A 1 589 ? -31.702 15.956 -8.301 1.00 95.44 589 ILE A N 1
ATOM 4666 C CA . ILE A 1 589 ? -30.541 15.168 -8.741 1.00 95.44 589 ILE A CA 1
ATOM 4667 C C . ILE A 1 589 ? -29.468 16.039 -9.406 1.00 95.44 589 ILE A C 1
ATOM 4669 O O . ILE A 1 589 ? -28.277 15.828 -9.179 1.00 95.44 589 ILE A O 1
ATOM 4673 N N . ALA A 1 590 ? -29.861 17.071 -10.162 1.00 96.00 590 ALA A N 1
ATOM 4674 C CA . ALA A 1 590 ? -28.921 18.034 -10.733 1.00 96.00 590 ALA A CA 1
ATOM 4675 C C . ALA A 1 590 ? -28.172 18.808 -9.636 1.00 96.00 590 ALA A C 1
ATOM 4677 O O . ALA A 1 590 ? -26.951 18.956 -9.714 1.00 96.00 590 ALA A O 1
ATOM 4678 N N . TRP A 1 591 ? -28.869 19.243 -8.582 1.00 96.19 591 TRP A N 1
ATOM 4679 C CA . TRP A 1 591 ? -28.245 19.902 -7.436 1.00 96.19 591 TRP A CA 1
ATOM 4680 C C . TRP A 1 591 ? -27.283 18.980 -6.680 1.00 96.19 591 TRP A C 1
ATOM 4682 O O . TRP A 1 591 ? -26.189 19.404 -6.294 1.00 96.19 591 TRP A O 1
ATOM 4692 N N . ASP A 1 592 ? -27.647 17.711 -6.480 1.00 94.25 592 ASP A N 1
ATOM 4693 C CA . ASP A 1 592 ? -26.740 16.757 -5.841 1.00 94.25 592 ASP A CA 1
ATOM 4694 C C . ASP A 1 592 ? -25.465 16.541 -6.663 1.00 94.25 592 ASP A C 1
ATOM 4696 O O . ASP A 1 592 ? -24.351 16.647 -6.140 1.00 94.25 592 ASP A O 1
ATOM 4700 N N . ILE A 1 593 ? -25.612 16.355 -7.974 1.00 93.31 593 ILE A N 1
ATOM 4701 C CA . ILE A 1 593 ? -24.485 16.178 -8.889 1.00 93.31 593 ILE A CA 1
ATOM 4702 C C . ILE A 1 593 ? -23.619 17.444 -8.965 1.00 93.31 593 ILE A C 1
ATOM 4704 O O . ILE A 1 593 ? -22.396 17.329 -8.919 1.00 93.31 593 ILE A O 1
ATOM 4708 N N . PHE A 1 594 ? -24.204 18.646 -8.946 1.00 93.19 594 PHE A N 1
ATOM 4709 C CA . PHE A 1 594 ? -23.455 19.903 -8.814 1.00 93.19 594 PHE A CA 1
ATOM 4710 C C . PHE A 1 594 ? -22.606 19.941 -7.532 1.00 93.19 594 PHE A C 1
ATOM 4712 O O . PHE A 1 594 ? -21.407 20.244 -7.574 1.00 93.19 594 PHE A O 1
ATOM 4719 N N . LYS A 1 595 ? -23.187 19.581 -6.376 1.00 91.25 595 LYS A N 1
ATOM 4720 C CA . LYS A 1 595 ? -22.450 19.509 -5.100 1.00 91.25 595 LYS A CA 1
ATOM 4721 C C . LYS A 1 595 ? -21.329 18.470 -5.144 1.00 91.25 595 LYS A C 1
ATOM 4723 O O . LYS A 1 595 ? -20.313 18.666 -4.476 1.00 91.25 595 LYS A O 1
ATOM 4728 N N . ARG A 1 596 ? -21.510 17.356 -5.859 1.00 88.19 596 ARG A N 1
ATOM 4729 C CA . ARG A 1 596 ? -20.479 16.319 -6.040 1.00 88.19 596 ARG A CA 1
ATOM 4730 C C . ARG A 1 596 ? -19.374 16.783 -6.990 1.00 88.19 596 ARG A C 1
ATOM 4732 O O . ARG A 1 596 ? -18.206 16.594 -6.664 1.00 88.19 596 ARG A O 1
ATOM 4739 N N . GLY A 1 597 ? -19.714 17.463 -8.086 1.00 85.69 597 GLY A N 1
ATOM 4740 C CA . GLY A 1 597 ? -18.752 18.104 -8.988 1.00 85.69 597 GLY A CA 1
ATOM 4741 C C . GLY A 1 597 ? -17.863 19.112 -8.257 1.00 85.69 597 GLY A C 1
ATOM 4742 O O . GLY A 1 597 ? -16.642 19.055 -8.367 1.00 85.69 597 GLY A O 1
ATOM 4743 N N . ARG A 1 598 ? -18.447 19.957 -7.392 1.00 84.44 598 ARG A N 1
ATOM 4744 C CA . ARG A 1 598 ? -17.679 20.879 -6.530 1.00 84.44 598 ARG A CA 1
ATOM 4745 C C . ARG A 1 598 ? -16.668 20.183 -5.621 1.00 84.44 598 ARG A C 1
ATOM 4747 O O . ARG A 1 598 ? -15.615 20.752 -5.358 1.00 84.44 598 ARG A O 1
ATOM 4754 N N . ARG A 1 599 ? -17.007 19.003 -5.093 1.00 81.06 599 ARG A N 1
ATOM 4755 C CA . ARG A 1 599 ? -16.118 18.234 -4.206 1.00 81.06 599 ARG A CA 1
ATOM 4756 C C . ARG A 1 599 ? -14.966 17.619 -4.995 1.00 81.06 599 ARG A C 1
ATOM 4758 O O . ARG A 1 599 ? -13.822 17.832 -4.630 1.00 81.06 599 ARG A O 1
ATOM 4765 N N . ARG A 1 600 ? -15.273 16.968 -6.120 1.00 76.06 600 ARG A N 1
ATOM 4766 C CA . ARG A 1 600 ? -14.283 16.293 -6.975 1.00 76.06 600 ARG A CA 1
ATOM 4767 C C . ARG A 1 600 ? -13.203 17.232 -7.504 1.00 76.06 600 ARG A C 1
ATOM 4769 O O . ARG A 1 600 ? -12.054 16.837 -7.633 1.00 76.06 600 ARG A O 1
ATOM 4776 N N . ALA A 1 601 ? -13.559 18.483 -7.790 1.00 65.62 601 ALA A N 1
ATOM 4777 C CA . ALA A 1 601 ? -12.592 19.471 -8.248 1.00 65.62 601 ALA A CA 1
ATOM 4778 C C . ALA A 1 601 ? -11.473 19.755 -7.229 1.00 65.62 601 ALA A C 1
ATOM 4780 O O . ALA A 1 601 ? -10.370 20.080 -7.649 1.00 65.62 601 ALA A O 1
ATOM 4781 N N . ALA A 1 602 ? -11.713 19.629 -5.921 1.00 59.59 602 ALA A N 1
ATOM 4782 C CA . ALA A 1 602 ? -10.635 19.785 -4.944 1.00 59.59 602 ALA A CA 1
ATOM 4783 C C . ALA A 1 602 ? -9.539 18.722 -5.155 1.00 59.59 602 ALA A C 1
ATOM 4785 O O . ALA A 1 602 ? -8.358 19.062 -5.165 1.00 59.59 602 ALA A O 1
ATOM 4786 N N . ASP A 1 603 ? -9.941 17.482 -5.436 1.00 56.06 603 ASP A N 1
ATOM 4787 C CA . ASP A 1 603 ? -9.036 16.346 -5.633 1.00 56.06 603 ASP A CA 1
ATOM 4788 C C . ASP A 1 603 ? -8.403 16.364 -7.039 1.00 56.06 603 ASP A C 1
ATOM 4790 O O . ASP A 1 603 ? -7.193 16.219 -7.202 1.00 56.06 603 ASP A O 1
ATOM 4794 N N . GLU A 1 604 ? -9.207 16.612 -8.080 1.00 57.47 604 GLU A N 1
ATOM 4795 C CA . GLU A 1 604 ? -8.751 16.591 -9.475 1.00 57.47 604 GLU A CA 1
ATOM 4796 C C . GLU A 1 604 ? -7.879 17.802 -9.834 1.00 57.47 604 GLU A C 1
ATOM 4798 O O . GLU A 1 604 ? -6.867 17.647 -10.519 1.00 57.47 604 GLU A O 1
ATOM 4803 N N . PHE A 1 605 ? -8.208 19.014 -9.373 1.00 54.62 605 PHE A N 1
ATOM 4804 C CA . PHE A 1 605 ? -7.429 20.197 -9.752 1.00 54.62 605 PHE A CA 1
ATOM 4805 C C . PHE A 1 605 ? -6.087 20.291 -9.032 1.00 54.62 605 PHE A C 1
ATOM 4807 O O . PHE A 1 605 ? -5.181 20.903 -9.592 1.00 54.62 605 PHE A O 1
ATOM 4814 N N . ALA A 1 606 ? -5.918 19.672 -7.860 1.00 50.31 606 ALA A N 1
ATOM 4815 C CA . ALA A 1 606 ? -4.605 19.558 -7.225 1.00 50.31 606 ALA A CA 1
ATOM 4816 C C . ALA A 1 606 ? -3.601 18.844 -8.153 1.00 50.31 606 ALA A C 1
ATOM 4818 O O . ALA A 1 606 ? -2.494 19.342 -8.345 1.00 50.31 606 ALA A O 1
ATOM 4819 N N . SER A 1 607 ? -4.032 17.766 -8.824 1.00 45.00 607 SER A N 1
ATOM 4820 C CA . SER A 1 607 ? -3.211 17.045 -9.811 1.00 45.00 607 SER A CA 1
ATOM 4821 C C . SER A 1 607 ? -2.936 17.858 -11.086 1.00 45.00 607 SER A C 1
ATOM 4823 O O . SER A 1 607 ? -1.825 17.851 -11.602 1.00 45.00 607 SER A O 1
ATOM 4825 N N . ILE A 1 608 ? -3.916 18.638 -11.557 1.00 45.97 608 ILE A N 1
ATOM 4826 C CA . ILE A 1 608 ? -3.804 19.469 -12.771 1.00 45.97 608 ILE A CA 1
ATOM 4827 C C . ILE A 1 608 ? -2.936 20.723 -12.535 1.00 45.97 608 ILE A C 1
ATOM 4829 O O . ILE A 1 608 ? -2.367 21.282 -13.474 1.00 45.97 608 ILE A O 1
ATOM 4833 N N . GLN A 1 609 ? -2.830 21.215 -11.294 1.00 48.69 609 GLN A N 1
ATOM 4834 C CA . GLN A 1 609 ? -1.917 22.318 -10.982 1.00 48.69 609 GLN A CA 1
ATOM 4835 C C . GLN A 1 609 ? -0.446 21.888 -10.983 1.00 48.69 609 GLN A C 1
ATOM 4837 O O . GLN A 1 609 ? 0.392 22.727 -11.296 1.00 48.69 609 GLN A O 1
ATOM 4842 N N . ALA A 1 610 ? -0.149 20.617 -10.702 1.00 43.12 610 ALA A N 1
ATOM 4843 C CA . ALA A 1 610 ? 1.211 20.083 -10.727 1.00 43.12 610 ALA A CA 1
ATOM 4844 C C . ALA A 1 610 ? 1.797 19.963 -12.150 1.00 43.12 610 ALA A C 1
ATOM 4846 O O . ALA A 1 610 ? 3.009 19.972 -12.308 1.00 43.12 610 ALA A O 1
ATOM 4847 N N . THR A 1 611 ? 0.963 19.880 -13.196 1.00 45.41 611 THR A N 1
ATOM 4848 C CA . THR A 1 611 ? 1.408 19.530 -14.562 1.00 45.41 611 THR A CA 1
ATOM 4849 C C . THR A 1 611 ? 1.503 20.702 -15.550 1.00 45.41 611 THR A C 1
ATOM 4851 O O . THR A 1 611 ? 1.675 20.473 -16.743 1.00 45.41 611 THR A O 1
ATOM 4854 N N . GLY A 1 612 ? 1.354 21.955 -15.104 1.00 45.66 612 GLY A N 1
ATOM 4855 C CA . GLY A 1 612 ? 1.708 23.166 -15.872 1.00 45.66 612 GLY A CA 1
ATOM 4856 C C . GLY A 1 612 ? 0.962 23.486 -17.189 1.00 45.66 612 GLY A C 1
ATOM 4857 O O . GLY A 1 612 ? 1.022 24.630 -17.626 1.00 45.66 612 GLY A O 1
ATOM 4858 N N . LYS A 1 613 ? 0.227 22.559 -17.823 1.00 48.72 613 LYS A N 1
ATOM 4859 C CA . LYS A 1 613 ? -0.391 22.740 -19.159 1.00 48.72 613 LYS A CA 1
ATOM 4860 C C . LYS A 1 613 ? -1.932 22.774 -19.127 1.00 48.72 613 LYS A C 1
ATOM 4862 O O . LYS A 1 613 ? -2.571 22.300 -18.189 1.00 48.72 613 LYS A O 1
ATOM 4867 N N . GLU A 1 614 ? -2.522 23.428 -20.130 1.00 53.81 614 GLU A N 1
ATOM 4868 C CA . GLU A 1 614 ? -3.893 23.967 -20.163 1.00 53.81 614 GLU A CA 1
ATOM 4869 C C . GLU A 1 614 ? -5.025 23.046 -19.666 1.00 53.81 614 GLU A C 1
ATOM 4871 O O . GLU A 1 614 ? -5.236 21.922 -20.117 1.00 53.81 614 GLU A O 1
ATOM 4876 N N . ARG A 1 615 ? -5.839 23.593 -18.754 1.00 60.72 615 ARG A N 1
ATOM 4877 C CA . ARG A 1 615 ? -6.766 22.838 -17.889 1.00 60.72 615 ARG A CA 1
ATOM 4878 C C . ARG A 1 615 ? -8.150 22.596 -18.498 1.00 60.72 615 ARG A C 1
ATOM 4880 O O . ARG A 1 615 ? -8.856 21.669 -18.108 1.00 60.72 615 ARG A O 1
ATOM 4887 N N . TRP A 1 616 ? -8.576 23.444 -19.431 1.00 63.31 616 TRP A N 1
ATOM 4888 C CA . TRP A 1 616 ? -9.937 23.429 -19.981 1.00 63.31 616 TRP A CA 1
ATOM 4889 C C . TRP A 1 616 ? -10.199 22.308 -21.002 1.00 63.31 616 TRP A C 1
ATOM 4891 O O . TRP A 1 616 ? -11.256 21.670 -20.908 1.00 63.31 616 TRP A O 1
ATOM 4901 N N . PRO A 1 617 ? -9.271 21.997 -21.930 1.00 67.12 617 PRO A N 1
ATOM 4902 C CA . PRO A 1 617 ? -9.426 20.862 -22.839 1.00 67.12 617 PRO A CA 1
ATOM 4903 C C . PRO A 1 617 ? -9.537 19.521 -22.099 1.00 67.12 617 PRO A C 1
ATOM 4905 O O . PRO A 1 617 ? -10.404 18.711 -22.429 1.00 67.12 617 PRO A O 1
ATOM 4908 N N . GLU A 1 618 ? -8.743 19.313 -21.044 1.00 67.75 618 GLU A N 1
ATOM 4909 C CA . GLU A 1 618 ? -8.767 18.075 -20.253 1.00 67.75 618 GLU A CA 1
ATOM 4910 C C . GLU A 1 618 ? -10.077 17.913 -19.461 1.00 67.75 618 GLU A C 1
ATOM 4912 O O . GLU A 1 618 ? -10.674 16.836 -19.458 1.00 67.75 618 GLU A O 1
ATOM 4917 N N . LEU A 1 619 ? -10.611 18.987 -18.869 1.00 67.44 619 LEU A N 1
ATOM 4918 C CA . LEU A 1 619 ? -11.930 18.957 -18.218 1.00 67.44 619 LEU A CA 1
ATOM 4919 C C . LEU A 1 619 ? -13.051 18.625 -19.209 1.00 67.44 619 LEU A C 1
ATOM 4921 O O . LEU A 1 619 ? -13.922 17.799 -18.918 1.00 67.44 619 LEU A O 1
ATOM 4925 N N . LYS A 1 620 ? -13.024 19.233 -20.403 1.00 69.19 620 LYS A N 1
ATOM 4926 C CA . LYS A 1 620 ? -13.966 18.915 -21.486 1.00 69.19 620 LYS A CA 1
ATOM 4927 C C . LYS A 1 620 ? -13.847 17.454 -21.913 1.00 69.19 620 LYS A C 1
ATOM 4929 O O . LYS A 1 620 ? -14.876 16.800 -22.098 1.00 69.19 620 LYS A O 1
ATOM 4934 N N . ARG A 1 621 ? -12.623 16.932 -22.030 1.00 74.38 621 ARG A N 1
ATOM 4935 C CA . ARG A 1 621 ? -12.343 15.530 -22.361 1.00 74.38 621 ARG A CA 1
ATOM 4936 C C . ARG A 1 621 ? -12.904 14.583 -21.300 1.00 74.38 621 ARG A C 1
ATOM 4938 O O . ARG A 1 621 ? -13.682 13.699 -21.649 1.00 74.38 621 ARG A O 1
ATOM 4945 N N . ARG A 1 622 ? -12.612 14.802 -20.015 1.00 70.81 622 ARG A N 1
ATOM 4946 C CA . ARG A 1 622 ? -13.126 13.979 -18.900 1.00 70.81 622 ARG A CA 1
ATOM 4947 C C . ARG A 1 622 ? -14.645 13.998 -18.811 1.00 70.81 622 ARG A C 1
ATOM 4949 O O . ARG A 1 622 ? -15.271 12.942 -18.716 1.00 70.81 622 ARG A O 1
ATOM 4956 N N . ARG A 1 623 ? -15.256 15.183 -18.930 1.00 81.06 623 ARG A N 1
ATOM 4957 C CA . ARG A 1 623 ? -16.714 15.318 -19.034 1.00 81.06 623 ARG A CA 1
ATOM 4958 C C . ARG A 1 623 ? -17.248 14.501 -20.206 1.00 81.06 623 ARG A C 1
ATOM 4960 O O . ARG A 1 623 ? -18.213 13.766 -20.023 1.00 81.06 623 ARG A O 1
ATOM 4967 N N . ARG A 1 624 ? -16.657 14.639 -21.400 1.00 80.25 624 ARG A N 1
ATOM 4968 C CA . ARG A 1 624 ? -17.092 13.924 -22.609 1.00 80.25 624 ARG A CA 1
ATOM 4969 C C . ARG A 1 624 ? -17.038 12.415 -22.396 1.00 80.25 624 ARG A C 1
ATOM 4971 O O . ARG A 1 624 ? -18.027 11.759 -22.696 1.00 80.25 624 ARG A O 1
ATOM 4978 N N . ILE A 1 625 ? -15.954 11.896 -21.820 1.00 80.00 625 ILE A N 1
ATOM 4979 C CA . ILE A 1 625 ? -15.801 10.470 -21.497 1.00 80.00 625 ILE A CA 1
ATOM 4980 C C . ILE A 1 625 ? -16.908 10.016 -20.542 1.00 80.00 625 ILE A C 1
ATOM 4982 O O . ILE A 1 625 ? -17.670 9.114 -20.876 1.00 80.00 625 ILE A O 1
ATOM 4986 N N . ARG A 1 626 ? -17.074 10.683 -19.391 1.00 81.75 626 ARG A N 1
ATOM 4987 C CA . ARG A 1 626 ? -18.105 10.313 -18.407 1.00 81.75 626 ARG A CA 1
ATOM 4988 C C . ARG A 1 626 ? -19.515 10.394 -18.993 1.00 81.75 626 ARG A C 1
ATOM 4990 O O . ARG A 1 626 ? -20.312 9.481 -18.817 1.00 81.75 626 ARG A O 1
ATOM 4997 N N . HIS A 1 627 ? -19.805 11.461 -19.732 1.00 86.38 627 HIS A N 1
ATOM 4998 C CA . HIS A 1 627 ? -21.077 11.649 -20.419 1.00 86.38 627 HIS A CA 1
ATOM 4999 C C . HIS A 1 627 ? -21.352 10.534 -21.433 1.00 86.38 627 HIS A C 1
ATOM 5001 O O . HIS A 1 627 ? -22.458 9.997 -21.461 1.00 86.38 627 HIS A O 1
ATOM 5007 N N . MET A 1 628 ? -20.360 10.181 -22.255 1.00 85.88 628 MET A N 1
ATOM 5008 C CA . MET A 1 628 ? -20.472 9.101 -23.234 1.00 85.88 628 MET A CA 1
ATOM 5009 C C . MET A 1 628 ? -20.683 7.748 -22.555 1.00 85.88 628 MET A C 1
ATOM 5011 O O . MET A 1 628 ? -21.588 7.026 -22.963 1.00 85.88 628 MET A O 1
ATOM 5015 N N . ASN A 1 629 ? -19.939 7.446 -21.489 1.00 83.88 629 ASN A N 1
ATOM 5016 C CA . ASN A 1 629 ? -20.074 6.193 -20.742 1.00 83.88 629 ASN A CA 1
ATOM 5017 C C . ASN A 1 629 ? -21.458 6.070 -20.094 1.00 83.88 629 ASN A C 1
ATOM 5019 O O . ASN A 1 629 ? -22.151 5.080 -20.314 1.00 83.88 629 ASN A O 1
ATOM 5023 N N . SER A 1 630 ? -21.931 7.110 -19.399 1.00 84.81 630 SER A N 1
ATOM 5024 C CA . SER A 1 630 ? -23.285 7.125 -18.828 1.00 84.81 630 SER A CA 1
ATOM 5025 C C . SER A 1 630 ? -24.371 7.000 -19.903 1.00 84.81 630 SER A C 1
ATOM 5027 O O . SER A 1 630 ? -25.365 6.303 -19.708 1.00 84.81 630 SER A O 1
ATOM 5029 N N . ARG A 1 631 ? -24.194 7.638 -21.071 1.00 86.38 631 ARG A N 1
ATOM 5030 C CA . ARG A 1 631 ? -25.124 7.471 -22.200 1.00 86.38 631 ARG A CA 1
ATOM 5031 C C . ARG A 1 631 ? -25.100 6.052 -22.752 1.00 86.38 631 ARG A C 1
ATOM 5033 O O . ARG A 1 631 ? -26.176 5.510 -22.976 1.00 86.38 631 ARG A O 1
ATOM 5040 N N . ARG A 1 632 ? -23.922 5.455 -22.949 1.00 84.81 632 ARG A N 1
ATOM 5041 C CA . ARG A 1 632 ? -23.771 4.065 -23.402 1.00 84.81 632 ARG A CA 1
ATOM 5042 C C . ARG A 1 632 ? -24.471 3.112 -22.434 1.00 84.81 632 ARG A C 1
ATOM 5044 O O . ARG A 1 632 ? -25.281 2.304 -22.874 1.00 84.81 632 ARG A O 1
ATOM 5051 N N . GLN A 1 633 ? -24.269 3.289 -21.129 1.00 81.94 633 GLN A N 1
ATOM 5052 C CA . GLN A 1 633 ? -24.919 2.444 -20.130 1.00 81.94 633 GLN A CA 1
ATOM 5053 C C . GLN A 1 633 ? -26.439 2.609 -20.101 1.00 81.94 633 GLN A C 1
ATOM 5055 O O . GLN A 1 633 ? -27.160 1.640 -19.897 1.00 81.94 633 GLN A O 1
ATOM 5060 N N . SER A 1 634 ? -26.966 3.807 -20.365 1.00 82.56 634 SER A N 1
ATOM 5061 C CA . SER A 1 634 ? -28.421 4.010 -20.396 1.00 82.56 634 SER A CA 1
ATOM 5062 C C . SER A 1 634 ? -29.153 3.142 -21.440 1.00 82.56 634 SER A C 1
ATOM 5064 O O . SER A 1 634 ? -30.362 2.954 -21.325 1.00 82.56 634 SER A O 1
ATOM 5066 N N . PHE A 1 635 ? -28.450 2.592 -22.441 1.00 79.06 635 PHE A N 1
ATOM 5067 C CA . PHE A 1 635 ? -29.012 1.616 -23.387 1.00 79.06 635 PHE A CA 1
ATOM 5068 C C . PHE A 1 635 ? -29.108 0.195 -22.814 1.00 79.06 635 PHE A C 1
ATOM 5070 O O . PHE A 1 635 ? -29.893 -0.604 -23.310 1.00 79.06 635 PHE A O 1
ATOM 5077 N N . ARG A 1 636 ? -28.333 -0.108 -21.769 1.00 76.44 636 ARG A N 1
ATOM 5078 C CA . ARG A 1 636 ? -28.206 -1.428 -21.132 1.00 76.44 636 ARG A CA 1
ATOM 5079 C C . ARG A 1 636 ? -29.087 -1.575 -19.880 1.00 76.44 636 ARG A C 1
ATOM 5081 O O . ARG A 1 636 ? -28.916 -2.507 -19.106 1.00 76.44 636 ARG A O 1
ATOM 5088 N N . MET A 1 637 ? -30.028 -0.652 -19.657 1.00 75.50 637 MET A N 1
ATOM 5089 C CA . MET A 1 637 ? -30.974 -0.715 -18.536 1.00 75.50 637 MET A CA 1
ATOM 5090 C C . MET A 1 637 ? -32.026 -1.809 -18.765 1.00 75.50 637 MET A C 1
ATOM 5092 O O . MET A 1 637 ? -33.039 -1.567 -19.429 1.00 75.50 637 MET A O 1
ATOM 5096 N N . ALA A 1 638 ? -31.785 -3.000 -18.213 1.00 69.12 638 ALA A N 1
ATOM 5097 C CA . ALA A 1 638 ? -32.745 -4.102 -18.226 1.00 69.12 638 ALA A CA 1
ATOM 5098 C C . ALA A 1 638 ? -34.074 -3.681 -17.567 1.00 69.12 638 ALA A C 1
ATOM 5100 O O . ALA A 1 638 ? -34.086 -2.909 -16.609 1.00 69.12 638 ALA A O 1
ATOM 5101 N N . GLY A 1 639 ? -35.204 -4.133 -18.119 1.00 74.38 639 GLY A N 1
ATOM 5102 C CA . GLY A 1 639 ? -36.541 -3.826 -17.586 1.00 74.38 639 GLY A CA 1
ATOM 5103 C C . GLY A 1 639 ? -37.025 -2.377 -17.773 1.00 74.38 639 GLY A C 1
ATOM 5104 O O . GLY A 1 639 ? -38.116 -2.030 -17.325 1.00 74.38 639 GLY A O 1
ATOM 5105 N N . VAL A 1 640 ? -36.262 -1.510 -18.454 1.00 80.12 640 VAL A N 1
ATOM 5106 C CA . VAL A 1 640 ? -36.630 -0.101 -18.681 1.00 80.12 640 VAL A CA 1
ATOM 5107 C C . VAL A 1 640 ? -37.071 0.132 -20.130 1.00 80.12 640 VAL A C 1
ATOM 5109 O O . VAL A 1 640 ? -36.266 0.052 -21.057 1.00 80.12 640 VAL A O 1
ATOM 5112 N N . GLY A 1 641 ? -38.342 0.500 -20.330 1.00 84.25 641 GLY A N 1
ATOM 5113 C CA . GLY A 1 641 ? -38.916 0.763 -21.658 1.00 84.25 641 GLY A CA 1
ATOM 5114 C C . GLY A 1 641 ? -38.247 1.913 -22.435 1.00 84.25 641 GLY A C 1
ATOM 5115 O O . GLY A 1 641 ? -37.758 2.884 -21.848 1.00 84.25 641 GLY A O 1
ATOM 5116 N N . ARG A 1 642 ? -38.272 1.842 -23.778 1.00 85.69 642 ARG A N 1
ATOM 5117 C CA . ARG A 1 642 ? -37.556 2.761 -24.698 1.00 85.69 642 ARG A CA 1
ATOM 5118 C C . ARG A 1 642 ? -37.825 4.249 -24.439 1.00 85.69 642 ARG A C 1
ATOM 5120 O O . ARG A 1 642 ? -36.891 5.053 -24.472 1.00 85.69 642 ARG A O 1
ATOM 5127 N N . LEU A 1 643 ? -39.076 4.615 -24.147 1.00 86.25 643 LEU A N 1
ATOM 5128 C CA . LEU A 1 643 ? -39.465 5.995 -23.831 1.00 86.25 643 LEU A CA 1
ATOM 5129 C C . LEU A 1 643 ? -38.744 6.505 -22.575 1.00 86.25 643 LEU A C 1
ATOM 5131 O O . LEU A 1 643 ? -38.164 7.590 -22.580 1.00 86.25 643 LEU A O 1
ATOM 5135 N N . LYS A 1 644 ? -38.697 5.688 -21.517 1.00 86.62 644 LYS A N 1
ATOM 5136 C CA . LYS A 1 644 ? -38.012 6.030 -20.265 1.00 86.62 644 LYS A CA 1
ATOM 5137 C C . LYS A 1 644 ? -36.501 6.132 -20.467 1.00 86.62 644 LYS A C 1
ATOM 5139 O O . LYS A 1 644 ? -35.892 7.084 -19.983 1.00 86.62 644 LYS A O 1
ATOM 5144 N N . GLN A 1 645 ? -35.902 5.232 -21.252 1.00 87.06 645 GLN A N 1
ATOM 5145 C CA . GLN A 1 645 ? -34.488 5.344 -21.629 1.00 87.06 645 GLN A CA 1
ATOM 5146 C C . GLN A 1 645 ? -34.196 6.669 -22.352 1.00 87.06 645 GLN A C 1
ATOM 5148 O O . GLN A 1 645 ? -33.186 7.318 -22.081 1.00 87.06 645 GLN A O 1
ATOM 5153 N N . MET A 1 646 ? -35.087 7.113 -23.248 1.00 88.44 646 MET A N 1
ATOM 5154 C CA . MET A 1 646 ? -34.947 8.404 -23.926 1.00 88.44 646 MET A CA 1
ATOM 5155 C C . MET A 1 646 ? -34.994 9.579 -22.942 1.00 88.44 646 MET A C 1
ATOM 5157 O O . MET A 1 646 ? -34.137 10.461 -23.025 1.00 88.44 646 MET A O 1
ATOM 5161 N N . VAL A 1 647 ? -35.932 9.567 -21.990 1.00 91.94 647 VAL A N 1
ATOM 5162 C CA . VAL A 1 647 ? -36.024 10.586 -20.930 1.00 91.94 647 VAL A CA 1
ATOM 5163 C C . VAL A 1 647 ? -34.740 10.622 -20.098 1.00 91.94 647 VAL A C 1
ATOM 5165 O O . VAL A 1 647 ? -34.136 11.686 -19.951 1.00 91.94 647 VAL A O 1
ATOM 5168 N N . VAL A 1 648 ? -34.252 9.464 -19.638 1.00 90.81 648 VAL A N 1
ATOM 5169 C CA . VAL A 1 648 ? -32.984 9.355 -18.895 1.00 90.81 648 VAL A CA 1
ATOM 5170 C C . VAL A 1 648 ? -31.822 9.925 -19.716 1.00 90.81 648 VAL A C 1
ATOM 5172 O O . VAL A 1 648 ? -31.036 10.714 -19.197 1.00 90.81 648 VAL A O 1
ATOM 5175 N N . ARG A 1 649 ? -31.738 9.638 -21.023 1.00 90.25 649 ARG A N 1
ATOM 5176 C CA . ARG A 1 649 ? -30.697 10.198 -21.910 1.00 90.25 649 ARG A CA 1
ATOM 5177 C C . ARG A 1 649 ? -30.727 11.724 -22.013 1.00 90.25 649 ARG A C 1
ATOM 5179 O O . ARG A 1 649 ? -29.657 12.324 -22.171 1.00 90.25 649 ARG A O 1
ATOM 5186 N N . GLN A 1 650 ? -31.902 12.353 -21.948 1.00 92.94 650 GLN A N 1
ATOM 5187 C CA . GLN A 1 650 ? -32.003 13.816 -21.896 1.00 92.94 650 GLN A CA 1
ATOM 5188 C C . GLN A 1 650 ? -31.577 14.346 -20.525 1.00 92.94 650 GLN A C 1
ATOM 5190 O O . GLN A 1 650 ? -30.777 15.279 -20.453 1.00 92.94 650 GLN A O 1
ATOM 5195 N N . MET A 1 651 ? -31.996 13.692 -19.441 1.00 94.31 651 MET A N 1
ATOM 5196 C CA . MET A 1 651 ? -31.570 14.054 -18.087 1.00 94.31 651 MET A CA 1
ATOM 5197 C C . MET A 1 651 ? -30.050 13.919 -17.894 1.00 94.31 651 MET A C 1
ATOM 5199 O O . MET A 1 651 ? -29.452 14.780 -17.253 1.00 94.31 651 MET A O 1
ATOM 5203 N N . ILE A 1 652 ? -29.394 12.928 -18.521 1.00 93.75 652 ILE A N 1
ATOM 5204 C CA . ILE A 1 652 ? -27.923 12.775 -18.512 1.00 93.75 652 ILE A CA 1
ATOM 5205 C C . ILE A 1 652 ? -27.222 14.048 -19.019 1.00 93.75 652 ILE A C 1
ATOM 5207 O O . ILE A 1 652 ? -26.160 14.416 -18.517 1.00 93.75 652 ILE A O 1
ATOM 5211 N N . ARG A 1 653 ? -27.797 14.752 -20.006 1.00 91.25 653 ARG A N 1
ATOM 5212 C CA . ARG A 1 653 ? -27.236 16.026 -20.496 1.00 91.25 653 ARG A CA 1
ATOM 5213 C C . ARG A 1 653 ? -27.293 17.102 -19.415 1.00 91.25 653 ARG A C 1
ATOM 5215 O O . ARG A 1 653 ? -26.286 17.771 -19.194 1.00 91.25 653 ARG A O 1
ATOM 5222 N N . VAL A 1 654 ? -28.431 17.224 -18.732 1.00 93.62 654 VAL A N 1
ATOM 5223 C CA . VAL A 1 654 ? -28.645 18.196 -17.648 1.00 93.62 654 VAL A CA 1
ATOM 5224 C C . VAL A 1 654 ? -27.676 17.936 -16.499 1.00 93.62 654 VAL A C 1
ATOM 5226 O O . VAL A 1 654 ? -26.922 18.828 -16.118 1.00 93.62 654 VAL A O 1
ATOM 5229 N N . VAL A 1 655 ? -27.618 16.700 -15.995 1.00 93.75 655 VAL A N 1
ATOM 5230 C CA . VAL A 1 655 ? -26.735 16.380 -14.866 1.00 93.75 655 VAL A CA 1
ATOM 5231 C C . VAL A 1 655 ? -25.255 16.469 -15.234 1.00 93.75 655 VAL A C 1
ATOM 5233 O O . VAL A 1 655 ? -24.443 16.886 -14.414 1.00 93.75 655 VAL A O 1
ATOM 5236 N N . SER A 1 656 ? -24.894 16.173 -16.486 1.00 91.62 656 SER A N 1
ATOM 5237 C CA . SER A 1 656 ? -23.528 16.361 -16.977 1.00 91.62 656 SER A CA 1
ATOM 5238 C C . SER A 1 656 ? -23.107 17.829 -16.975 1.00 91.62 656 SER A C 1
ATOM 5240 O O . SER A 1 656 ? -21.946 18.126 -16.700 1.00 91.62 656 SER A O 1
ATOM 5242 N N . TRP A 1 657 ? -24.021 18.753 -17.275 1.00 91.00 657 TRP A N 1
ATOM 5243 C CA . TRP A 1 657 ? -23.751 20.186 -17.163 1.00 91.00 657 TRP A CA 1
ATOM 5244 C C . TRP A 1 657 ? -23.728 20.663 -15.713 1.00 91.00 657 TRP A C 1
ATOM 5246 O O . TRP A 1 657 ? -22.861 21.463 -15.368 1.00 91.00 657 TRP A O 1
ATOM 5256 N N . ALA A 1 658 ? -24.601 20.133 -14.855 1.00 93.00 658 ALA A N 1
ATOM 5257 C CA . ALA A 1 658 ? -24.571 20.421 -13.423 1.00 93.00 658 ALA A CA 1
ATOM 5258 C C . ALA A 1 658 ? -23.230 20.010 -12.788 1.00 93.00 658 ALA A C 1
ATOM 5260 O O . ALA A 1 658 ? -22.645 20.773 -12.020 1.00 93.00 658 ALA A O 1
ATOM 5261 N N . ASP A 1 659 ? -22.694 18.848 -13.174 1.00 89.06 659 ASP A N 1
ATOM 5262 C CA . ASP A 1 659 ? -21.380 18.373 -12.736 1.00 89.06 659 ASP A CA 1
ATOM 5263 C C . ASP A 1 659 ? -20.253 19.339 -13.136 1.00 89.06 659 ASP A C 1
ATOM 5265 O O . ASP A 1 659 ? -19.438 19.740 -12.306 1.00 89.06 659 ASP A O 1
ATOM 5269 N N . VAL A 1 660 ? -20.248 19.781 -14.399 1.00 84.94 660 VAL A N 1
ATOM 5270 C CA . VAL A 1 660 ? -19.272 20.749 -14.931 1.00 84.94 660 VAL A CA 1
ATOM 5271 C C . VAL A 1 660 ? -19.384 22.099 -14.241 1.00 84.94 660 VAL A C 1
ATOM 5273 O O . VAL A 1 660 ? -18.364 22.683 -13.884 1.00 84.94 660 VAL A O 1
ATOM 5276 N N . ALA A 1 661 ? -20.602 22.598 -14.028 1.00 87.69 661 ALA A N 1
ATOM 5277 C CA . ALA A 1 661 ? -20.824 23.835 -13.291 1.00 87.69 661 ALA A CA 1
ATOM 5278 C C . ALA A 1 661 ? -20.267 23.724 -11.862 1.00 87.69 661 ALA A C 1
ATOM 5280 O O . ALA A 1 661 ? -19.639 24.660 -11.362 1.00 87.69 661 ALA A O 1
ATOM 5281 N N . GLY A 1 662 ? -20.426 22.555 -11.233 1.00 87.56 662 GLY A N 1
ATOM 5282 C CA . GLY A 1 662 ? -19.832 22.256 -9.938 1.00 87.56 662 GLY A CA 1
ATOM 5283 C C . GLY A 1 662 ? -18.303 22.292 -9.975 1.00 87.56 662 GLY A C 1
ATOM 5284 O O . GLY A 1 662 ? -17.684 22.990 -9.170 1.00 87.56 662 GLY A O 1
ATOM 5285 N N . LEU A 1 663 ? -17.694 21.606 -10.945 1.00 81.50 663 LEU A N 1
ATOM 5286 C CA . LEU A 1 663 ? -16.241 21.601 -11.148 1.00 81.50 663 LEU A CA 1
ATOM 5287 C C . LEU A 1 663 ? -15.691 23.022 -11.373 1.00 81.50 663 LEU A C 1
ATOM 5289 O O . LEU A 1 663 ? -14.732 23.425 -10.719 1.00 81.50 663 LEU A O 1
ATOM 5293 N N . LEU A 1 664 ? -16.327 23.812 -12.244 1.00 79.56 664 LEU A N 1
ATOM 5294 C CA . LEU A 1 664 ? -15.940 25.196 -12.548 1.00 79.56 664 LEU A CA 1
ATOM 5295 C C . LEU A 1 664 ? -16.045 26.123 -11.333 1.00 79.56 664 LEU A C 1
ATOM 5297 O O . LEU A 1 664 ? -15.167 26.960 -11.111 1.00 79.56 664 LEU A O 1
ATOM 5301 N N . SER A 1 665 ? -17.105 25.967 -10.536 1.00 82.06 665 SER A N 1
ATOM 5302 C CA . SER A 1 665 ? -17.299 26.730 -9.301 1.00 82.06 665 SER A CA 1
ATOM 5303 C C . SER A 1 665 ? -16.149 26.506 -8.312 1.00 82.06 665 SER A C 1
ATOM 5305 O O . SER A 1 665 ? -15.680 27.453 -7.679 1.00 82.06 665 SER A O 1
ATOM 5307 N N . ALA A 1 666 ? -15.660 25.271 -8.204 1.00 79.81 666 ALA A N 1
ATOM 5308 C CA . ALA A 1 666 ? -14.537 24.926 -7.341 1.00 79.81 666 ALA A CA 1
ATOM 5309 C C . ALA A 1 666 ? -13.174 25.317 -7.939 1.00 79.81 666 ALA A C 1
ATOM 5311 O O . ALA A 1 666 ? -12.324 25.819 -7.208 1.00 79.81 666 ALA A O 1
ATOM 5312 N N . ALA A 1 667 ? -12.992 25.205 -9.258 1.00 76.19 667 ALA A N 1
ATOM 5313 C CA . ALA A 1 667 ? -11.745 25.550 -9.946 1.00 76.19 667 ALA A CA 1
ATOM 5314 C C . ALA A 1 667 ? -11.267 26.985 -9.660 1.00 76.19 667 ALA A C 1
ATOM 5316 O O . ALA A 1 667 ? -10.071 27.220 -9.474 1.00 76.19 667 ALA A O 1
ATOM 5317 N N . ARG A 1 668 ? -12.201 27.948 -9.584 1.00 77.94 668 ARG A N 1
ATOM 5318 C CA . ARG A 1 668 ? -11.891 29.341 -9.215 1.00 77.94 668 ARG A CA 1
ATOM 5319 C C . ARG A 1 668 ? -11.283 29.427 -7.814 1.00 77.94 668 ARG A C 1
ATOM 5321 O O . ARG A 1 668 ? -10.242 30.049 -7.648 1.00 77.94 668 ARG A O 1
ATOM 5328 N N . LYS A 1 669 ? -11.880 28.737 -6.836 1.00 81.62 669 LYS A N 1
ATOM 5329 C CA . LYS A 1 669 ? -11.386 28.701 -5.449 1.00 81.62 669 LYS A CA 1
ATOM 5330 C C . LYS A 1 669 ? -10.006 28.064 -5.359 1.00 81.62 669 LYS A C 1
ATOM 5332 O O . LYS A 1 669 ? -9.136 28.601 -4.688 1.00 81.62 669 LYS A O 1
ATOM 5337 N N . THR A 1 670 ? -9.783 26.963 -6.075 1.00 79.44 670 THR A N 1
ATOM 5338 C CA . THR A 1 670 ? -8.477 26.290 -6.116 1.00 79.44 670 THR A CA 1
ATOM 5339 C C . THR A 1 670 ? -7.399 27.155 -6.764 1.00 79.44 670 THR A C 1
ATOM 5341 O O . THR A 1 670 ? -6.238 27.083 -6.368 1.00 79.44 670 THR A O 1
ATOM 5344 N N . ARG A 1 671 ? -7.752 27.998 -7.746 1.00 79.31 671 ARG A N 1
ATOM 5345 C CA . ARG A 1 671 ? -6.823 28.977 -8.330 1.00 79.31 671 ARG A CA 1
ATOM 5346 C C . ARG A 1 671 ? -6.415 30.028 -7.304 1.00 79.31 671 ARG A C 1
ATOM 5348 O O . ARG A 1 671 ? -5.221 30.207 -7.102 1.00 79.31 671 ARG A O 1
ATOM 5355 N N . THR A 1 672 ? -7.385 30.665 -6.654 1.00 86.25 672 THR A N 1
ATOM 5356 C CA . THR A 1 672 ? -7.119 31.666 -5.612 1.00 86.25 672 THR A CA 1
ATOM 5357 C C . THR A 1 672 ? -6.291 31.069 -4.477 1.00 86.25 672 THR A C 1
ATOM 5359 O O . THR A 1 672 ? -5.283 31.643 -4.090 1.00 86.25 672 THR A O 1
ATOM 5362 N N . ALA A 1 673 ? -6.641 29.866 -4.015 1.00 87.81 673 ALA A N 1
ATOM 5363 C CA . ALA A 1 673 ? -5.863 29.154 -3.007 1.00 87.81 673 ALA A CA 1
ATOM 5364 C C . ALA A 1 673 ? -4.426 28.860 -3.471 1.00 87.81 673 ALA A C 1
ATOM 5366 O O . ALA A 1 673 ? -3.491 29.022 -2.701 1.00 87.81 673 ALA A O 1
ATOM 5367 N N . GLY A 1 674 ? -4.231 28.473 -4.737 1.00 86.38 674 GLY A N 1
ATOM 5368 C CA . GLY A 1 674 ? -2.896 28.261 -5.304 1.00 86.38 674 GLY A CA 1
ATOM 5369 C C . GLY A 1 674 ? -2.048 29.535 -5.351 1.00 86.38 674 GLY A C 1
ATOM 5370 O O . GLY A 1 674 ? -0.861 29.477 -5.064 1.00 86.38 674 GLY A O 1
ATOM 5371 N N . GLN A 1 675 ? -2.653 30.684 -5.666 1.00 89.31 675 GLN A N 1
ATOM 5372 C CA . GLN A 1 675 ? -1.967 31.983 -5.654 1.00 89.31 675 GLN A CA 1
ATOM 5373 C C . GLN A 1 675 ? -1.567 32.396 -4.235 1.00 89.31 675 GLN A C 1
ATOM 5375 O O . GLN A 1 675 ? -0.431 32.798 -4.022 1.00 89.31 675 GLN A O 1
ATOM 5380 N N . LEU A 1 676 ? -2.475 32.239 -3.268 1.00 92.69 676 LEU A N 1
ATOM 5381 C CA . LEU A 1 676 ? -2.201 32.506 -1.855 1.00 92.69 676 LEU A CA 1
ATOM 5382 C C . LEU A 1 676 ? -1.085 31.602 -1.311 1.00 92.69 676 LEU A C 1
ATOM 5384 O O . LEU A 1 676 ? -0.192 32.075 -0.621 1.00 92.69 676 LEU A O 1
ATOM 5388 N N . ALA A 1 677 ? -1.101 30.315 -1.660 1.00 90.31 677 ALA A N 1
ATOM 5389 C CA . ALA A 1 677 ? -0.045 29.371 -1.302 1.00 90.31 677 ALA A CA 1
ATOM 5390 C C . ALA A 1 677 ? 1.322 29.775 -1.881 1.00 90.31 677 ALA A C 1
ATOM 5392 O O . ALA A 1 677 ? 2.312 29.769 -1.156 1.00 90.31 677 ALA A O 1
ATOM 5393 N N . ALA A 1 678 ? 1.377 30.184 -3.152 1.00 90.81 678 ALA A N 1
ATOM 5394 C CA . ALA A 1 678 ? 2.614 30.663 -3.770 1.00 90.81 678 ALA A CA 1
ATOM 5395 C C . ALA A 1 678 ? 3.127 31.963 -3.120 1.00 90.81 678 ALA A C 1
ATOM 5397 O O . ALA A 1 678 ? 4.323 32.117 -2.903 1.00 90.81 678 ALA A O 1
ATOM 5398 N N . GLN A 1 679 ? 2.226 32.884 -2.760 1.00 93.94 679 GLN A N 1
ATOM 5399 C CA . GLN A 1 679 ? 2.583 34.098 -2.015 1.00 93.94 679 GLN A CA 1
ATOM 5400 C C . GLN A 1 679 ? 3.144 33.770 -0.628 1.00 93.94 679 GLN A C 1
ATOM 5402 O O . GLN A 1 679 ? 4.149 34.349 -0.229 1.00 93.94 679 GLN A O 1
ATOM 5407 N N . ALA A 1 680 ? 2.529 32.822 0.088 1.00 94.25 680 ALA A N 1
ATOM 5408 C CA . ALA A 1 680 ? 3.019 32.372 1.387 1.00 94.25 680 ALA A CA 1
ATOM 5409 C C . ALA A 1 680 ? 4.447 31.817 1.290 1.00 94.25 680 ALA A C 1
ATOM 5411 O O . ALA A 1 680 ? 5.291 32.155 2.111 1.00 94.25 680 ALA A O 1
ATOM 5412 N N . GLU A 1 681 ? 4.727 31.009 0.268 1.00 93.19 681 GLU A N 1
ATOM 5413 C CA . GLU A 1 681 ? 6.047 30.418 0.029 1.00 93.19 681 GLU A CA 1
ATOM 5414 C C . GLU A 1 681 ? 7.129 31.472 -0.248 1.00 93.19 681 GLU A C 1
ATOM 5416 O O . GLU A 1 681 ? 8.239 31.353 0.253 1.00 93.19 681 GLU A O 1
ATOM 5421 N N . GLN A 1 682 ? 6.798 32.550 -0.966 1.00 94.62 682 GLN A N 1
ATOM 5422 C CA . GLN A 1 682 ? 7.743 33.635 -1.262 1.00 94.62 682 GLN A CA 1
ATOM 5423 C C . GLN A 1 682 ? 8.155 34.454 -0.033 1.00 94.62 682 GLN A C 1
ATOM 5425 O O . GLN A 1 682 ? 9.230 35.055 -0.036 1.00 94.62 682 GLN A O 1
ATOM 5430 N N . ILE A 1 683 ? 7.296 34.527 0.988 1.00 95.25 683 ILE A N 1
ATOM 5431 C CA . ILE A 1 683 ? 7.521 35.397 2.149 1.00 95.25 683 ILE A CA 1
ATOM 5432 C C . ILE A 1 683 ? 7.813 34.630 3.439 1.00 95.25 683 ILE A C 1
ATOM 5434 O O . ILE A 1 683 ? 8.201 35.270 4.407 1.00 95.25 683 ILE A O 1
ATOM 5438 N N . VAL A 1 684 ? 7.664 33.299 3.476 1.00 94.12 684 VAL A N 1
ATOM 5439 C CA . VAL A 1 684 ? 7.731 32.498 4.716 1.00 94.12 684 VAL A CA 1
ATOM 5440 C C . VAL A 1 684 ? 9.006 32.709 5.530 1.00 94.12 684 VAL A C 1
ATOM 5442 O O . VAL A 1 684 ? 8.925 32.730 6.752 1.00 94.12 684 VAL A O 1
ATOM 5445 N N . ASP A 1 685 ? 10.154 32.918 4.884 1.00 92.44 685 ASP A N 1
ATOM 5446 C CA . ASP A 1 685 ? 11.429 33.115 5.585 1.00 92.44 685 ASP A CA 1
ATOM 5447 C C . ASP A 1 685 ? 11.604 34.549 6.122 1.00 92.44 685 ASP A C 1
ATOM 5449 O O . ASP A 1 685 ? 12.380 34.772 7.046 1.00 92.44 685 ASP A O 1
ATOM 5453 N N . ARG A 1 686 ? 10.885 35.532 5.559 1.00 94.25 686 ARG A N 1
ATOM 5454 C CA . ARG A 1 686 ? 10.969 36.957 5.943 1.00 94.25 686 ARG A CA 1
ATOM 5455 C C . ARG A 1 686 ? 9.819 37.400 6.854 1.00 94.25 686 ARG A C 1
ATOM 5457 O O . ARG A 1 686 ? 10.024 38.235 7.725 1.00 94.25 686 ARG A O 1
ATOM 5464 N N . ASP A 1 687 ? 8.620 36.863 6.634 1.00 94.00 687 ASP A N 1
ATOM 5465 C CA . ASP A 1 687 ? 7.387 37.123 7.386 1.00 94.00 687 ASP A CA 1
ATOM 5466 C C . ASP A 1 687 ? 6.572 35.818 7.561 1.00 94.00 687 ASP A C 1
ATOM 5468 O O . ASP A 1 687 ? 5.594 35.575 6.838 1.00 94.00 687 ASP A O 1
ATOM 5472 N N . PRO A 1 688 ? 6.942 34.957 8.533 1.00 93.00 688 PRO A N 1
ATOM 5473 C CA . PRO A 1 688 ? 6.214 33.720 8.820 1.00 93.00 688 PRO A CA 1
ATOM 5474 C C . PRO A 1 688 ? 4.745 33.952 9.195 1.00 93.00 688 PRO A C 1
ATOM 5476 O O . PRO A 1 688 ? 3.884 33.132 8.866 1.00 93.00 688 PRO A O 1
ATOM 5479 N N . ALA A 1 689 ? 4.432 35.058 9.876 1.00 93.56 689 ALA A N 1
ATOM 5480 C CA . ALA A 1 689 ? 3.071 35.372 10.304 1.00 93.56 689 ALA A CA 1
ATOM 5481 C C . ALA A 1 689 ? 2.189 35.770 9.108 1.00 93.56 689 ALA A C 1
ATOM 5483 O O . ALA A 1 689 ? 1.036 35.340 9.002 1.00 93.56 689 ALA A O 1
ATOM 5484 N N . GLY A 1 690 ? 2.725 36.559 8.173 1.00 95.12 690 GLY A N 1
ATOM 5485 C CA . GLY A 1 690 ? 2.077 36.866 6.899 1.00 95.12 690 GLY A CA 1
ATOM 5486 C C . GLY A 1 690 ? 1.889 35.637 6.025 1.00 95.12 690 GLY A C 1
ATOM 5487 O O . GLY A 1 690 ? 0.785 35.419 5.517 1.00 95.12 690 GLY A O 1
ATOM 5488 N N . ALA A 1 691 ? 2.915 34.789 5.916 1.00 95.94 691 ALA A N 1
ATOM 5489 C CA . ALA A 1 691 ? 2.807 33.521 5.203 1.00 95.94 691 ALA A CA 1
ATOM 5490 C C . ALA A 1 691 ? 1.688 32.645 5.782 1.00 95.94 691 ALA A C 1
ATOM 5492 O O . ALA A 1 691 ? 0.877 32.111 5.019 1.00 95.94 691 ALA A O 1
ATOM 5493 N N . LEU A 1 692 ? 1.586 32.569 7.117 1.00 95.75 692 LEU A N 1
ATOM 5494 C CA . LEU A 1 692 ? 0.541 31.807 7.796 1.00 95.75 692 LEU A CA 1
ATOM 5495 C C . LEU A 1 692 ? -0.856 32.318 7.424 1.00 95.75 692 LEU A C 1
ATOM 5497 O O . LEU A 1 692 ? -1.720 31.525 7.062 1.00 95.75 692 LEU A O 1
ATOM 5501 N N . ARG A 1 693 ? -1.074 33.640 7.411 1.00 95.94 693 ARG A N 1
ATOM 5502 C CA . ARG A 1 693 ? -2.362 34.225 6.989 1.00 95.94 693 ARG A CA 1
ATOM 5503 C C . ARG A 1 693 ? -2.747 33.807 5.567 1.00 95.94 693 ARG A C 1
ATOM 5505 O O . ARG A 1 693 ? -3.889 33.401 5.336 1.00 95.94 693 ARG A O 1
ATOM 5512 N N . HIS A 1 694 ? -1.809 33.876 4.622 1.00 96.56 694 HIS A N 1
ATOM 5513 C CA . HIS A 1 694 ? -2.062 33.498 3.231 1.00 96.56 694 HIS A CA 1
ATOM 5514 C C . HIS A 1 694 ? -2.399 32.010 3.088 1.00 96.56 694 HIS A C 1
ATOM 5516 O O . HIS A 1 694 ? -3.412 31.656 2.474 1.00 96.56 694 HIS A O 1
ATOM 5522 N N . VAL A 1 695 ? -1.586 31.128 3.675 1.00 95.25 695 VAL A N 1
ATOM 5523 C CA . VAL A 1 695 ? -1.794 29.681 3.553 1.00 95.25 695 VAL A CA 1
ATOM 5524 C C . VAL A 1 695 ? -3.026 29.204 4.332 1.00 95.25 695 VAL A C 1
ATOM 5526 O O . VAL A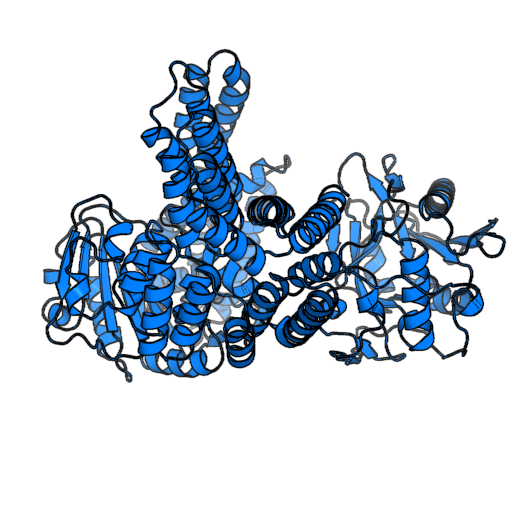 1 695 ? -3.767 28.352 3.833 1.00 95.25 695 VAL A O 1
ATOM 5529 N N . SER A 1 696 ? -3.347 29.810 5.480 1.00 95.88 696 SER A N 1
ATOM 5530 C CA . SER A 1 696 ? -4.574 29.514 6.227 1.00 95.88 696 SER A CA 1
ATOM 5531 C C . SER A 1 696 ? -5.838 29.848 5.434 1.00 95.88 696 SER A C 1
ATOM 5533 O O . SER A 1 696 ? -6.806 29.077 5.483 1.00 95.88 696 SER A O 1
ATOM 5535 N N . GLU A 1 697 ? -5.832 30.935 4.655 1.00 95.94 697 GLU A N 1
ATOM 5536 C CA . GLU A 1 697 ? -6.933 31.270 3.744 1.00 95.94 697 GLU A CA 1
ATOM 5537 C C . GLU A 1 697 ? -6.970 30.327 2.530 1.00 95.94 697 GLU A C 1
ATOM 5539 O O . GLU A 1 697 ? -8.039 29.819 2.180 1.00 95.94 697 GLU A O 1
ATOM 5544 N N . ALA A 1 698 ? -5.820 29.986 1.933 1.00 91.81 698 ALA A N 1
ATOM 5545 C CA . ALA A 1 698 ? -5.747 28.995 0.851 1.00 91.81 698 ALA A CA 1
ATOM 5546 C C . ALA A 1 698 ? -6.386 27.657 1.259 1.00 91.81 698 ALA A C 1
ATOM 5548 O O . ALA A 1 698 ? -7.223 27.075 0.558 1.00 91.81 698 ALA A O 1
ATOM 5549 N N . ARG A 1 699 ? -6.036 27.200 2.454 1.00 91.69 699 ARG A N 1
ATOM 5550 C CA . ARG A 1 699 ? -6.581 26.015 3.097 1.00 91.69 699 ARG A CA 1
ATOM 5551 C C . ARG A 1 699 ? -8.060 26.158 3.453 1.00 91.69 699 ARG A C 1
ATOM 5553 O O . ARG A 1 699 ? -8.812 25.208 3.259 1.00 91.69 699 ARG A O 1
ATOM 5560 N N . ARG A 1 700 ? -8.524 27.314 3.935 1.00 92.88 700 ARG A N 1
ATOM 5561 C CA . ARG A 1 700 ? -9.958 27.558 4.188 1.00 92.88 700 ARG A CA 1
ATOM 5562 C C . ARG A 1 700 ? -10.778 27.431 2.902 1.00 92.88 700 ARG A C 1
ATOM 5564 O O . ARG A 1 700 ? -11.859 26.839 2.914 1.00 92.88 700 ARG A O 1
ATOM 5571 N N . LEU A 1 701 ? -10.257 27.943 1.787 1.00 88.12 701 LEU A N 1
ATOM 5572 C CA . LEU A 1 701 ? -10.878 27.814 0.468 1.00 88.12 701 LEU A CA 1
ATOM 5573 C C . LEU A 1 701 ? -10.907 26.359 -0.018 1.00 88.12 701 LEU A C 1
ATOM 5575 O O . LEU A 1 701 ? -11.878 25.944 -0.657 1.00 88.12 701 LEU A O 1
ATOM 5579 N N . CYS A 1 702 ? -9.852 25.598 0.283 1.00 86.50 702 CYS A N 1
ATOM 5580 C CA . CYS A 1 702 ? -9.627 24.236 -0.195 1.00 86.50 702 CYS A CA 1
ATOM 5581 C C . CYS A 1 702 ? -9.230 23.278 0.950 1.00 86.50 702 CYS A C 1
ATOM 5583 O O . CYS A 1 702 ? -8.106 22.777 0.981 1.00 86.50 702 CYS A O 1
ATOM 5585 N N . PRO A 1 703 ? -10.154 22.958 1.877 1.00 87.56 703 PRO A N 1
ATOM 5586 C CA . PRO A 1 703 ? -9.818 22.299 3.142 1.00 87.56 703 PRO A CA 1
ATOM 5587 C C . PRO A 1 703 ? -9.405 20.833 3.018 1.00 87.56 703 PRO A C 1
ATOM 5589 O O . PRO A 1 703 ? -8.905 20.283 3.994 1.00 87.56 703 PRO A O 1
ATOM 5592 N N . GLN A 1 704 ? -9.654 20.210 1.868 1.00 86.81 704 GLN A N 1
ATOM 5593 C CA . GLN A 1 704 ? -9.367 18.801 1.582 1.00 86.81 704 GLN A CA 1
ATOM 5594 C C . GLN A 1 704 ? -8.195 18.632 0.608 1.00 86.81 704 GLN A C 1
ATOM 5596 O O . GLN A 1 704 ? -7.934 17.527 0.162 1.00 86.81 704 GLN A O 1
ATOM 5601 N N . VAL A 1 705 ? -7.492 19.718 0.265 1.00 84.94 705 VAL A N 1
ATOM 5602 C CA . VAL A 1 705 ? -6.303 19.650 -0.590 1.00 84.94 705 VAL A CA 1
ATOM 5603 C C . VAL A 1 705 ? -5.069 19.476 0.306 1.00 84.94 705 VAL A C 1
ATOM 5605 O O . VAL A 1 705 ? -4.721 20.426 1.016 1.00 84.94 705 VAL A O 1
ATOM 5608 N N . PRO A 1 706 ? -4.377 18.3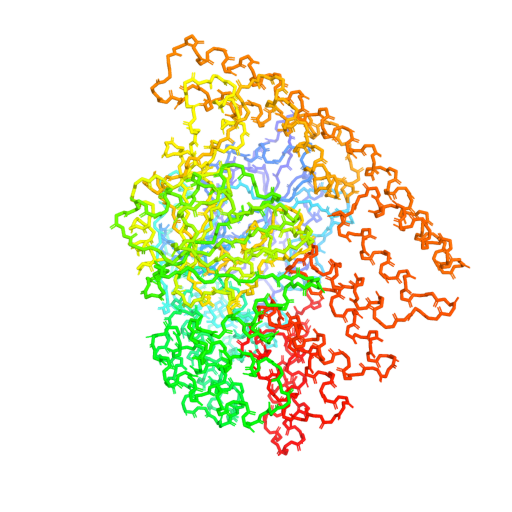19 0.267 1.00 87.06 706 PRO A N 1
ATOM 5609 C CA . PRO A 1 706 ? -3.325 18.012 1.235 1.00 87.06 706 PRO A CA 1
ATOM 5610 C C . PRO A 1 706 ? -2.151 18.990 1.212 1.00 87.06 706 PRO A C 1
ATOM 5612 O O . PRO A 1 706 ? -1.676 19.400 2.264 1.00 87.06 706 PRO A O 1
ATOM 5615 N N . ARG A 1 707 ? -1.730 19.448 0.024 1.00 86.62 707 ARG A N 1
ATOM 5616 C CA . ARG A 1 707 ? -0.567 20.344 -0.109 1.00 86.62 707 ARG A CA 1
ATOM 5617 C C . ARG A 1 707 ? -0.712 21.648 0.684 1.00 86.62 707 ARG A C 1
ATOM 5619 O O . ARG A 1 707 ? 0.248 22.100 1.284 1.00 86.62 707 ARG A O 1
ATOM 5626 N N . PHE A 1 708 ? -1.912 22.240 0.713 1.00 89.69 708 PHE A N 1
ATOM 5627 C CA . PHE A 1 708 ? -2.148 23.499 1.431 1.00 89.69 708 PHE A CA 1
ATOM 5628 C C . PHE A 1 708 ? -2.161 23.286 2.941 1.00 89.69 708 PHE A C 1
ATOM 5630 O O . PHE A 1 708 ? -1.792 24.176 3.694 1.00 89.69 708 PHE A O 1
ATOM 5637 N N . ARG A 1 709 ? -2.590 22.099 3.376 1.00 91.62 709 ARG A N 1
ATOM 5638 C CA . ARG A 1 709 ? -2.573 21.697 4.782 1.00 91.62 709 ARG A CA 1
ATOM 5639 C C . ARG A 1 709 ? -1.145 21.473 5.243 1.00 91.62 709 ARG A C 1
ATOM 5641 O O . ARG A 1 709 ? -0.744 22.078 6.219 1.00 91.62 709 ARG A O 1
ATOM 5648 N N . LEU A 1 710 ? -0.370 20.701 4.484 1.00 91.19 710 LEU A N 1
ATOM 5649 C CA . LEU A 1 710 ? 1.039 20.468 4.781 1.00 91.19 710 LEU A CA 1
ATOM 5650 C C . LEU A 1 710 ? 1.843 21.774 4.781 1.00 91.19 710 LEU A C 1
ATOM 5652 O O . LEU A 1 710 ? 2.653 21.992 5.674 1.00 91.19 710 LEU A O 1
ATOM 5656 N N . GLN A 1 711 ? 1.584 22.672 3.826 1.00 92.44 711 GLN A N 1
ATOM 5657 C CA . GLN A 1 711 ? 2.216 23.987 3.804 1.00 92.44 711 GLN A CA 1
ATOM 5658 C C . GLN A 1 711 ? 1.839 24.828 5.034 1.00 92.44 711 GLN A C 1
ATOM 5660 O O . GLN A 1 711 ? 2.737 25.379 5.657 1.00 92.44 711 GLN A O 1
ATOM 5665 N N . GLU A 1 712 ? 0.556 24.887 5.428 1.00 94.62 712 GLU A N 1
ATOM 5666 C CA . GLU A 1 712 ? 0.139 25.570 6.667 1.00 94.62 712 GLU A CA 1
ATOM 5667 C C . GLU A 1 712 ? 0.875 25.003 7.879 1.00 94.62 712 GLU A C 1
ATOM 5669 O O . GLU A 1 712 ? 1.434 25.764 8.661 1.00 94.62 712 GLU A O 1
ATOM 5674 N N . THR A 1 713 ? 0.927 23.679 8.006 1.00 93.75 713 THR A N 1
ATOM 5675 C CA . THR A 1 713 ? 1.600 23.003 9.115 1.00 93.75 713 THR A CA 1
ATOM 5676 C C . THR A 1 713 ? 3.097 23.319 9.168 1.00 93.75 713 THR A C 1
ATOM 5678 O O . THR A 1 713 ? 3.620 23.655 10.230 1.00 93.75 713 THR A O 1
ATOM 5681 N N . ARG A 1 714 ? 3.791 23.304 8.024 1.00 93.56 714 ARG A N 1
ATOM 5682 C CA . ARG A 1 714 ? 5.207 23.703 7.939 1.00 93.56 714 ARG A CA 1
ATOM 5683 C C . ARG A 1 714 ? 5.407 25.180 8.283 1.00 93.56 714 ARG A C 1
ATOM 5685 O O . ARG A 1 714 ? 6.389 25.530 8.929 1.00 93.56 714 ARG A O 1
ATOM 5692 N N . THR A 1 715 ? 4.478 26.054 7.896 1.00 94.50 715 THR A N 1
ATOM 5693 C CA . THR A 1 715 ? 4.517 27.474 8.273 1.00 94.50 715 THR A CA 1
ATOM 5694 C C . THR A 1 715 ? 4.224 27.684 9.764 1.00 94.50 715 THR A C 1
ATOM 5696 O O . THR A 1 715 ? 4.844 28.550 10.381 1.00 94.50 715 THR A O 1
ATOM 5699 N N . LEU A 1 716 ? 3.339 26.882 10.369 1.00 93.06 716 LEU A N 1
ATOM 5700 C CA . LEU A 1 716 ? 3.082 26.871 11.816 1.00 93.06 716 LEU A CA 1
ATOM 5701 C C . LEU A 1 716 ? 4.330 26.463 12.611 1.00 93.06 716 LEU A C 1
ATOM 5703 O O . LEU A 1 716 ? 4.643 27.087 13.623 1.00 93.06 716 LEU A O 1
ATOM 5707 N N . ALA A 1 717 ? 5.072 25.462 12.130 1.00 91.00 717 ALA A N 1
ATOM 5708 C CA . ALA A 1 717 ? 6.318 25.011 12.750 1.00 91.00 717 ALA A CA 1
ATOM 5709 C C . ALA A 1 717 ? 7.419 26.090 12.779 1.00 91.00 717 ALA A C 1
ATOM 5711 O O . ALA A 1 717 ? 8.307 26.035 13.623 1.00 91.00 717 ALA A O 1
ATOM 5712 N N . ARG A 1 718 ? 7.352 27.077 11.874 1.00 90.31 718 ARG A N 1
ATOM 5713 C CA . ARG A 1 718 ? 8.328 28.173 11.734 1.00 90.31 718 ARG A CA 1
ATOM 5714 C C . ARG A 1 718 ? 7.929 29.468 12.456 1.00 90.31 718 ARG A C 1
ATOM 5716 O O . ARG A 1 718 ? 8.609 30.477 12.296 1.00 90.31 718 ARG A O 1
ATOM 5723 N N . GLN A 1 719 ? 6.813 29.489 13.189 1.00 89.69 719 GLN A N 1
ATOM 5724 C CA . GLN A 1 719 ? 6.368 30.706 13.877 1.00 89.69 719 GLN A CA 1
ATOM 5725 C C . GLN A 1 719 ? 7.335 31.120 14.991 1.00 89.69 719 GLN A C 1
ATOM 5727 O O . GLN A 1 719 ? 7.935 30.280 15.661 1.00 89.69 719 GLN A O 1
ATOM 5732 N N . VAL A 1 720 ? 7.436 32.434 15.204 1.00 87.19 720 VAL A N 1
ATOM 5733 C CA . VAL A 1 720 ? 8.181 33.041 16.310 1.00 87.19 720 VAL A CA 1
ATOM 5734 C C . VAL A 1 720 ? 7.231 33.992 17.054 1.00 87.19 720 VAL A C 1
ATOM 5736 O O . VAL A 1 720 ? 6.779 34.966 16.447 1.00 87.19 720 VAL A O 1
ATOM 5739 N N . PRO A 1 721 ? 6.901 33.733 18.338 1.00 88.56 721 PRO A N 1
ATOM 5740 C CA . PRO A 1 721 ? 7.345 32.592 19.150 1.00 88.56 721 PRO A CA 1
ATOM 5741 C C . PRO A 1 721 ? 6.812 31.235 18.633 1.00 88.56 721 PRO A C 1
ATOM 5743 O O . PRO A 1 721 ? 5.807 31.215 17.915 1.00 88.56 721 PRO A O 1
ATOM 5746 N N . PRO A 1 722 ? 7.462 30.106 18.988 1.00 88.25 722 PRO A N 1
ATOM 5747 C CA . PRO A 1 722 ? 7.036 28.773 18.562 1.00 88.25 722 PRO A CA 1
ATOM 5748 C C . PRO A 1 722 ? 5.586 28.470 18.940 1.00 88.25 722 PRO A C 1
ATOM 5750 O O . PRO A 1 722 ? 5.133 28.801 20.037 1.00 88.25 722 PRO A O 1
ATOM 5753 N N . CYS A 1 723 ? 4.859 27.797 18.046 1.00 90.00 723 CYS A N 1
ATOM 5754 C CA . CYS A 1 723 ? 3.494 27.374 18.341 1.00 90.00 723 CYS A CA 1
ATOM 5755 C C . CYS A 1 723 ? 3.455 26.291 19.444 1.00 90.00 723 CYS A C 1
ATOM 5757 O O . CYS A 1 723 ? 4.410 25.512 19.589 1.00 90.00 723 CYS A O 1
ATOM 5759 N N . PRO A 1 724 ? 2.352 26.204 20.214 1.00 94.00 724 PRO A N 1
ATOM 5760 C CA . PRO A 1 724 ? 2.149 25.119 21.168 1.00 94.00 724 PRO A CA 1
ATOM 5761 C C . PRO A 1 724 ? 2.223 23.750 20.489 1.00 94.00 724 PRO A C 1
ATOM 5763 O O . PRO A 1 724 ? 1.721 23.565 19.377 1.00 94.00 724 PRO A O 1
ATOM 5766 N N . THR A 1 725 ? 2.813 22.776 21.179 1.00 93.25 725 THR A N 1
ATOM 5767 C CA . THR A 1 725 ? 2.979 21.404 20.679 1.00 93.25 725 THR A CA 1
ATOM 5768 C C . THR A 1 725 ? 1.663 20.781 20.251 1.00 93.25 725 THR A C 1
ATOM 5770 O O . THR A 1 725 ? 1.594 20.165 19.193 1.00 93.25 725 THR A O 1
ATOM 5773 N N . GLU A 1 726 ? 0.610 20.956 21.045 1.00 94.00 726 GLU A N 1
ATOM 5774 C CA . GLU A 1 726 ? -0.705 20.374 20.771 1.00 94.00 726 GLU A CA 1
ATOM 5775 C C . GLU A 1 726 ? -1.265 20.860 19.430 1.00 94.00 726 GLU A C 1
ATOM 5777 O O . GLU A 1 726 ? -1.685 20.048 18.605 1.00 94.00 726 GLU A O 1
ATOM 5782 N N . THR A 1 727 ? -1.170 22.167 19.159 1.00 94.19 727 THR A N 1
ATOM 5783 C CA . THR A 1 727 ? -1.567 22.758 17.874 1.00 94.19 727 THR A CA 1
ATOM 5784 C C . THR A 1 727 ? -0.757 22.178 16.716 1.00 94.19 727 THR A C 1
ATOM 5786 O O . THR A 1 727 ? -1.307 21.890 15.652 1.00 94.19 727 THR A O 1
ATOM 5789 N N . LEU A 1 728 ? 0.550 21.991 16.913 1.00 93.06 728 LEU A N 1
ATOM 5790 C CA . LEU A 1 728 ? 1.434 21.441 15.889 1.00 93.06 728 LEU A CA 1
ATOM 5791 C C . LEU A 1 728 ? 1.110 19.971 15.588 1.00 93.06 728 LEU A C 1
ATOM 5793 O O . LEU A 1 728 ? 1.000 19.588 14.421 1.00 93.06 728 LEU A O 1
ATOM 5797 N N . VAL A 1 729 ? 0.920 19.160 16.632 1.00 95.25 729 VAL A N 1
ATOM 5798 C CA . VAL A 1 729 ? 0.542 17.745 16.529 1.00 95.25 729 VAL A CA 1
ATOM 5799 C C . V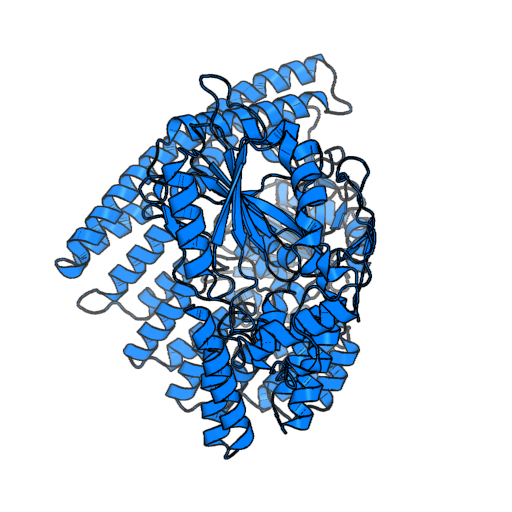AL A 1 729 ? -0.791 17.606 15.802 1.00 95.25 729 VAL A C 1
ATOM 5801 O O . VAL A 1 729 ? -0.876 16.824 14.856 1.00 95.25 729 VAL A O 1
ATOM 5804 N N . GLU A 1 730 ? -1.808 18.386 16.178 1.00 94.19 730 GLU A N 1
ATOM 5805 C CA . GLU A 1 730 ? -3.115 18.366 15.515 1.00 94.19 730 GLU A CA 1
ATOM 5806 C C . GLU A 1 730 ? -2.986 18.720 14.024 1.00 94.19 730 GLU A C 1
ATOM 5808 O O . GLU A 1 730 ? -3.497 18.004 13.157 1.00 94.19 730 GLU A O 1
ATOM 5813 N N . ALA A 1 731 ? -2.247 19.785 13.700 1.00 94.06 731 ALA A N 1
ATOM 5814 C CA . ALA A 1 731 ? -2.050 20.225 12.322 1.00 94.06 731 ALA A CA 1
ATOM 5815 C C . ALA A 1 731 ? -1.364 19.150 11.457 1.00 94.06 731 ALA A C 1
ATOM 5817 O O . ALA A 1 731 ? -1.787 18.899 10.321 1.00 94.06 731 ALA A O 1
ATOM 5818 N N . TYR A 1 732 ? -0.339 18.475 11.984 1.00 94.81 732 TYR A N 1
ATOM 5819 C CA . TYR A 1 732 ? 0.327 17.368 11.291 1.00 94.81 732 TYR A CA 1
ATOM 5820 C C . TYR A 1 732 ? -0.546 16.110 11.198 1.00 94.81 732 TYR A C 1
ATOM 5822 O O . TYR A 1 732 ? -0.564 15.474 10.144 1.00 94.81 732 TYR A O 1
ATOM 5830 N N . GLN A 1 733 ? -1.311 15.761 12.237 1.00 92.75 733 GLN A N 1
ATOM 5831 C CA . GLN A 1 733 ? -2.240 14.623 12.205 1.00 92.75 733 GLN A CA 1
ATOM 5832 C C . GLN A 1 733 ? -3.315 14.804 11.130 1.00 92.75 733 GLN A C 1
ATOM 5834 O O . GLN A 1 733 ? -3.572 13.889 10.345 1.00 92.75 733 GLN A O 1
ATOM 5839 N N . VAL A 1 734 ? -3.886 16.008 11.024 1.00 92.62 734 VAL A N 1
ATOM 5840 C CA . VAL A 1 734 ? -4.841 16.336 9.960 1.00 92.62 734 VAL A CA 1
ATOM 5841 C C . VAL A 1 734 ? -4.173 16.243 8.586 1.00 92.62 734 VAL A C 1
ATOM 5843 O O . VAL A 1 734 ? -4.766 15.682 7.664 1.00 92.62 734 VAL A O 1
ATOM 5846 N N . ALA A 1 735 ? -2.949 16.758 8.427 1.00 92.50 735 ALA A N 1
ATOM 5847 C CA . ALA A 1 735 ? -2.218 16.685 7.161 1.00 92.50 735 ALA A CA 1
ATOM 5848 C C . ALA A 1 735 ? -1.936 15.231 6.736 1.00 92.50 735 ALA A C 1
ATOM 5850 O O . ALA A 1 735 ? -2.257 14.859 5.605 1.00 92.50 735 ALA A O 1
ATOM 5851 N N . ALA A 1 736 ? -1.427 14.397 7.649 1.00 92.06 736 ALA A N 1
ATOM 5852 C CA . ALA A 1 736 ? -1.188 12.971 7.420 1.00 92.06 736 ALA A CA 1
ATOM 5853 C C . ALA A 1 736 ? -2.492 12.218 7.108 1.00 92.06 736 ALA A C 1
ATOM 5855 O O . ALA A 1 736 ? -2.555 11.406 6.185 1.00 92.06 736 ALA A O 1
ATOM 5856 N N . GLY A 1 737 ? -3.582 12.544 7.807 1.00 91.31 737 GLY A N 1
ATOM 5857 C CA . GLY A 1 737 ? -4.896 11.961 7.562 1.00 91.31 737 GLY A CA 1
ATOM 5858 C C . GLY A 1 737 ? -5.450 12.240 6.162 1.00 91.31 737 GLY A C 1
ATOM 5859 O O . GLY A 1 737 ? -6.203 11.426 5.627 1.00 91.31 737 GLY A O 1
ATOM 5860 N N . LEU A 1 738 ? -5.079 13.350 5.524 1.00 90.94 738 LEU A N 1
ATOM 5861 C CA . LEU A 1 738 ? -5.496 13.643 4.148 1.00 90.94 738 LEU A CA 1
ATOM 5862 C C . LEU A 1 738 ? -4.714 12.844 3.095 1.00 90.94 738 LEU A C 1
ATOM 5864 O O . LEU A 1 738 ? -5.169 12.749 1.954 1.00 90.94 738 LEU A O 1
ATOM 5868 N N . VAL A 1 739 ? -3.574 12.250 3.463 1.00 88.94 739 VAL A N 1
ATOM 5869 C CA . VAL A 1 739 ? -2.758 11.393 2.590 1.00 88.94 739 VAL A CA 1
ATOM 5870 C C . VAL A 1 739 ? -2.387 10.103 3.333 1.00 88.94 739 VAL A C 1
ATOM 5872 O O . VAL A 1 739 ? -1.222 9.848 3.608 1.00 88.94 739 VAL A O 1
ATOM 5875 N N . PRO A 1 740 ? -3.359 9.228 3.645 1.00 87.69 740 PRO A N 1
ATOM 5876 C CA . PRO A 1 740 ? -3.170 8.127 4.599 1.00 87.69 740 PRO A CA 1
ATOM 5877 C C . PRO A 1 740 ? -2.216 7.005 4.142 1.00 87.69 740 PRO A C 1
ATOM 5879 O O . PRO A 1 740 ? -2.098 5.999 4.832 1.00 87.69 740 PRO A O 1
ATOM 5882 N N . ASN A 1 741 ? -1.593 7.133 2.967 1.00 86.44 741 ASN A N 1
ATOM 5883 C CA . ASN A 1 741 ? -0.593 6.203 2.430 1.00 86.44 741 ASN A CA 1
ATOM 5884 C C . ASN A 1 741 ? 0.797 6.856 2.304 1.00 86.44 741 ASN A C 1
ATOM 5886 O O . ASN A 1 741 ? 1.699 6.243 1.740 1.00 86.44 741 ASN A O 1
ATOM 5890 N N . ASP A 1 742 ? 0.950 8.097 2.767 1.00 89.69 742 ASP A N 1
ATOM 5891 C CA . ASP A 1 742 ? 2.181 8.877 2.701 1.00 89.69 742 ASP A CA 1
ATOM 5892 C C . ASP A 1 742 ? 2.626 9.242 4.130 1.00 89.69 742 ASP A C 1
ATOM 5894 O O . ASP A 1 742 ? 1.936 10.003 4.816 1.00 89.69 742 ASP A O 1
ATOM 5898 N N . PRO A 1 743 ? 3.753 8.692 4.614 1.00 92.25 743 PRO A N 1
ATOM 5899 C CA . PRO A 1 743 ? 4.231 8.956 5.961 1.00 92.25 743 PRO A CA 1
ATOM 5900 C C . PRO A 1 743 ? 4.988 10.287 6.100 1.00 92.25 743 PRO A C 1
ATOM 5902 O O . PRO A 1 743 ? 5.344 10.627 7.227 1.00 92.25 743 PRO A O 1
ATOM 5905 N N . THR A 1 744 ? 5.242 11.047 5.026 1.00 92.50 744 THR A N 1
ATOM 5906 C CA . THR A 1 744 ? 6.118 12.236 5.051 1.00 92.50 744 THR A CA 1
ATOM 5907 C C . THR A 1 744 ? 5.732 13.238 6.139 1.00 92.50 744 THR A C 1
ATOM 5909 O O . THR A 1 744 ? 6.571 13.612 6.954 1.00 92.50 744 THR A O 1
ATOM 5912 N N . ALA A 1 745 ? 4.452 13.610 6.229 1.00 93.00 745 ALA A N 1
ATOM 5913 C CA . ALA A 1 745 ? 3.983 14.547 7.252 1.00 93.00 745 ALA A CA 1
ATOM 5914 C C . ALA A 1 745 ? 4.189 14.013 8.685 1.00 93.00 745 ALA A C 1
ATOM 5916 O O . ALA A 1 745 ? 4.489 14.775 9.598 1.00 93.00 745 ALA A O 1
ATOM 5917 N N . ALA A 1 746 ? 4.046 12.702 8.898 1.00 94.06 746 ALA A N 1
ATOM 5918 C CA . ALA A 1 746 ? 4.265 12.102 10.211 1.00 94.06 746 ALA A CA 1
ATOM 5919 C C . ALA A 1 746 ? 5.756 12.057 10.580 1.00 94.06 746 ALA A C 1
ATOM 5921 O O . ALA A 1 746 ? 6.097 12.328 11.726 1.00 94.06 746 ALA A O 1
ATOM 5922 N N . ILE A 1 747 ? 6.634 11.760 9.615 1.00 94.94 747 ILE A N 1
ATOM 5923 C CA . ILE A 1 747 ? 8.091 11.777 9.810 1.00 94.94 747 ILE A CA 1
ATOM 5924 C C . ILE A 1 747 ? 8.560 13.187 10.192 1.00 94.94 747 ILE A C 1
ATOM 5926 O O . ILE A 1 747 ? 9.297 13.338 11.165 1.00 94.94 747 ILE A O 1
ATOM 5930 N N . GLU A 1 748 ? 8.079 14.216 9.483 1.00 95.25 748 GLU A N 1
ATOM 5931 C CA . GLU A 1 748 ? 8.358 15.624 9.805 1.00 95.25 748 GLU A CA 1
ATOM 5932 C C . GLU A 1 748 ? 7.923 15.977 11.235 1.00 95.25 748 GLU A C 1
ATOM 5934 O O . GLU A 1 748 ? 8.692 16.588 11.980 1.00 95.25 748 GLU A O 1
ATOM 5939 N N . LEU A 1 749 ? 6.731 15.532 11.654 1.00 95.62 749 LEU A N 1
ATOM 5940 C CA . LEU A 1 749 ? 6.249 15.736 13.020 1.00 95.62 749 LEU A CA 1
ATOM 5941 C C . LEU A 1 749 ? 7.163 15.082 14.063 1.00 95.62 749 LEU A C 1
ATOM 5943 O O . LEU A 1 749 ? 7.502 15.725 15.054 1.00 95.62 749 LEU A O 1
ATOM 5947 N N . TYR A 1 750 ? 7.553 13.818 13.867 1.00 96.31 750 TYR A N 1
ATOM 5948 C CA . TYR A 1 750 ? 8.420 13.125 14.825 1.00 96.31 750 TYR A CA 1
ATOM 5949 C C . TYR A 1 750 ? 9.750 13.848 14.984 1.00 96.31 750 TYR A C 1
ATOM 5951 O O . TYR A 1 750 ? 10.179 14.071 16.112 1.00 96.31 750 TYR A O 1
ATOM 5959 N N . GLN A 1 751 ? 10.361 14.264 13.872 1.00 94.94 751 GLN A N 1
ATOM 5960 C CA . GLN A 1 751 ? 11.613 15.006 13.909 1.00 94.94 751 GLN A CA 1
ATOM 5961 C C . GLN A 1 751 ? 11.452 16.326 14.672 1.00 94.94 751 GLN A C 1
ATOM 5963 O O . GLN A 1 751 ? 12.220 16.585 15.590 1.00 94.94 751 GLN A O 1
ATOM 5968 N N . HIS A 1 752 ? 10.405 17.108 14.387 1.00 93.94 752 HIS A N 1
ATOM 5969 C CA . HIS A 1 752 ? 10.151 18.366 15.101 1.00 93.94 752 HIS A CA 1
ATOM 5970 C C . HIS A 1 752 ? 9.952 18.183 16.609 1.00 93.94 752 HIS A C 1
ATOM 5972 O O . HIS A 1 752 ? 10.433 18.996 17.395 1.00 93.94 752 HIS A O 1
ATOM 5978 N N . LEU A 1 753 ? 9.241 17.135 17.030 1.00 95.44 753 LEU A N 1
ATOM 5979 C CA . LEU A 1 753 ? 9.052 16.849 18.454 1.00 95.44 753 LEU A CA 1
ATOM 5980 C C . LEU A 1 753 ? 10.374 16.450 19.121 1.00 95.44 753 LEU A C 1
ATOM 5982 O O . LEU A 1 753 ? 10.650 16.884 20.237 1.00 95.44 753 LEU A O 1
ATOM 5986 N N . LEU A 1 754 ? 11.216 15.669 18.440 1.00 94.94 754 LEU A N 1
ATOM 5987 C CA . LEU A 1 754 ? 12.545 15.311 18.941 1.00 94.94 754 LEU A CA 1
ATOM 5988 C C . LEU A 1 754 ? 13.463 16.535 19.048 1.00 94.94 754 LEU A C 1
ATOM 5990 O O . LEU A 1 754 ? 14.100 16.712 20.084 1.00 94.94 754 LEU A O 1
ATOM 5994 N N . ASP A 1 755 ? 13.467 17.414 18.044 1.00 93.44 755 ASP A N 1
ATOM 5995 C CA . ASP A 1 755 ? 14.256 18.656 18.040 1.00 93.44 755 ASP A CA 1
ATOM 5996 C C . ASP A 1 755 ? 13.849 19.599 19.188 1.00 93.44 755 ASP A C 1
ATOM 5998 O O . ASP A 1 755 ? 14.672 20.333 19.734 1.00 93.44 755 ASP A O 1
ATOM 6002 N N . ARG A 1 756 ? 12.579 19.541 19.610 1.00 92.12 756 ARG A N 1
ATOM 6003 C CA . ARG A 1 756 ? 12.038 20.281 20.762 1.00 92.12 756 ARG A CA 1
ATOM 6004 C C . ARG A 1 756 ? 12.247 19.585 22.109 1.00 92.12 756 ARG A C 1
ATOM 6006 O O . ARG A 1 756 ? 11.761 20.079 23.119 1.00 92.12 756 ARG A O 1
ATOM 6013 N N . SER A 1 757 ? 12.971 18.464 22.152 1.00 92.81 757 SER A N 1
ATOM 6014 C CA . SER A 1 757 ? 13.154 17.638 23.360 1.00 92.81 757 SER A CA 1
ATOM 6015 C C . SER A 1 757 ? 11.846 17.047 23.919 1.00 92.81 757 SER A C 1
ATOM 6017 O O . SER A 1 757 ? 11.745 16.727 25.100 1.00 92.81 757 SER A O 1
ATOM 6019 N N . GLU A 1 758 ? 10.840 16.841 23.066 1.00 95.19 758 GLU A N 1
ATOM 6020 C CA . GLU A 1 758 ? 9.509 16.323 23.414 1.00 95.19 758 GLU A CA 1
ATOM 6021 C C . GLU A 1 758 ? 9.349 14.846 23.002 1.00 95.19 758 GLU A C 1
ATOM 6023 O O . GLU A 1 758 ? 8.333 14.415 22.449 1.00 95.19 758 GLU A O 1
ATOM 6028 N N . ALA A 1 759 ? 10.374 14.035 23.270 1.00 96.06 759 ALA A N 1
ATOM 6029 C CA . ALA A 1 759 ? 10.446 12.648 22.810 1.00 96.06 759 ALA A CA 1
ATOM 6030 C C . ALA A 1 759 ? 9.326 11.741 23.366 1.00 96.06 759 ALA A C 1
ATOM 6032 O O . ALA A 1 759 ? 8.868 10.842 22.665 1.00 96.06 759 ALA A O 1
ATOM 6033 N N . ALA A 1 760 ? 8.808 11.997 24.572 1.00 96.81 760 ALA A N 1
ATOM 6034 C CA . ALA A 1 760 ? 7.654 11.259 25.102 1.00 96.81 760 ALA A CA 1
ATOM 6035 C C . ALA A 1 760 ? 6.374 11.511 24.277 1.00 96.81 760 ALA A C 1
ATOM 6037 O O . ALA A 1 760 ? 5.626 10.578 23.972 1.00 96.81 760 ALA A O 1
ATOM 6038 N N . THR A 1 761 ? 6.155 12.757 23.847 1.00 96.94 761 THR A N 1
ATOM 6039 C CA . THR A 1 761 ? 5.063 13.118 22.933 1.00 96.94 761 THR A CA 1
ATOM 6040 C C . THR A 1 761 ? 5.280 12.478 21.567 1.00 96.94 761 THR A C 1
ATOM 6042 O O . THR A 1 761 ? 4.346 11.903 21.008 1.00 96.94 761 THR A O 1
ATOM 6045 N N . ALA A 1 762 ? 6.515 12.509 21.050 1.00 97.50 762 ALA A N 1
ATOM 6046 C CA . ALA A 1 762 ? 6.866 11.853 19.792 1.00 97.50 762 ALA A CA 1
ATOM 6047 C C . ALA A 1 762 ? 6.546 10.351 19.828 1.00 97.50 762 ALA A C 1
ATOM 6049 O O . ALA A 1 762 ? 5.931 9.844 18.891 1.00 97.50 762 ALA A O 1
ATOM 6050 N N . LEU A 1 763 ? 6.887 9.666 20.927 1.00 97.88 763 LEU A N 1
ATOM 6051 C CA . LEU A 1 763 ? 6.574 8.254 21.130 1.00 97.88 763 LEU A CA 1
ATOM 6052 C C . LEU A 1 763 ? 5.061 8.013 21.117 1.00 97.88 763 LEU A C 1
ATOM 6054 O O . LEU A 1 763 ? 4.588 7.223 20.307 1.00 97.88 763 LEU A O 1
ATOM 6058 N N . SER A 1 764 ? 4.298 8.733 21.943 1.00 96.38 764 SER A N 1
ATOM 6059 C CA . SER A 1 764 ? 2.836 8.582 22.027 1.00 96.38 764 SER A CA 1
ATOM 6060 C C . SER A 1 764 ? 2.146 8.793 20.671 1.00 96.38 764 SER A C 1
ATOM 6062 O O . SER A 1 764 ? 1.309 7.991 20.242 1.00 96.38 764 SER A O 1
ATOM 6064 N N . VAL A 1 765 ? 2.547 9.833 19.932 1.00 96.44 765 VAL A N 1
ATOM 6065 C CA . VAL A 1 765 ? 2.005 10.105 18.595 1.00 96.44 765 VAL A CA 1
ATOM 6066 C C . VAL A 1 765 ? 2.427 9.029 17.591 1.00 96.44 765 VAL A C 1
ATOM 6068 O O . VAL A 1 765 ? 1.626 8.635 16.739 1.00 96.44 765 VAL A O 1
ATOM 6071 N N . ALA A 1 766 ? 3.662 8.531 17.670 1.00 97.56 766 ALA A N 1
ATOM 6072 C CA . ALA A 1 766 ? 4.145 7.470 16.796 1.00 97.56 766 ALA A CA 1
ATOM 6073 C C . ALA A 1 766 ? 3.438 6.131 17.048 1.00 97.56 766 ALA A C 1
ATOM 6075 O O . ALA A 1 766 ? 2.997 5.507 16.081 1.00 97.56 766 ALA A O 1
ATOM 6076 N N . GLU A 1 767 ? 3.231 5.737 18.310 1.00 96.50 767 GLU A N 1
ATOM 6077 C CA . GLU A 1 767 ? 2.435 4.554 18.666 1.00 96.50 767 GLU A CA 1
ATOM 6078 C C . GLU A 1 767 ? 1.005 4.680 18.130 1.00 96.50 767 GLU A C 1
ATOM 6080 O O . GLU A 1 767 ? 0.503 3.767 17.469 1.00 96.50 767 GLU A O 1
ATOM 6085 N N . ARG A 1 768 ? 0.358 5.837 18.339 1.00 94.12 768 ARG A N 1
ATOM 6086 C CA . ARG A 1 768 ? -0.995 6.083 17.825 1.00 94.12 768 ARG A CA 1
ATOM 6087 C C . ARG A 1 768 ? -1.043 5.955 16.306 1.00 94.12 768 ARG A C 1
ATOM 6089 O O . ARG A 1 768 ? -1.896 5.243 15.784 1.00 94.12 768 ARG A O 1
ATOM 6096 N N . ASN A 1 769 ? -0.132 6.602 15.584 1.00 95.06 769 ASN A N 1
ATOM 6097 C CA . ASN A 1 769 ? -0.109 6.533 14.122 1.00 95.06 769 ASN A CA 1
ATOM 6098 C C . ASN A 1 769 ? 0.187 5.113 13.618 1.00 95.06 769 ASN A C 1
ATOM 6100 O O . ASN A 1 769 ? -0.424 4.676 12.643 1.00 95.06 769 ASN A O 1
ATOM 6104 N N . TRP A 1 770 ? 1.052 4.363 14.306 1.00 94.94 770 TRP A N 1
ATOM 6105 C CA . TRP A 1 770 ? 1.301 2.956 14.000 1.00 94.94 770 TRP A CA 1
ATOM 6106 C C . TRP A 1 770 ? 0.039 2.104 14.144 1.00 94.94 770 TRP A C 1
ATOM 6108 O O . TRP A 1 770 ? -0.250 1.296 13.268 1.00 94.94 770 TRP A O 1
ATOM 6118 N N . GLN A 1 771 ? -0.763 2.310 15.191 1.00 91.81 771 GLN A N 1
ATOM 6119 C CA . GLN A 1 771 ? -2.040 1.603 15.351 1.00 91.81 771 GLN A CA 1
ATOM 6120 C C . GLN A 1 771 ? -3.016 1.904 14.206 1.00 91.81 771 GLN A C 1
ATOM 6122 O O . GLN A 1 771 ? -3.747 1.014 13.768 1.00 91.81 771 GLN A O 1
ATOM 6127 N N . MET A 1 772 ? -3.014 3.142 13.703 1.00 91.62 772 MET A N 1
ATOM 6128 C CA . MET A 1 772 ? -3.900 3.562 12.613 1.00 91.62 772 MET A CA 1
ATOM 6129 C C . MET A 1 772 ? -3.412 3.119 11.232 1.00 91.62 772 MET A C 1
ATOM 6131 O O . MET A 1 772 ? -4.238 2.917 10.340 1.00 91.62 772 MET A O 1
ATOM 6135 N N . ALA A 1 773 ? -2.100 2.953 11.047 1.00 92.88 773 ALA A N 1
ATOM 6136 C CA . ALA A 1 773 ? -1.469 2.589 9.780 1.00 92.88 773 ALA A CA 1
ATOM 6137 C C . ALA A 1 773 ? -0.239 1.664 9.971 1.00 92.88 773 ALA A C 1
ATOM 6139 O O . ALA A 1 773 ? 0.874 2.023 9.587 1.00 92.88 773 ALA A O 1
ATOM 6140 N N . PRO A 1 774 ? -0.420 0.428 10.477 1.00 92.81 774 PRO A N 1
ATOM 6141 C CA . PRO A 1 774 ? 0.677 -0.493 10.799 1.00 92.81 774 PRO A CA 1
ATOM 6142 C C . PRO A 1 774 ? 1.419 -1.028 9.567 1.00 92.81 774 PRO A C 1
ATOM 6144 O O . PRO A 1 774 ? 2.459 -1.658 9.685 1.00 92.81 774 PRO A O 1
ATOM 6147 N N . HIS A 1 775 ? 0.910 -0.779 8.361 1.00 90.19 775 HIS A N 1
ATOM 6148 C CA . HIS A 1 775 ? 1.607 -1.102 7.117 1.00 90.19 775 HIS A CA 1
ATOM 6149 C C . HIS A 1 775 ? 2.719 -0.092 6.775 1.00 90.19 775 HIS A C 1
ATOM 6151 O O . HIS A 1 775 ? 3.535 -0.373 5.897 1.00 90.19 775 HIS A O 1
ATOM 6157 N N . LEU A 1 776 ? 2.752 1.077 7.428 1.00 92.62 776 LEU A N 1
ATOM 6158 C CA . LEU A 1 776 ? 3.770 2.110 7.234 1.00 92.62 776 LEU A CA 1
ATOM 6159 C C . LEU A 1 776 ? 4.830 1.996 8.335 1.00 92.62 776 LEU A C 1
ATOM 6161 O O . LEU A 1 776 ? 4.687 2.569 9.416 1.00 92.62 776 LEU A O 1
ATOM 6165 N N . SER A 1 777 ? 5.930 1.290 8.049 1.00 93.81 777 SER A N 1
ATOM 6166 C CA . SER A 1 777 ? 7.042 1.088 9.001 1.00 93.81 777 SER A CA 1
ATOM 6167 C C . SER A 1 777 ? 7.653 2.383 9.538 1.00 93.81 777 SER A C 1
ATOM 6169 O O . SER A 1 777 ? 8.264 2.356 10.599 1.00 93.81 777 SER A O 1
ATOM 6171 N N . ALA A 1 778 ? 7.452 3.515 8.859 1.00 95.62 778 ALA A N 1
ATOM 6172 C CA . ALA A 1 778 ? 7.872 4.833 9.327 1.00 95.62 778 ALA A CA 1
ATOM 6173 C C . ALA A 1 778 ? 7.332 5.182 10.726 1.00 95.62 778 ALA A C 1
ATOM 6175 O O . ALA A 1 778 ? 8.049 5.794 11.511 1.00 95.62 778 ALA A O 1
ATOM 6176 N N . HIS A 1 779 ? 6.105 4.771 11.079 1.00 97.19 779 HIS A N 1
ATOM 6177 C CA . HIS A 1 779 ? 5.572 5.040 12.421 1.00 97.19 779 HIS A CA 1
ATOM 6178 C C . HIS A 1 779 ? 6.255 4.179 13.491 1.00 97.19 779 HIS A C 1
ATOM 6180 O O . HIS A 1 779 ? 6.590 4.692 14.554 1.00 97.19 779 HIS A O 1
ATOM 6186 N N . ALA A 1 780 ? 6.540 2.905 13.194 1.00 97.75 780 ALA A N 1
ATOM 6187 C CA . ALA A 1 780 ? 7.328 2.055 14.086 1.00 97.75 780 ALA A CA 1
ATOM 6188 C C . ALA A 1 780 ? 8.762 2.588 14.247 1.00 97.75 780 ALA A C 1
ATOM 6190 O O . ALA A 1 780 ? 9.267 2.689 15.357 1.00 97.75 780 ALA A O 1
ATOM 6191 N N . ILE A 1 781 ? 9.397 3.025 13.161 1.00 98.25 781 ILE A N 1
ATOM 6192 C CA . ILE A 1 781 ? 10.728 3.644 13.201 1.00 98.25 781 ILE A CA 1
ATOM 6193 C C . ILE A 1 781 ? 10.727 4.934 14.040 1.00 98.25 781 ILE A C 1
ATOM 6195 O O . ILE A 1 781 ? 11.610 5.120 14.879 1.00 98.25 781 ILE A O 1
ATOM 6199 N N . GLY A 1 782 ? 9.717 5.793 13.870 1.00 97.81 782 GLY A N 1
ATOM 6200 C CA . GLY A 1 782 ? 9.532 6.995 14.686 1.00 97.81 782 GLY A CA 1
ATOM 6201 C C . GLY A 1 782 ? 9.361 6.676 16.174 1.00 97.81 782 GLY A C 1
ATOM 6202 O O . GLY A 1 782 ? 10.032 7.281 17.011 1.00 97.81 782 GLY A O 1
ATOM 6203 N N . ALA A 1 783 ? 8.536 5.676 16.504 1.00 98.38 783 ALA A N 1
ATOM 6204 C CA . ALA A 1 783 ? 8.335 5.213 17.878 1.00 98.38 783 ALA A CA 1
ATOM 6205 C C . ALA A 1 783 ? 9.632 4.651 18.476 1.00 98.38 783 ALA A C 1
ATOM 6207 O O . ALA A 1 783 ? 10.001 5.006 19.592 1.00 98.38 783 ALA A O 1
ATOM 6208 N N . ALA A 1 784 ? 10.374 3.844 17.713 1.00 98.31 784 ALA A N 1
ATOM 6209 C CA . ALA A 1 784 ? 11.661 3.306 18.134 1.00 98.31 784 ALA A CA 1
ATOM 6210 C C . ALA A 1 784 ? 12.680 4.413 18.440 1.00 98.31 784 ALA A C 1
ATOM 6212 O O . ALA A 1 784 ? 13.312 4.379 19.494 1.00 98.31 784 ALA A O 1
ATOM 6213 N N . ARG A 1 785 ? 12.818 5.417 17.561 1.00 97.94 785 ARG A N 1
ATOM 6214 C CA . ARG A 1 785 ? 13.708 6.568 17.793 1.00 97.94 785 ARG A CA 1
ATOM 6215 C C . ARG A 1 785 ? 13.333 7.320 19.064 1.00 97.94 785 ARG A C 1
ATOM 6217 O O . ARG A 1 785 ? 14.192 7.524 19.915 1.00 97.94 785 ARG A O 1
ATOM 6224 N N . ALA A 1 786 ? 12.060 7.677 19.209 1.00 98.12 786 ALA A N 1
ATOM 6225 C CA . ALA A 1 786 ? 11.571 8.404 20.373 1.00 98.12 786 ALA A CA 1
ATOM 6226 C C . ALA A 1 786 ? 11.776 7.621 21.681 1.00 98.12 786 ALA A C 1
ATOM 6228 O O . ALA A 1 786 ? 12.241 8.186 22.671 1.00 98.12 786 ALA A O 1
ATOM 6229 N N . ALA A 1 787 ? 11.511 6.312 21.665 1.00 98.12 787 ALA A N 1
ATOM 6230 C CA . ALA A 1 787 ? 11.743 5.423 22.797 1.00 98.12 787 ALA A CA 1
ATOM 6231 C C . ALA A 1 787 ? 13.230 5.324 23.174 1.00 98.12 787 ALA A C 1
ATOM 6233 O O . ALA A 1 787 ? 13.561 5.391 24.356 1.00 98.12 787 ALA A O 1
ATOM 6234 N N . MET A 1 788 ? 14.135 5.228 22.190 1.00 97.19 788 MET A N 1
ATOM 6235 C CA . MET A 1 788 ? 15.582 5.264 22.438 1.00 97.19 788 MET A CA 1
ATOM 6236 C C . MET A 1 788 ? 16.016 6.587 23.075 1.00 97.19 788 MET A C 1
ATOM 6238 O O . MET A 1 788 ? 16.802 6.568 24.019 1.00 97.19 788 MET A O 1
ATOM 6242 N N . THR A 1 789 ? 15.486 7.723 22.604 1.00 97.12 789 THR A N 1
ATOM 6243 C CA . THR A 1 789 ? 15.814 9.056 23.140 1.00 97.12 789 THR A CA 1
ATOM 6244 C C . THR A 1 789 ? 15.456 9.197 24.620 1.00 97.12 789 THR A C 1
ATOM 6246 O O . THR A 1 789 ? 16.212 9.813 25.364 1.00 97.12 789 THR A O 1
ATOM 6249 N N . ILE A 1 790 ? 14.346 8.602 25.068 1.00 96.50 790 ILE A N 1
ATOM 6250 C CA . ILE A 1 790 ? 13.939 8.614 26.488 1.00 96.50 790 ILE A CA 1
ATOM 6251 C C . ILE A 1 790 ? 14.457 7.409 27.291 1.00 96.50 790 ILE A C 1
ATOM 6253 O O . ILE A 1 790 ? 14.136 7.277 28.468 1.00 96.50 790 ILE A O 1
ATOM 6257 N N . GLY A 1 791 ? 15.232 6.511 26.674 1.00 96.19 791 GLY A N 1
ATOM 6258 C CA . GLY A 1 791 ? 15.799 5.333 27.334 1.00 96.19 791 GLY A CA 1
ATOM 6259 C C . GLY A 1 791 ? 14.826 4.171 27.585 1.00 96.19 791 GLY A C 1
ATOM 6260 O O . GLY A 1 791 ? 15.153 3.284 28.372 1.00 96.19 791 GLY A O 1
ATOM 6261 N N . SER A 1 792 ? 13.664 4.126 26.922 1.00 96.81 792 SER A N 1
ATOM 6262 C CA . SER A 1 792 ? 12.720 2.997 27.008 1.00 96.81 792 SER A CA 1
ATOM 6263 C C . SER A 1 792 ? 13.098 1.902 26.003 1.00 96.81 792 SER A C 1
ATOM 6265 O O . SER A 1 792 ? 12.545 1.793 24.907 1.00 96.81 792 SER A O 1
ATOM 6267 N N . TRP A 1 793 ? 14.117 1.117 26.350 1.00 96.62 793 TRP A N 1
ATOM 6268 C CA . TRP A 1 793 ? 14.738 0.139 25.445 1.00 96.62 793 TRP A CA 1
ATOM 6269 C C . TRP A 1 793 ? 13.843 -1.054 25.093 1.00 96.62 793 TRP A C 1
ATOM 6271 O O . TRP A 1 793 ? 13.969 -1.610 24.005 1.00 96.62 793 TRP A O 1
ATOM 6281 N N . ASP A 1 794 ? 12.925 -1.419 25.981 1.00 96.88 794 ASP A N 1
ATOM 6282 C CA . ASP A 1 794 ? 11.872 -2.413 25.760 1.00 96.88 794 ASP A CA 1
ATOM 6283 C C . ASP A 1 794 ? 10.928 -1.997 24.619 1.00 96.88 794 ASP A C 1
ATOM 6285 O O . ASP A 1 794 ? 10.712 -2.753 23.667 1.00 96.88 794 ASP A O 1
ATOM 6289 N N . ILE A 1 795 ? 10.448 -0.751 24.660 1.00 98.12 795 ILE A N 1
ATOM 6290 C CA . ILE A 1 795 ? 9.598 -0.152 23.628 1.00 98.12 795 ILE A CA 1
ATOM 6291 C C . ILE A 1 795 ? 10.383 0.049 22.331 1.00 98.12 795 ILE A C 1
ATOM 6293 O O . ILE A 1 795 ? 9.881 -0.256 21.247 1.00 98.12 795 ILE A O 1
ATOM 6297 N N . ALA A 1 796 ? 11.633 0.512 22.426 1.00 98.31 796 ALA A N 1
ATOM 6298 C CA . ALA A 1 796 ? 12.500 0.645 21.262 1.00 98.31 796 ALA A CA 1
ATOM 6299 C C . ALA A 1 796 ? 12.668 -0.701 20.544 1.00 98.31 796 ALA A C 1
ATOM 6301 O O . ALA A 1 796 ? 12.481 -0.776 19.330 1.00 98.31 796 ALA A O 1
ATOM 6302 N N . ARG A 1 797 ? 12.947 -1.777 21.291 1.00 97.94 797 ARG A N 1
ATOM 6303 C CA . ARG A 1 797 ? 13.079 -3.129 20.743 1.00 97.94 797 ARG A CA 1
ATOM 6304 C C . ARG A 1 797 ? 11.793 -3.625 20.095 1.00 97.94 797 ARG A C 1
ATOM 6306 O O . ARG A 1 797 ? 11.855 -4.103 18.964 1.00 97.94 797 ARG A O 1
ATOM 6313 N N . LEU A 1 798 ? 10.645 -3.458 20.758 1.00 98.38 798 LEU A N 1
ATOM 6314 C CA . LEU A 1 798 ? 9.337 -3.792 20.187 1.00 98.38 798 LEU A CA 1
ATOM 6315 C C . LEU A 1 798 ? 9.173 -3.164 18.797 1.00 98.38 798 LEU A C 1
ATOM 6317 O O . LEU A 1 798 ? 8.903 -3.867 17.826 1.00 98.38 798 LEU A O 1
ATOM 6321 N N . TYR A 1 799 ? 9.360 -1.851 18.685 1.00 98.50 799 TYR A N 1
ATOM 6322 C CA . TYR A 1 799 ? 9.080 -1.148 17.438 1.00 98.50 799 TYR A CA 1
ATOM 6323 C C . TYR A 1 799 ? 10.135 -1.354 16.347 1.00 98.50 799 TYR A C 1
ATOM 6325 O O . TYR A 1 799 ? 9.775 -1.373 15.170 1.00 98.50 799 TYR A O 1
ATOM 6333 N N . VAL A 1 800 ? 11.404 -1.579 16.696 1.00 98.50 800 VAL A N 1
ATOM 6334 C CA . VAL A 1 800 ? 12.424 -1.980 15.714 1.00 98.50 800 VAL A CA 1
ATOM 6335 C C . VAL A 1 800 ? 12.095 -3.344 15.113 1.00 98.50 800 VAL A C 1
ATOM 6337 O O . VAL A 1 800 ? 12.071 -3.481 13.891 1.00 98.50 800 VAL A O 1
ATOM 6340 N N . GLU A 1 801 ? 11.779 -4.337 15.947 1.00 98.00 801 GLU A N 1
ATOM 6341 C CA . GLU A 1 801 ? 11.410 -5.672 15.468 1.00 98.00 801 GLU A CA 1
ATOM 6342 C C . GLU A 1 801 ? 10.133 -5.612 14.609 1.00 98.00 801 GLU A C 1
ATOM 6344 O O . GLU A 1 801 ? 10.091 -6.185 13.520 1.00 98.00 801 GLU A O 1
ATOM 6349 N N . LEU A 1 802 ? 9.117 -4.839 15.020 1.00 97.19 802 LEU A N 1
ATOM 6350 C CA . LEU A 1 802 ? 7.911 -4.617 14.210 1.00 97.19 802 LEU A CA 1
ATOM 6351 C C . LEU A 1 802 ? 8.214 -3.945 12.863 1.00 97.19 802 LEU A C 1
ATOM 6353 O O . LEU A 1 802 ? 7.604 -4.310 11.851 1.00 97.19 802 LEU A O 1
ATOM 6357 N N . ALA A 1 803 ? 9.148 -2.990 12.825 1.00 97.31 803 ALA A N 1
ATOM 6358 C CA . ALA A 1 803 ? 9.582 -2.347 11.589 1.00 97.31 803 ALA A CA 1
ATOM 6359 C C . ALA A 1 803 ? 10.269 -3.348 10.648 1.00 97.31 803 ALA A C 1
ATOM 6361 O O . ALA A 1 803 ? 9.914 -3.388 9.469 1.00 97.31 803 ALA A O 1
ATOM 6362 N N . LEU A 1 804 ? 11.172 -4.193 11.160 1.00 97.12 804 LEU A N 1
ATOM 6363 C CA . LEU A 1 804 ? 11.855 -5.233 10.379 1.00 97.12 804 LEU A CA 1
ATOM 6364 C C . LEU A 1 804 ? 10.887 -6.296 9.849 1.00 97.12 804 LEU A C 1
ATOM 6366 O O . LEU A 1 804 ? 10.953 -6.662 8.681 1.00 97.12 804 LEU A O 1
ATOM 6370 N N . MET A 1 805 ? 9.942 -6.754 10.670 1.00 95.62 805 MET A N 1
ATOM 6371 C CA . MET A 1 805 ? 8.919 -7.719 10.248 1.00 95.62 805 MET A CA 1
ATOM 6372 C C . MET A 1 805 ? 7.990 -7.137 9.172 1.00 95.62 805 MET A C 1
ATOM 6374 O O . MET A 1 805 ? 7.534 -7.840 8.268 1.00 95.62 805 MET A O 1
ATOM 6378 N N . THR A 1 806 ? 7.705 -5.834 9.248 1.00 91.81 806 THR A N 1
ATOM 6379 C CA . THR A 1 806 ? 6.769 -5.172 8.332 1.00 91.81 806 THR A CA 1
ATOM 6380 C C . THR A 1 806 ? 7.434 -4.735 7.027 1.00 91.81 806 THR A C 1
ATOM 6382 O O . THR A 1 806 ? 6.852 -4.885 5.950 1.00 91.81 806 THR A O 1
ATOM 6385 N N . SER A 1 807 ? 8.647 -4.208 7.102 1.00 93.44 807 SER A N 1
ATOM 6386 C CA . SER A 1 807 ? 9.367 -3.638 5.968 1.00 93.44 807 SER A CA 1
ATOM 6387 C C . SER A 1 807 ? 10.855 -3.960 6.096 1.00 93.44 807 SER A C 1
ATOM 6389 O O . SER A 1 807 ? 11.652 -3.052 6.340 1.00 93.44 807 SER A O 1
ATOM 6391 N N . PRO A 1 808 ? 11.264 -5.227 5.904 1.00 95.44 808 PRO A N 1
ATOM 6392 C CA . PRO A 1 808 ? 12.671 -5.613 6.015 1.00 95.44 808 PRO A CA 1
ATOM 6393 C C . PRO A 1 808 ? 13.558 -4.930 4.962 1.00 95.44 808 PRO A C 1
ATOM 6395 O O . PRO A 1 808 ? 14.772 -4.946 5.074 1.00 95.44 808 PRO A O 1
ATOM 6398 N N . TRP A 1 809 ? 12.976 -4.301 3.942 1.00 94.56 809 TRP A N 1
ATOM 6399 C CA . TRP A 1 809 ? 13.669 -3.488 2.939 1.00 94.56 809 TRP A CA 1
ATOM 6400 C C . TRP A 1 809 ? 13.915 -2.032 3.368 1.00 94.56 809 TRP A C 1
ATOM 6402 O O . TRP A 1 809 ? 14.370 -1.234 2.553 1.00 94.56 809 TRP A O 1
ATOM 6412 N N . ASN A 1 810 ? 13.550 -1.630 4.590 1.00 94.31 810 ASN A N 1
ATOM 6413 C CA . ASN A 1 810 ? 13.790 -0.269 5.067 1.00 94.31 810 ASN A CA 1
ATOM 6414 C C . ASN A 1 810 ? 15.159 -0.184 5.782 1.00 94.31 810 ASN A C 1
ATOM 6416 O O . ASN A 1 810 ? 15.300 -0.772 6.860 1.00 94.31 810 ASN A O 1
ATOM 6420 N N . PRO A 1 811 ? 16.149 0.554 5.236 1.00 95.75 811 PRO A N 1
ATOM 6421 C CA . PRO A 1 811 ? 17.505 0.607 5.794 1.00 95.75 811 PRO A CA 1
ATOM 6422 C C . PRO A 1 811 ? 17.551 1.188 7.213 1.00 95.75 811 PRO A C 1
ATOM 6424 O O . PRO A 1 811 ? 18.345 0.753 8.047 1.00 95.75 811 PRO A O 1
ATOM 6427 N N . GLU A 1 812 ? 16.664 2.129 7.528 1.00 95.94 812 GLU A N 1
ATOM 6428 C CA . GLU A 1 812 ? 16.636 2.808 8.821 1.00 95.94 812 GLU A CA 1
ATOM 6429 C C . GLU A 1 812 ? 16.234 1.867 9.968 1.00 95.94 812 GLU A C 1
ATOM 6431 O O . GLU A 1 812 ? 16.779 1.955 11.071 1.00 95.94 812 GLU A O 1
ATOM 6436 N N . GLY A 1 813 ? 15.329 0.918 9.694 1.00 96.94 813 GLY A N 1
ATOM 6437 C CA . GLY A 1 813 ? 14.964 -0.136 10.644 1.00 96.94 813 GLY A CA 1
ATOM 6438 C C . GLY A 1 813 ? 16.164 -1.010 11.015 1.00 96.94 813 GLY A C 1
ATOM 6439 O O . GLY A 1 813 ? 16.381 -1.293 12.193 1.00 96.94 813 GLY A O 1
ATOM 6440 N N . HIS A 1 814 ? 17.000 -1.358 10.032 1.00 98.00 814 HIS A N 1
ATOM 6441 C CA . HIS A 1 814 ? 18.242 -2.103 10.263 1.00 98.00 814 HIS A CA 1
ATOM 6442 C C . HIS A 1 814 ? 19.282 -1.276 11.022 1.00 98.00 814 HIS A C 1
ATOM 6444 O O . HIS A 1 814 ? 19.894 -1.784 11.957 1.00 98.00 814 HIS A O 1
ATOM 6450 N N . SER A 1 815 ? 19.438 0.016 10.714 1.00 98.00 815 SER A N 1
ATOM 6451 C CA . SER A 1 815 ? 20.336 0.894 11.484 1.00 98.00 815 SER A CA 1
ATOM 6452 C C . SER A 1 815 ? 19.943 0.982 12.963 1.00 98.00 815 SER A C 1
ATOM 6454 O O . SER A 1 815 ? 20.804 0.989 13.842 1.00 98.00 815 SER A O 1
ATOM 6456 N N . LEU A 1 816 ? 18.641 1.037 13.260 1.00 98.12 816 LEU A N 1
ATOM 6457 C CA . LEU A 1 816 ? 18.134 1.015 14.633 1.00 98.12 816 LEU A CA 1
ATOM 6458 C C . LEU A 1 816 ? 18.363 -0.340 15.317 1.00 98.12 816 LEU A C 1
ATOM 6460 O O . LEU A 1 816 ? 18.776 -0.362 16.475 1.00 98.12 816 LEU A O 1
ATOM 6464 N N . ALA A 1 817 ? 18.140 -1.449 14.608 1.00 97.94 817 ALA A N 1
ATOM 6465 C CA . ALA A 1 817 ? 18.407 -2.796 15.113 1.00 97.94 817 ALA A CA 1
ATOM 6466 C C . ALA A 1 817 ? 19.883 -3.003 15.454 1.00 97.94 817 ALA A C 1
ATOM 6468 O O . ALA A 1 817 ? 20.193 -3.502 16.530 1.00 97.94 817 ALA A O 1
ATOM 6469 N N . ALA A 1 818 ? 20.793 -2.519 14.604 1.00 98.19 818 ALA A N 1
ATOM 6470 C CA . ALA A 1 818 ? 22.222 -2.565 14.882 1.00 98.19 818 ALA A CA 1
ATOM 6471 C C . ALA A 1 818 ? 22.575 -1.889 16.216 1.00 98.19 818 ALA A C 1
ATOM 6473 O O . ALA A 1 818 ? 23.331 -2.452 17.001 1.00 98.19 818 ALA A O 1
ATOM 6474 N N . ARG A 1 819 ? 21.988 -0.719 16.513 1.00 97.81 819 ARG A N 1
ATOM 6475 C CA . ARG A 1 819 ? 22.204 -0.020 17.794 1.00 97.81 819 ARG A CA 1
ATOM 6476 C C . ARG A 1 819 ? 21.682 -0.803 19.000 1.00 97.81 819 ARG A C 1
ATOM 6478 O O . ARG A 1 819 ? 22.279 -0.736 20.071 1.00 97.81 819 ARG A O 1
ATOM 6485 N N . LEU A 1 820 ? 20.568 -1.521 18.851 1.00 97.06 820 LEU A N 1
ATOM 6486 C CA . LEU A 1 820 ? 20.034 -2.368 19.922 1.00 97.06 820 LEU A CA 1
ATOM 6487 C C . LEU A 1 820 ? 20.934 -3.572 20.190 1.00 97.06 820 LEU A C 1
ATOM 6489 O O . LEU A 1 820 ? 21.215 -3.855 21.351 1.00 97.06 820 LEU A O 1
ATOM 6493 N N . HIS A 1 821 ? 21.413 -4.226 19.133 1.00 97.12 821 HIS A N 1
ATOM 6494 C CA . HIS A 1 821 ? 22.304 -5.382 19.242 1.00 97.12 821 HIS A CA 1
ATOM 6495 C C . HIS A 1 821 ? 23.674 -5.002 19.805 1.00 97.12 821 HIS A C 1
ATOM 6497 O O . HIS A 1 821 ? 24.193 -5.685 20.682 1.00 97.12 821 HIS A O 1
ATOM 6503 N N . GLU A 1 822 ? 24.215 -3.849 19.398 1.00 96.88 822 GLU A N 1
ATOM 6504 C CA . GLU A 1 822 ? 25.422 -3.263 19.995 1.00 96.88 822 GLU A CA 1
ATOM 6505 C C . GLU A 1 822 ? 25.247 -3.052 21.504 1.00 96.88 822 GLU A C 1
ATOM 6507 O O . GLU A 1 822 ? 26.109 -3.426 22.298 1.00 96.88 822 GLU A O 1
ATOM 6512 N N . ARG A 1 823 ? 24.087 -2.528 21.919 1.00 95.31 823 ARG A N 1
ATOM 6513 C CA . ARG A 1 823 ? 23.752 -2.337 23.334 1.00 95.31 823 ARG A CA 1
ATOM 6514 C C . ARG A 1 823 ? 23.603 -3.657 24.095 1.00 95.31 823 ARG A C 1
ATOM 6516 O O . ARG A 1 823 ? 23.964 -3.704 25.268 1.00 95.31 823 ARG A O 1
ATOM 6523 N N . SER A 1 824 ? 23.050 -4.701 23.480 1.00 93.25 824 SER A N 1
ATOM 6524 C CA . SER A 1 824 ? 22.903 -6.017 24.116 1.00 93.25 824 SER A CA 1
ATOM 6525 C C . SER A 1 824 ? 24.172 -6.873 24.062 1.00 93.25 824 SER A C 1
ATOM 6527 O O . SER A 1 824 ? 24.176 -7.961 24.631 1.00 93.25 824 SER A O 1
ATOM 6529 N N . GLY A 1 825 ? 25.235 -6.400 23.402 1.00 95.88 825 GLY A N 1
ATOM 6530 C CA . GLY A 1 825 ? 26.496 -7.125 23.240 1.00 95.88 825 GLY A CA 1
ATOM 6531 C C . GLY A 1 825 ? 26.490 -8.176 22.123 1.00 95.88 825 GLY A C 1
ATOM 6532 O O . GLY A 1 825 ? 27.438 -8.950 22.021 1.00 95.88 825 GLY A O 1
ATOM 6533 N N . ASP A 1 826 ? 25.461 -8.204 21.272 1.00 95.75 826 ASP A N 1
ATOM 6534 C CA . ASP A 1 826 ? 25.380 -9.113 20.124 1.00 95.75 826 ASP A CA 1
ATOM 6535 C C . ASP A 1 826 ? 26.074 -8.489 18.903 1.00 95.75 826 ASP A C 1
ATOM 6537 O O . ASP A 1 826 ? 25.466 -7.845 18.041 1.00 95.75 826 ASP A O 1
ATOM 6541 N N . LEU A 1 827 ? 27.400 -8.631 18.858 1.00 95.75 827 LEU A N 1
ATOM 6542 C CA . LEU A 1 827 ? 28.229 -8.028 17.812 1.00 95.75 827 LEU A CA 1
ATOM 6543 C C . LEU A 1 827 ? 27.991 -8.651 16.429 1.00 95.75 827 LEU A C 1
ATOM 6545 O O . LEU A 1 827 ? 28.136 -7.955 15.420 1.00 95.75 827 LEU A O 1
ATOM 6549 N N . THR A 1 828 ? 27.604 -9.929 16.373 1.00 95.56 828 THR A N 1
ATOM 6550 C CA . THR A 1 828 ? 27.273 -10.619 15.120 1.00 95.56 828 THR A CA 1
ATOM 6551 C C . THR A 1 828 ? 26.005 -10.021 14.521 1.00 95.56 828 THR A C 1
ATOM 6553 O O . THR A 1 828 ? 26.042 -9.521 13.395 1.00 95.56 828 THR A O 1
ATOM 6556 N N . ALA A 1 829 ? 24.914 -9.959 15.291 1.00 95.62 829 ALA A N 1
ATOM 6557 C CA . ALA A 1 829 ? 23.663 -9.375 14.817 1.00 95.62 829 ALA A CA 1
ATOM 6558 C C . ALA A 1 829 ? 23.817 -7.881 14.489 1.00 95.62 829 ALA A C 1
ATOM 6560 O O . ALA A 1 829 ? 23.290 -7.400 13.483 1.00 95.62 829 ALA A O 1
ATOM 6561 N N . MET A 1 830 ? 24.603 -7.138 15.281 1.00 97.62 830 MET A N 1
ATOM 6562 C CA . MET A 1 830 ? 24.947 -5.744 14.982 1.00 97.62 830 MET A CA 1
ATOM 6563 C C . MET A 1 830 ? 25.593 -5.604 13.597 1.00 97.62 830 MET A C 1
ATOM 6565 O O . MET A 1 830 ? 25.178 -4.740 12.818 1.00 97.62 830 MET A O 1
ATOM 6569 N N . LYS A 1 831 ? 26.606 -6.425 13.285 1.00 97.25 831 LYS A N 1
ATOM 6570 C CA . LYS A 1 831 ? 27.320 -6.374 12.003 1.00 97.25 831 LYS A CA 1
ATOM 6571 C C . LYS A 1 831 ? 26.374 -6.659 10.835 1.00 97.25 831 LYS A C 1
ATOM 6573 O O . LYS A 1 831 ? 26.302 -5.839 9.921 1.00 97.25 831 LYS A O 1
ATOM 6578 N N . LEU A 1 832 ? 25.586 -7.732 10.922 1.00 96.69 832 LEU A N 1
ATOM 6579 C CA . LEU A 1 832 ? 24.608 -8.107 9.894 1.00 96.69 832 LEU A CA 1
ATOM 6580 C C . LEU A 1 832 ? 23.595 -6.987 9.623 1.00 96.69 832 LEU A C 1
ATOM 6582 O O . LEU A 1 832 ? 23.283 -6.670 8.476 1.00 96.69 832 LEU A O 1
ATOM 6586 N N . ARG A 1 833 ? 23.107 -6.320 10.677 1.00 97.38 833 ARG A N 1
ATOM 6587 C CA . ARG A 1 833 ? 22.175 -5.192 10.537 1.00 97.38 833 ARG A CA 1
ATOM 6588 C C . ARG A 1 833 ? 22.837 -3.944 9.945 1.00 97.38 833 ARG A C 1
ATOM 6590 O O . ARG A 1 833 ? 22.196 -3.254 9.155 1.00 97.38 833 ARG A O 1
ATOM 6597 N N . ARG A 1 834 ? 24.105 -3.650 10.259 1.00 97.12 834 ARG A N 1
ATOM 6598 C CA . ARG A 1 834 ? 24.849 -2.548 9.611 1.00 97.12 834 ARG A CA 1
ATOM 6599 C C . ARG A 1 834 ? 25.056 -2.813 8.118 1.00 97.12 834 ARG A C 1
ATOM 6601 O O . ARG A 1 834 ? 24.817 -1.914 7.316 1.00 97.12 834 ARG A O 1
ATOM 6608 N N . GLU A 1 835 ? 25.432 -4.036 7.753 1.00 94.38 835 GLU A N 1
ATOM 6609 C CA . GLU A 1 835 ? 25.601 -4.453 6.355 1.00 94.38 835 GLU A CA 1
ATOM 6610 C C . GLU A 1 835 ? 24.278 -4.381 5.587 1.00 94.38 835 GLU A C 1
ATOM 6612 O O . GLU A 1 835 ? 24.220 -3.765 4.524 1.00 94.38 835 GLU A O 1
ATOM 6617 N N . ALA A 1 836 ? 23.187 -4.896 6.162 1.00 95.25 836 ALA A N 1
ATOM 6618 C CA . ALA A 1 836 ? 21.865 -4.801 5.552 1.00 95.25 836 ALA A CA 1
ATOM 6619 C C . ALA A 1 836 ? 21.397 -3.345 5.383 1.00 95.25 836 ALA A C 1
ATOM 6621 O O . ALA A 1 836 ? 20.845 -2.997 4.340 1.00 95.25 836 ALA A O 1
ATOM 6622 N N . ALA A 1 837 ? 21.634 -2.479 6.377 1.00 96.19 837 ALA A N 1
ATOM 6623 C CA . ALA A 1 837 ? 21.304 -1.059 6.278 1.00 96.19 837 ALA A CA 1
ATOM 6624 C C . ALA A 1 837 ? 22.065 -0.376 5.133 1.00 96.19 837 ALA A C 1
ATOM 6626 O O . ALA A 1 837 ? 21.450 0.328 4.335 1.00 96.19 837 ALA A O 1
ATOM 6627 N N . LEU A 1 838 ? 23.376 -0.614 5.028 1.00 92.81 838 LEU A N 1
ATOM 6628 C CA . LEU A 1 838 ? 24.215 -0.052 3.971 1.00 92.81 838 LEU A CA 1
ATOM 6629 C C . LEU A 1 838 ? 23.805 -0.577 2.588 1.00 92.81 838 LEU A C 1
ATOM 6631 O O . LEU A 1 838 ? 23.578 0.212 1.673 1.00 92.81 838 LEU A O 1
ATOM 6635 N N . GLY A 1 839 ? 23.638 -1.897 2.458 1.00 90.06 839 GLY A N 1
ATOM 6636 C CA . GLY A 1 839 ? 23.259 -2.551 1.205 1.00 90.06 839 GLY A CA 1
ATOM 6637 C C . GLY A 1 839 ? 21.881 -2.131 0.687 1.00 90.06 839 GLY A C 1
ATOM 6638 O O . GLY A 1 839 ? 21.673 -2.093 -0.523 1.00 90.06 839 GLY A O 1
ATOM 6639 N N . LEU A 1 840 ? 20.949 -1.777 1.579 1.00 91.25 840 LEU A N 1
ATOM 6640 C CA . LEU A 1 840 ? 19.641 -1.217 1.217 1.00 91.25 840 LEU A CA 1
ATOM 6641 C C . LEU A 1 840 ? 19.691 0.298 0.947 1.00 91.25 840 LEU A C 1
ATOM 6643 O O . LEU A 1 840 ? 18.906 0.783 0.136 1.00 91.25 840 LEU A O 1
ATOM 6647 N N . ALA A 1 841 ? 20.580 1.048 1.608 1.00 87.25 841 ALA A N 1
ATOM 6648 C CA . ALA A 1 841 ? 20.687 2.503 1.461 1.00 87.25 841 ALA A CA 1
ATOM 6649 C C . ALA A 1 841 ? 21.345 2.921 0.139 1.00 87.25 841 ALA A C 1
ATOM 6651 O O . ALA A 1 841 ? 20.786 3.758 -0.565 1.00 87.25 841 ALA A O 1
ATOM 6652 N N . ILE A 1 842 ? 22.462 2.281 -0.239 1.00 73.81 842 ILE A N 1
ATOM 6653 C CA . ILE A 1 842 ? 23.181 2.541 -1.507 1.00 73.81 842 ILE A CA 1
ATOM 6654 C C . ILE A 1 842 ? 22.225 2.491 -2.710 1.00 73.81 842 ILE A C 1
ATOM 6656 O O . ILE A 1 842 ? 22.371 3.229 -3.677 1.00 73.81 842 ILE A O 1
ATOM 6660 N N . LYS A 1 843 ? 21.206 1.638 -2.627 1.00 63.03 843 LYS A N 1
ATOM 6661 C CA . LYS A 1 843 ? 20.289 1.326 -3.726 1.00 63.03 843 LYS A CA 1
ATOM 6662 C C . LYS A 1 843 ? 18.967 2.089 -3.676 1.00 63.03 843 LYS A C 1
ATOM 6664 O O . LYS A 1 843 ? 18.108 1.877 -4.523 1.00 63.03 843 LYS A O 1
ATOM 6669 N N . ALA A 1 844 ? 18.768 2.919 -2.653 1.00 54.16 844 ALA A N 1
ATOM 6670 C CA . ALA A 1 844 ? 17.676 3.886 -2.620 1.00 54.16 844 ALA A CA 1
ATOM 6671 C C . ALA A 1 844 ? 18.069 5.212 -3.301 1.00 54.16 844 ALA A C 1
ATOM 6673 O O . ALA A 1 844 ? 17.181 5.965 -3.696 1.00 54.16 844 ALA A O 1
ATOM 6674 N N . GLU A 1 845 ? 19.375 5.489 -3.404 1.00 33.62 845 GLU A N 1
ATOM 6675 C CA . GLU A 1 845 ? 19.955 6.694 -4.015 1.00 33.62 845 GLU A CA 1
ATOM 6676 C C . GLU A 1 845 ? 20.354 6.504 -5.491 1.00 33.62 845 GLU A C 1
ATOM 6678 O O . GLU A 1 845 ? 20.356 7.484 -6.239 1.00 33.62 845 GLU A O 1
ATOM 6683 N N . ALA A 1 846 ? 20.665 5.267 -5.901 1.00 32.66 846 ALA A N 1
ATOM 6684 C CA . ALA A 1 846 ? 20.879 4.850 -7.293 1.00 32.66 846 ALA A CA 1
ATOM 6685 C C . ALA A 1 846 ? 19.554 4.522 -7.998 1.00 32.66 846 ALA A C 1
ATOM 6687 O O . ALA A 1 846 ? 19.442 4.838 -9.206 1.00 32.66 846 ALA A O 1
#

Secondary structure (DSSP, 8-state):
-EEEEEE-SPPPTTS--EEEEEEESTTGGGHHHHHHHHGGG-SEEEEEE-TT-SSSS--HHHHHHHHHHHHHHTT-SEEEE--TTEEE-TTHHHHHHHHS-TT---EEEEEEEEBSSSSEEE-STTGGG-EEEEEEE--TTEEE-S-SSS--SEEESSPPPEEEEEEEEEEGGGSSHHHHHHHHHHHHHH-TT-SS-TT-SGGGG--TT--EEEPPGGG--SSPP------SSS-TTTSPPPPPPPHHHHHHHHHH--SGGGHHHHHHHHHHHHHHHHHHT-TTHHHHHHHHHHHTT-HHHHHHHHHHSPP-HHHHHHHHHHHHHTT-HHHHHHHHHHHHHHSTT-HHHHHHHHHHH--GGGGGSTT-GGGGG-SS-EEEEE-TT--TT-SEEEEEEEES--TTHHHHHHHHHTSSS--EEEEEEES-S-HHHHHGGGGGGSEEEEESSPPPHHHHHHHHHHT---SEEEEEETTEEEPTTHHHHHHHHHTT-SEEEEEEEES-SSSHHHHHHHHHHHGGGSTTS-GGG----S-EEETHHHHHH----SS-SS-HHHHHHHHHHTTS--EEEEEEEEEE---SSHHHHHHHHHHHHHHHHHHHHHHHHHT-S-HHHHHHHHHHHHHHHHHHHHTT-TT--HHHHHHHHHHHHHHHHHHHHHHHHHHHHHHHHHHHHHHHHHHTTT-HHHHHHHHHHHHHHSTT-HHHHHHHHHHHHT-SSPPPHHHHHHHHHHHHHHSTT--HHHHHHHHHHHHTT-HHHHHHHHHHHHHH-TT-HHHHHHHHHHHHHTT-HHHHHHHHHHHHHH-TT-HHHHHHHHHHHHHHT-HHHHHHHHHHHHHHHHHHH-

Nearest PDB structures (foldseek):
  5lfl-assembly6_F  TM=6.889E-01  e=1.282E-04  Solidesulfovibrio magneticus RS-1
  8cqq-assembly1_A  TM=5.722E-01  e=4.441E-05  synthetic construct
  5lfm-assembly6_F  TM=6.797E-01  e=3.541E-04  Solidesulfovibrio magneticus RS-1
  3asf-assembly1_A  TM=5.953E-01  e=4.417E-04  Magnetospirillum gryphiswaldense MSR-1
  3vty-assembly4_D  TM=6.903E-01  e=1.983E-03  Candidatus Magnetobacterium bavaricum

Sequence (846 aa):
MELQHGILREAEPGTQKIILAFSFRYDAHLIPPFLENLGPSVHEWVALDDRVANEHLTDERIRRSRLLAACRDRGADWILAADPDERFEDRLKSHITRLARPEKDVIWSFHLREMYSPTAWRSDGLWGRKQRPSLYPITPDAEVSTTTLHGHWFSYDTPKPARRSGLAFYHLRMIDPERRRLRRALYATADPDRVFQEIGYDYLDDERTLTLEEIAPENAYTPLHEEDGGLWAPSPEALGTPTRDRNWNRFAMARRYNQPGDAAVRSLLADDILAEGDAEGDPDARRIAAAQKARAGDLTAAIEMLEQAGESAAKRFWLSRLRARMGARSEALADAQRALELAPSSDTLRKQVVRLSTGPTDFADDRALWRQWISGAATIREGSRVRTDAPITAVVIGYRAPPDLATAVRSLVTQDEPAEIVVVNSGGGSPDRVLGELVDQVRLIAVEERLFVGAARNIGIDASTAPVVAFLASDCAAEPGWVSGRLVRHATAPATGSAVIAHDPHNPASLVGSVWMHWRRWPNTEDEAHEPYGLSYDRWLFGSLGYFSSHLRVAEDTAFNRRVHQRFDIDWSPEIVTTHRYARSLPGIAWDIFKRGRRRAADEFASIQATGKERWPELKRRRRIRHMNSRRQSFRMAGVGRLKQMVVRQMIRVVSWADVAGLLSAARKTRTAGQLAAQAEQIVDRDPAGALRHVSEARRLCPQVPRFRLQETRTLARQVPPCPTETLVEAYQVAAGLVPNDPTAAIELYQHLLDRSEAATALSVAERNWQMAPHLSAHAIGAARAAMTIGSWDIARLYVELALMTSPWNPEGHSLAARLHERSGDLTAMKLRREAALGLAIKAEA

Foldseek 3Di:
DDKDKDFLADDDPPAAAEEEEEEAALLVVLQVQQCVQCSLQHGMYMYHYPNPDPDQDAFLQVRLQVRLVVCVVVPHQKYFYDYSQKGWFSCNSVCNRVQSDPVAQEFEKAQEFEDQALFKGFCAAVNVVDIAGGMHGDDPQWHQDPDRPPDHSTDGPDDHHYDYSVIHMYRRLNNDLLLLVQVLLSVLQVCVLCLNPLLHRPVSNDCVPTDMDGQDPNRDTPPGDDDDPGNSGPDPVVRPDGDDDDLLSLLVVLVRQQAARSLVVLLVSLVVLVVRCVVLVALQSLLQSLLSNVLSVNLVSSLVSLVPHDDALQSLQVNLLSCVLVVVLVSSLVSLVVSCVLQVPFPLSVVSNCLSPDDLVCCQDPVQPLCVLDDDDKDKDAAQAFPQVFLEAEEEEAEQQDLLLLVALVLQVPEPGHHGYEYEYEQDHCNCVSNPVSSNHHIYMYYNHDFAPQSSQSSRLSSGNRQKYFYDYSQKHWHYCLRVVQVVCCVPFQKEAAAEDAPCPVFLLSRLLCLLPHLLRALPDDPVSHDRPRMMGGSSLCQQFFGQQRLDNDCSRVLSVVSCNSRTDYHYHNPRYMHGYADRDLVRSLQVLLQVLLLVLLVVVLVVVVPPDDDVVVLVVVLVVSLVSSLVVLVVDPPDDPVSSVVSNVSSVSSSVSSVNSNVVLNVLLVQLVVLQVVLVVCLVPCLPSSLVSLVSSCVSRVLNLVSLLSNLVSQCSDVVHDDLVVSLVSLSSSCSSVVVDCVSLLVNLVSCVVVVNLVVQLVSLSVNCSRGVLPLSSLLSNLVSCVSVVVLSSNVSSLSSSCSNNVLALSSLCSQLVSCVVVVNNSNNVVSNSSSVSSVSNVVD

Organism: NCBI:txid2588711

Mean predicted aligned error: 7.5 Å

pLDDT: mean 91.09, std 8.82, range [32.66, 98.62]

Radius of gyration: 29.98 Å; Cα contacts (8 Å, |Δi|>4): 1559; chains: 1; bounding box: 78×62×78 Å

InterPro domains:
  IPR001173 Glycosyltransferase 2-like [PF00535] (394-511)
  IPR011990 Tetratricopeptide-like helical domain superfamily [G3DSA:1.25.40.10] (655-844)
  IPR011990 Tetratricopeptide-like helical domain superfamily [SSF48452] (281-348)
  IPR011990 Tetratricopeptide-like helical domain superfamily [SSF48452] (730-828)
  IPR029044 Nucleotide-diphospho-sugar transferases [G3DSA:3.90.550.10] (381-586)
  IPR029044 Nucleotide-diphospho-sugar transferases [SSF53448] (392-601)

=== Feature glossary ===
Each block in this record encodes a different view of the same protein. In brief:

Predicted aligned error. PAE(i, j) answers: if I align the predicted and true structures on residue i, how far off (in Å) do I expect residue j to be? A block-diagonal PAE matrix with low values on the blocks and high values off-diagonal is the signature of a multi-domain protein with confidently predicted domains but uncertain inter-domain orientation.

Contact-map, Ramachandran, and PAE plots. Plot images: a contact map (which residues are close in 3D, as an N×N binary image), a Ramachandran scatter (backbone torsion angles, revealing secondary-structure composition at a glance), and — for AlphaFold structures — a PAE heatmap (pairwise prediction confidence).

Backbone torsions (φ/ψ). φ (phi) and ψ (psi) are the two rotatable backbone dihedrals per residue: φ is the C(i-1)–N–Cα–C torsion, ψ is the N–Cα–C–N(i+1) torsion, both in degrees on (−180°, 180°]. α-helical residues cluster near (−60°, −45°); β-strand residues near (−120°, +130°). A Ramachandran plot is simply a scatter of (φ, ψ) for every residue.

Foldseek 3Di. A 3Di character summarizes, for each residue, the relative orientation of the Cα frame of its nearest spatial neighbor. Because it encodes fold topology rather than chemistry, 3Di alignments detect remote structural similarity that sequence alignment misses.

Radius of gyration, Cα contacts, bounding box. Three whole-structure scalars: the radius of gyration (RMS distance of Cα from centroid, in Å), the count of Cα–Cα contacts (pairs closer than 8 Å and separated by more than four residues in sequence — i.e. tertiary, not local, contacts), and the bounding-box dimensions. Together they distinguish compact globular folds from extended fibres or disordered chains.

Sequence. Sequence gives the chain of amino acids in standard one-letter code (A=alanine, C=cysteine, …, Y=tyrosine), read N→C. It is the only feature that is directly encoded by the gene; all structural features are derived from the folded form of this sequence.

mmCIF coordinates. Atomic coordinates in PDBx/mmCIF format — the same representation the Protein Data Bank distributes. Each line of the _atom_site loop places one backbone atom in Cartesian space (units: ångströms, origin: arbitrary).

Secondary structure (3-state, P-SEA). Three-state secondary structure (P-SEA) collapses the eight DSSP classes into helix (a), strand (b), and coil (c). P-SEA assigns these from Cα geometry alone — distances and angles — without requiring backbone oxygens, so it works on any Cα trace.

InterPro / GO / CATH / organism. Functional annotations link the protein to curated databases. InterPro entries identify conserved domains and families by matching the sequence against member-database signatures (Pfam, PROSITE, CDD, …). Gene Ontology (GO) terms describe molecular function, biological process, and cellular component in a controlled vocabulary. CATH places the structure in a hierarchical fold classification (Class/Architecture/Topology/Homologous-superfamily). The organism is the source species.

B-factor. B-factor (Debye–Waller factor) reflects atomic displacement in the crystal lattice. It is an experimental observable (units Å²), not a prediction; low values mean the atom is pinned down, high values mean it moves or is heterogeneous across the crystal.

Rendered structure images. Structure images are PyMOL renders from six orthogonal camera directions. Cartoon representation draws helices as coils and strands as arrows; sticks shows the backbone as bonds; surface shows the solvent-excluded envelope. Rainbow coloring maps sequence position to hue (blue→red, N→C); chain coloring assigns a distinct color per polypeptide.

Solvent-accessible surface area. Solvent-accessible surface area (SASA) is the area in Å² traced out by the centre of a 1.4 Å probe sphere (a water molecule) rolled over the protein's van der Waals surface (Shrake–Rupley / Lee–Richards construction). Buried residues have near-zero SASA; fully exposed residues can exceed 200 Å². The total SASA scales roughly with the number of surface residues.

Secondary structure (8-state, DSSP). The SS8 string is DSSP's per-residue secondary-structure call. α-helix (H) means an i→i+4 H-bond ladder; β-strand (E) means the residue participates in a β-sheet; 3₁₀ (G) and π (I) are tighter and wider helices; T/S are turns/bends; '-' is loop.

pLDDT. For AlphaFold models, the B-factor field carries pLDDT — the model's own estimate of local accuracy on a 0–100 scale. Regions with pLDDT<50 should be treated as essentially unmodeled; they often correspond to intrinsically disordered segments.

Nearest PDB structures. Nearest PDB neighbors are the top structural matches found by Foldseek when searching this structure against the entire Protein Data Bank. Each hit reports a TM-score (0 to 1; >0.5 almost always implies the same fold) and an E-value. These are *structural* homologs — they may share no detectable sequence similarity.